Protein AF-A0A267EG68-F1 (afdb_monomer)

Solvent-accessible surface area (backbone atoms only — not comparable to full-atom values): 61211 Å² total; per-residue (Å²): 104,60,63,48,11,29,53,34,44,74,49,21,52,50,35,24,47,53,34,52,54,43,37,52,44,53,26,48,59,54,75,73,38,87,43,53,43,64,31,46,25,39,41,23,25,51,52,19,31,87,37,35,58,39,57,50,54,26,67,84,14,46,37,31,36,41,36,51,56,70,69,101,66,61,44,40,41,58,92,14,56,87,77,86,68,95,84,66,79,62,37,62,75,56,63,50,28,29,77,53,60,76,93,76,33,54,48,74,65,47,69,48,66,35,23,60,68,31,44,30,36,37,40,35,48,20,30,50,22,65,20,61,38,90,42,68,63,64,65,50,66,74,60,41,95,61,81,77,50,58,32,34,32,29,19,43,41,58,100,90,51,81,22,22,27,25,64,43,57,60,66,48,50,34,50,53,54,57,66,43,49,43,44,55,47,43,46,45,44,52,41,34,42,42,44,59,52,56,50,29,70,74,38,102,57,67,37,61,57,62,68,56,35,53,41,48,49,52,54,49,40,63,74,56,48,85,44,66,88,63,61,34,74,90,38,44,66,57,53,49,48,54,48,50,52,52,48,50,52,37,39,68,72,43,90,54,64,36,51,38,37,64,31,77,72,43,60,75,24,70,36,61,30,74,48,50,90,67,58,74,81,50,65,46,37,47,59,54,52,48,52,51,51,50,51,41,73,74,42,66,46,66,60,61,53,49,59,52,42,67,78,50,47,42,65,59,91,64,84,49,26,44,68,59,65,48,31,64,46,78,60,65,84,76,81,68,77,92,68,95,63,86,81,84,76,82,72,60,73,64,22,56,49,54,52,41,59,49,50,37,50,56,46,57,69,82,42,66,69,63,51,52,60,60,47,59,84,52,72,86,38,46,25,35,39,58,33,55,44,45,57,48,32,55,49,27,51,73,72,68,37,57,66,62,24,50,54,53,53,57,72,48,64,92,63,71,69,53,75,62,38,46,63,77,48,51,78,47,52,90,72,54,67,60,86,46,23,53,53,36,50,39,41,38,52,54,55,96,52,79,52,83,53,81,92,44,57,72,70,59,38,64,54,68,40,74,43,55,26,87,79,63,59,54,25,32,48,39,50,30,61,47,49,45,54,41,52,36,40,74,76,74,49,75,52,72,71,55,50,51,52,54,58,69,62,55,56,100,78,63,55,65,63,51,34,50,47,50,37,67,74,48,83,47,60,69,57,34,52,49,27,49,55,50,46,53,47,46,62,73,65,48,60,38,46,75,44,76,62,60,55,51,51,52,51,51,48,53,51,49,48,53,50,40,59,62,41,73,59,68,75,69,90,86,65,72,49,74,88,68,43,51,74,67,53,51,51,47,49,72,71,70,48,94,58,73,71,49,57,41,79,80,50,35,38,28,63,52,34,49,24,22,68,66,57,34,32,73,56,36,44,56,46,41,75,76,42,57,76,44,63,78,55,43,26,80,63,38,41,30,24,64,32,42,11,25,45,73,48,27,47,62,34,50,52,40,48,67,73,70,44,56,69,73,57,37,48,49,59,40,53,43,50,22,75,59,38,45,26,22,53,30,35,7,25,53,62,53,26,43,73,39,39,55,52,40,51,76,49,69,40,69,61,82,54,51,26,79,60,37,45,29,28,55,34,34,7,22,50,67,50,24,35,69,39,37,46,54,43,46,77,74,66,45,75,72,72,67,43,23,80,56,41,38,24,30,62,31,36,9,24,47,62,48,20,46,67,27,46,57,58,54,47,80,76,56,92,55,66,68,74,57,64,45,48,18,58,93,71,35,26,22,50,56,30,3,55,68,59,65,20,56,72,36,26,53,49,46,52,49,54,50,52,52,52,54,51,52,59,63,55,73,76,64,85,91,82,80,80,87,88,82,87,83,90,85,85,84,89,80,89,83,91,84,89,88,83,92,87,90,91,87,90,86,88,91,86,86,84,90,86,89,84,88,76,84,77,79,77,76,71,52,64,55,81,52,72,96,55,71,43,19,41,34,43,35,40,44,20,46,53,65,78,58,89,91,56,92,70,88,70,82,46,58,76,86,59,75,74,61,71,47,51,59,54,38,37,46,52,58,36,34,45,68,48,84,43,67,56,50,37,56,70,54,54,57,37,59,31,66,60,74,55,101,58,56,73,66,53,50,53,63,36,40,34,41,35,42,38,39,39,22,43,26,35,93,51,33,34,34,24,19,75,65,45,82,42,53,42,60,66,40,49,55,43,47,62,70,29,81,52,44,61,99,37,50,35,37,40,38,36,39,21,60,26,55,66,58,98,78,67,70,80,66,63,71,66,76,68,66,84,80,60,101,74,59,34,34,36,40,36,41,32,39,26,62,49,79,93,68,96,72,71,84,64,65,78,47,44,60,63,50,36,46,35,51,53,48,46,57,69,62,33,93,88,42,74,92,69,63,58,51,59,72,70,52,47,66,54,29,37,51,52,28,26,66,75,43,77,63,36,31,56,60,48,75,52,76,50,53,81,42,48,54,51,49,65,82,115

Foldseek 3Di:
DQVLLPLALLLLLLLLLLQVVLQVLQCLLQQNQPQKDWFFCSNLSFPLDLAGRFAARFQQGAIEIEGAADDPDAAAADVQDPDDDPDHDHFYAALQKTAADQVQAADDWDWDDFFQQAYIYTYWYWHFHQGQDPFDPCLDVQFDPFDRDGWIWTRHDDLPDIRMTGIDCRVVLSRRSSPDGSLLSVLLSLLQCCQPPVLCVVDPDRFDGSVLSSQLSSVVSSVCGVPPVCSDPVCSVVSNLVSLVVQLVQLVVDPQLFFRHAGNRRRSNTDGTPCRPQDDPSSCVSVSSNVSSVVCSVPPVCVVSVVVSVVRYDGDPDQWHFHQSQSHHDQDNPDHPPDPDDRPDPRDDSSLVSVLLQVCQQCVAPDLVVNLVSLVVVCLQQQALLVSLLSVLLSCLVVVVLVVSVVSLVVCVVADADRIGHSVCSVCVVVPPSNHHDNQKHKYADHPDGNDPVSDDPLLVVQFDFDAFPVGRTITIHRSVLNSLRSCCVSPNDDQVVLVVLLVSQDPDDRLSSLLSSLVNDLDLVSLVVSLVVLVVCVVSSSGRDDPVSVVSSVVSVVVSVVSVVCVQPDDPDDQRLLRDDPVRLVVCLVPPPDQLQQDPDQRDGSLLSCLLVLNLVSNLSSCVVPVPSQCDATNQQAGSLLNNLLVLSLSNLVSLVVRDDLVVLQCQQCRATPQGAGSLLSNLLNLNLSSNLSSVVSVRDQCGAGNFQDGSLLSNLLNLNQSNNLSSVVSPHDQCGATPQQHTSLLSNLLNLNQSNNVSVLVVDLAPVQQCRAGHPRDGSLRNNVQLVSVSNNVVSVVSNVVNVVVVVVVPDDDDDDDDDDDDDDDDDDDDDDDDDDDDDDDDDDDDDDDDDDDDPPAQAAQCQDDALLEEEEAEAEQAADDPVDPDDDRRADPPPVVVCLVVLCVQLNYDYDYHYQAAPVVLVCLLQVVDDDDLVSLLRHQEYEYAYQAADDQQWGAGNPGDIDGVLSSVLSVQPHPSCAPHEYEYHYQHEDDDPSSDDRPNSSSNPDDDPGDQYKYKYKYFHDDPPNRGSPLRCLLVVLLSVLSCVCQDPPHDQDWDQSVVSVSVSQVSSCVVRVNRMGMGMDGPHSGTYTRGGD

Radius of gyration: 37.3 Å; Cα contacts (8 Å, |Δi|>4): 1771; chains: 1; bounding box: 74×117×120 Å

pLDDT: mean 76.42, std 18.8, range [24.0, 98.19]

Structure (mmCIF, N/CA/C/O backbone):
data_AF-A0A267EG68-F1
#
_entry.id   AF-A0A267EG68-F1
#
loop_
_atom_site.group_PDB
_atom_site.id
_atom_site.type_symbol
_atom_site.label_atom_id
_atom_site.label_alt_id
_atom_site.label_comp_id
_atom_site.label_asym_id
_atom_site.label_entity_id
_atom_site.label_seq_id
_atom_site.pdbx_PDB_ins_code
_atom_site.Cartn_x
_atom_site.Cartn_y
_atom_site.Cartn_z
_atom_site.occupancy
_atom_site.B_iso_or_equiv
_atom_site.auth_seq_id
_atom_site.auth_comp_id
_atom_site.auth_asym_id
_atom_site.auth_atom_id
_atom_site.pdbx_PDB_model_num
ATOM 1 N N . MET A 1 1 ? 27.230 3.546 7.164 1.00 90.12 1 MET A N 1
ATOM 2 C CA . MET A 1 1 ? 25.976 3.333 6.406 1.00 90.12 1 MET A CA 1
ATOM 3 C C . MET A 1 1 ? 25.682 1.861 6.122 1.00 90.12 1 MET A C 1
ATOM 5 O O . MET A 1 1 ? 24.960 1.269 6.904 1.00 90.12 1 MET A O 1
ATOM 9 N N . LEU A 1 2 ? 26.226 1.228 5.067 1.00 93.88 2 LEU A N 1
ATOM 10 C CA . LEU A 1 2 ? 25.854 -0.162 4.715 1.00 93.88 2 LEU A CA 1
ATOM 11 C C . LEU A 1 2 ? 26.158 -1.175 5.833 1.00 93.88 2 LEU A C 1
ATOM 13 O O . LEU A 1 2 ? 25.304 -1.989 6.171 1.00 93.88 2 LEU A O 1
ATOM 17 N N . LYS A 1 3 ? 27.339 -1.078 6.462 1.00 94.81 3 LYS A N 1
ATOM 18 C CA . LYS A 1 3 ? 27.694 -1.906 7.628 1.00 94.81 3 LYS A CA 1
ATOM 19 C C . LYS A 1 3 ? 26.766 -1.672 8.824 1.00 94.81 3 LYS A C 1
ATOM 21 O O . LYS A 1 3 ? 26.341 -2.632 9.451 1.00 94.81 3 LYS A O 1
ATOM 26 N N . GLU A 1 4 ? 26.414 -0.417 9.104 1.00 94.38 4 GLU A N 1
ATOM 27 C CA . GLU A 1 4 ? 25.483 -0.059 10.190 1.00 94.38 4 GLU A CA 1
ATOM 28 C C . GLU A 1 4 ? 24.076 -0.594 9.923 1.00 94.38 4 GLU A C 1
ATOM 30 O O . GLU A 1 4 ? 23.405 -1.010 10.856 1.00 94.38 4 GLU A O 1
ATOM 35 N N . ALA A 1 5 ? 23.650 -0.643 8.658 1.00 94.56 5 ALA A N 1
ATOM 36 C CA . ALA A 1 5 ? 22.406 -1.281 8.227 1.00 94.56 5 ALA A CA 1
ATOM 37 C C . ALA A 1 5 ? 22.493 -2.821 8.175 1.00 94.56 5 ALA A C 1
ATOM 39 O O . ALA A 1 5 ? 21.536 -3.499 7.806 1.00 94.56 5 ALA A O 1
ATOM 40 N N . GLY A 1 6 ? 23.634 -3.405 8.549 1.00 95.19 6 GLY A N 1
ATOM 41 C CA . GLY A 1 6 ? 23.807 -4.847 8.670 1.00 95.19 6 GLY A CA 1
ATOM 42 C C . GLY A 1 6 ? 24.226 -5.578 7.401 1.00 95.19 6 GLY A C 1
ATOM 43 O O . GLY A 1 6 ? 24.252 -6.805 7.415 1.00 95.19 6 GLY A O 1
ATOM 44 N N . PHE A 1 7 ? 24.578 -4.877 6.322 1.00 96.44 7 PHE A N 1
ATOM 45 C CA . PHE A 1 7 ? 25.071 -5.500 5.088 1.00 96.44 7 PHE A CA 1
ATOM 46 C C . PHE A 1 7 ? 26.532 -5.942 5.245 1.00 96.44 7 PHE A C 1
ATOM 48 O O . PHE A 1 7 ? 27.456 -5.336 4.698 1.00 96.44 7 PHE A O 1
ATOM 55 N N . THR A 1 8 ? 26.726 -6.993 6.038 1.00 96.56 8 THR A N 1
ATOM 56 C CA . THR A 1 8 ? 28.008 -7.649 6.311 1.00 96.56 8 THR A CA 1
ATOM 57 C C . THR A 1 8 ? 27.901 -9.142 6.024 1.00 96.56 8 THR A C 1
ATOM 59 O O . THR A 1 8 ? 26.832 -9.743 6.147 1.00 96.56 8 THR A O 1
ATOM 62 N N . TRP A 1 9 ? 29.026 -9.761 5.689 1.00 95.50 9 TRP A N 1
ATOM 63 C CA . TRP A 1 9 ? 29.152 -11.187 5.420 1.00 95.50 9 TRP A CA 1
ATOM 64 C C . TRP A 1 9 ? 28.646 -12.034 6.588 1.00 95.50 9 TRP A C 1
ATOM 66 O O . TRP A 1 9 ? 27.904 -12.991 6.378 1.00 95.50 9 TRP A O 1
ATOM 76 N N . GLN A 1 10 ? 28.981 -11.654 7.826 1.00 95.25 10 GLN A N 1
ATOM 77 C CA . GLN A 1 10 ? 28.539 -12.370 9.027 1.00 95.25 10 GLN A CA 1
ATOM 78 C C . GLN A 1 10 ? 27.009 -12.404 9.130 1.00 95.25 10 GLN A C 1
ATOM 80 O O . GLN A 1 10 ? 26.421 -13.459 9.364 1.00 95.25 10 GLN A O 1
ATOM 85 N N . ARG A 1 11 ? 26.339 -11.269 8.900 1.00 96.06 11 ARG A N 1
ATOM 86 C CA . ARG A 1 11 ? 24.873 -11.205 8.945 1.00 96.06 11 ARG A CA 1
ATOM 87 C C . ARG A 1 11 ? 24.227 -11.889 7.745 1.00 96.06 11 ARG A C 1
ATOM 89 O O . ARG A 1 11 ? 23.224 -12.574 7.925 1.00 96.06 11 ARG A O 1
ATOM 96 N N . ALA A 1 12 ? 24.828 -11.790 6.560 1.00 96.50 12 ALA A N 1
ATOM 97 C CA . ALA A 1 12 ? 24.399 -12.544 5.385 1.00 96.50 12 ALA A CA 1
ATOM 98 C C . ALA A 1 12 ? 24.474 -14.060 5.626 1.00 96.50 12 ALA A C 1
ATOM 100 O O . ALA A 1 12 ? 23.552 -14.783 5.257 1.00 96.50 12 ALA A O 1
ATOM 101 N N . LYS A 1 13 ? 25.504 -14.556 6.327 1.00 95.38 13 LYS A N 1
ATOM 102 C CA . LYS A 1 13 ? 25.603 -15.969 6.732 1.00 95.38 13 LYS A CA 1
ATOM 103 C C . LYS A 1 13 ? 24.481 -16.394 7.676 1.00 95.38 13 LYS A C 1
ATOM 105 O O . LYS A 1 13 ? 23.931 -17.479 7.507 1.00 95.38 13 LYS A O 1
ATOM 110 N N . LEU A 1 14 ? 24.107 -15.552 8.636 1.00 95.19 14 LEU A N 1
ATOM 111 C CA . LEU A 1 14 ? 22.971 -15.827 9.523 1.00 95.19 14 LEU A CA 1
ATOM 112 C C . LEU A 1 14 ? 21.643 -15.838 8.748 1.00 95.19 14 LEU A C 1
ATOM 114 O O . LEU A 1 14 ? 20.845 -16.754 8.927 1.00 95.19 14 LEU A O 1
ATOM 118 N N . GLN A 1 15 ? 21.445 -14.900 7.815 1.00 94.62 15 GLN A N 1
ATOM 119 C CA . GLN A 1 15 ? 20.300 -14.907 6.896 1.00 94.62 15 GLN A CA 1
ATOM 120 C C . GLN A 1 15 ? 20.232 -16.201 6.069 1.00 94.62 15 GLN A C 1
ATOM 122 O O . GLN A 1 15 ? 19.162 -16.793 5.943 1.00 94.62 15 GLN A O 1
ATOM 127 N N . GLN A 1 16 ? 21.370 -16.673 5.547 1.00 94.12 16 GLN A N 1
ATOM 128 C CA . GLN A 1 16 ? 21.456 -17.932 4.797 1.00 94.12 16 GLN A CA 1
ATOM 129 C C . GLN A 1 16 ? 21.020 -19.131 5.649 1.00 94.12 16 GLN A C 1
ATOM 131 O O . GLN A 1 16 ? 20.232 -19.939 5.168 1.00 94.12 16 GLN A O 1
ATOM 136 N N . LYS A 1 17 ? 21.454 -19.212 6.918 1.00 91.44 17 LYS A N 1
ATOM 137 C CA . LYS A 1 17 ? 21.038 -20.277 7.853 1.00 91.44 17 LYS A CA 1
ATOM 138 C C . LYS A 1 17 ? 19.525 -20.274 8.108 1.00 91.44 17 LYS A C 1
ATOM 140 O O . LYS A 1 17 ? 18.912 -21.339 8.183 1.00 91.44 17 LYS A O 1
ATOM 145 N N . MET A 1 18 ? 18.909 -19.094 8.217 1.00 90.38 18 MET A N 1
ATOM 146 C CA . MET A 1 18 ? 17.448 -18.987 8.341 1.00 90.38 18 MET A CA 1
ATOM 147 C C . MET A 1 18 ? 16.738 -19.441 7.064 1.00 90.38 18 MET A C 1
ATOM 149 O O . MET A 1 18 ? 15.741 -20.150 7.143 1.00 90.38 18 MET A O 1
ATOM 153 N N . ALA A 1 19 ? 17.268 -19.087 5.890 1.00 91.25 19 ALA A N 1
ATOM 154 C CA . ALA A 1 19 ? 16.723 -19.546 4.617 1.00 91.25 19 ALA A CA 1
ATOM 155 C C . ALA A 1 19 ? 16.862 -21.066 4.422 1.00 91.25 19 ALA A C 1
ATOM 157 O O . ALA A 1 19 ? 15.942 -21.687 3.903 1.00 91.25 19 ALA A O 1
ATOM 158 N N . ASP A 1 20 ? 17.965 -21.672 4.871 1.00 88.38 20 ASP A N 1
ATOM 159 C CA . ASP A 1 20 ? 18.136 -23.132 4.860 1.00 88.38 20 ASP A CA 1
ATOM 160 C C . ASP A 1 20 ? 17.111 -23.806 5.787 1.00 88.38 20 ASP A C 1
ATOM 162 O O . ASP A 1 20 ? 16.422 -24.738 5.383 1.00 88.38 20 ASP A O 1
ATOM 166 N N . SER A 1 21 ? 16.913 -23.254 6.988 1.00 85.19 21 SER A N 1
ATOM 167 C CA . SER A 1 21 ? 15.889 -23.741 7.925 1.00 85.19 21 SER A CA 1
ATOM 168 C C . SER A 1 21 ? 14.471 -23.609 7.350 1.00 85.19 21 SER A C 1
ATOM 170 O O . SER A 1 21 ? 13.625 -24.474 7.562 1.00 85.19 21 SER A O 1
ATOM 172 N N . MET A 1 22 ? 14.207 -22.539 6.594 1.00 86.69 22 MET A N 1
ATOM 173 C CA . MET A 1 22 ? 12.942 -22.329 5.891 1.00 86.69 22 MET A CA 1
ATOM 174 C C . MET A 1 22 ? 12.714 -23.360 4.776 1.00 86.69 22 MET A C 1
ATOM 176 O O . MET A 1 22 ? 11.621 -23.913 4.658 1.00 86.69 22 MET A O 1
ATOM 180 N N . GLU A 1 23 ? 13.745 -23.628 3.969 1.00 86.88 23 GLU A N 1
ATOM 181 C CA . GLU A 1 23 ? 13.733 -24.659 2.925 1.00 86.88 23 GLU A CA 1
ATOM 182 C C . GLU A 1 23 ? 13.412 -26.036 3.530 1.00 86.88 23 GLU A C 1
ATOM 184 O O . GLU A 1 23 ? 12.531 -26.736 3.031 1.00 86.88 23 GLU A O 1
ATOM 189 N N . ASP A 1 24 ? 14.032 -26.377 4.664 1.00 80.38 24 ASP A N 1
ATOM 190 C CA . ASP A 1 24 ? 13.784 -27.633 5.378 1.00 80.38 24 ASP A CA 1
ATOM 191 C C . ASP A 1 24 ? 12.355 -27.738 5.933 1.00 80.38 24 ASP A C 1
ATOM 193 O O . ASP A 1 24 ? 11.738 -28.799 5.828 1.00 80.38 24 ASP A O 1
ATOM 197 N N . ILE A 1 25 ? 11.790 -26.657 6.484 1.00 79.56 25 ILE A N 1
ATOM 198 C CA . ILE A 1 25 ? 10.395 -26.641 6.964 1.00 79.56 25 ILE A CA 1
ATOM 199 C C . ILE A 1 25 ? 9.422 -26.923 5.813 1.00 79.56 25 ILE A C 1
ATOM 201 O O . ILE A 1 25 ? 8.522 -27.750 5.955 1.00 79.56 25 ILE A O 1
ATOM 205 N N . VAL A 1 26 ? 9.612 -26.288 4.654 1.00 81.12 26 VAL A N 1
ATOM 206 C CA . VAL A 1 26 ? 8.725 -26.481 3.493 1.00 81.12 26 VAL A CA 1
ATOM 207 C C . VAL A 1 26 ? 8.831 -27.893 2.922 1.00 81.12 26 VAL A C 1
ATOM 209 O O . VAL A 1 26 ? 7.803 -28.473 2.565 1.00 81.12 26 VAL A O 1
ATOM 212 N N . ARG A 1 27 ? 10.037 -28.477 2.890 1.00 79.38 27 ARG A N 1
ATOM 213 C CA . ARG A 1 27 ? 10.243 -29.882 2.495 1.00 79.38 27 ARG A CA 1
ATOM 214 C C . ARG A 1 27 ? 9.515 -30.870 3.402 1.00 79.38 27 ARG A C 1
ATOM 216 O O . ARG A 1 27 ? 9.026 -31.886 2.916 1.00 79.38 27 ARG A O 1
ATOM 223 N N . GLN A 1 28 ? 9.443 -30.575 4.699 1.00 74.19 28 GLN A N 1
ATOM 224 C CA . GLN A 1 28 ? 8.751 -31.419 5.677 1.00 74.19 28 GLN A CA 1
ATOM 225 C C . GLN A 1 28 ? 7.228 -31.347 5.542 1.00 74.19 28 GLN A C 1
ATOM 227 O O . GLN A 1 28 ? 6.569 -32.368 5.700 1.00 74.19 28 GLN A O 1
ATOM 232 N N . ILE A 1 29 ? 6.675 -30.164 5.247 1.00 72.75 29 ILE A N 1
ATOM 233 C CA . ILE A 1 29 ? 5.227 -29.964 5.046 1.00 72.75 29 ILE A CA 1
ATOM 234 C C . ILE A 1 29 ? 4.726 -30.720 3.803 1.00 72.75 29 ILE A C 1
ATOM 236 O O . ILE A 1 29 ? 3.606 -31.210 3.784 1.00 72.75 29 ILE A O 1
ATOM 240 N N . HIS A 1 30 ? 5.558 -30.862 2.769 1.00 69.56 30 HIS A N 1
ATOM 241 C CA . HIS A 1 30 ? 5.176 -31.497 1.501 1.00 69.56 30 HIS A CA 1
ATOM 242 C C . HIS A 1 30 ? 5.656 -32.961 1.376 1.00 69.56 30 HIS A C 1
ATOM 244 O O . HIS A 1 30 ? 6.040 -33.381 0.287 1.00 69.56 30 HIS A O 1
ATOM 250 N N . GLU A 1 31 ? 5.668 -33.714 2.487 1.00 56.72 31 GLU A N 1
ATOM 251 C CA . GLU A 1 31 ? 5.923 -35.171 2.559 1.00 56.72 31 GLU A CA 1
ATOM 252 C C . GLU A 1 31 ? 7.168 -35.673 1.782 1.00 56.72 31 GLU A C 1
ATOM 254 O O . GLU A 1 31 ? 7.077 -36.499 0.877 1.00 56.72 31 GLU A O 1
ATOM 259 N N . ASN A 1 32 ? 8.368 -35.234 2.193 1.00 52.50 32 ASN A N 1
ATOM 260 C CA . ASN A 1 32 ? 9.677 -35.721 1.704 1.00 52.50 32 ASN A CA 1
ATOM 261 C C . ASN A 1 32 ? 10.019 -35.384 0.246 1.00 52.50 32 ASN A C 1
ATOM 263 O O . ASN A 1 32 ? 10.543 -36.207 -0.508 1.00 52.50 32 ASN A O 1
ATOM 267 N N . ASN A 1 33 ? 9.829 -34.127 -0.137 1.00 55.22 33 ASN A N 1
ATOM 268 C CA . ASN A 1 33 ? 10.255 -33.652 -1.444 1.00 55.22 33 ASN A CA 1
ATOM 269 C C . ASN A 1 33 ? 11.664 -33.019 -1.352 1.00 55.22 33 ASN A C 1
ATOM 271 O O . ASN A 1 33 ? 11.798 -31.795 -1.319 1.00 55.22 33 ASN A O 1
ATOM 275 N N . GLU A 1 34 ? 12.741 -33.829 -1.346 1.00 62.41 34 GLU A N 1
ATOM 276 C CA . GLU A 1 34 ? 14.146 -33.345 -1.489 1.00 62.41 34 GLU A CA 1
ATOM 277 C C . GLU A 1 34 ? 14.334 -32.412 -2.705 1.00 62.41 34 GLU A C 1
ATOM 279 O O . GLU A 1 34 ? 15.298 -31.659 -2.806 1.00 62.41 34 GLU A O 1
ATOM 284 N N . TYR A 1 35 ? 13.368 -32.448 -3.614 1.00 75.12 35 TYR A N 1
ATOM 285 C CA . TYR A 1 35 ? 13.269 -31.739 -4.872 1.00 75.12 35 TYR A CA 1
ATOM 286 C C . TYR A 1 35 ? 12.807 -30.275 -4.773 1.00 75.12 35 TYR A C 1
ATOM 288 O O . TYR A 1 35 ? 12.776 -29.593 -5.796 1.00 75.12 35 TYR A O 1
ATOM 296 N N . ILE A 1 36 ? 12.436 -29.770 -3.592 1.00 82.56 36 ILE A N 1
ATOM 297 C CA . ILE A 1 36 ? 12.075 -28.354 -3.400 1.00 82.56 36 ILE A CA 1
ATOM 298 C C . ILE A 1 36 ? 13.303 -27.576 -2.918 1.00 82.56 36 ILE A C 1
ATOM 300 O O . ILE A 1 36 ? 13.934 -27.950 -1.927 1.00 82.56 36 ILE A O 1
ATOM 304 N N . HIS A 1 37 ? 13.631 -26.478 -3.601 1.00 87.19 37 HIS A N 1
ATOM 305 C CA . HIS A 1 37 ? 14.781 -25.626 -3.291 1.00 87.19 37 HIS A CA 1
ATOM 306 C C . HIS A 1 37 ? 14.396 -24.147 -3.256 1.00 87.19 37 HIS A C 1
ATOM 308 O O . HIS A 1 37 ? 13.756 -23.647 -4.182 1.00 87.19 37 HIS A O 1
ATOM 314 N N . LEU A 1 38 ? 14.846 -23.428 -2.228 1.00 90.44 38 LEU A N 1
ATOM 315 C CA . LEU A 1 38 ? 14.665 -21.987 -2.090 1.00 90.44 38 LEU A CA 1
ATOM 316 C C . LEU A 1 38 ? 15.836 -21.256 -2.759 1.00 90.44 38 LEU A C 1
ATOM 318 O O . LEU A 1 38 ? 17.000 -21.502 -2.443 1.00 90.44 38 LEU A O 1
ATOM 322 N N . VAL A 1 39 ? 15.561 -20.343 -3.682 1.00 90.19 39 VAL A N 1
ATOM 323 C CA . VAL A 1 39 ? 16.546 -19.540 -4.425 1.00 90.19 39 VAL A CA 1
ATOM 324 C C . VAL A 1 39 ? 16.144 -18.059 -4.438 1.00 90.19 39 VAL A C 1
ATOM 326 O O . VAL A 1 39 ? 15.040 -17.694 -4.038 1.00 90.19 39 VAL A O 1
ATOM 329 N N . GLY A 1 40 ? 17.046 -17.185 -4.892 1.00 89.56 40 GLY A N 1
ATOM 330 C CA . GLY A 1 40 ? 16.830 -15.735 -4.916 1.00 89.56 40 GLY A CA 1
ATOM 331 C C . GLY A 1 40 ? 17.375 -15.007 -3.683 1.00 89.56 40 GLY A C 1
ATOM 332 O O . GLY A 1 40 ? 18.034 -15.607 -2.833 1.00 89.56 40 GLY A O 1
ATOM 333 N N . SER A 1 41 ? 17.115 -13.698 -3.594 1.00 89.75 41 SER A N 1
ATOM 334 C CA . SER A 1 41 ? 17.799 -12.777 -2.666 1.00 89.75 41 SER A CA 1
ATOM 335 C C . SER A 1 41 ? 17.691 -13.215 -1.194 1.00 89.75 41 SER A C 1
ATOM 337 O O . SER A 1 41 ? 18.659 -13.117 -0.438 1.00 89.75 41 SER A O 1
ATOM 339 N N . PHE A 1 42 ? 16.538 -13.763 -0.783 1.00 90.81 42 PHE A N 1
ATOM 340 C CA . PHE A 1 42 ? 16.356 -14.291 0.575 1.00 90.81 42 PHE A CA 1
ATOM 341 C C . PHE A 1 42 ? 17.285 -15.478 0.866 1.00 90.81 42 PHE A C 1
ATOM 343 O O . PHE A 1 42 ? 17.950 -15.516 1.900 1.00 90.81 42 PHE A O 1
ATOM 350 N N . ALA A 1 43 ? 17.366 -16.424 -0.074 1.00 92.62 43 ALA A N 1
ATOM 351 C CA . ALA A 1 43 ? 18.182 -17.630 0.037 1.00 92.62 43 ALA A CA 1
ATOM 352 C C . ALA A 1 43 ? 19.685 -17.339 -0.041 1.00 92.62 43 ALA A C 1
ATOM 354 O O . ALA A 1 43 ? 20.502 -18.048 0.547 1.00 92.62 43 ALA A O 1
ATOM 355 N N . GLU A 1 44 ? 20.048 -16.310 -0.796 1.00 92.81 44 GLU A N 1
ATOM 356 C CA . GLU A 1 44 ? 21.420 -15.875 -1.051 1.00 92.81 44 GLU A CA 1
ATOM 357 C C . GLU A 1 44 ? 22.037 -15.148 0.155 1.00 92.81 44 GLU A C 1
ATOM 359 O O . GLU A 1 44 ? 23.258 -15.136 0.320 1.00 92.81 44 GLU A O 1
ATOM 364 N N . GLY A 1 45 ? 21.201 -14.594 1.038 1.00 92.69 45 GLY A N 1
ATOM 365 C CA . GLY A 1 45 ? 21.620 -13.844 2.226 1.00 92.69 45 GLY A CA 1
ATOM 366 C C . GLY A 1 45 ? 21.869 -12.358 1.979 1.00 92.69 45 GLY A C 1
ATOM 367 O O . GLY A 1 45 ? 22.135 -11.624 2.927 1.00 92.69 45 GLY A O 1
ATOM 368 N N . TRP A 1 46 ? 21.757 -11.910 0.729 1.00 92.69 46 TRP A N 1
ATOM 369 C CA . TRP A 1 46 ? 21.974 -10.528 0.319 1.00 92.69 46 TRP A CA 1
ATOM 370 C C . TRP A 1 46 ? 20.745 -9.989 -0.403 1.00 92.69 46 TRP A C 1
ATOM 372 O O . TRP A 1 46 ? 20.202 -10.626 -1.301 1.00 92.69 46 TRP A O 1
ATOM 382 N N . GLY A 1 47 ? 20.330 -8.773 -0.053 1.00 85.38 47 GLY A N 1
ATOM 383 C CA . GLY A 1 47 ? 19.261 -8.073 -0.761 1.00 85.38 47 GLY A CA 1
ATOM 384 C C . GLY A 1 47 ? 17.867 -8.626 -0.479 1.00 85.38 47 GLY A C 1
ATOM 385 O O . GLY A 1 47 ? 16.966 -8.390 -1.277 1.00 85.38 47 GLY A O 1
ATOM 386 N N . SER A 1 48 ? 17.672 -9.350 0.630 1.00 86.69 48 SER A N 1
ATOM 387 C CA . SER A 1 48 ? 16.330 -9.673 1.141 1.00 86.69 48 SER A CA 1
ATOM 388 C C . SER A 1 48 ? 15.556 -8.423 1.574 1.00 86.69 48 SER A C 1
ATOM 390 O O . SER A 1 48 ? 14.332 -8.451 1.637 1.00 86.69 48 SER A O 1
ATOM 392 N N . SER A 1 49 ? 16.285 -7.341 1.865 1.00 87.38 49 SER A N 1
ATOM 393 C CA . SER A 1 49 ? 15.778 -5.983 1.990 1.00 87.38 49 SER A CA 1
ATOM 394 C C . SER A 1 49 ? 16.848 -4.974 1.584 1.00 87.38 49 SER A C 1
ATOM 396 O O . SER A 1 49 ? 18.042 -5.213 1.787 1.00 87.38 49 SER A O 1
ATOM 398 N N . LEU A 1 50 ? 16.425 -3.843 1.015 1.00 88.75 50 LEU A N 1
ATOM 399 C CA . LEU A 1 50 ? 17.297 -2.710 0.679 1.00 88.75 50 LEU A CA 1
ATOM 400 C C . LEU A 1 50 ? 17.418 -1.666 1.802 1.00 88.75 50 LEU A C 1
ATOM 402 O O . LEU A 1 50 ? 18.187 -0.717 1.662 1.00 88.75 50 LEU A O 1
ATOM 406 N N . THR A 1 51 ? 16.706 -1.838 2.919 1.00 88.06 51 THR A N 1
ATOM 407 C CA . THR A 1 51 ? 16.759 -0.923 4.073 1.00 88.06 51 THR A CA 1
ATOM 408 C C . THR A 1 51 ? 17.800 -1.355 5.101 1.00 88.06 51 THR A C 1
ATOM 410 O O . THR A 1 51 ? 18.594 -0.533 5.561 1.00 88.06 51 THR A O 1
ATOM 413 N N . GLN A 1 52 ? 17.780 -2.633 5.481 1.00 90.50 52 GLN A N 1
ATOM 414 C CA . GLN A 1 52 ? 18.677 -3.237 6.468 1.00 90.50 52 GLN A CA 1
ATOM 415 C C . GLN A 1 52 ? 18.586 -4.765 6.405 1.00 90.50 52 GLN A C 1
ATOM 417 O O . GLN A 1 52 ? 17.569 -5.311 5.985 1.00 90.50 52 GLN A O 1
ATOM 422 N N . LEU A 1 53 ? 19.610 -5.467 6.886 1.00 92.25 53 LEU A N 1
ATOM 423 C CA . LEU A 1 53 ? 19.625 -6.929 6.943 1.00 92.25 53 LEU A CA 1
ATOM 424 C C . LEU A 1 53 ? 19.346 -7.416 8.372 1.00 92.25 53 LEU A C 1
ATOM 426 O O . LEU A 1 53 ? 20.272 -7.638 9.155 1.00 92.25 53 LEU A O 1
ATOM 430 N N . ASN A 1 54 ? 18.066 -7.557 8.728 1.00 89.81 54 ASN A N 1
ATOM 431 C CA . ASN A 1 54 ? 17.601 -7.943 10.070 1.00 89.81 54 ASN A CA 1
ATOM 432 C C . ASN A 1 54 ? 16.690 -9.185 10.091 1.00 89.81 54 ASN A C 1
ATOM 434 O O . ASN A 1 54 ? 15.976 -9.396 11.067 1.00 89.81 54 ASN A O 1
ATOM 438 N N . GLY A 1 55 ? 16.680 -9.996 9.034 1.00 86.81 55 GLY A N 1
ATOM 439 C CA . GLY A 1 55 ? 15.858 -11.210 8.961 1.00 86.81 55 GLY A CA 1
ATOM 440 C C . GLY A 1 55 ? 14.501 -11.040 8.302 1.00 86.81 55 GLY A C 1
ATOM 441 O O . GLY A 1 55 ? 13.932 -12.029 7.845 1.00 86.81 55 GLY A O 1
ATOM 442 N N . GLN A 1 56 ? 14.013 -9.805 8.186 1.00 82.56 56 GLN A N 1
ATOM 443 C CA . GLN A 1 56 ? 12.764 -9.529 7.488 1.00 82.56 56 GLN A CA 1
ATOM 444 C C . GLN A 1 56 ? 12.990 -9.436 5.979 1.00 82.56 56 GLN A C 1
ATOM 446 O O . GLN A 1 56 ? 13.999 -8.904 5.510 1.00 82.56 56 GLN A O 1
ATOM 451 N N . ALA A 1 57 ? 12.025 -9.956 5.227 1.00 80.62 57 ALA A N 1
ATOM 452 C CA . ALA A 1 57 ? 11.908 -9.722 3.798 1.00 80.62 57 ALA A CA 1
ATOM 453 C C . ALA A 1 57 ? 11.039 -8.477 3.561 1.00 80.62 57 ALA A C 1
ATOM 455 O O . ALA A 1 57 ? 10.008 -8.331 4.217 1.00 80.62 57 ALA A O 1
ATOM 456 N N . SER A 1 58 ? 11.449 -7.595 2.650 1.00 75.12 58 SER A N 1
ATOM 457 C CA . SER A 1 58 ? 10.594 -6.518 2.123 1.00 75.12 58 SER A CA 1
ATOM 458 C C . SER A 1 58 ? 9.863 -6.957 0.850 1.00 75.12 58 SER A C 1
ATOM 460 O O . SER A 1 58 ? 10.088 -8.055 0.342 1.00 75.12 58 SER A O 1
ATOM 462 N N . ASP A 1 59 ? 8.985 -6.097 0.343 1.00 66.50 59 ASP A N 1
ATOM 463 C CA . ASP A 1 59 ? 8.297 -6.240 -0.948 1.00 66.50 59 ASP A CA 1
ATOM 464 C C . ASP A 1 59 ? 9.261 -6.536 -2.116 1.00 66.50 59 ASP A C 1
ATOM 466 O O . ASP A 1 59 ? 8.991 -7.372 -2.972 1.00 66.50 59 ASP A O 1
ATOM 470 N N . ASP A 1 60 ? 10.457 -5.943 -2.117 1.00 67.25 60 ASP A N 1
ATOM 471 C CA . ASP A 1 60 ? 11.471 -6.154 -3.157 1.00 67.25 60 ASP A CA 1
ATOM 472 C C . ASP A 1 60 ? 12.271 -7.472 -3.038 1.00 67.25 60 ASP A C 1
ATOM 474 O O . ASP A 1 60 ? 13.207 -7.715 -3.825 1.00 67.25 60 ASP A O 1
ATOM 478 N N . CYS A 1 61 ? 11.945 -8.300 -2.045 1.00 80.69 61 CYS A N 1
ATOM 479 C CA . CYS A 1 61 ? 12.603 -9.569 -1.787 1.00 80.69 61 CYS A CA 1
ATOM 480 C C . CYS A 1 61 ? 12.206 -10.615 -2.831 1.00 80.69 61 CYS A C 1
ATOM 482 O O . CYS A 1 61 ? 11.070 -11.075 -2.878 1.00 80.69 61 CYS A O 1
ATOM 484 N N . ASP A 1 62 ? 13.170 -11.043 -3.648 1.00 79.00 62 ASP A N 1
ATOM 485 C CA . ASP A 1 62 ? 12.927 -12.097 -4.631 1.00 79.00 62 ASP A CA 1
ATOM 486 C C . ASP A 1 62 ? 13.060 -13.467 -3.939 1.00 79.00 62 ASP A C 1
ATOM 488 O O . ASP A 1 62 ? 14.161 -14.028 -3.876 1.00 79.00 62 ASP A O 1
ATOM 492 N N . MET A 1 63 ? 11.961 -13.982 -3.378 1.00 85.69 63 MET A N 1
ATOM 493 C CA . MET A 1 63 ? 11.897 -15.323 -2.795 1.00 85.69 63 MET A CA 1
ATOM 494 C C . MET A 1 63 ? 11.318 -16.306 -3.816 1.00 85.69 63 MET A C 1
ATOM 496 O O . MET A 1 63 ? 10.150 -16.233 -4.179 1.00 85.69 63 MET A O 1
ATOM 500 N N . ASN A 1 64 ? 12.139 -17.229 -4.314 1.00 87.12 64 ASN A N 1
ATOM 501 C CA . ASN A 1 64 ? 11.746 -18.121 -5.402 1.00 87.12 64 ASN A CA 1
ATOM 502 C C . ASN A 1 64 ? 11.924 -19.582 -4.998 1.00 87.12 64 ASN A C 1
ATOM 504 O O . ASN A 1 64 ? 12.936 -19.955 -4.416 1.00 87.12 64 ASN A O 1
ATOM 508 N N . TRP A 1 65 ? 10.972 -20.424 -5.363 1.00 87.50 65 TRP A N 1
ATOM 509 C CA . TRP A 1 65 ? 10.971 -21.853 -5.104 1.00 87.50 65 TRP A CA 1
ATOM 510 C C . TRP A 1 65 ? 11.138 -22.609 -6.416 1.00 87.50 65 TRP A C 1
ATOM 512 O O . TRP A 1 65 ? 10.323 -22.488 -7.328 1.00 87.50 65 TRP A O 1
ATOM 522 N N . THR A 1 66 ? 12.191 -23.411 -6.513 1.00 86.69 66 THR A N 1
ATOM 523 C CA . THR A 1 66 ? 12.409 -24.336 -7.625 1.00 86.69 66 THR A CA 1
ATOM 524 C C . THR A 1 66 ? 11.990 -25.734 -7.194 1.00 86.69 66 THR A C 1
ATOM 526 O O . THR A 1 66 ? 12.589 -26.306 -6.287 1.00 86.69 66 THR A O 1
ATOM 529 N N . CYS A 1 67 ? 10.964 -26.274 -7.848 1.00 83.81 67 CYS A N 1
ATOM 530 C CA . CYS A 1 67 ? 10.437 -27.613 -7.609 1.00 83.81 67 CYS A CA 1
ATOM 531 C C . CYS A 1 67 ? 10.912 -28.546 -8.724 1.00 83.81 67 CYS A C 1
ATOM 533 O O . CYS A 1 67 ? 10.505 -28.402 -9.880 1.00 83.81 67 CYS A O 1
ATOM 535 N N . LEU A 1 68 ? 11.786 -29.496 -8.397 1.00 81.31 68 LEU A N 1
ATOM 536 C CA . LEU A 1 68 ? 12.283 -30.467 -9.360 1.00 81.31 68 LEU A CA 1
ATOM 537 C C . LEU A 1 68 ? 11.210 -31.541 -9.621 1.00 81.31 68 LEU A C 1
ATOM 539 O O . LEU A 1 68 ? 10.934 -32.390 -8.783 1.00 81.31 68 LEU A O 1
ATOM 543 N N . VAL A 1 69 ? 10.596 -31.501 -10.800 1.00 72.19 69 VAL A N 1
ATOM 544 C CA . VAL A 1 69 ? 9.546 -32.412 -11.263 1.00 72.19 69 VAL A CA 1
ATOM 545 C C . VAL A 1 69 ? 10.072 -33.244 -12.431 1.00 72.19 69 VAL A C 1
ATOM 547 O O . VAL A 1 69 ? 10.365 -32.731 -13.507 1.00 72.19 69 VAL A O 1
ATOM 550 N N . GLY A 1 70 ? 10.218 -34.555 -12.267 1.00 62.41 70 GLY A N 1
ATOM 551 C CA . GLY A 1 70 ? 10.716 -35.391 -13.359 1.00 62.41 70 GLY A CA 1
ATOM 552 C C . GLY A 1 70 ? 10.842 -36.870 -13.009 1.00 62.41 70 GLY A C 1
ATOM 553 O O . GLY A 1 70 ? 10.686 -37.238 -11.845 1.00 62.41 70 GLY A O 1
ATOM 554 N N . PRO A 1 71 ? 11.112 -37.734 -14.007 1.00 53.44 71 PRO A N 1
ATOM 555 C CA . PRO A 1 71 ? 11.412 -39.139 -13.757 1.00 53.44 71 PRO A CA 1
ATOM 556 C C . PRO A 1 71 ? 12.623 -39.258 -12.822 1.00 53.44 71 PRO A C 1
ATOM 558 O O . PRO A 1 71 ? 13.474 -38.372 -12.789 1.00 53.44 71 PRO A O 1
ATOM 561 N N . ARG A 1 72 ? 12.751 -40.386 -12.110 1.00 56.16 72 ARG A N 1
ATOM 562 C CA . ARG A 1 72 ? 13.910 -40.671 -11.233 1.00 56.16 72 ARG A CA 1
ATOM 563 C C . ARG A 1 72 ? 15.274 -40.530 -11.940 1.00 56.16 72 ARG A C 1
ATOM 565 O O . ARG A 1 72 ? 16.299 -40.491 -11.267 1.00 56.16 72 ARG A O 1
ATOM 572 N N . GLU A 1 73 ? 15.308 -40.466 -13.274 1.00 68.56 73 GLU A N 1
ATOM 573 C CA . GLU A 1 73 ? 16.523 -40.244 -14.055 1.00 68.56 73 GLU A CA 1
ATOM 574 C C . GLU A 1 73 ? 16.692 -38.779 -14.511 1.00 68.56 73 GLU A C 1
ATOM 576 O O . GLU A 1 73 ? 15.782 -38.215 -15.120 1.00 68.56 73 GLU A O 1
ATOM 581 N N . PRO A 1 74 ? 17.874 -38.169 -14.295 1.00 78.69 74 PRO A N 1
ATOM 582 C CA . PRO A 1 74 ? 18.151 -36.796 -14.706 1.00 78.69 74 PRO A CA 1
ATOM 583 C C . PRO A 1 74 ? 18.261 -36.652 -16.229 1.00 78.69 74 PRO A C 1
ATOM 585 O O . PRO A 1 74 ? 18.680 -37.570 -16.934 1.00 78.69 74 PRO A O 1
ATOM 588 N N . MET A 1 75 ? 17.952 -35.460 -16.736 1.00 84.31 75 MET A N 1
ATOM 589 C CA . MET A 1 75 ? 18.169 -35.085 -18.131 1.00 84.31 75 MET A CA 1
ATOM 590 C C . MET A 1 75 ? 19.658 -34.854 -18.424 1.00 84.31 75 MET A C 1
ATOM 592 O O . MET A 1 75 ? 20.451 -34.499 -17.547 1.00 84.31 75 MET A O 1
ATOM 596 N N . HIS A 1 76 ? 20.040 -35.054 -19.686 1.00 85.12 76 HIS A N 1
ATOM 597 C CA . HIS A 1 76 ? 21.428 -35.007 -20.140 1.00 85.12 76 HIS A CA 1
ATOM 598 C C . HIS A 1 76 ? 21.579 -33.994 -21.281 1.00 85.12 76 HIS A C 1
ATOM 600 O O . HIS A 1 76 ? 20.997 -34.176 -22.347 1.00 85.12 76 HIS A O 1
ATOM 606 N N . LEU A 1 77 ? 22.383 -32.946 -21.097 1.00 85.31 77 LEU A N 1
ATOM 607 C CA . LEU A 1 77 ? 22.715 -32.005 -22.167 1.00 85.31 77 LEU A CA 1
ATOM 608 C C . LEU A 1 77 ? 23.828 -32.578 -23.048 1.00 85.31 77 LEU A C 1
ATOM 610 O O . LEU A 1 77 ? 24.735 -33.281 -22.579 1.00 85.31 77 LEU A O 1
ATOM 614 N N . LEU A 1 78 ? 23.762 -32.274 -24.341 1.00 82.06 78 LEU A N 1
ATOM 615 C CA . LEU A 1 78 ? 24.800 -32.602 -25.306 1.00 82.06 78 LEU A CA 1
ATOM 616 C C . LEU A 1 78 ? 26.116 -31.959 -24.849 1.00 82.06 78 LEU A C 1
ATOM 618 O O . LEU A 1 78 ? 26.147 -30.788 -24.491 1.00 82.06 78 LEU A O 1
ATOM 622 N N . ASN A 1 79 ? 27.190 -32.751 -24.797 1.00 75.81 79 ASN A N 1
ATOM 623 C CA . ASN A 1 79 ? 28.512 -32.353 -24.287 1.00 75.81 79 ASN A CA 1
ATOM 624 C C . ASN A 1 79 ? 28.566 -31.855 -22.824 1.00 75.81 79 ASN A C 1
ATOM 626 O O . ASN A 1 79 ? 29.633 -31.457 -22.369 1.00 75.81 79 ASN A O 1
ATOM 630 N N . GLY A 1 80 ? 27.467 -31.935 -22.059 1.00 73.81 80 GLY A N 1
ATOM 631 C CA . GLY A 1 80 ? 27.400 -31.377 -20.704 1.00 73.81 80 GLY A CA 1
ATOM 632 C C . GLY A 1 80 ? 27.654 -32.347 -19.546 1.00 73.81 80 GLY A C 1
ATOM 633 O O . GLY A 1 80 ? 27.751 -31.920 -18.393 1.00 73.81 80 GLY A O 1
ATOM 634 N N . CYS A 1 81 ? 27.756 -33.653 -19.824 1.00 76.38 81 CYS A N 1
ATOM 635 C CA . CYS A 1 81 ? 28.008 -34.686 -18.816 1.00 76.38 81 CYS A CA 1
ATOM 636 C C . CYS A 1 81 ? 28.823 -35.882 -19.346 1.00 76.38 81 CYS A C 1
ATOM 638 O O . CYS A 1 81 ? 28.726 -36.270 -20.518 1.00 76.38 81 CYS A O 1
ATOM 640 N N . SER A 1 82 ? 29.562 -36.524 -18.431 1.00 74.62 82 SER A N 1
ATOM 641 C CA . SER A 1 82 ? 30.415 -37.702 -18.683 1.00 74.62 82 SER A CA 1
ATOM 642 C C . SER A 1 82 ? 29.719 -39.049 -18.418 1.00 74.62 82 SER A C 1
ATOM 644 O O . SER A 1 82 ? 30.381 -40.079 -18.282 1.00 74.62 82 SER A O 1
ATOM 646 N N . CYS A 1 83 ? 28.386 -39.073 -18.303 1.00 76.81 83 CYS A N 1
ATOM 647 C CA . CYS A 1 83 ? 27.625 -40.293 -18.016 1.00 76.81 83 CYS A CA 1
ATOM 648 C C . CYS A 1 83 ? 27.777 -41.331 -19.148 1.00 76.81 83 CYS A C 1
ATOM 650 O O . CYS A 1 83 ? 27.542 -41.022 -20.316 1.00 76.81 83 CYS A O 1
ATOM 652 N N . LYS A 1 84 ? 28.143 -42.573 -18.790 1.00 61.97 84 LYS A N 1
ATOM 653 C CA . LYS A 1 84 ? 28.548 -43.653 -19.720 1.00 61.97 84 LYS A CA 1
ATOM 654 C C . LYS A 1 84 ? 27.399 -44.489 -20.326 1.00 61.97 84 LYS A C 1
ATOM 656 O O . LYS A 1 84 ? 27.670 -45.466 -21.014 1.00 61.97 84 LYS A O 1
ATOM 661 N N . ALA A 1 85 ? 26.127 -44.175 -20.066 1.00 52.47 85 ALA A N 1
ATOM 662 C CA . ALA A 1 85 ? 25.011 -45.045 -20.461 1.00 52.47 85 ALA A CA 1
ATOM 663 C C . ALA A 1 85 ? 24.594 -44.871 -21.940 1.00 52.47 85 ALA A C 1
ATOM 665 O O . ALA A 1 85 ? 24.277 -43.772 -22.386 1.00 52.47 85 ALA A O 1
ATOM 666 N N . VAL A 1 86 ? 24.540 -45.990 -22.670 1.00 50.28 86 VAL A N 1
ATOM 667 C CA . VAL A 1 86 ? 24.402 -46.118 -24.141 1.00 50.28 86 VAL A CA 1
ATOM 668 C C . VAL A 1 86 ? 22.967 -45.872 -24.670 1.00 50.28 86 VAL A C 1
ATOM 670 O O . VAL A 1 86 ? 22.742 -45.892 -25.874 1.00 50.28 86 VAL A O 1
ATOM 673 N N . LYS A 1 87 ? 21.979 -45.603 -23.802 1.00 53.78 87 LYS A N 1
ATOM 674 C CA . LYS A 1 87 ? 20.555 -45.435 -24.182 1.00 53.78 87 LYS A CA 1
ATOM 675 C C . LYS A 1 87 ? 19.881 -44.167 -23.629 1.00 53.78 87 LYS A C 1
ATOM 677 O O . LYS A 1 87 ? 18.673 -44.162 -23.429 1.00 53.78 87 LYS A O 1
ATOM 682 N N . LYS A 1 88 ? 20.635 -43.101 -23.343 1.00 67.00 88 LYS A N 1
ATOM 683 C CA . LYS A 1 88 ? 20.057 -41.857 -22.804 1.00 67.00 88 LYS A CA 1
ATOM 684 C C . LYS A 1 88 ? 19.991 -40.758 -23.861 1.00 67.00 88 LYS A C 1
ATOM 686 O O . LYS A 1 88 ? 21.017 -40.418 -24.448 1.00 67.00 88 LYS A O 1
ATOM 691 N N . THR A 1 89 ? 18.800 -40.202 -24.076 1.00 75.56 89 THR A N 1
ATOM 692 C CA . THR A 1 89 ? 18.573 -39.049 -24.960 1.00 75.56 89 THR A CA 1
ATOM 693 C C . THR A 1 89 ? 19.378 -37.852 -24.458 1.00 75.56 89 THR A C 1
ATOM 695 O O . THR A 1 89 ? 19.298 -37.497 -23.280 1.00 75.56 89 THR A O 1
ATOM 698 N N . ARG A 1 90 ? 20.185 -37.255 -25.342 1.00 83.62 90 ARG A N 1
ATOM 699 C CA . ARG A 1 90 ? 20.968 -36.048 -25.056 1.00 83.62 90 ARG A CA 1
ATOM 700 C C . ARG A 1 90 ? 20.366 -34.862 -25.790 1.00 83.62 90 ARG A C 1
ATOM 702 O O . ARG A 1 90 ? 20.026 -34.979 -26.963 1.00 83.62 90 ARG A O 1
ATOM 709 N N . PHE A 1 91 ? 20.283 -33.734 -25.105 1.00 85.50 91 PHE A N 1
ATOM 710 C CA . PHE A 1 91 ? 19.586 -32.553 -25.589 1.00 85.50 91 PHE A CA 1
ATOM 711 C C . PHE A 1 91 ? 20.551 -31.440 -25.997 1.00 85.50 91 PHE A C 1
ATOM 713 O 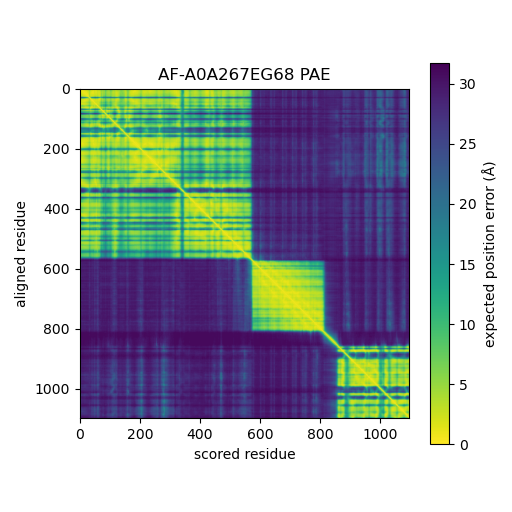O . PHE A 1 91 ? 21.430 -31.060 -25.224 1.00 85.50 91 PHE A O 1
ATOM 720 N N . GLU A 1 92 ? 20.387 -30.907 -27.204 1.00 86.19 92 GLU A N 1
ATOM 721 C CA . GLU A 1 92 ? 21.124 -29.732 -27.675 1.00 86.19 92 GLU A CA 1
ATOM 722 C C . GLU A 1 92 ? 20.545 -28.453 -27.046 1.00 86.19 92 GLU A C 1
ATOM 724 O O . GLU A 1 92 ? 19.326 -28.310 -26.946 1.00 86.19 92 GLU A O 1
ATOM 729 N N . VAL A 1 93 ? 21.414 -27.526 -26.627 1.00 85.19 93 VAL A N 1
ATOM 730 C CA . VAL A 1 93 ? 21.011 -26.214 -26.098 1.00 85.19 93 VAL A CA 1
ATOM 731 C C . VAL A 1 93 ? 21.123 -25.174 -27.209 1.00 85.19 93 VAL A C 1
ATOM 733 O O . VAL A 1 93 ? 22.204 -24.983 -27.760 1.00 85.19 93 VAL A O 1
ATOM 736 N N . LYS A 1 94 ? 20.031 -24.464 -27.510 1.00 82.06 94 LYS A N 1
ATOM 737 C CA . LYS A 1 94 ? 19.999 -23.342 -28.462 1.00 82.06 94 LYS A CA 1
ATOM 738 C C . LYS A 1 94 ? 19.461 -22.098 -27.772 1.00 82.06 94 LYS A C 1
ATOM 740 O O . LYS A 1 94 ? 18.362 -22.125 -27.231 1.00 82.06 94 LYS A O 1
ATOM 745 N N . GLN A 1 95 ? 20.249 -21.019 -27.764 1.00 77.50 95 GLN A N 1
ATOM 746 C CA . GLN A 1 95 ? 19.894 -19.744 -27.113 1.00 77.50 95 GLN A CA 1
ATOM 747 C C . GLN A 1 95 ? 19.441 -19.907 -25.646 1.00 77.50 95 GLN A C 1
ATOM 749 O O . GLN A 1 95 ? 18.568 -19.189 -25.171 1.00 77.50 95 GLN A O 1
ATOM 754 N N . GLY A 1 96 ? 20.006 -20.888 -24.930 1.00 80.94 96 GLY A N 1
ATOM 755 C CA . GLY A 1 96 ? 19.651 -21.201 -23.541 1.00 80.94 96 GLY A CA 1
ATOM 756 C C . GLY A 1 96 ? 18.429 -22.100 -23.336 1.00 80.94 96 GLY A C 1
ATOM 757 O O . GLY A 1 96 ? 18.054 -22.337 -22.187 1.00 80.94 96 GLY A O 1
ATOM 758 N N . TYR A 1 97 ? 17.849 -22.647 -24.406 1.00 85.06 97 TYR A N 1
ATOM 759 C CA . TYR A 1 97 ? 16.684 -23.533 -24.359 1.00 85.06 97 TYR A CA 1
ATOM 760 C C . TYR A 1 97 ? 16.986 -24.915 -24.939 1.00 85.06 97 TYR A C 1
ATOM 762 O O . TYR A 1 97 ? 17.872 -25.084 -25.776 1.00 85.06 97 TYR A O 1
ATOM 770 N N . VAL A 1 98 ? 16.228 -25.903 -24.477 1.00 86.06 98 VAL A N 1
ATOM 771 C CA . VAL A 1 98 ? 16.260 -27.298 -24.914 1.00 86.06 98 VAL A CA 1
ATOM 772 C C . VAL A 1 98 ? 14.893 -27.673 -25.468 1.00 86.06 98 VAL A C 1
ATOM 774 O O . VAL A 1 98 ? 13.899 -27.519 -24.764 1.00 86.06 98 VAL A O 1
ATOM 777 N N . GLN A 1 99 ? 14.849 -28.231 -26.678 1.00 84.31 99 GLN A N 1
ATOM 778 C CA . GLN A 1 99 ? 13.616 -28.777 -27.250 1.00 84.31 99 GLN A CA 1
ATOM 779 C C . GLN A 1 99 ? 13.271 -30.126 -26.600 1.00 84.31 99 GLN A C 1
ATOM 781 O O . GLN A 1 99 ? 14.130 -31.005 -26.502 1.00 84.31 99 GLN A O 1
ATOM 786 N N . VAL A 1 100 ? 12.018 -30.305 -26.186 1.00 78.69 100 VAL A N 1
ATOM 787 C CA . VAL A 1 100 ? 11.498 -31.544 -25.584 1.00 78.69 100 VAL A CA 1
ATOM 788 C C . VAL A 1 100 ? 10.192 -31.988 -26.244 1.00 78.69 100 VAL A C 1
ATOM 790 O O . VAL A 1 100 ? 9.600 -31.250 -27.027 1.00 78.69 100 VAL A O 1
ATOM 793 N N . ASP A 1 101 ? 9.738 -33.203 -25.933 1.00 68.12 101 ASP A N 1
ATOM 794 C CA . ASP A 1 101 ? 8.437 -33.707 -26.381 1.00 68.12 101 ASP A CA 1
ATOM 795 C C . ASP A 1 101 ? 7.268 -32.987 -25.687 1.00 68.12 101 ASP A C 1
ATOM 797 O O . ASP A 1 101 ? 7.381 -32.491 -24.559 1.00 68.12 101 ASP A O 1
ATOM 801 N N . ALA A 1 102 ? 6.106 -32.980 -26.349 1.00 59.06 102 ALA A N 1
ATOM 802 C CA . ALA A 1 102 ? 4.957 -32.155 -25.978 1.00 59.06 102 ALA A CA 1
ATOM 803 C C . ALA A 1 102 ? 4.381 -32.395 -24.573 1.00 59.06 102 ALA A C 1
ATOM 805 O O . ALA A 1 102 ? 3.746 -31.507 -24.015 1.00 59.06 102 ALA A O 1
ATOM 806 N N . THR A 1 103 ? 4.620 -33.568 -23.984 1.00 55.88 103 THR A N 1
ATOM 807 C CA . THR A 1 103 ? 4.121 -33.951 -22.654 1.00 55.88 103 THR A CA 1
ATOM 808 C C . THR A 1 103 ? 4.988 -33.451 -21.495 1.00 55.88 103 THR A C 1
ATOM 810 O O . THR A 1 103 ? 4.587 -33.589 -20.345 1.00 55.88 103 THR A O 1
ATOM 813 N N . ILE A 1 104 ? 6.188 -32.923 -21.771 1.00 59.06 104 ILE A N 1
ATOM 814 C CA . ILE A 1 104 ? 7.157 -32.463 -20.755 1.00 59.06 104 ILE A CA 1
ATOM 815 C C . ILE A 1 104 ? 7.214 -30.922 -20.700 1.00 59.06 104 ILE A C 1
ATOM 817 O O . ILE A 1 104 ? 7.702 -30.350 -19.725 1.00 59.06 104 ILE A O 1
ATOM 821 N N . GLY A 1 105 ? 6.748 -30.248 -21.756 1.00 53.66 105 GLY A N 1
ATOM 822 C CA . GLY A 1 105 ? 7.003 -28.830 -21.999 1.00 53.66 105 GLY A CA 1
ATOM 823 C C . GLY A 1 105 ? 5.931 -27.853 -21.506 1.00 53.66 105 GLY A C 1
ATOM 824 O O . GLY A 1 105 ? 4.738 -28.099 -21.658 1.00 53.66 105 GLY A O 1
ATOM 825 N N . SER A 1 106 ? 6.425 -26.700 -21.039 1.00 58.28 106 SER A N 1
ATOM 826 C CA . SER A 1 106 ? 5.735 -25.423 -20.789 1.00 58.28 106 SER A CA 1
ATOM 827 C C . SER A 1 106 ? 4.747 -25.368 -19.613 1.00 58.28 106 SER A C 1
ATOM 829 O O . SER A 1 106 ? 3.535 -25.296 -19.798 1.00 58.28 106 SER A O 1
ATOM 831 N N . GLU A 1 107 ? 5.285 -25.264 -18.396 1.00 59.50 107 GLU A N 1
ATOM 832 C CA . GLU A 1 107 ? 4.561 -24.785 -17.211 1.00 59.50 107 GLU A CA 1
ATOM 833 C C . GLU A 1 107 ? 5.111 -23.400 -16.817 1.00 59.50 107 GLU A C 1
ATOM 835 O O . GLU A 1 107 ? 6.288 -23.283 -16.453 1.00 59.50 107 GLU A O 1
ATOM 840 N N . PRO A 1 108 ? 4.313 -22.320 -16.907 1.00 58.09 108 PRO A N 1
ATOM 841 C CA . PRO A 1 108 ? 4.783 -20.992 -16.533 1.00 58.09 108 PRO A CA 1
ATOM 842 C C . PRO A 1 108 ? 5.131 -20.945 -15.042 1.00 58.09 108 PRO A C 1
ATOM 844 O O . PRO A 1 108 ? 4.512 -21.622 -14.220 1.00 58.09 108 PRO A O 1
ATOM 847 N N . ALA A 1 109 ? 6.111 -20.111 -14.684 1.00 61.31 109 ALA A N 1
ATOM 848 C CA . ALA 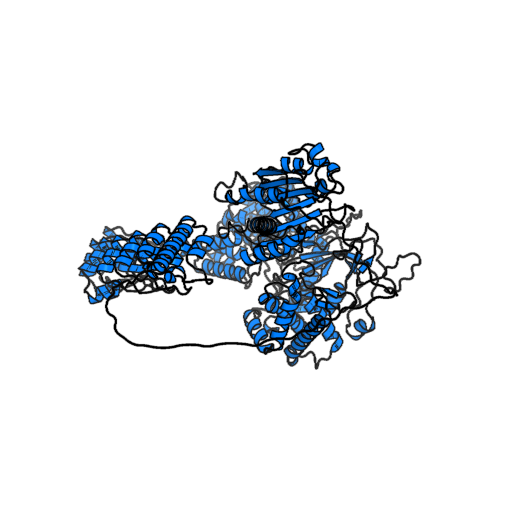A 1 109 ? 6.372 -19.827 -13.279 1.00 61.31 109 ALA A CA 1
ATOM 849 C C . ALA A 1 109 ? 5.112 -19.212 -12.648 1.00 61.31 109 ALA A C 1
ATOM 851 O O . ALA A 1 109 ? 4.533 -18.272 -13.196 1.00 61.31 109 ALA A O 1
ATOM 852 N N . MET A 1 110 ? 4.680 -19.755 -11.515 1.00 64.81 110 MET A N 1
ATOM 853 C CA . MET A 1 110 ? 3.520 -19.261 -10.781 1.00 64.81 110 MET A CA 1
ATOM 854 C C . MET A 1 110 ? 4.003 -18.265 -9.738 1.00 64.81 110 MET A C 1
ATOM 856 O O . MET A 1 110 ? 4.730 -18.641 -8.826 1.00 64.81 110 MET A O 1
ATOM 860 N N . THR A 1 111 ? 3.607 -17.002 -9.845 1.00 65.75 111 THR A N 1
ATOM 861 C CA . THR A 1 111 ? 3.926 -16.006 -8.817 1.00 65.75 111 THR A CA 1
ATOM 862 C C . THR A 1 111 ? 2.732 -15.832 -7.888 1.00 65.75 111 THR A C 1
ATOM 864 O O . THR A 1 111 ? 1.661 -15.387 -8.301 1.00 65.75 111 THR A O 1
ATOM 867 N N . ALA A 1 112 ? 2.915 -16.196 -6.622 1.00 64.31 112 ALA A N 1
ATOM 868 C CA . ALA A 1 112 ? 2.049 -15.784 -5.534 1.00 64.31 112 ALA A CA 1
ATOM 869 C C . ALA A 1 112 ? 2.458 -14.372 -5.108 1.00 64.31 112 ALA A C 1
ATOM 871 O O . ALA A 1 112 ? 3.629 -14.097 -4.846 1.00 64.31 112 ALA A O 1
ATOM 872 N N . ALA A 1 113 ? 1.494 -13.461 -5.050 1.00 59.53 113 ALA A N 1
ATOM 873 C CA . ALA A 1 113 ? 1.802 -12.097 -4.658 1.00 59.53 113 ALA A CA 1
ATOM 874 C C . ALA A 1 113 ? 2.118 -11.980 -3.174 1.00 59.53 113 ALA A C 1
ATOM 876 O O . ALA A 1 113 ? 1.648 -12.769 -2.350 1.00 59.53 113 ALA A O 1
ATOM 877 N N . GLU A 1 114 ? 2.856 -10.925 -2.861 1.00 62.38 114 GLU A N 1
ATOM 878 C CA . GLU A 1 114 ? 3.029 -10.427 -1.507 1.00 62.38 114 GLU A CA 1
ATOM 879 C C . GLU A 1 114 ? 1.683 -10.261 -0.782 1.00 62.38 114 GLU A C 1
ATOM 881 O O . GLU A 1 114 ? 0.649 -9.887 -1.356 1.00 62.38 114 GLU A O 1
ATOM 886 N N . CYS A 1 115 ? 1.701 -10.526 0.518 1.00 59.84 115 CYS A N 1
ATOM 887 C CA . CYS A 1 115 ? 0.595 -10.210 1.408 1.00 59.84 115 CYS A CA 1
ATOM 888 C C . CYS A 1 115 ? 1.119 -9.527 2.673 1.00 59.84 115 CYS A C 1
ATOM 890 O O . CYS A 1 115 ? 2.325 -9.366 2.853 1.00 59.84 115 CYS A O 1
ATOM 892 N N . GLY A 1 116 ? 0.211 -9.109 3.552 1.00 56.94 116 GLY A N 1
ATOM 893 C CA . GLY A 1 116 ? 0.512 -8.348 4.763 1.00 56.94 116 GLY A CA 1
ATOM 894 C C . GLY A 1 116 ? 1.482 -9.003 5.751 1.00 56.94 116 GLY A C 1
ATOM 895 O O . GLY A 1 116 ? 1.691 -8.450 6.815 1.00 56.94 116 GLY A O 1
ATOM 896 N N . SER A 1 117 ? 2.057 -10.164 5.455 1.00 62.31 117 SER A N 1
ATOM 897 C CA . SER A 1 117 ? 2.995 -10.890 6.318 1.00 62.31 117 SER A CA 1
ATOM 898 C C . SER A 1 117 ? 4.014 -11.750 5.553 1.00 62.31 117 SER A C 1
ATOM 900 O O . SER A 1 117 ? 4.812 -12.445 6.190 1.00 62.31 117 SER A O 1
ATOM 902 N N . LYS A 1 118 ? 4.025 -11.705 4.208 1.00 74.19 118 LYS A N 1
ATOM 903 C CA . LYS A 1 118 ? 4.952 -12.474 3.357 1.00 74.19 118 LYS A CA 1
ATOM 904 C C . LYS A 1 118 ? 5.359 -11.686 2.096 1.00 74.19 118 LYS A C 1
ATOM 906 O O . LYS A 1 118 ? 4.506 -11.001 1.524 1.00 74.19 118 LYS A O 1
ATOM 911 N N . PRO A 1 119 ? 6.621 -11.791 1.641 1.00 75.25 119 PRO A N 1
ATOM 912 C CA . PRO A 1 119 ? 7.045 -11.223 0.361 1.00 75.25 119 PRO A CA 1
ATOM 913 C C . PRO A 1 119 ? 6.405 -11.972 -0.818 1.00 75.25 119 PRO A C 1
ATOM 915 O O . PRO A 1 119 ? 5.822 -13.046 -0.641 1.00 75.25 119 PRO A O 1
ATOM 918 N N . ALA A 1 120 ? 6.525 -11.425 -2.028 1.00 75.25 120 ALA A N 1
ATOM 919 C CA . ALA A 1 120 ? 6.131 -12.139 -3.236 1.00 75.25 120 ALA A CA 1
ATOM 920 C C . ALA A 1 120 ? 6.965 -13.421 -3.403 1.00 75.25 120 ALA A C 1
ATOM 922 O O . ALA A 1 120 ? 8.178 -13.437 -3.186 1.00 75.25 120 ALA A O 1
ATOM 923 N N . GLU A 1 121 ? 6.302 -14.503 -3.803 1.00 78.88 121 GLU A N 1
ATOM 924 C CA . GLU A 1 121 ? 6.908 -15.820 -3.967 1.00 78.88 121 GLU A CA 1
ATOM 925 C C . GLU A 1 121 ? 6.681 -16.326 -5.383 1.00 78.88 121 GLU A C 1
ATOM 927 O O . GLU A 1 121 ? 5.545 -16.365 -5.845 1.00 78.88 121 GLU A O 1
ATOM 932 N N . SER A 1 122 ? 7.735 -16.756 -6.078 1.00 79.06 122 SER A N 1
ATOM 933 C CA . SER A 1 122 ? 7.571 -17.403 -7.388 1.00 79.06 122 SER A CA 1
ATOM 934 C C . SER A 1 122 ? 7.943 -18.873 -7.343 1.00 79.06 122 SER A C 1
ATOM 936 O O . SER A 1 122 ? 9.017 -19.233 -6.877 1.00 79.06 122 SER A O 1
ATOM 938 N N . PHE A 1 123 ? 7.081 -19.717 -7.889 1.00 79.75 123 PHE A N 1
ATOM 939 C CA . PHE A 1 123 ? 7.265 -21.152 -8.019 1.00 79.75 123 PHE A CA 1
ATOM 940 C C . PHE A 1 123 ? 7.625 -21.482 -9.457 1.00 79.75 123 PHE A C 1
ATOM 942 O O . PHE A 1 123 ? 6.927 -21.088 -10.391 1.00 79.75 123 PHE A O 1
ATOM 949 N N . CYS A 1 124 ? 8.712 -22.216 -9.647 1.00 80.81 124 CYS A N 1
ATOM 950 C CA . CYS A 1 124 ? 9.096 -22.727 -10.949 1.00 80.81 124 CYS A CA 1
ATOM 951 C C . CYS A 1 124 ? 9.309 -24.236 -10.892 1.00 80.81 124 CYS A C 1
ATOM 953 O O . CYS A 1 124 ? 10.035 -24.763 -10.049 1.00 80.81 124 CYS A O 1
ATOM 955 N N . PHE A 1 125 ? 8.673 -24.932 -11.824 1.00 81.81 125 PHE A N 1
ATOM 956 C CA . PHE A 1 125 ? 8.861 -26.356 -12.029 1.00 81.81 125 PHE A CA 1
ATOM 957 C C . PHE A 1 125 ? 10.064 -26.583 -12.941 1.00 81.81 125 PHE A C 1
ATOM 959 O O . PHE A 1 125 ? 10.237 -25.883 -13.941 1.00 81.81 125 PHE A O 1
ATOM 966 N N . ALA A 1 126 ? 10.927 -27.532 -12.595 1.00 83.19 126 ALA A N 1
ATOM 967 C CA . ALA A 1 126 ? 12.141 -27.804 -13.352 1.00 83.19 126 ALA A CA 1
ATOM 968 C C . ALA A 1 126 ? 12.466 -29.294 -13.397 1.00 83.19 126 ALA A C 1
ATOM 970 O O . ALA A 1 126 ? 12.156 -30.031 -12.477 1.00 83.19 126 ALA A O 1
ATOM 971 N N . ASN A 1 127 ? 13.139 -29.753 -14.442 1.00 84.19 127 ASN A N 1
ATOM 972 C CA . ASN A 1 127 ? 13.596 -31.132 -14.528 1.00 84.19 127 ASN A CA 1
ATOM 973 C C . ASN A 1 127 ? 15.051 -31.221 -14.032 1.00 84.19 127 ASN A C 1
ATOM 975 O O . ASN A 1 127 ? 15.872 -30.369 -14.405 1.00 84.19 127 ASN A O 1
ATOM 979 N N . PRO A 1 128 ? 15.406 -32.244 -13.229 1.00 84.19 128 PRO A N 1
ATOM 980 C CA . PRO A 1 128 ? 16.784 -32.442 -12.797 1.00 84.19 128 PRO A CA 1
ATOM 981 C C . PRO A 1 128 ? 17.683 -32.700 -14.010 1.00 84.19 128 PRO A C 1
ATOM 983 O O . PRO A 1 128 ? 17.303 -33.428 -14.927 1.00 84.19 128 PRO A O 1
ATOM 986 N N . CYS A 1 129 ? 18.888 -32.132 -14.020 1.00 83.56 129 CYS A N 1
ATOM 987 C CA . CYS A 1 129 ? 19.859 -32.334 -15.089 1.00 83.56 129 CYS A CA 1
ATOM 988 C C . CYS A 1 129 ? 21.224 -32.686 -14.494 1.00 83.56 129 CYS A C 1
ATOM 990 O O . CYS A 1 129 ? 21.756 -31.972 -13.658 1.00 83.56 129 CYS A O 1
ATOM 992 N N . CYS A 1 130 ? 21.837 -33.786 -14.933 1.00 80.94 130 CYS A N 1
ATOM 993 C CA . CYS A 1 130 ? 23.146 -34.198 -14.408 1.00 80.94 130 CYS A CA 1
ATOM 994 C C . CYS A 1 130 ? 24.316 -33.465 -15.083 1.00 80.94 130 CYS A C 1
ATOM 996 O O . CYS A 1 130 ? 25.477 -33.850 -14.925 1.00 80.94 130 CYS A O 1
ATOM 998 N N . SER A 1 131 ? 24.007 -32.519 -15.969 1.00 77.88 131 SER A N 1
ATOM 999 C CA . SER A 1 131 ? 25.026 -31.768 -16.686 1.00 77.88 131 SER A CA 1
ATOM 1000 C C . SER A 1 131 ? 25.541 -30.683 -15.766 1.00 77.88 131 SER A C 1
ATOM 1002 O O . SER A 1 131 ? 24.766 -29.875 -15.265 1.00 77.88 131 SER A O 1
ATOM 1004 N N . ASN A 1 132 ? 26.852 -30.679 -15.558 1.00 69.19 132 ASN A N 1
ATOM 1005 C CA . ASN A 1 132 ? 27.513 -29.729 -14.669 1.00 69.19 132 ASN A CA 1
ATOM 1006 C C . ASN A 1 132 ? 28.214 -28.619 -15.468 1.00 69.19 132 ASN A C 1
ATOM 1008 O O . ASN A 1 132 ? 28.719 -27.669 -14.884 1.00 69.19 132 ASN A O 1
ATOM 1012 N N . SER A 1 133 ? 28.276 -28.718 -16.802 1.00 59.78 133 SER A N 1
ATOM 1013 C CA . SER A 1 133 ? 28.908 -27.686 -17.627 1.00 59.78 133 SER A CA 1
ATOM 1014 C C . SER A 1 133 ? 28.337 -27.598 -19.034 1.00 59.78 133 SER A C 1
ATOM 1016 O O . SER A 1 133 ? 28.449 -28.537 -19.811 1.00 59.78 133 SER A O 1
ATOM 1018 N N . ILE A 1 134 ? 27.818 -26.428 -19.376 1.00 58.09 134 ILE A N 1
ATOM 1019 C CA . ILE A 1 134 ? 27.687 -25.940 -20.761 1.00 58.09 134 ILE A CA 1
ATOM 1020 C C . ILE A 1 134 ? 28.369 -24.574 -20.937 1.00 58.09 134 ILE A C 1
ATOM 1022 O O . ILE A 1 134 ? 28.706 -24.206 -22.054 1.00 58.09 134 ILE A O 1
ATOM 1026 N N . ALA A 1 135 ? 28.623 -23.862 -19.833 1.00 55.56 135 ALA A N 1
ATOM 1027 C CA . ALA A 1 135 ? 29.529 -22.722 -19.764 1.00 55.56 135 ALA A CA 1
ATOM 1028 C C . ALA A 1 135 ? 30.989 -23.212 -19.709 1.00 55.56 135 ALA A C 1
ATOM 1030 O O . ALA A 1 135 ? 31.253 -24.299 -19.181 1.00 55.56 135 ALA A O 1
ATOM 1031 N N . GLU A 1 136 ? 31.938 -22.424 -20.223 1.00 53.72 136 GLU A N 1
ATOM 1032 C CA . GLU A 1 136 ? 33.370 -22.737 -20.152 1.00 53.72 136 GLU A CA 1
ATOM 1033 C C . GLU A 1 136 ? 33.793 -23.049 -18.704 1.00 53.72 136 GLU A C 1
ATOM 1035 O O . GLU A 1 136 ? 33.796 -22.183 -17.826 1.00 53.72 136 GLU A O 1
ATOM 1040 N N . GLN A 1 137 ? 34.167 -24.307 -18.434 1.00 49.69 137 GLN A N 1
ATOM 1041 C CA . GLN A 1 137 ? 34.574 -24.764 -17.095 1.00 49.69 137 GLN A CA 1
ATOM 1042 C C . GLN A 1 137 ? 35.777 -23.985 -16.533 1.00 49.69 137 GLN A C 1
ATOM 1044 O O . GLN A 1 137 ? 35.978 -23.978 -15.320 1.00 49.69 137 GLN A O 1
ATOM 1049 N N . THR A 1 138 ? 36.566 -23.334 -17.389 1.00 49.25 138 THR A N 1
ATOM 1050 C CA . THR A 1 138 ? 37.700 -22.472 -17.029 1.00 49.25 138 THR A CA 1
ATOM 1051 C C . THR A 1 138 ? 37.259 -21.199 -16.307 1.00 49.25 138 THR A C 1
ATOM 1053 O O . THR A 1 138 ? 37.869 -20.849 -15.299 1.00 49.25 138 THR A O 1
ATOM 1056 N N . VAL A 1 139 ? 36.168 -20.559 -16.744 1.00 54.84 139 VAL A N 1
ATOM 1057 C CA . VAL A 1 139 ? 35.614 -19.341 -16.121 1.00 54.84 139 VAL A CA 1
ATOM 1058 C C . VAL A 1 139 ? 35.088 -19.636 -14.716 1.00 54.84 139 VAL A C 1
ATOM 1060 O O . VAL A 1 139 ? 35.319 -18.869 -13.786 1.00 54.84 139 VAL A O 1
ATOM 1063 N N . ILE A 1 140 ? 34.423 -20.781 -14.535 1.00 57.88 140 ILE A N 1
ATOM 1064 C CA . ILE A 1 140 ? 33.818 -21.144 -13.248 1.00 57.88 140 ILE A CA 1
ATOM 1065 C C . ILE A 1 140 ? 34.867 -21.676 -12.262 1.00 57.88 140 ILE A C 1
ATOM 1067 O O . ILE A 1 140 ? 34.876 -21.257 -11.110 1.00 57.88 140 ILE A O 1
ATOM 1071 N N . ARG A 1 141 ? 35.785 -22.554 -12.697 1.00 53.44 141 ARG A N 1
ATOM 1072 C CA . ARG A 1 141 ? 36.822 -23.127 -11.814 1.00 53.44 141 ARG A CA 1
ATOM 1073 C C . ARG A 1 141 ? 37.942 -22.149 -11.456 1.00 53.44 141 ARG A C 1
ATOM 1075 O O . ARG A 1 141 ? 38.577 -22.340 -10.428 1.00 53.44 141 ARG A O 1
ATOM 1082 N N . GLY A 1 142 ? 38.209 -21.151 -12.300 1.00 53.44 142 GLY A N 1
ATOM 1083 C CA . GLY A 1 142 ? 39.218 -20.123 -12.029 1.00 53.44 142 GLY A CA 1
ATOM 1084 C C . GLY A 1 142 ? 38.728 -19.012 -11.098 1.00 53.44 142 GLY A C 1
ATOM 1085 O O . GLY A 1 142 ? 39.533 -18.430 -10.378 1.00 53.44 142 GLY A O 1
ATOM 1086 N N . CYS A 1 143 ? 37.419 -18.732 -11.094 1.00 53.53 143 CYS A N 1
ATOM 1087 C CA . CYS A 1 143 ? 36.834 -17.590 -10.387 1.00 53.53 143 CYS A CA 1
ATOM 1088 C C . CYS A 1 143 ? 35.875 -17.965 -9.251 1.00 53.53 143 CYS A C 1
ATOM 1090 O O . CYS A 1 143 ? 35.406 -17.058 -8.579 1.00 53.53 143 CYS A O 1
ATOM 1092 N N . PHE A 1 144 ? 35.538 -19.239 -9.018 1.00 63.38 144 PHE A N 1
ATOM 1093 C CA . PHE A 1 144 ? 34.624 -19.621 -7.935 1.00 63.38 144 PHE A CA 1
ATOM 1094 C C . PHE A 1 144 ? 35.043 -20.959 -7.304 1.00 63.38 144 PHE A C 1
ATOM 1096 O O . PHE A 1 144 ? 35.096 -21.984 -7.977 1.00 63.38 144 PHE A O 1
ATOM 1103 N N . GLU A 1 145 ? 35.276 -20.977 -5.987 1.00 53.94 145 GLU A N 1
ATOM 1104 C CA . GLU A 1 145 ? 35.540 -22.207 -5.208 1.00 53.94 145 GLU A CA 1
ATOM 1105 C C . GLU A 1 145 ? 34.277 -23.071 -4.990 1.00 53.94 145 GLU A C 1
ATOM 1107 O O . GLU A 1 145 ? 34.310 -24.091 -4.301 1.00 53.94 145 GLU A O 1
ATOM 1112 N N . ALA A 1 146 ? 33.133 -22.673 -5.553 1.00 56.47 146 ALA A N 1
ATOM 1113 C CA . ALA A 1 146 ? 31.860 -23.348 -5.345 1.00 56.47 146 ALA A CA 1
ATOM 1114 C C . ALA A 1 146 ? 31.839 -24.736 -6.010 1.00 56.47 146 ALA A C 1
ATOM 1116 O O . ALA A 1 146 ? 32.098 -24.877 -7.208 1.00 56.47 146 ALA A O 1
ATOM 1117 N N . ASN A 1 147 ? 31.449 -25.765 -5.246 1.00 57.53 147 ASN A N 1
ATOM 1118 C CA . ASN A 1 147 ? 31.101 -27.073 -5.801 1.00 57.53 147 ASN A CA 1
ATOM 1119 C C . ASN A 1 147 ? 30.060 -26.886 -6.912 1.00 57.53 147 ASN A C 1
ATOM 1121 O O . ASN A 1 147 ? 28.973 -26.353 -6.670 1.00 57.53 147 ASN A O 1
ATOM 1125 N N . VAL A 1 148 ? 30.401 -27.314 -8.131 1.00 62.12 148 VAL A N 1
ATOM 1126 C CA . VAL A 1 148 ? 29.537 -27.155 -9.304 1.00 62.12 148 VAL A CA 1
ATOM 1127 C C . VAL A 1 148 ? 28.253 -27.941 -9.072 1.00 62.12 148 VAL A C 1
ATOM 1129 O O . VAL A 1 148 ? 28.240 -29.171 -9.142 1.00 62.12 148 VAL A O 1
ATOM 1132 N N . SER A 1 149 ? 27.182 -27.217 -8.755 1.00 64.75 149 SER A N 1
ATOM 1133 C CA . SER A 1 149 ? 25.860 -27.805 -8.586 1.00 64.75 149 SER A CA 1
ATOM 1134 C C . SER A 1 149 ? 25.340 -28.275 -9.947 1.00 64.75 149 SER A C 1
ATOM 1136 O O . SER A 1 149 ? 25.566 -27.584 -10.947 1.00 64.75 149 SER A O 1
ATOM 1138 N N . PRO A 1 150 ? 24.663 -29.433 -10.017 1.00 69.00 150 PRO A N 1
ATOM 1139 C CA . PRO A 1 150 ? 24.031 -29.881 -11.249 1.00 69.00 150 PRO A CA 1
ATOM 1140 C C . PRO A 1 150 ? 23.031 -28.834 -11.752 1.00 69.00 150 PRO A C 1
ATOM 1142 O O . PRO A 1 150 ? 22.332 -28.188 -10.963 1.00 69.00 150 PRO A O 1
ATOM 1145 N N . LEU A 1 151 ? 22.981 -28.648 -13.072 1.00 83.12 151 LEU A N 1
ATOM 1146 C CA . LEU A 1 151 ? 22.009 -27.759 -13.702 1.00 83.12 151 LEU A CA 1
ATOM 1147 C C . LEU A 1 151 ? 20.586 -28.304 -13.521 1.00 83.12 151 LEU A C 1
ATOM 1149 O O . LEU A 1 151 ? 20.355 -29.464 -13.180 1.00 83.12 151 LEU A O 1
ATOM 1153 N N . HIS A 1 152 ? 19.603 -27.470 -13.818 1.00 86.88 152 HIS A N 1
ATOM 1154 C CA . HIS A 1 152 ? 18.216 -27.897 -13.953 1.00 86.88 152 HIS A CA 1
ATOM 1155 C C . HIS A 1 152 ? 17.571 -27.174 -15.130 1.00 86.88 152 HIS A C 1
ATOM 1157 O O . HIS A 1 152 ? 18.009 -26.097 -15.547 1.00 86.88 152 HIS A O 1
ATOM 1163 N N . LEU A 1 153 ? 16.551 -27.810 -15.697 1.00 87.06 153 LEU A N 1
ATOM 1164 C CA . LEU A 1 153 ? 15.850 -27.321 -16.876 1.00 87.06 153 LEU A CA 1
ATOM 1165 C C . LEU A 1 153 ? 14.467 -26.842 -16.457 1.00 87.06 153 LEU A C 1
ATOM 1167 O O . LEU A 1 153 ? 13.580 -27.651 -16.206 1.00 87.06 153 LEU A O 1
ATOM 1171 N N . VAL A 1 154 ? 14.302 -25.530 -16.327 1.00 85.81 154 VAL A N 1
ATOM 1172 C CA . VAL A 1 154 ? 13.043 -24.912 -15.904 1.00 85.81 154 VAL A CA 1
ATOM 1173 C C . VAL A 1 154 ? 12.018 -25.071 -17.018 1.00 85.81 154 VAL A C 1
ATOM 1175 O O . VAL A 1 154 ? 12.316 -24.807 -18.181 1.00 85.81 154 VAL A O 1
ATOM 1178 N N . ARG A 1 155 ? 10.790 -25.448 -16.664 1.00 77.81 155 ARG A N 1
ATOM 1179 C CA . ARG A 1 155 ? 9.661 -25.638 -17.587 1.00 77.81 155 ARG A CA 1
ATOM 1180 C C . ARG A 1 155 ? 9.091 -24.330 -18.147 1.00 77.81 155 ARG A C 1
ATOM 1182 O O . ARG A 1 155 ? 7.942 -24.290 -18.559 1.00 77.81 155 ARG A O 1
ATOM 1189 N N . THR A 1 156 ? 9.890 -23.267 -18.206 1.00 67.25 156 THR A N 1
ATOM 1190 C CA . THR A 1 156 ? 9.515 -21.994 -18.823 1.00 67.25 156 THR A CA 1
ATOM 1191 C C . THR A 1 156 ? 9.972 -21.968 -20.279 1.00 67.25 156 THR A C 1
ATOM 1193 O O . THR A 1 156 ? 11.165 -22.068 -20.565 1.00 67.25 156 THR A O 1
ATOM 1196 N N . ALA A 1 157 ? 9.021 -21.829 -21.201 1.00 59.66 157 ALA A N 1
ATOM 1197 C CA . ALA A 1 157 ? 9.304 -21.633 -22.618 1.00 59.66 157 ALA A CA 1
ATOM 1198 C C . ALA A 1 157 ? 9.314 -20.142 -22.979 1.00 59.66 157 ALA A C 1
ATOM 1200 O O . ALA A 1 157 ? 8.833 -19.290 -22.223 1.00 59.66 157 ALA A O 1
ATOM 1201 N N . ARG A 1 158 ? 9.881 -19.818 -24.143 1.00 60.78 158 ARG A N 1
ATOM 1202 C CA . ARG A 1 158 ? 9.794 -18.462 -24.696 1.00 60.78 158 ARG A CA 1
ATOM 1203 C C . ARG A 1 158 ? 8.334 -18.123 -25.013 1.00 60.78 158 ARG A C 1
ATOM 1205 O O . ARG A 1 158 ? 7.578 -19.022 -25.366 1.00 60.78 158 ARG A O 1
ATOM 1212 N N . PRO A 1 159 ? 7.935 -16.837 -24.995 1.00 47.12 159 PRO A N 1
ATOM 1213 C CA . PRO A 1 159 ? 6.560 -16.440 -25.310 1.00 47.12 159 PRO A CA 1
ATOM 1214 C C . PRO A 1 159 ? 6.047 -16.897 -26.686 1.00 47.12 159 PRO A C 1
ATOM 1216 O O . PRO A 1 159 ? 4.842 -16.899 -26.920 1.00 47.12 159 PRO A O 1
ATOM 1219 N N . THR A 1 160 ? 6.960 -17.244 -27.594 1.00 48.19 160 THR A N 1
ATOM 1220 C CA . THR A 1 160 ? 6.713 -17.615 -28.990 1.00 48.19 160 THR A CA 1
ATOM 1221 C C . THR A 1 160 ? 6.993 -19.088 -29.302 1.00 48.19 160 THR A C 1
ATOM 1223 O O . THR A 1 160 ? 6.890 -19.470 -30.468 1.00 48.19 160 THR A O 1
ATOM 1226 N N . ALA A 1 161 ? 7.373 -19.906 -28.313 1.00 56.25 161 ALA A N 1
ATOM 1227 C CA . ALA A 1 161 ? 7.793 -21.289 -28.529 1.00 56.25 161 ALA A CA 1
ATOM 1228 C C . ALA A 1 161 ? 7.080 -22.262 -27.582 1.00 56.25 161 ALA A C 1
ATOM 1230 O O . ALA A 1 161 ? 6.967 -22.010 -26.385 1.00 56.25 161 ALA A O 1
ATOM 1231 N N . ASP A 1 162 ? 6.667 -23.405 -28.126 1.00 58.12 162 ASP A N 1
ATOM 1232 C CA . ASP A 1 162 ? 6.120 -24.525 -27.367 1.00 58.12 162 ASP A CA 1
ATOM 1233 C C . ASP A 1 162 ? 7.159 -25.644 -27.246 1.00 58.12 162 ASP A C 1
ATOM 1235 O O . ASP A 1 162 ? 7.987 -25.857 -28.137 1.00 58.12 162 ASP A O 1
ATOM 1239 N N . HIS A 1 163 ? 7.081 -26.396 -26.146 1.00 74.56 163 HIS A N 1
ATOM 1240 C CA . HIS A 1 163 ? 7.899 -27.591 -25.913 1.00 74.56 163 HIS A CA 1
ATOM 1241 C C . HIS A 1 163 ? 9.398 -27.309 -25.743 1.00 74.56 163 HIS A C 1
ATOM 1243 O O . HIS A 1 163 ? 10.255 -28.057 -26.217 1.00 74.56 163 HIS A O 1
ATOM 1249 N N . GLU A 1 164 ? 9.711 -26.240 -25.014 1.00 80.25 164 GLU A N 1
ATOM 1250 C CA . GLU A 1 164 ? 11.074 -25.885 -24.631 1.00 80.25 164 GLU A CA 1
ATOM 1251 C C . GLU A 1 164 ? 11.245 -25.891 -23.110 1.00 80.25 164 GLU A C 1
ATOM 1253 O O . GLU A 1 164 ? 10.333 -25.541 -22.360 1.00 80.25 164 GLU A O 1
ATOM 1258 N N . LEU A 1 165 ? 12.442 -26.261 -22.656 1.00 83.12 165 LEU A N 1
ATOM 1259 C CA . LEU A 1 165 ? 12.889 -26.069 -21.280 1.00 83.12 165 LEU A CA 1
ATOM 1260 C C . LEU A 1 165 ? 14.067 -25.098 -21.256 1.00 83.12 165 LEU A C 1
ATOM 1262 O O . LEU A 1 165 ? 15.017 -25.249 -22.026 1.00 83.12 165 LEU A O 1
ATOM 1266 N N . ARG A 1 166 ? 14.046 -24.129 -20.344 1.00 85.88 166 ARG A N 1
ATOM 1267 C CA . ARG A 1 166 ? 15.135 -23.167 -20.163 1.00 85.88 166 ARG A CA 1
ATOM 1268 C C . ARG A 1 166 ? 16.223 -23.739 -19.265 1.00 85.88 166 ARG A C 1
ATOM 1270 O O . ARG A 1 166 ? 15.940 -24.213 -18.165 1.00 85.88 166 ARG A O 1
ATOM 1277 N N . VAL A 1 167 ? 17.484 -23.622 -19.671 1.00 86.69 167 VAL A N 1
ATOM 1278 C CA . VAL A 1 167 ? 18.603 -23.944 -18.781 1.00 86.69 167 VAL A CA 1
ATOM 1279 C C . VAL A 1 167 ? 18.722 -22.883 -17.689 1.00 86.69 167 VAL A C 1
ATOM 1281 O O . VAL A 1 167 ? 18.797 -21.689 -17.979 1.00 86.69 167 VAL A O 1
ATOM 1284 N N . SER A 1 168 ? 18.756 -23.317 -16.430 1.00 87.19 168 SER A N 1
ATOM 1285 C CA . SER A 1 168 ? 18.861 -22.430 -15.274 1.00 87.19 168 SER A CA 1
ATOM 1286 C C . SER A 1 168 ? 20.133 -22.675 -14.473 1.00 87.19 168 SER A C 1
ATOM 1288 O O . SER A 1 168 ? 20.550 -23.814 -14.248 1.00 87.19 168 SER A O 1
ATOM 1290 N N . PHE A 1 169 ? 20.715 -21.569 -14.008 1.00 85.81 169 PHE A N 1
ATOM 1291 C CA . PHE A 1 169 ? 21.910 -21.521 -13.168 1.00 85.81 169 PHE A CA 1
ATOM 1292 C C . PHE A 1 169 ? 21.593 -21.086 -11.734 1.00 85.81 169 PHE A C 1
ATOM 1294 O O . PHE A 1 169 ? 22.517 -20.844 -10.966 1.00 85.81 169 PHE A O 1
ATOM 1301 N N . SER A 1 170 ? 20.317 -21.003 -11.336 1.00 87.19 170 SER A N 1
ATOM 1302 C CA . SER A 1 170 ? 19.918 -20.418 -10.044 1.00 87.19 170 SER A CA 1
ATOM 1303 C C . SER A 1 170 ? 20.573 -21.088 -8.824 1.00 87.19 170 SER A C 1
ATOM 1305 O O . SER A 1 170 ? 20.854 -20.410 -7.839 1.00 87.19 170 SER A O 1
ATOM 1307 N N . PHE A 1 171 ? 20.889 -22.389 -8.881 1.00 87.06 171 PHE A N 1
ATOM 1308 C CA . PHE A 1 171 ? 21.619 -23.089 -7.810 1.00 87.06 171 PHE A CA 1
ATOM 1309 C C . PHE A 1 171 ? 23.093 -22.680 -7.739 1.00 87.06 171 PHE A C 1
ATOM 1311 O O . PHE A 1 171 ? 23.619 -22.451 -6.650 1.00 87.06 171 PHE A O 1
ATOM 1318 N N . LEU A 1 172 ? 23.749 -22.537 -8.893 1.00 84.50 172 LEU A N 1
ATOM 1319 C CA . LEU A 1 172 ? 25.124 -22.048 -8.966 1.00 84.50 172 LEU A CA 1
ATOM 1320 C C . LEU A 1 172 ? 25.199 -20.573 -8.554 1.00 84.50 172 LEU A C 1
ATOM 1322 O O . LEU A 1 172 ? 26.062 -20.200 -7.766 1.00 84.50 172 LEU A O 1
ATOM 1326 N N . GLU A 1 173 ? 24.260 -19.751 -9.024 1.00 88.00 173 GLU A N 1
ATOM 1327 C CA . GLU A 1 173 ? 24.109 -18.363 -8.588 1.00 88.00 173 GLU A CA 1
ATOM 1328 C C . GLU A 1 173 ? 23.934 -18.279 -7.071 1.00 88.00 173 GLU A C 1
ATOM 1330 O O . GLU A 1 173 ? 24.661 -17.528 -6.427 1.00 88.00 173 GLU A O 1
ATOM 1335 N N . LYS A 1 174 ? 23.040 -19.088 -6.481 1.00 89.50 174 LYS A N 1
ATOM 1336 C CA . LYS A 1 174 ? 22.857 -19.162 -5.023 1.00 89.50 174 LYS A CA 1
ATOM 1337 C C . LYS A 1 174 ? 24.182 -19.466 -4.323 1.00 89.50 174 LYS A C 1
ATOM 1339 O O . LYS A 1 174 ? 24.516 -18.790 -3.355 1.00 89.50 174 LYS A O 1
ATOM 1344 N N . ALA A 1 175 ? 24.958 -20.431 -4.816 1.00 87.19 175 ALA A N 1
ATOM 1345 C CA . ALA A 1 175 ? 26.256 -20.777 -4.236 1.00 87.19 175 ALA A CA 1
ATOM 1346 C C . ALA A 1 175 ? 27.272 -19.620 -4.307 1.00 87.19 175 ALA A C 1
ATOM 1348 O O . ALA A 1 175 ? 27.900 -19.310 -3.295 1.00 87.19 175 ALA A O 1
ATOM 1349 N N . ILE A 1 176 ? 27.387 -18.947 -5.458 1.00 87.81 176 ILE A N 1
ATOM 1350 C CA . ILE A 1 176 ? 28.296 -17.803 -5.655 1.00 87.81 176 ILE A CA 1
ATOM 1351 C C . ILE A 1 176 ? 27.887 -16.618 -4.774 1.00 87.81 176 ILE A C 1
ATOM 1353 O O . ILE A 1 176 ? 28.708 -16.036 -4.069 1.00 87.81 176 ILE A O 1
ATOM 1357 N N . MET A 1 177 ? 26.601 -16.274 -4.758 1.00 91.44 177 MET A N 1
ATOM 1358 C CA . MET A 1 177 ? 26.094 -15.171 -3.939 1.00 91.44 177 MET A CA 1
ATOM 1359 C C . MET A 1 177 ? 26.309 -15.433 -2.439 1.00 91.44 177 MET A C 1
ATOM 1361 O O . MET A 1 177 ? 26.570 -14.510 -1.666 1.00 91.44 177 MET A O 1
ATOM 1365 N N . ARG A 1 178 ? 26.277 -16.705 -2.015 1.00 91.94 178 ARG A N 1
ATOM 1366 C CA . ARG A 1 178 ? 26.568 -17.113 -0.634 1.00 91.94 178 ARG A CA 1
ATOM 1367 C C . ARG A 1 178 ? 28.049 -17.030 -0.252 1.00 91.94 178 ARG A C 1
ATOM 1369 O O . ARG A 1 178 ? 28.345 -17.090 0.948 1.00 91.94 178 ARG A O 1
ATOM 1376 N N . SER A 1 179 ? 28.968 -16.910 -1.211 1.00 89.50 179 SER A N 1
ATOM 1377 C CA . SER A 1 179 ? 30.414 -16.799 -0.968 1.00 89.50 179 SER A CA 1
ATOM 1378 C C . SER A 1 179 ? 30.958 -15.370 -1.054 1.00 89.50 179 SER A C 1
ATOM 1380 O O . SER A 1 179 ? 32.146 -15.177 -0.820 1.00 89.50 179 SER A O 1
ATOM 1382 N N . LEU A 1 180 ? 30.123 -14.376 -1.377 1.00 92.00 180 LEU A N 1
ATOM 1383 C CA . LEU A 1 180 ? 30.566 -12.987 -1.538 1.00 92.00 180 LEU A CA 1
ATOM 1384 C C . LEU A 1 180 ? 31.158 -12.409 -0.253 1.00 92.00 180 LEU A C 1
ATOM 1386 O O . LEU A 1 180 ? 30.589 -12.593 0.819 1.00 92.00 180 LEU A O 1
ATOM 1390 N N . THR A 1 181 ? 32.236 -11.637 -0.373 1.00 92.94 181 THR A N 1
ATOM 1391 C CA . THR A 1 181 ? 32.793 -10.831 0.727 1.00 92.94 181 THR A CA 1
ATOM 1392 C C . THR A 1 181 ? 31.896 -9.634 1.073 1.00 92.94 181 THR A C 1
ATOM 1394 O O . THR A 1 181 ? 30.946 -9.326 0.350 1.00 92.94 181 THR A O 1
ATOM 1397 N N . ASP A 1 182 ? 32.220 -8.909 2.153 1.00 94.56 182 ASP A N 1
ATOM 1398 C CA . ASP A 1 182 ? 31.552 -7.649 2.523 1.00 94.56 182 ASP A CA 1
ATOM 1399 C C . ASP A 1 182 ? 31.435 -6.690 1.329 1.00 94.56 182 ASP A C 1
ATOM 1401 O O . ASP A 1 182 ? 30.339 -6.239 1.009 1.00 94.56 182 ASP A O 1
ATOM 1405 N N . CYS A 1 183 ? 32.552 -6.392 0.658 1.00 95.31 183 CYS A N 1
ATOM 1406 C CA . CYS A 1 183 ? 32.592 -5.410 -0.427 1.00 95.31 183 CYS A CA 1
ATOM 1407 C C . CYS A 1 183 ? 31.785 -5.870 -1.646 1.00 95.31 183 CYS A C 1
ATOM 1409 O O . CYS A 1 183 ? 31.056 -5.077 -2.238 1.00 95.31 183 CYS A O 1
ATOM 1411 N N . GLN A 1 184 ? 31.882 -7.153 -2.003 1.00 95.44 184 GLN A N 1
ATOM 1412 C CA . GLN A 1 184 ? 31.159 -7.733 -3.137 1.00 95.44 184 GLN A CA 1
ATOM 1413 C C . GLN A 1 184 ? 29.644 -7.759 -2.884 1.00 95.44 184 GLN A C 1
ATOM 1415 O O . GLN A 1 184 ? 28.858 -7.346 -3.738 1.00 95.44 184 GLN A O 1
ATOM 1420 N N . GLY A 1 185 ? 29.227 -8.187 -1.688 1.00 95.50 185 GLY A N 1
ATOM 1421 C CA . GLY A 1 185 ? 27.826 -8.161 -1.269 1.00 95.50 185 GLY A CA 1
ATOM 1422 C C . GLY A 1 185 ? 27.277 -6.736 -1.188 1.00 95.50 185 GLY A C 1
ATOM 1423 O O . GLY A 1 185 ? 26.187 -6.461 -1.679 1.00 95.50 185 GLY A O 1
ATOM 1424 N N . GLN A 1 186 ? 28.049 -5.791 -0.648 1.00 96.19 186 GLN A N 1
ATOM 1425 C CA . GLN A 1 186 ? 27.676 -4.373 -0.591 1.00 96.19 186 GLN A CA 1
ATOM 1426 C C . GLN A 1 186 ? 27.525 -3.748 -1.980 1.00 96.19 186 GLN A C 1
ATOM 1428 O O . GLN A 1 186 ? 26.580 -2.988 -2.195 1.00 96.19 186 GLN A O 1
ATOM 1433 N N . LEU A 1 187 ? 28.393 -4.095 -2.935 1.00 96.06 187 LEU A N 1
ATOM 1434 C CA . LEU A 1 187 ? 28.252 -3.657 -4.323 1.00 96.06 187 LEU A CA 1
ATOM 1435 C C . LEU A 1 187 ? 26.942 -4.170 -4.929 1.00 96.06 187 LEU A C 1
ATOM 1437 O O . LEU A 1 187 ? 26.205 -3.397 -5.537 1.00 96.06 187 LEU A O 1
ATOM 1441 N N . TYR A 1 188 ? 26.602 -5.440 -4.696 1.00 95.50 188 TYR A N 1
ATOM 1442 C CA . TYR A 1 188 ? 25.323 -5.999 -5.129 1.00 95.50 188 TYR A CA 1
ATOM 1443 C C . TYR A 1 188 ? 24.118 -5.245 -4.547 1.00 95.50 188 TYR A C 1
ATOM 1445 O O . TYR A 1 188 ? 23.188 -4.925 -5.289 1.00 95.50 188 TYR A O 1
ATOM 1453 N N . ILE A 1 189 ? 24.145 -4.897 -3.253 1.00 94.06 189 ILE A N 1
ATOM 1454 C CA . ILE A 1 189 ? 23.095 -4.077 -2.622 1.00 94.06 189 ILE A CA 1
ATOM 1455 C C . ILE A 1 189 ? 22.987 -2.709 -3.298 1.00 94.06 189 ILE A C 1
ATOM 1457 O O . ILE A 1 189 ? 21.881 -2.276 -3.621 1.00 94.06 189 ILE A O 1
ATOM 1461 N N . LEU A 1 190 ? 24.116 -2.041 -3.555 1.00 93.19 190 LEU A N 1
ATOM 1462 C CA . LEU A 1 190 ? 24.138 -0.743 -4.233 1.00 93.19 190 LEU A CA 1
ATOM 1463 C C . LEU A 1 190 ? 23.570 -0.826 -5.649 1.00 93.19 190 LEU A C 1
ATOM 1465 O O . LEU A 1 190 ? 22.756 0.009 -6.034 1.00 93.19 190 LEU A O 1
ATOM 1469 N N . MET A 1 191 ? 23.947 -1.845 -6.416 1.00 93.00 191 MET A N 1
ATOM 1470 C CA . MET A 1 191 ? 23.425 -2.047 -7.764 1.00 93.00 191 MET A CA 1
ATOM 1471 C C . MET A 1 191 ? 21.929 -2.357 -7.736 1.00 93.00 191 MET A C 1
ATOM 1473 O O . MET A 1 191 ? 21.164 -1.738 -8.473 1.00 93.00 191 MET A O 1
ATOM 1477 N N . LYS A 1 192 ? 21.476 -3.255 -6.851 1.00 90.75 192 LYS A N 1
ATOM 1478 C CA . LYS A 1 192 ? 20.047 -3.558 -6.686 1.00 90.75 192 LYS A CA 1
ATOM 1479 C C . LYS A 1 192 ? 19.264 -2.293 -6.311 1.00 90.75 192 LYS A C 1
ATOM 1481 O O . LYS A 1 192 ? 18.226 -2.031 -6.915 1.00 90.75 192 LYS A O 1
ATOM 1486 N N . PHE A 1 193 ? 19.797 -1.472 -5.405 1.00 89.88 193 PHE A N 1
ATOM 1487 C CA . PHE A 1 193 ? 19.234 -0.174 -5.032 1.00 89.88 193 PHE A CA 1
ATOM 1488 C C . PHE A 1 193 ? 19.134 0.792 -6.217 1.00 89.88 193 PHE A C 1
ATOM 1490 O O . PHE A 1 193 ? 18.070 1.367 -6.458 1.00 89.88 193 PHE A O 1
ATOM 1497 N N . VAL A 1 194 ? 20.215 0.964 -6.982 1.00 88.88 194 VAL A N 1
ATOM 1498 C CA . VAL A 1 194 ? 20.224 1.866 -8.138 1.00 88.88 194 VAL A CA 1
ATOM 1499 C C . VAL A 1 194 ? 19.194 1.416 -9.172 1.00 88.88 194 VAL A C 1
ATOM 1501 O O . VAL A 1 194 ? 18.379 2.222 -9.609 1.00 88.88 194 VAL A O 1
ATOM 1504 N N . LEU A 1 195 ? 19.163 0.131 -9.522 1.00 87.81 195 LEU A N 1
ATOM 1505 C CA . LEU A 1 195 ? 18.275 -0.367 -10.572 1.00 87.81 195 LEU A CA 1
ATOM 1506 C C . LEU A 1 195 ? 16.795 -0.375 -10.132 1.00 87.81 195 LEU A C 1
ATOM 1508 O O . LEU A 1 195 ? 15.935 0.093 -10.885 1.00 87.81 195 LEU A O 1
ATOM 1512 N N . LYS A 1 196 ? 16.477 -0.853 -8.916 1.00 81.44 196 LYS A N 1
ATOM 1513 C CA . LYS A 1 196 ? 15.081 -0.968 -8.441 1.00 81.44 196 LYS A CA 1
ATOM 1514 C C . LYS A 1 196 ? 14.507 0.312 -7.836 1.00 81.44 196 LYS A C 1
ATOM 1516 O O . LYS A 1 196 ? 13.330 0.573 -8.036 1.00 81.44 196 LYS A O 1
ATOM 1521 N N . ILE A 1 197 ? 15.289 1.108 -7.109 1.00 79.88 197 ILE A N 1
ATOM 1522 C CA . ILE A 1 197 ? 14.762 2.285 -6.394 1.00 79.88 197 ILE A CA 1
ATOM 1523 C C . ILE A 1 197 ? 15.107 3.574 -7.133 1.00 79.88 197 ILE A C 1
ATOM 1525 O O . ILE A 1 197 ? 14.237 4.418 -7.343 1.00 79.88 197 ILE A O 1
ATOM 1529 N N . PHE A 1 198 ? 16.368 3.750 -7.531 1.00 80.56 198 PHE A N 1
ATOM 1530 C CA . PHE A 1 198 ? 16.817 5.029 -8.082 1.00 80.56 198 PHE A CA 1
ATOM 1531 C C . PHE A 1 198 ? 16.362 5.238 -9.531 1.00 80.56 198 PHE A C 1
ATOM 1533 O O . PHE A 1 198 ? 15.729 6.244 -9.837 1.00 80.56 198 PHE A O 1
ATOM 1540 N N . VAL A 1 199 ? 16.669 4.291 -10.421 1.00 79.69 199 VAL A N 1
ATOM 1541 C CA . VAL A 1 199 ? 16.331 4.374 -11.848 1.00 79.69 199 VAL A CA 1
ATOM 1542 C C . VAL A 1 199 ? 14.831 4.182 -12.037 1.00 79.69 199 VAL A C 1
ATOM 1544 O O . VAL A 1 199 ? 14.176 5.038 -12.623 1.00 79.69 199 VAL A O 1
ATOM 1547 N N . SER A 1 200 ? 14.259 3.113 -11.477 1.00 71.19 200 SER A N 1
ATOM 1548 C CA . SER A 1 200 ? 12.828 2.825 -11.654 1.00 71.19 200 SER A CA 1
ATOM 1549 C C . SER A 1 200 ? 11.914 3.859 -10.983 1.00 71.19 200 SER A C 1
ATOM 1551 O O . SER A 1 200 ? 10.827 4.105 -11.484 1.00 71.19 200 SER A O 1
ATOM 1553 N N . GLY A 1 201 ? 12.344 4.519 -9.901 1.00 64.44 201 GLY A N 1
ATOM 1554 C CA . GLY A 1 201 ? 11.567 5.590 -9.263 1.00 64.44 201 GLY A CA 1
ATOM 1555 C C . GLY A 1 201 ? 11.552 6.920 -10.031 1.00 64.44 201 GLY A C 1
ATOM 1556 O O . GLY A 1 201 ? 10.744 7.787 -9.711 1.00 64.44 201 GLY A O 1
ATOM 1557 N N . GLN A 1 202 ? 12.441 7.101 -11.015 1.00 60.97 202 GLN A N 1
ATOM 1558 C CA . GLN A 1 202 ? 12.527 8.316 -11.843 1.00 60.97 202 GLN A CA 1
ATOM 1559 C C . GLN A 1 202 ? 12.012 8.114 -13.274 1.00 60.97 202 GLN A C 1
ATOM 1561 O O . GLN A 1 202 ? 11.867 9.084 -14.016 1.00 60.97 202 GLN A O 1
ATOM 1566 N N . VAL A 1 203 ? 11.721 6.872 -13.665 1.00 56.25 203 VAL A N 1
ATOM 1567 C CA . VAL A 1 203 ? 11.207 6.522 -14.989 1.00 56.25 203 VAL A CA 1
ATOM 1568 C C . VAL A 1 203 ? 9.763 6.044 -14.842 1.00 56.25 203 VAL A C 1
ATOM 1570 O O . VAL A 1 203 ? 9.469 5.222 -13.984 1.00 56.25 203 VAL A O 1
ATOM 1573 N N . ALA A 1 204 ? 8.858 6.516 -15.705 1.00 49.72 204 ALA A N 1
ATOM 1574 C CA . ALA A 1 204 ? 7.431 6.165 -15.669 1.00 49.72 204 ALA A CA 1
ATOM 1575 C C . ALA A 1 204 ? 7.134 4.658 -15.860 1.00 49.72 204 ALA A C 1
ATOM 1577 O O . ALA A 1 204 ? 6.011 4.214 -15.647 1.00 49.72 204 ALA A O 1
ATOM 1578 N N . THR A 1 205 ? 8.135 3.861 -16.249 1.00 56.19 205 THR A N 1
ATOM 1579 C CA . THR A 1 205 ? 8.029 2.414 -16.467 1.00 56.19 205 THR A CA 1
ATOM 1580 C C . THR A 1 205 ? 9.228 1.695 -15.855 1.00 56.19 205 THR A C 1
ATOM 1582 O O . THR A 1 205 ? 10.368 2.011 -16.207 1.00 56.19 205 THR A O 1
ATOM 1585 N N . ALA A 1 206 ? 8.993 0.682 -15.016 1.00 61.31 206 ALA A N 1
ATOM 1586 C CA . ALA A 1 206 ? 10.052 -0.217 -14.561 1.00 61.31 206 ALA A CA 1
ATOM 1587 C C . ALA A 1 206 ? 10.640 -0.969 -15.768 1.00 61.31 206 ALA A C 1
ATOM 1589 O O . ALA A 1 206 ? 9.890 -1.573 -16.532 1.00 61.31 206 ALA A O 1
ATOM 1590 N N . GLY A 1 207 ? 11.961 -0.894 -15.959 1.00 68.88 207 GLY A N 1
ATOM 1591 C CA . GLY A 1 207 ? 12.673 -1.596 -17.038 1.00 68.88 207 GLY A CA 1
ATOM 1592 C C . GLY A 1 207 ? 13.663 -2.655 -16.547 1.00 68.88 207 GLY A C 1
ATOM 1593 O O . GLY A 1 207 ? 13.996 -3.579 -17.284 1.00 68.88 207 GLY A O 1
ATOM 1594 N N . LEU A 1 208 ? 14.130 -2.551 -15.299 1.00 84.06 208 LEU A N 1
ATOM 1595 C CA . LEU A 1 208 ? 15.235 -3.344 -14.756 1.00 84.06 208 LEU A CA 1
ATOM 1596 C C . LEU A 1 208 ? 14.784 -4.189 -13.554 1.00 84.06 208 LEU A C 1
ATOM 1598 O O . LEU A 1 208 ? 13.893 -3.820 -12.797 1.00 84.06 208 LEU A O 1
ATOM 1602 N N . LYS A 1 209 ? 15.445 -5.334 -13.368 1.00 79.06 209 LYS A N 1
ATOM 1603 C CA . LYS A 1 209 ? 15.174 -6.346 -12.323 1.00 79.06 209 LYS A CA 1
ATOM 1604 C C . LYS A 1 209 ? 16.449 -6.772 -11.599 1.00 79.06 209 LYS A C 1
ATOM 1606 O O . LYS A 1 209 ? 17.540 -6.620 -12.143 1.00 79.06 209 LYS A O 1
ATOM 1611 N N . THR A 1 210 ? 16.305 -7.390 -10.424 1.00 77.88 210 THR A N 1
ATOM 1612 C CA . THR A 1 210 ? 17.424 -7.854 -9.583 1.00 77.88 210 THR A CA 1
ATOM 1613 C C . THR A 1 210 ? 18.404 -8.773 -10.317 1.00 77.88 210 THR A C 1
ATOM 1615 O O . THR A 1 210 ? 19.611 -8.681 -10.102 1.00 77.88 210 THR A O 1
ATOM 1618 N N . TYR A 1 211 ? 17.923 -9.629 -11.225 1.00 84.12 211 TYR A N 1
ATOM 1619 C CA . TYR A 1 211 ? 18.807 -10.528 -11.975 1.00 84.12 211 TYR A CA 1
ATOM 1620 C C . TYR A 1 211 ? 19.803 -9.778 -12.878 1.00 84.12 211 TYR A C 1
ATOM 1622 O O . TYR A 1 211 ? 20.885 -10.304 -13.133 1.00 84.12 211 TYR A O 1
ATOM 1630 N N . HIS A 1 212 ? 19.499 -8.547 -13.315 1.00 91.00 212 HIS A N 1
ATOM 1631 C CA . HIS A 1 212 ? 20.460 -7.703 -14.036 1.00 91.00 212 HIS A CA 1
ATOM 1632 C C . HIS A 1 212 ? 21.605 -7.278 -13.110 1.00 91.00 212 HIS A C 1
ATOM 1634 O O . HIS A 1 212 ? 22.767 -7.399 -13.484 1.00 91.00 212 HIS A O 1
ATOM 1640 N N . ALA A 1 213 ? 21.291 -6.872 -11.869 1.00 92.56 213 ALA A N 1
ATOM 1641 C CA . ALA A 1 213 ? 22.296 -6.537 -10.855 1.00 92.56 213 ALA A CA 1
ATOM 1642 C C . ALA A 1 213 ? 23.228 -7.726 -10.587 1.00 92.56 213 ALA A C 1
ATOM 1644 O O . ALA A 1 213 ? 24.448 -7.582 -10.572 1.00 92.56 213 ALA A O 1
ATOM 1645 N N . LYS A 1 214 ? 22.642 -8.917 -10.425 1.00 91.25 214 LYS A N 1
ATOM 1646 C CA . LYS A 1 214 ? 23.394 -10.154 -10.201 1.00 91.25 214 LYS A CA 1
ATOM 1647 C C . LYS A 1 214 ? 24.307 -10.481 -11.384 1.00 91.25 214 LYS A C 1
ATOM 1649 O O . LYS A 1 214 ? 25.482 -10.765 -11.193 1.00 91.25 214 LYS A O 1
ATOM 1654 N N . THR A 1 215 ? 23.782 -10.394 -12.606 1.00 91.94 215 THR A N 1
ATOM 1655 C CA . THR A 1 215 ? 24.548 -10.692 -13.826 1.00 91.94 215 THR A CA 1
ATOM 1656 C C . THR A 1 215 ? 25.729 -9.735 -13.989 1.00 91.94 215 THR A C 1
ATOM 1658 O O . THR A 1 215 ? 26.840 -10.176 -14.266 1.00 91.94 215 THR A O 1
ATOM 1661 N N . LEU A 1 216 ? 25.525 -8.438 -13.754 1.00 94.50 216 LEU A N 1
ATOM 1662 C CA . LEU A 1 216 ? 26.599 -7.441 -13.772 1.00 94.50 216 LEU A CA 1
ATOM 1663 C C . LEU A 1 216 ? 27.670 -7.724 -12.706 1.00 94.50 216 LEU A C 1
ATOM 1665 O O . LEU A 1 216 ? 28.858 -7.663 -13.013 1.00 94.50 216 LEU A O 1
ATOM 1669 N N . LEU A 1 217 ? 27.274 -8.101 -11.483 1.00 94.06 217 LEU A N 1
ATOM 1670 C CA . LEU A 1 217 ? 28.225 -8.484 -10.435 1.00 94.06 217 LEU A CA 1
ATOM 1671 C C . LEU A 1 217 ? 29.100 -9.667 -10.874 1.00 94.06 217 LEU A C 1
ATOM 1673 O O . LEU A 1 217 ? 30.307 -9.641 -10.651 1.00 94.06 217 LEU A O 1
ATOM 1677 N N . LEU A 1 218 ? 28.518 -10.679 -11.528 1.00 91.25 218 LEU A N 1
ATOM 1678 C CA . LEU A 1 218 ? 29.271 -11.827 -12.048 1.00 91.25 218 LEU A CA 1
ATOM 1679 C C . LEU A 1 218 ? 30.319 -11.408 -13.090 1.00 91.25 218 LEU A C 1
ATOM 1681 O O . LEU A 1 218 ? 31.447 -11.896 -13.040 1.00 91.25 218 LEU A O 1
ATOM 1685 N N . TYR A 1 219 ? 29.994 -10.465 -13.982 1.00 91.69 219 TYR A N 1
ATOM 1686 C CA . TYR A 1 219 ? 30.971 -9.906 -14.925 1.00 91.69 219 TYR A CA 1
ATOM 1687 C C . TYR A 1 219 ? 32.134 -9.201 -14.215 1.00 91.69 219 TYR A C 1
ATOM 1689 O O . TYR A 1 219 ? 33.282 -9.352 -14.632 1.00 91.69 219 TYR A O 1
ATOM 1697 N N . LEU A 1 220 ? 31.865 -8.466 -13.134 1.00 92.62 220 LEU A N 1
ATOM 1698 C CA . LEU A 1 220 ? 32.908 -7.795 -12.354 1.00 92.62 220 LEU A CA 1
ATOM 1699 C C . LEU A 1 220 ? 33.775 -8.781 -11.564 1.00 92.62 220 LEU A C 1
ATOM 1701 O O . LEU A 1 220 ? 34.995 -8.636 -11.545 1.00 92.62 220 LEU A O 1
ATOM 1705 N N . LEU A 1 221 ? 33.165 -9.804 -10.959 1.00 89.81 221 LEU A N 1
ATOM 1706 C CA . LEU A 1 221 ? 33.886 -10.896 -10.296 1.00 89.81 221 LEU A CA 1
ATOM 1707 C C . LEU A 1 221 ? 34.796 -11.635 -11.276 1.00 89.81 221 LEU A C 1
ATOM 1709 O O . LEU A 1 221 ? 35.932 -11.954 -10.944 1.00 89.81 221 LEU A O 1
ATOM 1713 N N . HIS A 1 222 ? 34.330 -11.861 -12.503 1.00 87.50 222 HIS A N 1
ATOM 1714 C CA . HIS A 1 222 ? 35.157 -12.460 -13.542 1.00 87.50 222 HIS A CA 1
ATOM 1715 C C . HIS A 1 222 ? 36.321 -11.553 -13.961 1.00 87.50 222 HIS A C 1
ATOM 1717 O O . HIS A 1 222 ? 37.448 -12.026 -14.085 1.00 87.50 222 HIS A O 1
ATOM 1723 N N . LYS A 1 223 ? 36.062 -10.253 -14.152 1.00 89.81 223 LYS A N 1
ATOM 1724 C CA . LYS A 1 223 ? 37.072 -9.279 -14.589 1.00 89.81 223 LYS A CA 1
ATOM 1725 C C . LYS A 1 223 ? 38.194 -9.093 -13.567 1.00 89.81 223 LYS A C 1
ATOM 1727 O O . LYS A 1 223 ? 39.360 -9.063 -13.947 1.00 89.81 223 LYS A O 1
ATOM 1732 N N . HIS A 1 224 ? 37.835 -8.943 -12.294 1.00 90.44 224 HIS A N 1
ATOM 1733 C CA . HIS A 1 224 ? 38.767 -8.567 -11.223 1.00 90.44 224 HIS A CA 1
ATOM 1734 C C . HIS A 1 224 ? 39.206 -9.747 -10.348 1.00 90.44 224 HIS A C 1
ATOM 1736 O O . HIS A 1 224 ? 40.052 -9.587 -9.469 1.00 90.44 224 HIS A O 1
ATOM 1742 N N . GLY A 1 225 ? 38.634 -10.936 -10.555 1.00 83.88 225 GLY A N 1
ATOM 1743 C CA . GLY A 1 225 ? 38.871 -12.097 -9.700 1.00 83.88 225 GLY A CA 1
ATOM 1744 C C . GLY A 1 225 ? 38.528 -11.805 -8.235 1.00 83.88 225 GLY A C 1
ATOM 1745 O O . GLY A 1 225 ? 37.586 -11.070 -7.939 1.00 83.88 225 GLY A O 1
ATOM 1746 N N . PHE A 1 226 ? 39.325 -12.347 -7.313 1.00 81.75 226 PHE A N 1
ATOM 1747 C CA . PHE A 1 226 ? 39.239 -12.071 -5.871 1.00 81.75 226 PHE A CA 1
ATOM 1748 C C . PHE A 1 226 ? 40.368 -11.157 -5.378 1.00 81.75 226 PHE A C 1
ATOM 1750 O O . PHE A 1 226 ? 40.825 -11.300 -4.248 1.00 81.75 226 PHE A O 1
ATOM 1757 N N . ASP A 1 227 ? 40.842 -10.229 -6.214 1.00 86.88 227 ASP A N 1
ATOM 1758 C CA . ASP A 1 227 ? 41.900 -9.300 -5.813 1.00 86.88 227 ASP A CA 1
ATOM 1759 C C . ASP A 1 227 ? 41.438 -8.395 -4.655 1.00 86.88 227 ASP A C 1
ATOM 1761 O O . ASP A 1 227 ? 40.599 -7.504 -4.818 1.00 86.88 227 ASP A O 1
ATOM 1765 N N . GLU A 1 228 ? 42.002 -8.617 -3.469 1.00 86.31 228 GLU A N 1
ATOM 1766 C CA . GLU A 1 228 ? 41.683 -7.868 -2.251 1.00 86.31 228 GLU A CA 1
ATOM 1767 C C . GLU A 1 228 ? 42.018 -6.370 -2.362 1.00 86.31 228 GLU A C 1
ATOM 1769 O O . GLU A 1 228 ? 41.403 -5.550 -1.676 1.00 86.31 228 GLU A O 1
ATOM 1774 N N . GLN A 1 229 ? 42.950 -5.978 -3.242 1.00 91.31 229 GLN A N 1
ATOM 1775 C CA . GLN A 1 229 ? 43.267 -4.565 -3.479 1.00 91.31 229 GLN A CA 1
ATOM 1776 C C . GLN A 1 229 ? 42.148 -3.851 -4.237 1.00 91.31 229 GLN A C 1
ATOM 1778 O O . GLN A 1 229 ? 41.947 -2.644 -4.055 1.00 91.31 229 GLN A O 1
ATOM 1783 N N . ILE A 1 230 ? 41.414 -4.594 -5.067 1.00 93.12 230 ILE A N 1
ATOM 1784 C CA . ILE A 1 230 ? 40.259 -4.102 -5.813 1.00 93.12 230 ILE A CA 1
ATOM 1785 C C . ILE A 1 230 ? 39.013 -4.151 -4.926 1.00 93.12 230 ILE A C 1
ATOM 1787 O O . ILE A 1 230 ? 38.321 -3.140 -4.787 1.00 93.12 230 ILE A O 1
ATOM 1791 N N . TRP A 1 231 ? 38.759 -5.284 -4.268 1.00 93.69 231 TRP A N 1
ATOM 1792 C CA . TRP A 1 231 ? 37.574 -5.531 -3.438 1.00 93.69 231 TRP A CA 1
ATOM 1793 C C . TRP A 1 231 ? 37.676 -4.940 -2.026 1.00 93.69 231 TRP A C 1
ATOM 1795 O O . TRP A 1 231 ? 37.420 -5.616 -1.028 1.00 93.69 231 TRP A O 1
ATOM 1805 N N . ARG A 1 232 ? 37.987 -3.645 -1.932 1.00 93.69 232 ARG A N 1
ATOM 1806 C CA . ARG A 1 232 ? 38.037 -2.886 -0.673 1.00 93.69 232 ARG A CA 1
ATOM 1807 C C . ARG A 1 232 ? 36.974 -1.780 -0.620 1.00 93.69 232 ARG A C 1
ATOM 1809 O O . ARG A 1 232 ? 36.582 -1.271 -1.671 1.00 93.69 232 ARG A O 1
ATOM 1816 N N . PRO A 1 233 ? 36.536 -1.353 0.580 1.00 92.12 233 PRO A N 1
ATOM 1817 C CA . PRO A 1 233 ? 35.462 -0.368 0.725 1.00 92.12 233 PRO A CA 1
ATOM 1818 C C . PRO A 1 233 ? 35.727 0.962 0.008 1.00 92.12 233 PRO A C 1
ATOM 1820 O O . PRO A 1 233 ? 34.798 1.549 -0.541 1.00 92.12 233 PRO A O 1
ATOM 1823 N N . ASP A 1 234 ? 36.986 1.410 -0.045 1.00 92.75 234 ASP A N 1
ATOM 1824 C CA . ASP A 1 234 ? 37.377 2.671 -0.697 1.00 92.75 234 ASP A CA 1
ATOM 1825 C C . ASP A 1 234 ? 37.098 2.680 -2.207 1.00 92.75 234 ASP A C 1
ATOM 1827 O O . ASP A 1 234 ? 36.877 3.733 -2.801 1.00 92.75 234 ASP A O 1
ATOM 1831 N N . ASN A 1 235 ? 37.056 1.500 -2.830 1.00 94.62 235 ASN A N 1
ATOM 1832 C CA . ASN A 1 235 ? 36.814 1.352 -4.260 1.00 94.62 235 ASN A CA 1
ATOM 1833 C C . ASN A 1 235 ? 35.325 1.134 -4.585 1.00 94.62 235 ASN A C 1
ATOM 1835 O O . ASN A 1 235 ? 34.977 0.980 -5.752 1.00 94.62 235 ASN A O 1
ATOM 1839 N N . LEU A 1 236 ? 34.425 1.108 -3.595 1.00 92.25 236 LEU A N 1
ATOM 1840 C CA . LEU A 1 236 ? 33.037 0.675 -3.793 1.00 92.25 236 LEU A CA 1
ATOM 1841 C C . LEU A 1 236 ? 32.252 1.565 -4.776 1.00 92.25 236 LEU A C 1
ATOM 1843 O O . LEU A 1 236 ? 31.486 1.059 -5.591 1.00 92.25 236 LEU A O 1
ATOM 1847 N N . ILE A 1 237 ? 32.471 2.883 -4.738 1.00 90.50 237 ILE A N 1
ATOM 1848 C CA . ILE A 1 237 ? 31.865 3.827 -5.694 1.00 90.50 237 ILE A CA 1
ATOM 1849 C C . ILE A 1 237 ? 32.462 3.663 -7.094 1.00 90.50 237 ILE A C 1
ATOM 1851 O O . ILE A 1 237 ? 31.740 3.740 -8.083 1.00 90.50 237 ILE A O 1
ATOM 1855 N N . TRP A 1 238 ? 33.768 3.410 -7.182 1.00 92.44 238 TRP A N 1
ATOM 1856 C CA . TRP A 1 238 ? 34.428 3.155 -8.459 1.00 92.44 238 TRP A CA 1
ATOM 1857 C C . TRP A 1 238 ? 33.903 1.862 -9.103 1.00 92.44 238 TRP A C 1
ATOM 1859 O O . TRP A 1 238 ? 33.522 1.886 -10.269 1.00 92.44 238 TRP A O 1
ATOM 1869 N N . LEU A 1 239 ? 33.766 0.784 -8.323 1.00 94.94 239 LEU A N 1
ATOM 1870 C CA . LEU A 1 239 ? 33.148 -0.471 -8.765 1.00 94.94 239 LEU A CA 1
ATOM 1871 C C . LEU A 1 239 ? 31.689 -0.269 -9.200 1.00 94.94 239 LEU A C 1
ATOM 1873 O O . LEU A 1 239 ? 31.250 -0.857 -10.187 1.00 94.94 239 LEU A O 1
ATOM 1877 N N . LEU A 1 240 ? 30.925 0.566 -8.486 1.00 93.38 240 LEU A N 1
ATOM 1878 C CA . LEU A 1 240 ? 29.558 0.911 -8.878 1.00 93.38 240 LEU A CA 1
ATOM 1879 C C . LEU A 1 240 ? 29.530 1.624 -10.235 1.00 93.38 240 LEU A C 1
ATOM 1881 O O . LEU A 1 240 ? 28.761 1.218 -11.099 1.00 93.38 240 LEU A O 1
ATOM 1885 N N . ASN A 1 241 ? 30.376 2.635 -10.444 1.00 91.88 241 ASN A N 1
ATOM 1886 C CA . ASN A 1 241 ? 30.464 3.338 -11.728 1.00 91.88 241 ASN A CA 1
ATOM 1887 C C . ASN A 1 241 ? 30.843 2.383 -12.858 1.00 91.88 241 ASN A C 1
ATOM 1889 O O . ASN A 1 241 ? 30.158 2.339 -13.872 1.00 91.88 241 ASN A O 1
ATOM 1893 N N . GLU A 1 242 ? 31.849 1.536 -12.641 1.00 94.38 242 GLU A N 1
ATOM 1894 C CA . GLU A 1 242 ? 32.251 0.526 -13.618 1.00 94.38 242 GLU A CA 1
ATOM 1895 C C . GLU A 1 242 ? 31.103 -0.444 -13.953 1.00 94.38 242 GLU A C 1
ATOM 1897 O O . GLU A 1 242 ? 30.928 -0.834 -15.107 1.00 94.38 242 GLU A O 1
ATOM 1902 N N . SER A 1 243 ? 30.280 -0.800 -12.962 1.00 94.75 243 SER A N 1
ATOM 1903 C CA . SER A 1 243 ? 29.099 -1.651 -13.162 1.00 94.75 243 SER A CA 1
ATOM 1904 C C . SER A 1 243 ? 28.043 -0.971 -14.041 1.00 94.75 243 SER A C 1
ATOM 1906 O O . SER A 1 243 ? 27.419 -1.623 -14.879 1.00 94.75 243 SER A O 1
ATOM 1908 N N . LEU A 1 244 ? 27.818 0.332 -13.835 1.00 92.88 244 LEU A N 1
ATOM 1909 C CA . LEU A 1 244 ? 26.851 1.128 -14.594 1.00 92.88 244 LEU A CA 1
ATOM 1910 C C . LEU A 1 244 ? 27.342 1.396 -16.019 1.00 92.88 244 LEU A C 1
ATOM 1912 O O . LEU A 1 244 ? 26.561 1.255 -16.958 1.00 92.88 244 LEU A O 1
ATOM 1916 N N . ASP A 1 245 ? 28.632 1.686 -16.188 1.00 93.25 245 ASP A N 1
ATOM 1917 C CA . ASP A 1 245 ? 29.265 1.834 -17.498 1.00 93.25 245 ASP A CA 1
ATOM 1918 C C . ASP A 1 245 ? 29.175 0.529 -18.290 1.00 93.25 245 ASP A C 1
ATOM 1920 O O . ASP A 1 245 ? 28.828 0.538 -19.470 1.00 93.25 245 ASP A O 1
ATOM 1924 N N . LYS A 1 246 ? 29.392 -0.617 -17.630 1.00 94.94 246 LYS A N 1
ATOM 1925 C CA . LYS A 1 246 ? 29.248 -1.928 -18.269 1.00 94.94 246 LYS A CA 1
ATOM 1926 C C . LYS A 1 246 ? 27.804 -2.225 -18.680 1.00 94.94 246 LYS A C 1
ATOM 1928 O O . LYS A 1 246 ? 27.577 -2.807 -19.737 1.00 94.94 246 LYS A O 1
ATOM 1933 N N . LEU A 1 247 ? 26.823 -1.816 -17.874 1.00 94.69 247 LEU A N 1
ATOM 1934 C CA . LEU A 1 247 ? 25.408 -1.927 -18.237 1.00 94.69 247 LEU A CA 1
ATOM 1935 C C . LEU A 1 247 ? 25.066 -1.049 -19.448 1.00 94.69 247 LEU A C 1
ATOM 1937 O O . LEU A 1 247 ? 24.396 -1.520 -20.362 1.00 94.69 247 LEU A O 1
ATOM 1941 N N . LEU A 1 248 ? 25.540 0.199 -19.472 1.00 93.75 248 LEU A N 1
ATOM 1942 C CA . LEU A 1 248 ? 25.364 1.109 -20.606 1.00 93.75 248 LEU A CA 1
ATOM 1943 C C . LEU A 1 248 ? 26.005 0.553 -21.881 1.00 93.75 248 LEU A C 1
ATOM 1945 O O . LEU A 1 248 ? 25.358 0.545 -22.924 1.00 93.75 248 LEU A O 1
ATOM 1949 N N . GLU A 1 249 ? 27.224 0.015 -21.785 1.00 95.25 249 GLU A N 1
ATOM 1950 C CA . GLU A 1 249 ? 27.910 -0.663 -22.891 1.00 95.25 249 GLU A CA 1
ATOM 1951 C C . GLU A 1 249 ? 27.038 -1.785 -23.475 1.00 95.25 249 GLU A C 1
ATOM 1953 O O . GLU A 1 249 ? 26.855 -1.863 -24.689 1.00 95.25 249 GLU A O 1
ATOM 1958 N N . PHE A 1 250 ? 26.444 -2.629 -22.624 1.00 95.12 250 PHE A N 1
ATOM 1959 C CA . PHE A 1 250 ? 25.569 -3.707 -23.082 1.00 95.12 250 PHE A CA 1
ATOM 1960 C C . PHE A 1 250 ? 24.286 -3.199 -23.745 1.00 95.12 250 PHE A C 1
ATOM 1962 O O . PHE A 1 250 ? 23.940 -3.686 -24.824 1.00 95.12 250 PHE A O 1
ATOM 1969 N N . ILE A 1 251 ? 23.624 -2.208 -23.144 1.00 92.62 251 ILE A N 1
ATOM 1970 C CA . ILE A 1 251 ? 22.402 -1.602 -23.688 1.00 92.62 251 ILE A CA 1
ATOM 1971 C C . ILE A 1 251 ? 22.672 -0.999 -25.075 1.00 92.62 251 ILE A C 1
ATOM 1973 O O . ILE A 1 251 ? 21.864 -1.184 -25.989 1.00 92.62 251 ILE A O 1
ATOM 1977 N N . ASP A 1 252 ? 23.812 -0.327 -25.240 1.00 92.38 252 ASP A N 1
ATOM 1978 C CA . ASP A 1 252 ? 24.196 0.360 -26.477 1.00 92.38 252 ASP A CA 1
ATOM 1979 C C . ASP A 1 252 ? 24.695 -0.604 -27.561 1.00 92.38 252 ASP A C 1
ATOM 1981 O O . ASP A 1 252 ? 24.543 -0.333 -28.751 1.00 92.38 252 ASP A O 1
ATOM 1985 N N . SER A 1 253 ? 25.255 -1.752 -27.169 1.00 91.94 253 SER A N 1
ATOM 1986 C CA . SER A 1 253 ? 25.824 -2.736 -28.100 1.00 91.94 253 SER A CA 1
ATOM 1987 C C . SER A 1 253 ? 24.791 -3.502 -28.935 1.00 91.94 253 SER A C 1
ATOM 1989 O O . SER A 1 253 ? 25.138 -4.060 -29.977 1.00 91.94 253 SER A O 1
ATOM 1991 N N . ASN A 1 254 ? 23.531 -3.556 -28.496 1.00 86.19 254 ASN A N 1
ATOM 1992 C CA . ASN A 1 254 ? 22.482 -4.324 -29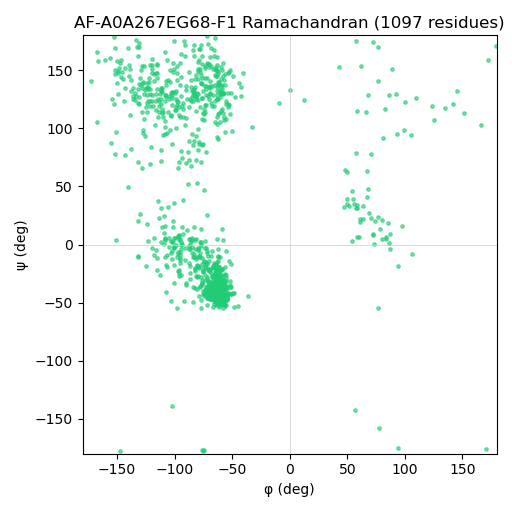.161 1.00 86.19 254 ASN A CA 1
ATOM 1993 C C . ASN A 1 254 ? 21.433 -3.373 -29.761 1.00 86.19 254 ASN A C 1
ATOM 1995 O O . ASN A 1 254 ? 20.957 -2.508 -29.037 1.00 86.19 254 ASN A O 1
ATOM 1999 N N . PRO A 1 255 ? 21.036 -3.482 -31.040 1.00 84.69 255 PRO A N 1
ATOM 2000 C CA . PRO A 1 255 ? 20.024 -2.594 -31.624 1.00 84.69 255 PRO A CA 1
ATOM 2001 C C . PRO A 1 255 ? 18.585 -2.928 -31.197 1.00 84.69 255 PRO A C 1
ATOM 2003 O O . PRO A 1 255 ? 17.703 -2.086 -31.345 1.00 84.69 255 PRO A O 1
ATOM 2006 N N . ASP A 1 256 ? 18.334 -4.124 -30.661 1.00 85.00 256 ASP A N 1
ATOM 2007 C CA . ASP A 1 256 ? 16.995 -4.573 -30.279 1.00 85.00 256 ASP A CA 1
ATOM 2008 C C . ASP A 1 256 ? 16.447 -3.744 -29.091 1.00 85.00 256 ASP A C 1
ATOM 2010 O O . ASP A 1 256 ? 17.157 -3.581 -28.086 1.00 85.00 256 ASP A O 1
ATOM 2014 N N . PRO A 1 257 ? 15.223 -3.181 -29.182 1.00 80.12 257 PRO A N 1
ATOM 2015 C CA . PRO A 1 257 ? 14.633 -2.361 -28.120 1.00 80.12 257 PRO A CA 1
ATOM 2016 C C . PRO A 1 257 ? 14.291 -3.149 -26.846 1.00 80.12 257 PRO A C 1
ATOM 2018 O O . PRO A 1 257 ? 14.186 -2.548 -25.777 1.00 80.12 257 PRO A O 1
ATOM 2021 N N . ASP A 1 258 ? 14.160 -4.472 -26.933 1.00 82.25 258 ASP A N 1
ATOM 2022 C CA . ASP A 1 258 ? 13.738 -5.336 -25.832 1.00 82.25 258 ASP A CA 1
ATOM 2023 C C . ASP A 1 258 ? 14.926 -5.963 -25.080 1.00 82.25 258 ASP A C 1
ATOM 2025 O O . ASP A 1 258 ? 14.797 -6.343 -23.908 1.00 82.25 258 ASP A O 1
ATOM 2029 N N . ILE A 1 259 ? 16.098 -6.056 -25.720 1.00 86.62 259 ILE A N 1
ATOM 2030 C CA . ILE A 1 259 ? 17.308 -6.650 -25.136 1.00 86.62 259 ILE A CA 1
ATOM 2031 C C . ILE A 1 259 ? 18.067 -5.621 -24.289 1.00 86.62 259 ILE A C 1
ATOM 2033 O O . ILE A 1 259 ? 18.404 -4.529 -24.746 1.00 86.62 259 ILE A O 1
ATOM 2037 N N . CYS A 1 260 ? 18.386 -6.016 -23.056 1.00 89.81 260 CYS A N 1
ATOM 2038 C CA . CYS A 1 260 ? 19.131 -5.213 -22.090 1.00 89.81 260 CYS A CA 1
ATOM 2039 C C . CYS A 1 260 ? 20.621 -5.584 -22.062 1.00 89.81 260 CYS A C 1
ATOM 2041 O O . CYS A 1 260 ? 21.477 -4.722 -22.232 1.00 89.81 260 CYS A O 1
ATOM 2043 N N . MET A 1 261 ? 20.946 -6.865 -21.848 1.00 92.06 261 MET A N 1
ATOM 2044 C CA . MET A 1 261 ? 22.335 -7.333 -21.718 1.00 92.06 261 MET A CA 1
ATOM 2045 C C . MET A 1 261 ? 22.457 -8.846 -21.968 1.00 92.06 261 MET A C 1
ATOM 2047 O O . MET A 1 261 ? 21.462 -9.555 -21.832 1.00 92.06 261 MET A O 1
ATOM 2051 N N . PRO A 1 262 ? 23.638 -9.389 -22.310 1.00 90.38 262 PRO A N 1
ATOM 2052 C CA . PRO A 1 262 ? 23.840 -10.838 -22.386 1.00 90.38 262 PRO A CA 1
ATOM 2053 C C . PRO A 1 262 ? 23.783 -11.507 -21.001 1.00 90.38 262 PRO A C 1
ATOM 2055 O O . PRO A 1 262 ? 24.090 -10.891 -19.976 1.00 90.38 262 PRO A O 1
ATOM 2058 N N . SER A 1 263 ? 23.409 -12.790 -20.960 1.00 86.81 263 SER A N 1
ATOM 2059 C CA . SER A 1 263 ? 23.573 -13.612 -19.755 1.00 86.81 263 SER A CA 1
ATOM 2060 C C . SER A 1 263 ? 25.047 -13.968 -19.541 1.00 86.81 263 SER A C 1
ATOM 2062 O O . SER A 1 263 ? 25.765 -14.269 -20.491 1.00 86.81 263 SER A O 1
ATOM 2064 N N . PHE A 1 264 ? 25.487 -14.001 -18.279 1.00 86.88 264 PHE A N 1
ATOM 2065 C CA . PHE A 1 264 ? 26.873 -14.320 -17.929 1.00 86.88 264 PHE A CA 1
ATOM 2066 C C . PHE A 1 264 ? 27.271 -15.761 -18.297 1.00 86.88 264 PHE A C 1
ATOM 2068 O O . PHE A 1 264 ? 28.306 -15.977 -18.919 1.00 86.88 264 PHE A O 1
ATOM 2075 N N . PHE A 1 265 ? 26.454 -16.758 -17.935 1.00 81.56 265 PHE A N 1
ATOM 2076 C CA . PHE A 1 265 ? 26.791 -18.173 -18.160 1.00 81.56 265 PHE A CA 1
ATOM 2077 C C . PHE A 1 265 ? 26.479 -18.662 -19.579 1.00 81.56 265 PHE A C 1
ATOM 2079 O O . PHE A 1 265 ? 27.045 -19.663 -20.015 1.00 81.56 265 PHE A O 1
ATOM 2086 N N . LEU A 1 266 ? 25.568 -17.985 -20.283 1.00 81.94 266 LEU A N 1
ATOM 2087 C CA . LEU A 1 266 ? 25.169 -18.300 -21.655 1.00 81.94 266 LEU A CA 1
ATOM 2088 C C . LEU A 1 266 ? 25.038 -17.001 -22.464 1.00 81.94 266 LEU A C 1
ATOM 2090 O O . LEU A 1 266 ? 23.922 -16.508 -22.622 1.00 81.94 266 LEU A O 1
ATOM 2094 N N . PRO A 1 267 ? 26.144 -16.446 -22.990 1.00 80.50 267 PRO A N 1
ATOM 2095 C CA . PRO A 1 267 ? 26.129 -15.168 -23.707 1.00 80.50 267 PRO A CA 1
ATOM 2096 C C . PRO A 1 267 ? 25.143 -15.113 -24.885 1.00 80.50 267 PRO A C 1
ATOM 2098 O O . PRO A 1 267 ? 24.542 -14.070 -25.128 1.00 80.50 267 PRO A O 1
ATOM 2101 N N . ASP A 1 268 ? 24.899 -16.250 -25.545 1.00 78.94 268 ASP A N 1
ATOM 2102 C CA . ASP A 1 268 ? 23.932 -16.387 -26.647 1.00 78.94 268 ASP A CA 1
ATOM 2103 C C . ASP A 1 268 ? 22.455 -16.331 -26.200 1.00 78.94 268 ASP A C 1
ATOM 2105 O O . ASP A 1 268 ? 21.544 -16.361 -27.029 1.00 78.94 268 ASP A O 1
ATOM 2109 N N . SER A 1 269 ? 22.194 -16.288 -24.890 1.00 81.81 269 SER A N 1
ATOM 2110 C CA . SER A 1 269 ? 20.868 -16.125 -24.291 1.00 81.81 269 SER A CA 1
ATOM 2111 C C . SER A 1 269 ? 20.736 -14.705 -23.716 1.00 81.81 269 SER A C 1
ATOM 2113 O O . SER A 1 269 ? 21.135 -14.478 -22.568 1.00 81.81 269 SER A O 1
ATOM 2115 N N . PRO A 1 270 ? 20.158 -13.740 -24.456 1.00 84.25 270 PRO A N 1
ATOM 2116 C CA . PRO A 1 270 ? 20.016 -12.367 -23.980 1.00 84.25 270 PRO A CA 1
ATOM 2117 C C . PRO A 1 270 ? 19.055 -12.253 -22.786 1.00 84.25 270 PRO A C 1
ATOM 2119 O O . PRO A 1 270 ? 18.107 -13.028 -22.632 1.00 84.25 270 PRO A O 1
ATOM 2122 N N . LEU A 1 271 ? 19.306 -11.255 -21.943 1.00 86.81 271 LEU A N 1
ATOM 2123 C CA . LEU A 1 271 ? 18.429 -10.797 -20.873 1.00 86.81 271 LEU A CA 1
ATOM 2124 C C . LEU A 1 271 ? 17.657 -9.565 -21.344 1.00 86.81 271 LEU A C 1
ATOM 2126 O O . LEU A 1 271 ? 18.234 -8.618 -21.880 1.00 86.81 271 LEU A O 1
ATOM 2130 N N . TYR A 1 272 ? 16.350 -9.584 -21.110 1.00 85.62 272 TYR A N 1
ATOM 2131 C CA . TYR A 1 272 ? 15.411 -8.582 -21.605 1.00 85.62 272 TYR A CA 1
ATOM 2132 C C . TYR A 1 272 ? 15.025 -7.574 -20.521 1.00 85.62 272 TYR A C 1
ATOM 2134 O O . TYR A 1 272 ? 15.058 -7.895 -19.326 1.00 85.62 272 TYR A O 1
ATOM 2142 N N . PHE A 1 273 ? 14.593 -6.384 -20.945 1.00 83.81 273 PHE A N 1
ATOM 2143 C CA . PHE A 1 273 ? 13.874 -5.457 -20.071 1.00 83.81 273 PHE A CA 1
ATOM 2144 C C . PHE A 1 273 ? 12.544 -6.075 -19.609 1.00 83.81 273 PHE A C 1
ATOM 2146 O O . PHE A 1 273 ? 11.954 -6.921 -20.278 1.00 83.81 273 PHE A O 1
ATOM 2153 N N . THR A 1 274 ? 12.040 -5.643 -18.454 1.00 70.31 274 THR A N 1
ATOM 2154 C CA . THR A 1 274 ? 10.850 -6.234 -17.813 1.00 70.31 274 THR A CA 1
ATOM 2155 C C . THR A 1 274 ? 9.565 -6.189 -18.635 1.00 70.31 274 THR A C 1
ATOM 2157 O O . THR A 1 274 ? 8.718 -7.053 -18.434 1.00 70.31 274 THR A O 1
ATOM 2160 N N . ASN A 1 275 ? 9.437 -5.224 -19.550 1.00 66.81 275 ASN A N 1
ATOM 2161 C CA . ASN A 1 275 ? 8.254 -5.014 -20.397 1.00 66.81 275 ASN A CA 1
ATOM 2162 C C . ASN A 1 275 ? 8.540 -5.267 -21.885 1.00 66.81 275 ASN A C 1
ATOM 2164 O O . ASN A 1 275 ? 7.842 -4.738 -22.752 1.00 66.81 275 ASN A O 1
ATOM 2168 N N . ALA A 1 276 ? 9.579 -6.051 -22.175 1.00 63.56 276 ALA A N 1
ATOM 2169 C CA . ALA A 1 276 ? 9.919 -6.452 -23.531 1.00 63.56 276 ALA A CA 1
ATOM 2170 C C . ALA A 1 276 ? 8.702 -7.045 -24.266 1.00 63.56 276 ALA A C 1
ATOM 2172 O O . ALA A 1 276 ? 8.008 -7.911 -23.728 1.00 63.56 276 ALA A O 1
ATOM 2173 N N . GLY A 1 277 ? 8.429 -6.570 -25.483 1.00 53.69 277 GLY A N 1
ATOM 2174 C CA . GLY A 1 277 ? 7.351 -7.086 -26.334 1.00 53.69 277 GLY A CA 1
ATOM 2175 C C . GLY A 1 277 ? 5.910 -6.745 -25.914 1.00 53.69 277 GLY A C 1
ATOM 2176 O O . GLY A 1 277 ? 4.974 -7.272 -26.513 1.00 53.69 277 GLY A O 1
ATOM 2177 N N . VAL A 1 278 ? 5.695 -5.872 -24.918 1.00 49.84 278 VAL A N 1
ATOM 2178 C CA . VAL A 1 278 ? 4.351 -5.545 -24.380 1.00 49.84 278 VAL A CA 1
ATOM 2179 C C . VAL A 1 278 ? 3.582 -4.497 -25.224 1.00 49.84 278 VAL A C 1
ATOM 2181 O O . VAL A 1 278 ? 2.367 -4.368 -25.084 1.00 49.84 278 VAL A O 1
ATOM 2184 N N . GLY A 1 279 ? 4.241 -3.810 -26.170 1.00 48.75 279 GLY A N 1
ATOM 2185 C CA . GLY A 1 279 ? 3.641 -2.744 -27.006 1.00 48.75 279 GLY A CA 1
ATOM 2186 C C . GLY A 1 279 ? 3.373 -1.432 -26.238 1.00 48.75 279 GLY A C 1
ATOM 2187 O O . GLY A 1 279 ? 3.598 -1.377 -25.039 1.00 48.75 279 GLY A O 1
ATOM 2188 N N . GLY A 1 280 ? 2.937 -0.347 -26.897 1.00 55.03 280 GLY A N 1
ATOM 2189 C CA . GLY A 1 280 ? 2.684 0.968 -26.255 1.00 55.03 280 GLY A CA 1
ATOM 2190 C C . GLY A 1 280 ? 3.948 1.799 -25.949 1.00 55.03 280 GLY A C 1
ATOM 2191 O O . GLY A 1 280 ? 4.998 1.570 -26.549 1.00 55.03 280 GLY A O 1
ATOM 2192 N N . ASP A 1 281 ? 3.880 2.743 -24.995 1.00 51.84 281 ASP A N 1
ATOM 2193 C CA . ASP A 1 281 ? 5.032 3.567 -24.546 1.00 51.84 281 ASP A CA 1
ATOM 2194 C C . ASP A 1 281 ? 6.175 2.723 -23.920 1.00 51.84 281 ASP A C 1
ATOM 2196 O O . ASP A 1 281 ? 7.302 3.181 -23.725 1.00 51.84 281 ASP A O 1
ATOM 2200 N N . PHE A 1 282 ? 5.937 1.435 -23.656 1.00 58.00 282 PHE A N 1
ATOM 2201 C CA . PHE A 1 282 ? 6.953 0.464 -23.235 1.00 58.00 282 PHE A CA 1
ATOM 2202 C C . PHE A 1 282 ? 8.017 0.185 -24.312 1.00 58.00 282 PHE A C 1
ATOM 2204 O O . PHE A 1 282 ? 9.132 -0.209 -23.980 1.00 58.00 282 PHE A O 1
ATOM 2211 N N . GLN A 1 283 ? 7.738 0.479 -25.589 1.00 61.00 283 GLN A N 1
ATOM 2212 C CA . GLN A 1 283 ? 8.737 0.404 -26.668 1.00 61.00 283 GLN A CA 1
ATOM 2213 C C . GLN A 1 283 ? 9.903 1.393 -26.474 1.00 61.00 283 GLN A C 1
ATOM 2215 O O . GLN A 1 283 ? 10.988 1.189 -27.013 1.00 61.00 283 GLN A O 1
ATOM 2220 N N . GLN A 1 284 ? 9.720 2.445 -25.664 1.00 72.00 284 GLN A N 1
ATOM 2221 C CA . GLN A 1 284 ? 10.779 3.398 -25.313 1.00 72.00 284 GLN A CA 1
ATOM 2222 C C . GLN A 1 284 ? 11.484 3.073 -23.984 1.00 72.00 284 GLN A C 1
ATOM 2224 O O . GLN A 1 284 ? 12.344 3.844 -23.544 1.00 72.00 284 GLN A O 1
ATOM 2229 N N . THR A 1 285 ? 11.173 1.943 -23.329 1.00 80.69 285 THR A N 1
ATOM 2230 C CA . THR A 1 285 ? 11.766 1.574 -22.030 1.00 80.69 285 THR A CA 1
ATOM 2231 C C . THR A 1 285 ? 13.292 1.575 -22.079 1.00 80.69 285 THR A C 1
ATOM 2233 O O . THR A 1 285 ? 13.920 2.142 -21.183 1.00 80.69 285 THR A O 1
ATOM 2236 N N . LYS A 1 286 ? 13.890 1.032 -23.145 1.00 86.62 286 LYS A N 1
ATOM 2237 C CA . LYS A 1 286 ? 15.343 1.044 -23.343 1.00 86.62 286 LYS A CA 1
ATOM 2238 C C . LYS A 1 286 ? 15.926 2.455 -23.343 1.00 86.62 286 LYS A C 1
ATOM 2240 O O . LYS A 1 286 ? 16.858 2.718 -22.587 1.00 86.62 286 LYS A O 1
ATOM 2245 N N . SER A 1 287 ? 15.357 3.366 -24.139 1.00 86.12 287 SER A N 1
ATOM 2246 C CA . SER A 1 287 ? 15.832 4.755 -24.229 1.00 86.12 287 SER A CA 1
ATOM 2247 C C . SER A 1 287 ? 15.739 5.461 -22.881 1.00 86.12 287 SER A C 1
ATOM 2249 O O . SER A 1 287 ? 16.707 6.066 -22.440 1.00 86.12 287 SER A O 1
ATOM 2251 N N . ARG A 1 288 ? 14.611 5.325 -22.172 1.00 86.00 288 ARG A N 1
ATOM 2252 C CA . ARG A 1 288 ? 14.426 5.974 -20.866 1.00 86.00 288 ARG A CA 1
ATOM 2253 C C . ARG A 1 288 ? 15.393 5.458 -19.806 1.00 86.00 288 ARG A C 1
ATOM 2255 O O . ARG A 1 288 ? 15.968 6.252 -19.066 1.00 86.00 288 ARG A O 1
ATOM 2262 N N . VAL A 1 289 ? 15.566 4.136 -19.724 1.00 86.75 289 VAL A N 1
ATOM 2263 C CA . VAL A 1 289 ? 16.520 3.521 -18.790 1.00 86.75 289 VAL A CA 1
ATOM 2264 C C . VAL A 1 289 ? 17.937 3.985 -19.113 1.00 86.75 289 VAL A C 1
ATOM 2266 O O . VAL A 1 289 ? 18.654 4.412 -18.210 1.00 86.75 289 VAL A O 1
ATOM 2269 N N . ARG A 1 290 ? 18.318 3.964 -20.393 1.00 90.06 290 ARG A N 1
ATOM 2270 C CA . ARG A 1 290 ? 19.618 4.439 -20.868 1.00 90.06 290 ARG A CA 1
ATOM 2271 C C . ARG A 1 290 ? 19.858 5.906 -20.514 1.00 90.06 290 ARG A C 1
ATOM 2273 O O . ARG A 1 290 ? 20.878 6.216 -19.910 1.00 90.06 290 ARG A O 1
ATOM 2280 N N . ASP A 1 291 ? 18.927 6.801 -20.835 1.00 87.56 291 ASP A N 1
ATOM 2281 C CA . ASP A 1 291 ? 19.057 8.239 -20.563 1.00 87.56 291 ASP A CA 1
ATOM 2282 C C . ASP A 1 291 ? 19.183 8.517 -19.065 1.00 87.56 291 ASP A C 1
ATOM 2284 O O . ASP A 1 291 ? 19.972 9.362 -18.638 1.00 87.56 291 ASP A O 1
ATOM 2288 N N . GLN A 1 292 ? 18.443 7.768 -18.250 1.00 86.19 292 GLN A N 1
ATOM 2289 C CA . GLN A 1 292 ? 18.506 7.880 -16.804 1.00 86.19 292 GLN A CA 1
ATOM 2290 C C . GLN A 1 292 ? 19.844 7.389 -16.235 1.00 86.19 292 GLN A C 1
ATOM 2292 O O . GLN A 1 292 ? 20.412 8.039 -15.355 1.00 86.19 292 GLN A O 1
ATOM 2297 N N . LEU A 1 293 ? 20.375 6.278 -16.752 1.00 87.81 293 LEU A N 1
ATOM 2298 C CA . LEU A 1 293 ? 21.708 5.783 -16.403 1.00 87.81 293 LEU A CA 1
ATOM 2299 C C . LEU A 1 293 ? 22.802 6.767 -16.847 1.00 87.81 293 LEU A C 1
ATOM 2301 O O . LEU A 1 293 ? 23.692 7.075 -16.064 1.00 87.81 293 LEU A O 1
ATOM 2305 N N . MET A 1 294 ? 22.696 7.344 -18.047 1.00 87.12 294 MET A N 1
ATOM 2306 C CA . MET A 1 294 ? 23.632 8.360 -18.546 1.00 87.12 294 MET A CA 1
ATOM 2307 C C . MET A 1 294 ? 23.628 9.624 -17.680 1.00 87.12 294 MET A C 1
ATOM 2309 O O . MET A 1 294 ? 24.688 10.158 -17.352 1.00 87.12 294 MET A O 1
ATOM 2313 N N . ARG A 1 295 ? 22.451 10.110 -17.264 1.00 84.25 295 ARG A N 1
ATOM 2314 C CA . ARG A 1 295 ? 22.339 11.228 -16.309 1.00 84.25 295 ARG A CA 1
ATOM 2315 C C . ARG A 1 295 ? 22.995 10.892 -14.980 1.00 84.25 295 ARG A C 1
ATOM 2317 O O . ARG A 1 295 ? 23.691 11.730 -14.410 1.00 84.25 295 ARG A O 1
ATOM 2324 N N . LEU A 1 296 ? 22.795 9.668 -14.498 1.00 82.69 296 LEU A N 1
ATOM 2325 C CA . LEU A 1 296 ? 23.439 9.206 -13.281 1.00 82.69 296 LEU A CA 1
ATOM 2326 C C . LEU A 1 296 ? 24.964 9.229 -13.439 1.00 82.69 296 LEU A C 1
ATOM 2328 O O . LEU A 1 296 ? 25.603 9.891 -12.637 1.00 82.69 296 LEU A O 1
ATOM 2332 N N . CYS A 1 297 ? 25.525 8.622 -14.490 1.00 80.25 297 CYS A N 1
ATOM 2333 C CA . CYS A 1 297 ? 26.974 8.583 -14.730 1.00 80.25 297 CYS A CA 1
ATOM 2334 C C . CYS A 1 297 ? 27.609 9.965 -14.990 1.00 80.25 297 CYS A C 1
ATOM 2336 O O . CYS A 1 297 ? 28.786 10.158 -14.699 1.00 80.25 297 CYS A O 1
ATOM 2338 N N . THR A 1 298 ? 26.857 10.929 -15.537 1.00 76.56 298 THR A N 1
ATOM 2339 C CA . THR A 1 298 ? 27.355 12.292 -15.830 1.00 76.56 298 THR A CA 1
ATOM 2340 C C . THR A 1 298 ? 27.246 13.256 -14.651 1.00 76.56 298 THR A C 1
ATOM 2342 O O . THR A 1 298 ? 28.059 14.171 -14.522 1.00 76.56 298 THR A O 1
ATOM 2345 N N . THR A 1 299 ? 26.257 13.067 -13.780 1.00 68.06 299 THR A N 1
ATOM 2346 C CA . THR A 1 299 ? 26.214 13.730 -12.471 1.00 68.06 299 THR A CA 1
ATOM 2347 C C . THR A 1 299 ? 27.144 12.998 -11.504 1.00 68.06 299 THR A C 1
ATOM 2349 O O . THR A 1 299 ? 27.512 11.853 -11.732 1.00 68.06 299 THR A O 1
ATOM 2352 N N . ASN A 1 300 ? 27.594 13.640 -10.426 1.00 74.88 300 ASN A N 1
ATOM 2353 C CA . ASN A 1 300 ? 28.431 12.964 -9.435 1.00 74.88 300 ASN A CA 1
ATOM 2354 C C . ASN A 1 300 ? 27.640 11.807 -8.781 1.00 74.88 300 ASN A C 1
ATOM 2356 O O . ASN A 1 300 ? 26.913 12.029 -7.810 1.00 74.88 300 ASN A O 1
ATOM 2360 N N . VAL A 1 301 ? 27.765 10.585 -9.328 1.00 72.62 301 VAL A N 1
ATOM 2361 C CA . VAL A 1 301 ? 27.030 9.367 -8.921 1.00 72.62 301 VAL A CA 1
ATOM 2362 C C . VAL A 1 301 ? 27.082 9.186 -7.411 1.00 72.62 301 VAL A C 1
ATOM 2364 O O . VAL A 1 301 ? 26.070 8.876 -6.780 1.00 72.62 301 VAL A O 1
ATOM 2367 N N . ALA A 1 302 ? 28.257 9.436 -6.826 1.00 71.25 302 ALA A N 1
ATOM 2368 C CA . ALA A 1 302 ? 28.487 9.317 -5.397 1.00 71.25 302 ALA A CA 1
ATOM 2369 C C . ALA A 1 302 ? 27.512 10.192 -4.603 1.00 71.25 302 ALA A C 1
ATOM 2371 O O . ALA A 1 302 ? 26.868 9.709 -3.681 1.00 71.25 302 ALA A O 1
ATOM 2372 N N . GLU A 1 303 ? 27.341 11.457 -4.979 1.00 79.12 303 GLU A N 1
ATOM 2373 C CA . GLU A 1 303 ? 26.494 12.390 -4.238 1.00 79.12 303 GLU A CA 1
ATOM 2374 C C . GLU A 1 303 ? 25.004 12.042 -4.371 1.00 79.12 303 GLU A C 1
ATOM 2376 O O . GLU A 1 303 ? 24.290 11.967 -3.368 1.00 79.12 303 GLU A O 1
ATOM 2381 N N . ALA A 1 304 ? 24.536 11.763 -5.592 1.00 79.00 304 ALA A N 1
ATOM 2382 C CA . ALA A 1 304 ? 23.129 11.459 -5.852 1.00 79.00 304 ALA A CA 1
ATOM 2383 C C . ALA A 1 304 ? 22.682 10.144 -5.186 1.00 79.00 304 ALA A C 1
ATOM 2385 O O . ALA A 1 304 ? 21.630 10.097 -4.535 1.00 79.00 304 ALA A O 1
ATOM 2386 N N . VAL A 1 305 ? 23.493 9.087 -5.308 1.00 82.44 305 VAL A N 1
ATOM 2387 C CA . VAL A 1 305 ? 23.200 7.771 -4.725 1.00 82.44 305 VAL A CA 1
ATOM 2388 C C . VAL A 1 305 ? 23.329 7.818 -3.204 1.00 82.44 305 VAL A C 1
ATOM 2390 O O . VAL A 1 305 ? 22.409 7.377 -2.515 1.00 82.44 305 VAL A O 1
ATOM 2393 N N . VAL A 1 306 ? 24.399 8.409 -2.655 1.00 82.94 306 VAL A N 1
ATOM 2394 C CA . VAL A 1 306 ? 24.601 8.488 -1.195 1.00 82.94 306 VAL A CA 1
ATOM 2395 C C . VAL A 1 306 ? 23.495 9.300 -0.527 1.00 82.94 306 VAL A C 1
ATOM 2397 O O . VAL A 1 306 ? 22.932 8.847 0.471 1.00 82.94 306 VAL A O 1
ATOM 2400 N N . LYS A 1 307 ? 23.107 10.452 -1.090 1.00 84.56 307 LYS A N 1
ATOM 2401 C CA . LYS A 1 307 ? 22.020 11.274 -0.538 1.00 84.56 307 LYS A CA 1
ATOM 2402 C C . LYS A 1 307 ? 20.696 10.512 -0.495 1.00 84.56 307 LYS A C 1
ATOM 2404 O O . LYS A 1 307 ? 19.950 10.620 0.479 1.00 84.56 307 LYS A O 1
ATOM 2409 N N . ARG A 1 308 ? 20.388 9.713 -1.524 1.00 84.25 308 ARG A N 1
ATOM 2410 C CA . ARG A 1 308 ? 19.177 8.881 -1.519 1.00 84.25 308 ARG A CA 1
ATOM 2411 C C . ARG A 1 308 ? 19.297 7.720 -0.530 1.00 84.25 308 ARG A C 1
ATOM 2413 O O . ARG A 1 308 ? 18.340 7.470 0.196 1.00 84.25 308 ARG A O 1
ATOM 2420 N N . LEU A 1 309 ? 20.460 7.072 -0.443 1.00 85.69 309 LEU A N 1
ATOM 2421 C CA . LEU A 1 309 ? 20.727 6.005 0.527 1.00 85.69 309 LEU A CA 1
ATOM 2422 C C . LEU A 1 309 ? 20.575 6.476 1.976 1.00 85.69 309 LEU A C 1
ATOM 2424 O O . LEU A 1 309 ? 20.072 5.714 2.790 1.00 85.69 309 LEU A O 1
ATOM 2428 N N . GLN A 1 310 ? 20.934 7.722 2.304 1.00 84.81 310 GLN A N 1
ATOM 2429 C CA . GLN A 1 310 ? 20.760 8.279 3.658 1.00 84.81 310 GLN A CA 1
ATOM 2430 C C . GLN A 1 310 ? 19.302 8.294 4.129 1.00 84.81 310 GLN A C 1
ATOM 2432 O O . GLN A 1 310 ? 19.050 8.202 5.325 1.00 84.81 310 GLN A O 1
ATOM 2437 N N . HIS A 1 311 ? 18.348 8.382 3.202 1.00 83.81 311 HIS A N 1
ATOM 2438 C CA . HIS A 1 311 ? 16.920 8.351 3.516 1.00 83.81 311 HIS A CA 1
ATOM 2439 C C . HIS A 1 311 ? 16.335 6.930 3.490 1.00 83.81 311 HIS A C 1
ATOM 2441 O O . HIS A 1 311 ? 15.203 6.734 3.918 1.00 83.81 311 HIS A O 1
ATOM 2447 N N . GLN A 1 312 ? 17.070 5.961 2.937 1.00 85.38 312 GLN A N 1
ATOM 2448 C CA . GLN A 1 312 ? 16.583 4.608 2.646 1.00 85.38 312 GLN A CA 1
ATOM 2449 C C . GLN A 1 312 ? 17.169 3.562 3.596 1.00 85.38 312 GLN A C 1
ATOM 2451 O O . GLN A 1 312 ? 16.451 2.680 4.059 1.00 85.38 312 GLN A O 1
ATOM 2456 N N . LEU A 1 313 ? 18.461 3.671 3.909 1.00 90.06 313 LEU A N 1
ATOM 2457 C CA . LEU A 1 313 ? 19.145 2.793 4.847 1.00 90.06 313 LEU A CA 1
ATOM 2458 C C . LEU A 1 313 ? 18.797 3.165 6.285 1.00 90.06 313 LEU A C 1
ATOM 2460 O O . LEU A 1 313 ? 18.793 4.342 6.647 1.00 90.06 313 LEU A O 1
ATOM 2464 N N . LYS A 1 314 ? 18.586 2.150 7.122 1.00 88.44 314 LYS A N 1
ATOM 2465 C CA . LYS A 1 314 ? 18.412 2.327 8.566 1.00 88.44 314 LYS A CA 1
ATOM 2466 C C . LYS A 1 314 ? 19.478 1.543 9.318 1.00 88.44 314 LYS A C 1
ATOM 2468 O O . LYS A 1 314 ? 19.710 0.387 8.970 1.00 88.44 314 LYS A O 1
ATOM 2473 N N . PRO A 1 315 ? 20.131 2.139 10.328 1.00 91.00 315 PRO A N 1
ATOM 2474 C CA . PRO A 1 315 ? 21.042 1.390 11.172 1.00 91.00 315 PRO A CA 1
ATOM 2475 C C . PRO A 1 315 ? 20.273 0.322 11.954 1.00 91.00 315 PRO A C 1
ATOM 2477 O O . PRO A 1 315 ? 19.127 0.536 12.362 1.00 91.00 315 PRO A O 1
ATOM 2480 N N . LEU A 1 316 ? 20.927 -0.811 12.189 1.00 89.94 316 LEU A N 1
ATOM 2481 C CA . LEU A 1 316 ? 20.416 -1.847 13.071 1.00 89.94 316 LEU A CA 1
ATOM 2482 C C . LEU A 1 316 ? 20.239 -1.275 14.476 1.00 89.94 316 LEU A C 1
ATOM 2484 O O . LEU A 1 316 ? 21.134 -0.629 15.017 1.00 89.94 316 LEU A O 1
ATOM 2488 N N . GLN A 1 317 ? 19.086 -1.547 15.076 1.00 83.69 317 GLN A N 1
ATOM 2489 C CA . GLN A 1 317 ? 18.810 -1.146 16.456 1.00 83.69 317 GLN A CA 1
ATOM 2490 C C . GLN A 1 317 ? 19.508 -2.077 17.457 1.00 83.69 317 GLN A C 1
ATOM 2492 O O . GLN A 1 317 ? 19.996 -1.632 18.492 1.00 83.69 317 GLN A O 1
ATOM 2497 N N . ASN A 1 318 ? 19.596 -3.365 17.118 1.00 88.62 318 ASN A N 1
ATOM 2498 C CA . ASN A 1 318 ? 20.269 -4.399 17.892 1.00 88.62 318 ASN A CA 1
ATOM 2499 C C . ASN A 1 318 ? 20.770 -5.526 16.960 1.00 88.62 318 ASN A C 1
ATOM 2501 O O . ASN A 1 318 ? 20.559 -5.493 15.746 1.00 88.62 318 ASN A O 1
ATOM 2505 N N . GLU A 1 319 ? 21.436 -6.536 17.522 1.00 89.94 319 GLU A N 1
ATOM 2506 C CA . GLU A 1 319 ? 22.021 -7.642 16.748 1.00 89.94 319 GLU A CA 1
ATOM 2507 C C . GLU A 1 319 ? 21.018 -8.725 16.316 1.00 89.94 319 GLU A C 1
ATOM 2509 O O . GLU A 1 319 ? 21.359 -9.568 15.482 1.00 89.94 319 GLU A O 1
ATOM 2514 N N . ASN A 1 320 ? 19.794 -8.706 16.844 1.00 91.44 320 ASN A N 1
ATOM 2515 C CA . ASN A 1 320 ? 18.792 -9.744 16.626 1.00 91.44 320 ASN A CA 1
ATOM 2516 C C . ASN A 1 320 ? 18.264 -9.765 15.181 1.00 91.44 320 ASN A C 1
ATOM 2518 O O . ASN A 1 320 ? 18.352 -8.792 14.424 1.00 91.44 320 ASN A O 1
ATOM 2522 N N . PHE A 1 321 ? 17.658 -10.897 14.828 1.00 91.25 321 PHE A N 1
ATOM 2523 C CA . PHE A 1 321 ? 16.918 -11.109 13.592 1.00 91.25 321 PHE A CA 1
ATOM 2524 C C . PHE A 1 321 ? 15.439 -11.371 13.879 1.00 91.25 321 PHE A C 1
ATOM 2526 O O . PHE A 1 321 ? 15.086 -12.053 14.840 1.00 91.25 321 PHE A O 1
ATOM 2533 N N . TYR A 1 322 ? 14.564 -10.860 13.023 1.00 88.44 322 TYR A N 1
ATOM 2534 C CA . TYR A 1 322 ? 13.115 -10.995 13.137 1.00 88.44 322 TYR A CA 1
ATOM 2535 C C . TYR A 1 322 ? 12.625 -11.923 12.028 1.00 88.44 322 TYR A C 1
ATOM 2537 O O . TYR A 1 322 ? 12.410 -11.493 10.898 1.00 88.44 322 TYR A O 1
ATOM 2545 N N . PHE A 1 323 ? 12.496 -13.207 12.354 1.00 85.81 323 PHE A N 1
ATOM 2546 C CA . PHE A 1 323 ? 12.156 -14.270 11.412 1.00 85.81 323 PHE A CA 1
ATOM 2547 C C . PHE A 1 323 ? 11.059 -15.160 12.001 1.00 85.81 323 PHE A C 1
ATOM 2549 O O . PHE A 1 323 ? 11.185 -15.651 13.124 1.00 85.81 323 PHE A O 1
ATOM 2556 N N . HIS A 1 324 ? 9.980 -15.363 11.245 1.00 87.38 324 HIS A N 1
ATOM 2557 C CA . HIS A 1 324 ? 8.856 -16.220 11.620 1.00 87.38 324 HIS A CA 1
ATOM 2558 C C . HIS A 1 324 ? 8.602 -17.213 10.478 1.00 87.38 324 HIS A C 1
ATOM 2560 O O . HIS A 1 324 ? 7.979 -16.848 9.485 1.00 87.38 324 HIS A O 1
ATOM 2566 N N . PRO A 1 325 ? 9.089 -18.461 10.569 1.00 85.38 325 PRO A N 1
ATOM 2567 C CA . PRO A 1 325 ? 9.108 -19.364 9.418 1.00 85.38 325 PRO A CA 1
ATOM 2568 C C . PRO A 1 325 ? 7.704 -19.677 8.886 1.00 85.38 325 PRO A C 1
ATOM 2570 O O . PRO A 1 325 ? 7.471 -19.646 7.682 1.00 85.38 325 PRO A O 1
ATOM 2573 N N . PHE A 1 326 ? 6.731 -19.890 9.776 1.00 86.94 326 PHE A N 1
ATOM 2574 C CA . PHE A 1 326 ? 5.364 -20.255 9.396 1.00 86.94 326 PHE A CA 1
ATOM 2575 C C . PHE A 1 326 ? 4.556 -19.122 8.740 1.00 86.94 326 PHE A C 1
ATOM 2577 O O . PHE A 1 326 ? 3.481 -19.387 8.204 1.00 86.94 326 PHE A O 1
ATOM 2584 N N . THR A 1 327 ? 5.049 -17.875 8.735 1.00 84.88 327 THR A N 1
ATOM 2585 C CA . THR A 1 327 ? 4.440 -16.794 7.935 1.00 84.88 327 THR A CA 1
ATOM 2586 C C . THR A 1 327 ? 4.978 -16.750 6.506 1.00 84.88 327 THR A C 1
ATOM 2588 O O . THR A 1 327 ? 4.340 -16.173 5.632 1.00 84.88 327 THR A O 1
ATOM 2591 N N . MET A 1 328 ? 6.129 -17.380 6.255 1.00 83.56 328 MET A N 1
ATOM 2592 C CA . MET A 1 328 ? 6.805 -17.409 4.955 1.00 83.56 328 MET A CA 1
ATOM 2593 C C . MET A 1 328 ? 6.535 -18.700 4.168 1.00 83.56 328 MET A C 1
ATOM 2595 O O . MET A 1 328 ? 7.062 -18.870 3.072 1.00 83.56 328 MET A O 1
ATOM 2599 N N . VAL A 1 329 ? 5.755 -19.638 4.720 1.00 83.19 329 VAL A N 1
ATOM 2600 C CA . VAL A 1 329 ? 5.443 -20.903 4.040 1.00 83.19 329 VAL A CA 1
ATOM 2601 C C . VAL A 1 329 ? 4.615 -20.611 2.775 1.00 83.19 329 VAL A C 1
ATOM 2603 O O . VAL A 1 329 ? 3.701 -19.773 2.815 1.00 83.19 329 VAL A O 1
ATOM 2606 N N . PRO A 1 330 ? 4.917 -21.278 1.645 1.00 80.19 330 PRO A N 1
ATOM 2607 C CA . PRO A 1 330 ? 4.088 -21.257 0.447 1.00 80.19 330 PRO A CA 1
ATOM 2608 C C . PRO A 1 330 ? 2.606 -21.500 0.737 1.00 80.19 330 PRO A C 1
ATOM 2610 O O . PRO A 1 330 ? 2.241 -22.495 1.352 1.00 80.19 330 PRO A O 1
ATOM 2613 N N . LEU A 1 331 ? 1.743 -20.594 0.268 1.00 76.00 331 LEU A N 1
ATOM 2614 C CA . LEU A 1 331 ? 0.284 -20.729 0.406 1.00 76.00 331 LEU A CA 1
ATOM 2615 C C . LEU A 1 331 ? -0.335 -21.624 -0.674 1.00 76.00 331 LEU A C 1
ATOM 2617 O O . LEU A 1 331 ? -1.459 -22.096 -0.526 1.00 76.00 331 LEU A O 1
ATOM 2621 N N . GLN A 1 332 ? 0.365 -21.805 -1.792 1.00 68.69 332 GLN A N 1
ATOM 2622 C CA . GLN A 1 332 ? -0.044 -22.729 -2.842 1.00 68.69 332 GLN A CA 1
ATOM 2623 C C . GLN A 1 332 ? 0.436 -24.127 -2.464 1.00 68.69 332 GLN A C 1
ATOM 2625 O O . GLN A 1 332 ? 1.611 -24.302 -2.146 1.00 68.69 332 GLN A O 1
ATOM 2630 N N . ALA A 1 333 ? -0.463 -25.113 -2.520 1.00 58.53 333 ALA A N 1
ATOM 2631 C CA . ALA A 1 333 ? -0.085 -26.511 -2.370 1.00 58.53 333 ALA A CA 1
ATOM 2632 C C . ALA A 1 333 ? 0.924 -26.872 -3.468 1.00 58.53 333 ALA A C 1
ATOM 2634 O O . ALA A 1 333 ? 0.606 -26.815 -4.661 1.00 58.53 333 ALA A O 1
ATOM 2635 N N . LEU A 1 334 ? 2.147 -27.227 -3.075 1.00 54.88 334 LEU A N 1
ATOM 2636 C CA . LEU A 1 334 ? 3.154 -27.715 -4.009 1.00 54.88 334 LEU A CA 1
ATOM 2637 C C . LEU A 1 334 ? 2.834 -29.177 -4.281 1.00 54.88 334 LEU A C 1
ATOM 2639 O O . LEU A 1 334 ? 3.409 -30.024 -3.619 1.00 54.88 334 LEU A O 1
ATOM 2643 N N . ASN A 1 335 ? 1.894 -29.481 -5.181 1.00 48.59 335 ASN A N 1
ATOM 2644 C CA . ASN A 1 335 ? 1.556 -30.868 -5.525 1.00 48.59 335 ASN A CA 1
ATOM 2645 C C . ASN A 1 335 ? 2.819 -31.625 -5.975 1.00 48.59 335 ASN A C 1
ATOM 2647 O O . ASN A 1 335 ? 3.288 -31.393 -7.097 1.00 48.59 335 ASN A O 1
ATOM 2651 N N . PRO A 1 336 ? 3.367 -32.557 -5.174 1.00 42.72 336 PRO A N 1
ATOM 2652 C CA . PRO A 1 336 ? 4.331 -33.512 -5.670 1.00 42.72 336 PRO A CA 1
ATOM 2653 C C . PRO A 1 336 ? 3.551 -34.609 -6.395 1.00 42.72 336 PRO A C 1
ATOM 2655 O O . PRO A 1 336 ? 2.395 -34.898 -6.084 1.00 42.72 336 PRO A O 1
ATOM 2658 N N . LEU A 1 337 ? 4.185 -35.224 -7.386 1.00 38.31 337 LEU A N 1
ATOM 2659 C CA . LEU A 1 337 ? 3.688 -36.425 -8.050 1.00 38.31 337 LEU A CA 1
ATOM 2660 C C . LEU A 1 337 ? 3.158 -37.443 -7.025 1.00 38.31 337 LEU A C 1
ATOM 2662 O O . LEU A 1 337 ? 3.801 -37.662 -6.004 1.00 38.31 337 LEU A O 1
ATOM 2666 N N . GLN A 1 338 ? 2.026 -38.087 -7.337 1.00 34.69 338 GLN A N 1
ATOM 2667 C CA . GLN A 1 338 ? 1.502 -39.244 -6.604 1.00 34.69 338 GLN A CA 1
ATOM 2668 C C . GLN A 1 338 ? 2.610 -40.295 -6.441 1.00 34.69 338 GLN A C 1
ATOM 2670 O O . GLN A 1 338 ? 2.889 -41.070 -7.356 1.00 34.69 338 GLN A O 1
ATOM 2675 N N . THR A 1 339 ? 3.273 -40.318 -5.290 1.00 33.97 339 THR A N 1
ATOM 2676 C CA . THR A 1 339 ? 4.149 -41.420 -4.909 1.00 33.97 339 THR A CA 1
ATOM 2677 C C . THR A 1 339 ? 3.322 -42.425 -4.131 1.00 33.97 339 THR A C 1
ATOM 2679 O O . THR A 1 339 ? 3.036 -42.230 -2.955 1.00 33.97 339 THR A O 1
ATOM 2682 N N . GLU A 1 340 ? 2.956 -43.524 -4.792 1.00 31.16 340 GLU A N 1
ATOM 2683 C CA . GLU A 1 340 ? 2.609 -44.773 -4.116 1.00 31.16 340 GLU A CA 1
ATOM 2684 C C . GLU A 1 340 ? 3.856 -45.258 -3.359 1.00 31.16 340 GLU A C 1
ATOM 2686 O O . GLU A 1 340 ? 4.743 -45.913 -3.908 1.00 31.16 340 GLU A O 1
ATOM 2691 N N . GLY A 1 341 ? 3.979 -44.849 -2.101 1.00 31.08 341 GLY A N 1
ATOM 2692 C CA . GLY A 1 341 ? 5.098 -45.190 -1.238 1.00 31.08 341 GLY A CA 1
ATOM 2693 C C . GLY A 1 341 ? 4.665 -45.130 0.215 1.00 31.08 341 GLY A C 1
ATOM 2694 O O . GLY A 1 341 ? 4.126 -44.128 0.667 1.00 31.08 341 GLY A O 1
ATOM 2695 N N . ASN A 1 342 ? 4.874 -46.238 0.922 1.00 29.36 342 ASN A N 1
ATOM 2696 C CA . ASN A 1 342 ? 4.520 -46.430 2.323 1.00 29.36 342 ASN A CA 1
ATOM 2697 C C . ASN A 1 342 ? 5.125 -45.306 3.198 1.00 29.36 342 ASN A C 1
ATOM 2699 O O . ASN A 1 342 ? 6.352 -45.156 3.192 1.00 29.36 342 ASN A O 1
ATOM 2703 N N . PRO A 1 343 ? 4.317 -44.516 3.927 1.00 32.44 343 PRO A N 1
ATOM 2704 C CA . PRO A 1 343 ? 4.810 -43.390 4.702 1.00 32.44 343 PRO A CA 1
ATOM 2705 C C . PRO A 1 343 ? 5.413 -43.907 6.012 1.00 32.44 343 PRO A C 1
ATOM 2707 O O . PRO A 1 343 ? 4.740 -43.996 7.037 1.00 32.44 343 PRO A O 1
ATOM 2710 N N . ASP A 1 344 ? 6.700 -44.255 5.992 1.00 28.83 344 ASP A N 1
ATOM 2711 C CA . ASP A 1 344 ? 7.465 -44.428 7.229 1.00 28.83 344 ASP A CA 1
ATOM 2712 C C . ASP A 1 344 ? 7.786 -43.031 7.792 1.00 28.83 344 ASP A C 1
ATOM 2714 O O . ASP A 1 344 ? 8.781 -42.376 7.477 1.00 28.83 344 ASP A O 1
ATOM 2718 N N . ILE A 1 345 ? 6.831 -42.528 8.575 1.00 35.53 345 ILE A N 1
ATOM 2719 C CA . ILE A 1 345 ? 6.797 -41.202 9.192 1.00 35.53 345 ILE A CA 1
ATOM 2720 C C . ILE A 1 345 ? 7.745 -41.197 10.398 1.00 35.53 345 ILE A C 1
ATOM 2722 O O . ILE A 1 345 ? 7.322 -41.303 11.547 1.00 35.53 345 ILE A O 1
ATOM 2726 N N . SER A 1 346 ? 9.031 -40.933 10.168 1.00 36.72 346 SER A N 1
ATOM 2727 C CA . SER A 1 346 ? 9.821 -40.167 11.143 1.00 36.72 346 SER A CA 1
ATOM 2728 C C . SER A 1 346 ? 9.695 -38.669 10.836 1.00 36.72 346 SER A C 1
ATOM 2730 O O . SER A 1 346 ? 10.679 -37.960 10.649 1.00 36.72 346 SER A O 1
ATOM 2732 N N . VAL A 1 347 ? 8.455 -38.186 10.710 1.00 43.28 347 VAL A N 1
ATOM 2733 C CA . VAL A 1 347 ? 8.153 -36.779 10.426 1.00 43.28 347 VAL A CA 1
ATOM 2734 C C . VAL A 1 347 ? 8.589 -35.926 11.619 1.00 43.28 347 VAL A C 1
ATOM 2736 O O . VAL A 1 347 ? 8.093 -36.098 12.741 1.00 43.28 347 VAL A O 1
ATOM 2739 N N . SER A 1 348 ? 9.512 -35.008 11.353 1.00 55.06 348 SER A N 1
ATOM 2740 C CA . SER A 1 348 ? 9.967 -33.957 12.259 1.00 55.06 348 SER A CA 1
ATOM 2741 C C . SER A 1 348 ? 8.828 -33.000 12.624 1.00 55.06 348 SER A C 1
ATOM 2743 O O . SER A 1 348 ? 7.885 -32.764 11.873 1.00 55.06 348 SER A O 1
ATOM 2745 N N . THR A 1 349 ? 8.899 -32.454 13.831 1.00 63.84 349 THR A N 1
ATOM 2746 C CA . THR A 1 349 ? 7.771 -31.846 14.547 1.00 63.84 349 THR A CA 1
ATOM 2747 C C . THR A 1 349 ? 7.186 -30.572 13.899 1.00 63.84 349 THR A C 1
ATOM 2749 O O . THR A 1 349 ? 6.064 -30.195 14.231 1.00 63.84 349 THR A O 1
ATOM 2752 N N . PHE A 1 350 ? 7.891 -29.920 12.960 1.00 73.69 350 PHE A N 1
ATOM 2753 C CA . PHE A 1 350 ? 7.470 -28.645 12.351 1.00 73.69 350 PHE A CA 1
ATOM 2754 C C . PHE A 1 350 ? 6.374 -28.780 11.297 1.00 73.69 350 PHE A C 1
ATOM 2756 O O . PHE A 1 350 ? 5.386 -28.051 11.373 1.00 73.69 350 PHE A O 1
ATOM 2763 N N . GLY A 1 351 ? 6.522 -29.720 10.353 1.00 69.25 351 GLY A N 1
ATOM 2764 C CA . GLY A 1 351 ? 5.495 -29.988 9.341 1.00 69.25 351 GLY A CA 1
ATOM 2765 C C . GLY A 1 351 ? 4.172 -30.394 9.989 1.00 69.25 351 GLY A C 1
ATOM 2766 O O . GLY A 1 351 ? 3.139 -29.793 9.713 1.00 69.25 351 GLY A O 1
ATOM 2767 N N . LYS A 1 352 ? 4.241 -31.284 10.995 1.00 72.75 352 LYS A N 1
ATOM 2768 C CA . LYS A 1 352 ? 3.076 -31.690 11.800 1.00 72.75 352 LYS A CA 1
ATOM 2769 C C . LYS A 1 352 ? 2.350 -30.510 12.428 1.00 72.75 352 LYS A C 1
ATOM 2771 O O . LYS A 1 352 ? 1.128 -30.493 12.399 1.00 72.75 352 LYS A O 1
ATOM 2776 N N . LEU A 1 353 ? 3.065 -29.546 13.016 1.00 80.25 353 LEU A N 1
ATOM 2777 C CA . LEU A 1 353 ? 2.405 -28.382 13.607 1.00 80.25 353 LEU A CA 1
ATOM 2778 C C . LEU A 1 353 ? 1.668 -27.574 12.538 1.00 80.25 353 LEU A C 1
ATOM 2780 O O . LEU A 1 353 ? 0.503 -27.249 12.739 1.00 80.25 353 LEU A O 1
ATOM 2784 N N . TYR A 1 354 ? 2.329 -27.259 11.422 1.00 82.56 354 TYR A N 1
ATOM 2785 C CA . TYR A 1 354 ? 1.705 -26.488 10.346 1.00 82.56 354 TYR A CA 1
ATOM 2786 C C . TYR A 1 354 ? 0.447 -27.187 9.814 1.00 82.56 354 TYR A C 1
ATOM 2788 O O . TYR A 1 354 ? -0.606 -26.559 9.720 1.00 82.56 354 TYR A O 1
ATOM 2796 N N . ASP A 1 355 ? 0.527 -28.496 9.561 1.00 77.25 355 ASP A N 1
ATOM 2797 C CA . ASP A 1 355 ? -0.609 -29.290 9.095 1.00 77.25 355 ASP A CA 1
ATOM 2798 C C . ASP A 1 355 ? -1.721 -29.417 10.128 1.00 77.25 355 ASP A C 1
ATOM 2800 O O . ASP A 1 355 ? -2.888 -29.340 9.756 1.00 77.25 355 ASP A O 1
ATOM 2804 N N . VAL A 1 356 ? -1.399 -29.568 11.416 1.00 80.62 356 VAL A N 1
ATOM 2805 C CA . VAL A 1 356 ? -2.406 -29.592 12.486 1.00 80.62 356 VAL A CA 1
ATOM 2806 C C . VAL A 1 356 ? -3.123 -28.250 12.575 1.00 80.62 356 VAL A C 1
ATOM 2808 O O . VAL A 1 356 ? -4.348 -28.230 12.629 1.00 80.62 356 VAL A O 1
ATOM 2811 N N . VAL A 1 357 ? -2.395 -27.129 12.551 1.00 85.19 357 VAL A N 1
ATOM 2812 C CA . VAL A 1 357 ? -3.005 -25.791 12.598 1.00 85.19 357 VAL A CA 1
ATOM 2813 C C . VAL A 1 357 ? -3.854 -25.544 11.344 1.00 85.19 357 VAL A C 1
ATOM 2815 O O . VAL A 1 357 ? -4.971 -25.051 11.461 1.00 85.19 357 VAL A O 1
ATOM 2818 N N . ARG A 1 358 ? -3.378 -25.924 10.151 1.00 82.81 358 ARG A N 1
ATOM 2819 C CA . ARG A 1 358 ? -4.148 -25.829 8.898 1.00 82.81 358 ARG A CA 1
ATOM 2820 C C . ARG A 1 358 ? -5.421 -26.679 8.953 1.00 82.81 358 ARG A C 1
ATOM 2822 O O . ARG A 1 358 ? -6.515 -26.156 8.764 1.00 82.81 358 ARG A O 1
ATOM 2829 N N . SER A 1 359 ? -5.273 -27.966 9.267 1.00 78.69 359 SER A N 1
ATOM 2830 C CA . SER A 1 359 ? -6.376 -28.935 9.331 1.00 78.69 359 SER A CA 1
ATOM 2831 C C . SER A 1 359 ? -7.398 -28.561 10.400 1.00 78.69 359 SER A C 1
ATOM 2833 O O . SER A 1 359 ? -8.588 -28.787 10.209 1.00 78.69 359 SER A O 1
ATOM 2835 N N . TYR A 1 360 ? -6.956 -27.948 11.504 1.00 81.50 360 TYR A N 1
ATOM 2836 C CA . TYR A 1 360 ? -7.849 -27.419 12.528 1.00 81.50 360 TYR A CA 1
ATOM 2837 C C . TYR A 1 360 ? -8.851 -26.439 11.922 1.00 81.50 360 TYR A C 1
ATOM 2839 O O . TYR A 1 360 ? -10.046 -26.620 12.109 1.00 81.50 360 TYR A O 1
ATOM 2847 N N . PHE A 1 361 ? -8.397 -25.431 11.170 1.00 79.81 361 PHE A N 1
ATOM 2848 C CA . PHE A 1 361 ? -9.295 -24.422 10.597 1.00 79.81 361 PHE A CA 1
ATOM 2849 C C . PHE A 1 361 ? -10.183 -24.970 9.470 1.00 79.81 361 PHE A C 1
ATOM 2851 O O . PHE A 1 361 ? -11.250 -24.410 9.233 1.00 79.81 361 PHE A O 1
ATOM 2858 N N . GLU A 1 362 ? -9.780 -26.062 8.814 1.00 72.69 362 GLU A N 1
ATOM 2859 C CA . GLU A 1 362 ? -10.605 -26.787 7.835 1.00 72.69 362 GLU A CA 1
ATOM 2860 C C . GLU A 1 362 ? -11.700 -27.636 8.505 1.00 72.69 362 GLU A C 1
ATOM 2862 O O . GLU A 1 362 ? -12.821 -27.681 8.016 1.00 72.69 362 GLU A O 1
ATOM 2867 N N . GLN A 1 363 ? -11.396 -28.302 9.626 1.00 65.50 363 GLN A N 1
ATOM 2868 C CA . GLN A 1 363 ? -12.300 -29.252 10.300 1.00 65.50 363 GLN A CA 1
ATOM 2869 C C . GLN A 1 363 ? -13.085 -28.642 11.470 1.00 65.50 363 GLN A C 1
ATOM 2871 O O . GLN A 1 363 ? -13.953 -29.302 12.049 1.00 65.50 363 GLN A O 1
ATOM 2876 N N . PHE A 1 364 ? -12.789 -27.393 11.844 1.00 65.00 364 PHE A N 1
ATOM 2877 C CA . PHE A 1 364 ? -13.362 -26.739 13.021 1.00 65.00 364 PHE A CA 1
ATOM 2878 C C . PHE A 1 364 ? -14.896 -26.706 13.005 1.00 65.00 364 PHE A C 1
ATOM 2880 O O . PHE A 1 364 ? -15.488 -26.640 14.080 1.00 65.00 364 PHE A O 1
ATOM 2887 N N . SER A 1 365 ? -15.565 -26.761 11.844 1.00 57.84 365 SER A N 1
ATOM 2888 C CA . SER A 1 365 ? -17.030 -26.692 11.738 1.00 57.84 365 SER A CA 1
ATOM 2889 C C . SER A 1 365 ? -17.755 -27.922 12.303 1.00 57.84 365 SER A C 1
ATOM 2891 O O . SER A 1 365 ? -18.732 -27.723 13.030 1.00 57.84 365 SER A O 1
ATOM 2893 N N . ASP A 1 366 ? -17.249 -29.148 12.112 1.00 59.62 366 ASP A N 1
ATOM 2894 C CA . ASP A 1 366 ? -18.119 -30.339 12.172 1.00 59.62 366 ASP A CA 1
ATOM 2895 C C . ASP A 1 366 ? -17.879 -31.299 13.356 1.00 59.62 366 ASP A C 1
ATOM 2897 O O . ASP A 1 366 ? -18.816 -31.994 13.756 1.00 59.62 366 ASP A O 1
ATOM 2901 N N . LYS A 1 367 ? -16.667 -31.372 13.944 1.00 68.88 367 LYS A N 1
ATOM 2902 C CA . LYS A 1 367 ? -16.331 -32.369 14.995 1.00 68.88 367 LYS A CA 1
ATOM 2903 C C . LYS A 1 367 ? -15.260 -31.898 15.996 1.00 68.88 367 LYS A C 1
ATOM 2905 O O . LYS A 1 367 ? -14.061 -32.037 15.760 1.00 68.88 367 LYS A O 1
ATOM 2910 N N . ALA A 1 368 ? -15.683 -31.387 17.156 1.00 71.56 368 ALA A N 1
ATOM 2911 C CA . ALA A 1 368 ? -14.769 -30.874 18.187 1.00 71.56 368 ALA A CA 1
ATOM 2912 C C . ALA A 1 368 ? -13.814 -31.943 18.766 1.00 71.56 368 ALA A C 1
ATOM 2914 O O . ALA A 1 368 ? -12.647 -31.640 19.019 1.00 71.56 368 ALA A O 1
ATOM 2915 N N . ASP A 1 369 ? -14.276 -33.188 18.923 1.00 75.62 369 ASP A N 1
ATOM 2916 C CA . ASP A 1 369 ? -13.461 -34.295 19.450 1.00 75.62 369 ASP A CA 1
ATOM 2917 C C . ASP A 1 369 ? -12.306 -34.674 18.509 1.00 75.62 369 ASP A C 1
ATOM 2919 O O . ASP A 1 369 ? -11.176 -34.883 18.959 1.00 75.62 369 ASP A O 1
ATOM 2923 N N . ASP A 1 370 ? -12.563 -34.689 17.197 1.00 74.62 370 ASP A N 1
ATOM 2924 C CA . ASP A 1 370 ? -11.548 -34.969 16.175 1.00 74.62 370 ASP A CA 1
ATOM 2925 C C . ASP A 1 370 ? -10.485 -33.853 16.162 1.00 74.62 370 ASP A C 1
ATOM 2927 O O . ASP A 1 370 ? -9.283 -34.129 16.151 1.00 74.62 370 ASP A O 1
ATOM 2931 N N . ALA A 1 371 ? -10.907 -32.588 16.280 1.00 74.94 371 ALA A N 1
ATOM 2932 C CA . ALA A 1 371 ? -9.994 -31.450 16.383 1.00 74.94 371 ALA A CA 1
ATOM 2933 C C . ALA A 1 371 ? -9.153 -31.475 17.678 1.00 74.94 371 ALA A C 1
ATOM 2935 O O . ALA A 1 371 ? -7.958 -31.172 17.642 1.00 74.94 371 ALA A O 1
ATOM 2936 N N . MET A 1 372 ? -9.725 -31.889 18.818 1.00 79.38 372 MET A N 1
ATOM 2937 C CA . MET A 1 372 ? -8.965 -32.085 20.063 1.00 79.38 372 MET A CA 1
ATOM 2938 C C . MET A 1 372 ? -7.930 -33.210 19.933 1.00 79.38 372 MET A C 1
ATOM 2940 O O . MET A 1 372 ? -6.810 -33.083 20.439 1.00 79.38 372 MET A O 1
ATOM 2944 N N . ALA A 1 373 ? -8.260 -34.294 19.224 1.00 79.50 373 ALA A N 1
ATOM 2945 C CA . ALA A 1 373 ? -7.329 -35.392 18.976 1.00 79.50 373 ALA A CA 1
ATOM 2946 C C . ALA A 1 373 ? -6.103 -34.949 18.154 1.00 79.50 373 ALA A C 1
ATOM 2948 O O . ALA A 1 373 ? -4.994 -35.412 18.436 1.00 79.50 373 ALA A O 1
ATOM 2949 N N . LEU A 1 374 ? -6.273 -34.013 17.208 1.00 77.75 374 LEU A N 1
ATOM 2950 C CA . LEU A 1 374 ? -5.172 -33.429 16.425 1.00 77.75 374 LEU A CA 1
ATOM 2951 C C . LEU A 1 374 ? -4.193 -32.608 17.277 1.00 77.75 374 LEU A C 1
ATOM 2953 O O . LEU A 1 374 ? -2.999 -32.584 16.981 1.00 77.75 374 LEU A O 1
ATOM 2957 N N . LEU A 1 375 ? -4.669 -31.945 18.337 1.00 82.62 375 LEU A N 1
ATOM 2958 C CA . LEU A 1 375 ? -3.833 -31.101 19.203 1.00 82.62 375 LEU A CA 1
ATOM 2959 C C . LEU A 1 375 ? -3.014 -31.909 20.217 1.00 82.62 375 LEU A C 1
ATOM 2961 O O . LEU A 1 375 ? -1.933 -31.473 20.619 1.00 82.62 375 LEU A O 1
ATOM 2965 N N . LYS A 1 376 ? -3.492 -33.096 20.606 1.00 81.81 376 LYS A N 1
ATOM 2966 C CA . LYS A 1 376 ? -2.893 -33.946 21.648 1.00 81.81 376 LYS A CA 1
ATOM 2967 C C . LYS A 1 376 ? -1.386 -34.221 21.475 1.00 81.81 376 LYS A C 1
ATOM 2969 O O . LYS A 1 376 ? -0.662 -34.143 22.469 1.00 81.81 376 LYS A O 1
ATOM 2974 N N . PRO A 1 377 ? -0.859 -34.503 20.266 1.00 80.38 377 PRO A N 1
ATOM 2975 C CA . PRO A 1 377 ? 0.575 -34.726 20.066 1.00 80.38 377 PRO A CA 1
ATOM 2976 C C . PRO A 1 377 ? 1.443 -33.481 20.302 1.00 80.38 377 PRO A C 1
ATOM 2978 O O . PRO A 1 377 ? 2.650 -33.613 20.494 1.00 80.38 377 PRO A O 1
ATOM 2981 N N . LEU A 1 378 ? 0.852 -32.282 20.271 1.00 82.44 378 LEU A N 1
ATOM 2982 C CA . LEU A 1 378 ? 1.567 -31.008 20.346 1.00 82.44 378 LEU A CA 1
ATOM 2983 C C . LEU A 1 378 ? 1.584 -30.402 21.757 1.00 82.44 378 LEU A C 1
ATOM 2985 O O . LEU A 1 378 ? 2.322 -29.456 22.008 1.00 82.44 378 LEU A O 1
ATOM 2989 N N . GLU A 1 379 ? 0.802 -30.938 22.696 1.00 80.94 379 GLU A N 1
ATOM 2990 C CA . GLU A 1 379 ? 0.602 -30.342 24.028 1.00 80.94 379 GLU A CA 1
ATOM 2991 C C . GLU A 1 379 ? 1.875 -30.256 24.870 1.00 80.94 379 GLU A C 1
ATOM 2993 O O . GLU A 1 379 ? 2.041 -29.327 25.657 1.00 80.94 379 GLU A O 1
ATOM 2998 N N . ASN A 1 380 ? 2.781 -31.216 24.687 1.00 80.06 380 ASN A N 1
ATOM 2999 C CA . ASN A 1 380 ? 4.036 -31.294 25.434 1.00 80.06 380 ASN A CA 1
ATOM 3000 C C . ASN A 1 380 ? 5.164 -30.475 24.788 1.00 80.06 380 ASN A C 1
ATOM 3002 O O . ASN A 1 380 ? 6.288 -30.468 25.286 1.00 80.06 380 ASN A O 1
ATOM 3006 N N . LEU A 1 381 ? 4.892 -29.804 23.667 1.00 82.88 381 LEU A N 1
ATOM 3007 C CA . LEU A 1 381 ? 5.882 -29.030 22.932 1.00 82.88 381 LEU A CA 1
ATOM 3008 C C . LEU A 1 381 ? 5.852 -27.580 23.408 1.00 82.88 381 LEU A C 1
ATOM 3010 O O . LEU A 1 381 ? 4.918 -26.832 23.118 1.00 82.88 381 LEU A O 1
ATOM 3014 N N . THR A 1 382 ? 6.895 -27.149 24.118 1.00 82.88 382 THR A N 1
ATOM 3015 C CA . THR A 1 382 ? 6.905 -25.782 24.666 1.00 82.88 382 THR A CA 1
ATOM 3016 C C . THR A 1 382 ? 7.023 -24.712 23.576 1.00 82.88 382 THR A C 1
ATOM 3018 O O . THR A 1 382 ? 6.567 -23.585 23.759 1.00 82.88 382 THR A O 1
ATOM 3021 N N . TRP A 1 383 ? 7.563 -25.079 22.410 1.00 84.94 383 TRP A N 1
ATOM 3022 C CA . TRP A 1 383 ? 7.881 -24.149 21.333 1.00 84.94 383 TRP A CA 1
ATOM 3023 C C . TRP A 1 383 ? 6.683 -23.683 20.484 1.00 84.94 383 TRP A C 1
ATOM 3025 O O . TRP A 1 383 ? 6.843 -22.782 19.661 1.00 84.94 383 TRP A O 1
ATOM 3035 N N . CYS A 1 384 ? 5.500 -24.270 20.699 1.00 88.62 384 CYS A N 1
ATOM 3036 C CA . CYS A 1 384 ? 4.225 -23.880 20.084 1.00 88.62 384 CYS A CA 1
ATOM 3037 C C . CYS A 1 384 ? 3.085 -23.751 21.111 1.00 88.62 384 CYS A C 1
ATOM 3039 O O . CYS A 1 384 ? 1.902 -23.839 20.760 1.00 88.62 384 CYS A O 1
ATOM 3041 N N . LYS A 1 385 ? 3.435 -23.592 22.394 1.00 91.19 385 LYS A N 1
ATOM 3042 C CA . LYS A 1 385 ? 2.501 -23.646 23.526 1.00 91.19 385 LYS A CA 1
ATOM 3043 C C . LYS A 1 385 ? 1.351 -22.646 23.382 1.00 91.19 385 LYS A C 1
ATOM 3045 O O . LYS A 1 385 ? 0.202 -23.020 23.602 1.00 91.19 385 LYS A O 1
ATOM 3050 N N . THR A 1 386 ? 1.636 -21.407 22.980 1.00 93.62 386 THR A N 1
ATOM 3051 C CA . THR A 1 386 ? 0.634 -20.340 22.812 1.00 93.62 386 THR A CA 1
ATOM 3052 C C . THR A 1 386 ? -0.385 -20.703 21.736 1.00 93.62 386 THR A C 1
ATOM 3054 O O . THR A 1 386 ? -1.588 -20.577 21.964 1.00 93.62 386 THR A O 1
ATOM 3057 N N . SER A 1 387 ? 0.076 -21.217 20.593 1.00 93.19 387 SER A N 1
ATOM 3058 C CA . SER A 1 387 ? -0.788 -21.632 19.481 1.00 93.19 387 SER A CA 1
ATOM 3059 C C . SER A 1 387 ? -1.704 -22.780 19.881 1.00 93.19 387 SER A C 1
ATOM 3061 O O . SER A 1 387 ? -2.921 -22.679 19.743 1.00 93.19 387 SER A O 1
ATOM 3063 N N . VAL A 1 388 ? -1.136 -23.846 20.455 1.00 91.25 388 VAL A N 1
ATOM 3064 C CA . VAL A 1 388 ? -1.903 -25.022 20.894 1.00 91.25 388 VAL A CA 1
ATOM 3065 C C . VAL A 1 388 ? -2.922 -24.643 21.970 1.00 91.25 388 VAL A C 1
ATOM 3067 O O . VAL A 1 388 ? -4.074 -25.065 21.897 1.00 91.25 388 VAL A O 1
ATOM 3070 N N . ALA A 1 389 ? -2.534 -23.817 22.945 1.00 93.62 389 ALA A N 1
ATOM 3071 C CA . ALA A 1 389 ? -3.435 -23.359 23.997 1.00 93.62 389 ALA A CA 1
ATOM 3072 C C . ALA A 1 389 ? -4.605 -22.534 23.441 1.00 93.62 389 ALA A C 1
ATOM 3074 O O . ALA A 1 389 ? -5.747 -22.792 23.810 1.00 93.62 389 ALA A O 1
ATOM 3075 N N . CYS A 1 390 ? -4.360 -21.601 22.516 1.00 94.06 390 CYS A N 1
ATOM 3076 C CA . CYS A 1 390 ? -5.435 -20.830 21.886 1.00 94.06 390 CYS A CA 1
ATOM 3077 C C . CYS A 1 390 ? -6.413 -21.722 21.114 1.00 94.06 390 CYS A C 1
ATOM 3079 O O . CYS A 1 390 ? -7.623 -21.577 21.268 1.00 94.06 390 CYS A O 1
ATOM 3081 N N . LEU A 1 391 ? -5.905 -22.673 20.323 1.00 91.12 391 LEU A N 1
ATOM 3082 C CA . LEU A 1 391 ? -6.741 -23.613 19.567 1.00 91.12 391 LEU A CA 1
ATOM 3083 C C . LEU A 1 391 ? -7.602 -24.488 20.490 1.00 91.12 391 LEU A C 1
ATOM 3085 O O . LEU A 1 391 ? -8.777 -24.720 20.202 1.00 91.12 391 LEU A O 1
ATOM 3089 N N . LYS A 1 392 ? -7.057 -24.920 21.634 1.00 91.12 392 LYS A N 1
ATOM 3090 C CA . LYS A 1 392 ? -7.827 -25.613 22.676 1.00 91.12 392 LYS A CA 1
ATOM 3091 C C . LYS A 1 392 ? -8.914 -24.730 23.280 1.00 91.12 392 LYS A C 1
ATOM 3093 O O . LYS A 1 392 ? -10.048 -25.176 23.401 1.00 91.12 392 LYS A O 1
ATOM 3098 N N . ILE A 1 393 ? -8.584 -23.490 23.647 1.00 91.56 393 ILE A N 1
ATOM 3099 C CA . ILE A 1 393 ? -9.541 -22.541 24.237 1.00 91.56 393 ILE A CA 1
ATOM 3100 C C . ILE A 1 393 ? -10.713 -22.299 23.282 1.00 91.56 393 ILE A C 1
ATOM 3102 O O . ILE A 1 393 ? -11.859 -22.327 23.714 1.00 91.56 393 ILE A O 1
ATOM 3106 N N . LEU A 1 394 ? -10.442 -22.128 21.986 1.00 89.50 394 LEU A N 1
ATOM 3107 C CA . LEU A 1 394 ? -11.477 -21.971 20.963 1.00 89.50 394 LEU A CA 1
ATOM 3108 C C . LEU A 1 394 ? -12.412 -23.192 20.865 1.00 89.50 394 LEU A C 1
ATOM 3110 O O . LEU A 1 394 ? -13.622 -23.015 20.733 1.00 89.50 394 LEU A O 1
ATOM 3114 N N . LEU A 1 395 ? -11.878 -24.418 20.958 1.00 87.19 395 LEU A N 1
ATOM 3115 C CA . LEU A 1 395 ? -12.694 -25.642 20.963 1.00 87.19 395 LEU A CA 1
ATOM 3116 C C . LEU A 1 395 ? -13.548 -25.749 22.226 1.00 87.19 395 LEU A C 1
ATOM 3118 O O . LEU A 1 395 ? -14.741 -26.020 22.129 1.00 87.19 395 LEU A O 1
ATOM 3122 N N . LEU A 1 396 ? -12.953 -25.491 23.393 1.00 87.88 396 LEU A N 1
ATOM 3123 C CA . LEU A 1 396 ? -13.646 -25.514 24.683 1.00 87.88 396 LEU A CA 1
ATOM 3124 C C . LEU A 1 396 ? -14.758 -24.462 24.742 1.00 87.88 396 LEU A C 1
ATOM 3126 O O . LEU A 1 396 ? -15.864 -24.759 25.180 1.00 87.88 396 LEU A O 1
ATOM 3130 N N . HIS A 1 397 ? -14.504 -23.263 24.211 1.00 86.19 397 HIS A N 1
ATOM 3131 C CA . HIS A 1 397 ? -15.512 -22.211 24.071 1.00 86.19 397 HIS A CA 1
ATOM 3132 C C . HIS A 1 397 ? -16.658 -22.635 23.145 1.00 86.19 397 HIS A C 1
ATOM 3134 O O . HIS A 1 397 ? -17.817 -22.371 23.450 1.00 86.19 397 HIS A O 1
ATOM 3140 N N . LYS A 1 398 ? -16.360 -23.337 22.040 1.00 82.88 398 LYS A N 1
ATOM 3141 C CA . LYS A 1 398 ? -17.377 -23.857 21.109 1.00 82.88 398 LYS A CA 1
ATOM 3142 C C . LYS A 1 398 ? -18.281 -24.922 21.742 1.00 82.88 398 LYS A C 1
ATOM 3144 O O . LYS A 1 398 ? -19.463 -24.955 21.418 1.00 82.88 398 LYS A O 1
ATOM 3149 N N . VAL A 1 399 ? -17.752 -25.773 22.624 1.00 86.31 399 VAL A N 1
ATOM 3150 C CA . VAL A 1 399 ? -18.546 -26.771 23.375 1.00 86.31 399 VAL A CA 1
ATOM 3151 C C . VAL A 1 399 ? -19.093 -26.233 24.705 1.00 86.31 399 VAL A C 1
ATOM 3153 O O . VAL A 1 399 ? -19.573 -27.009 25.525 1.00 86.31 399 VAL A O 1
ATOM 3156 N N . GLU A 1 400 ? -19.023 -24.915 24.917 1.00 85.44 400 GLU A N 1
ATOM 3157 C CA . GLU A 1 400 ? -19.505 -24.203 26.111 1.00 85.44 400 GLU A CA 1
ATOM 3158 C C . GLU A 1 400 ? -18.835 -24.618 27.444 1.00 85.44 400 GLU A C 1
ATOM 3160 O O . GLU A 1 400 ? -19.331 -24.291 28.523 1.00 85.44 400 GLU A O 1
ATOM 3165 N N . ASP A 1 401 ? -17.658 -25.257 27.408 1.00 90.31 401 ASP A N 1
ATOM 3166 C CA . ASP A 1 401 ? -16.852 -25.569 28.600 1.00 90.31 401 ASP A CA 1
ATOM 3167 C C . ASP A 1 401 ? -15.905 -24.407 28.951 1.00 90.31 401 ASP A C 1
ATOM 3169 O O . ASP A 1 401 ? -14.684 -24.434 28.752 1.00 90.31 401 ASP A O 1
ATOM 3173 N N . LEU A 1 402 ? -16.502 -23.330 29.466 1.00 90.00 402 LEU A N 1
ATOM 3174 C CA . LEU A 1 402 ? -15.788 -22.094 29.795 1.00 90.00 402 LEU A CA 1
ATOM 3175 C C . LEU A 1 402 ? -14.804 -22.252 30.964 1.00 90.00 402 LEU A C 1
ATOM 3177 O O . LEU A 1 402 ? -13.825 -21.510 31.033 1.00 90.00 402 LEU A O 1
ATOM 3181 N N . GLU A 1 403 ? -15.032 -23.186 31.889 1.00 92.06 403 GLU A N 1
ATOM 3182 C CA . GLU A 1 403 ? -14.128 -23.390 33.028 1.00 92.06 403 GLU A CA 1
ATOM 3183 C C . GLU A 1 403 ? -12.842 -24.094 32.591 1.00 92.06 403 GLU A C 1
ATOM 3185 O O . GLU A 1 403 ? -11.750 -23.622 32.918 1.00 92.06 403 GLU A O 1
ATOM 3190 N N . ALA A 1 404 ? -12.937 -25.137 31.759 1.00 92.31 404 ALA A N 1
ATOM 3191 C CA . ALA A 1 404 ? -11.749 -25.742 31.166 1.00 92.31 404 ALA A CA 1
ATOM 3192 C C . ALA A 1 404 ? -10.974 -24.734 30.299 1.00 92.31 404 ALA A C 1
ATOM 3194 O O . ALA A 1 404 ? -9.742 -24.688 30.351 1.00 92.31 404 ALA A O 1
ATOM 3195 N N . ALA A 1 405 ? -11.677 -23.879 29.544 1.00 92.88 405 ALA A N 1
ATOM 3196 C CA . ALA A 1 405 ? -11.055 -22.827 28.740 1.00 92.88 405 ALA A CA 1
ATOM 3197 C C . ALA A 1 405 ? -10.237 -21.845 29.602 1.00 92.88 405 ALA A C 1
ATOM 3199 O O . ALA A 1 405 ? -9.091 -21.523 29.270 1.00 92.88 405 ALA A O 1
ATOM 3200 N N . LYS A 1 406 ? -10.787 -21.410 30.744 1.00 93.31 406 LYS A N 1
ATOM 3201 C CA . LYS A 1 406 ? -10.090 -20.541 31.706 1.00 93.31 406 LYS A CA 1
ATOM 3202 C C . LYS A 1 406 ? -8.859 -21.213 32.312 1.00 93.31 406 LYS A C 1
ATOM 3204 O O . LYS A 1 406 ? -7.842 -20.544 32.478 1.00 93.31 406 LYS A O 1
ATOM 3209 N N . GLU A 1 407 ? -8.916 -22.508 32.623 1.00 93.81 407 GLU A N 1
ATOM 3210 C CA . GLU A 1 407 ? -7.761 -23.244 33.160 1.00 93.81 407 GLU A CA 1
ATOM 3211 C C . GLU A 1 407 ? -6.620 -23.361 32.140 1.00 93.81 407 GLU A C 1
ATOM 3213 O O . GLU A 1 407 ? -5.461 -23.104 32.475 1.00 93.81 407 GLU A O 1
ATOM 3218 N N . VAL A 1 408 ? -6.933 -23.651 30.870 1.00 93.19 408 VAL A N 1
ATOM 3219 C CA . VAL A 1 408 ? -5.924 -23.656 29.794 1.00 93.19 408 VAL A CA 1
ATOM 3220 C C . VAL A 1 408 ? -5.280 -22.274 29.648 1.00 93.19 408 VAL A C 1
ATOM 3222 O O . VAL A 1 408 ? -4.059 -22.168 29.519 1.00 93.19 408 VAL A O 1
ATOM 3225 N N . LEU A 1 409 ? -6.086 -21.214 29.718 1.00 91.94 409 LEU A N 1
ATOM 3226 C CA . LEU A 1 409 ? -5.626 -19.834 29.601 1.00 91.94 409 LEU A CA 1
ATOM 3227 C C . LEU A 1 409 ? -4.729 -19.400 30.772 1.00 91.94 409 LEU A C 1
ATOM 3229 O O . LEU A 1 409 ? -3.704 -18.766 30.533 1.00 91.94 409 LEU A O 1
ATOM 3233 N N . LYS A 1 410 ? -5.047 -19.784 32.018 1.00 90.00 410 LYS A N 1
ATOM 3234 C CA . LYS A 1 410 ? -4.166 -19.568 33.186 1.00 90.00 410 LYS A CA 1
ATOM 3235 C C . LYS A 1 410 ? -2.813 -20.263 33.020 1.00 90.00 410 LYS A C 1
ATOM 3237 O O . LYS A 1 410 ? -1.797 -19.767 33.495 1.00 90.00 410 LYS A O 1
ATOM 3242 N N . GLY A 1 411 ? -2.762 -21.378 32.287 1.00 88.25 411 GLY A N 1
ATOM 3243 C CA . GLY A 1 411 ? -1.511 -22.048 31.916 1.00 88.25 411 GLY A CA 1
ATOM 3244 C C . GLY A 1 411 ? -0.569 -21.210 31.033 1.00 88.25 411 GLY A C 1
ATOM 3245 O O . GLY A 1 411 ? 0.609 -21.567 30.887 1.00 88.25 411 GLY A O 1
ATOM 3246 N N . LEU A 1 412 ? -1.060 -20.108 30.453 1.00 88.94 412 LEU A N 1
ATOM 3247 C CA . LEU A 1 412 ? -0.274 -19.108 29.725 1.00 88.94 412 LEU A CA 1
ATOM 3248 C C . LEU A 1 412 ? 0.152 -17.914 30.599 1.00 88.94 412 LEU A C 1
ATOM 3250 O O . LEU A 1 412 ? 0.852 -17.029 30.107 1.00 88.94 412 LEU A O 1
ATOM 3254 N N . ASP A 1 413 ? -0.210 -17.873 31.884 1.00 83.75 413 ASP A N 1
ATOM 3255 C CA . ASP A 1 413 ? 0.229 -16.806 32.786 1.00 83.75 413 ASP A CA 1
ATOM 3256 C C . ASP A 1 413 ? 1.758 -16.789 32.895 1.00 83.75 413 ASP A C 1
ATOM 3258 O O . ASP A 1 413 ? 2.401 -17.815 33.117 1.00 83.75 413 ASP A O 1
ATOM 3262 N N . ASN A 1 414 ? 2.352 -15.603 32.735 1.00 80.50 414 ASN A N 1
ATOM 3263 C CA . ASN A 1 414 ? 3.806 -15.378 32.690 1.00 80.50 414 ASN A CA 1
ATOM 3264 C C . ASN A 1 414 ? 4.547 -16.106 31.552 1.00 80.50 414 ASN A C 1
ATOM 3266 O O . ASN A 1 414 ? 5.777 -16.051 31.489 1.00 80.50 414 ASN A O 1
ATOM 3270 N N . HIS A 1 415 ? 3.831 -16.767 30.639 1.00 86.75 415 HIS A N 1
ATOM 3271 C CA . HIS A 1 415 ? 4.427 -17.352 29.446 1.00 86.75 415 HIS A CA 1
ATOM 3272 C C . HIS A 1 415 ? 4.809 -16.242 28.467 1.00 86.75 415 HIS A C 1
ATOM 3274 O O . HIS A 1 415 ? 4.048 -15.300 28.249 1.00 86.75 415 HIS A O 1
ATOM 3280 N N . THR A 1 416 ? 5.994 -16.344 27.871 1.00 84.25 416 THR A N 1
ATOM 3281 C CA . THR A 1 416 ? 6.475 -15.365 26.892 1.00 84.25 416 THR A CA 1
ATOM 3282 C C . THR A 1 416 ? 6.900 -16.068 25.622 1.00 84.25 416 THR A C 1
ATOM 3284 O O . THR A 1 416 ? 7.532 -17.125 25.650 1.00 84.25 416 THR A O 1
ATOM 3287 N N . VAL A 1 417 ? 6.545 -15.459 24.499 1.00 88.81 417 VAL A N 1
ATOM 3288 C CA . VAL A 1 417 ? 6.965 -15.937 23.190 1.00 88.81 417 VAL A CA 1
ATOM 3289 C C . VAL A 1 417 ? 8.316 -15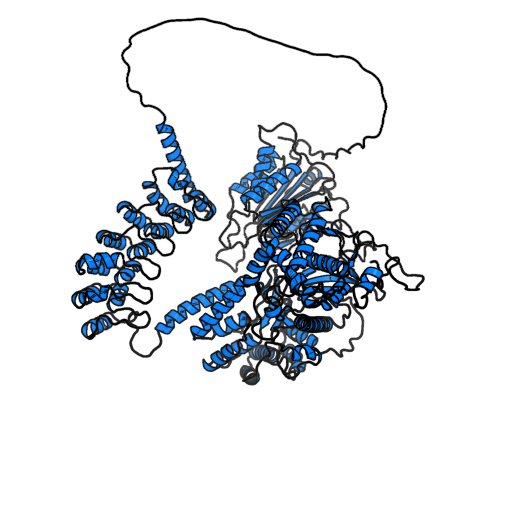.352 22.792 1.00 88.81 417 VAL A C 1
ATOM 3291 O O . VAL A 1 417 ? 8.656 -14.211 23.117 1.00 88.81 417 VAL A O 1
ATOM 3294 N N . MET A 1 418 ? 9.084 -16.122 22.032 1.00 88.19 418 MET A N 1
ATOM 3295 C CA . MET A 1 418 ? 10.284 -15.660 21.356 1.00 88.19 418 MET A CA 1
ATOM 3296 C C . MET A 1 418 ? 9.883 -14.878 20.106 1.00 88.19 418 MET A C 1
ATOM 3298 O O . MET A 1 418 ? 9.242 -15.387 19.186 1.00 88.19 418 MET A O 1
ATOM 3302 N N . ARG A 1 419 ? 10.268 -13.606 20.094 1.00 86.44 419 ARG A N 1
ATOM 3303 C CA . ARG A 1 419 ? 9.884 -12.633 19.062 1.00 86.44 419 ARG A CA 1
ATOM 3304 C C . ARG A 1 419 ? 11.029 -12.273 18.116 1.00 86.44 419 ARG A C 1
ATOM 3306 O O . ARG A 1 419 ? 10.785 -11.771 17.024 1.00 86.44 419 ARG A O 1
ATOM 3313 N N . SER A 1 420 ? 12.261 -12.555 18.525 1.00 88.94 420 SER A N 1
ATOM 3314 C CA . SER A 1 420 ? 13.472 -12.332 17.746 1.00 88.94 420 SER A CA 1
ATOM 3315 C C . SER A 1 420 ? 14.514 -13.406 18.053 1.00 88.94 420 SER A C 1
ATOM 3317 O O . SER A 1 420 ? 14.473 -14.049 19.103 1.00 88.94 420 SER A O 1
ATOM 3319 N N . TRP A 1 421 ? 15.451 -13.575 17.127 1.00 88.88 421 TRP A N 1
ATOM 3320 C CA . TRP A 1 421 ? 16.513 -14.567 17.165 1.00 88.88 421 TRP A CA 1
ATOM 3321 C C . TRP A 1 421 ? 17.857 -13.877 17.346 1.00 88.88 421 TRP A C 1
ATOM 3323 O O . TRP A 1 421 ? 18.234 -13.010 16.557 1.00 88.88 421 TRP A O 1
ATOM 3333 N N . LYS A 1 422 ? 18.608 -14.272 18.369 1.00 91.06 422 LYS A N 1
ATOM 3334 C CA . LYS A 1 422 ? 20.002 -13.851 18.533 1.00 91.06 422 LYS A CA 1
ATOM 3335 C C . LYS A 1 422 ? 20.896 -14.583 17.523 1.00 91.06 422 LYS A C 1
ATOM 3337 O O . LYS A 1 422 ? 20.586 -15.727 17.186 1.00 91.06 422 LYS A O 1
ATOM 3342 N N . PRO A 1 423 ? 22.029 -13.996 17.100 1.00 91.94 423 PRO A N 1
ATOM 3343 C CA . PRO A 1 423 ? 22.998 -14.658 16.223 1.00 91.94 423 PRO A CA 1
ATOM 3344 C C . PRO A 1 423 ? 23.322 -16.106 16.629 1.00 91.94 423 PRO A C 1
ATOM 3346 O O . PRO A 1 423 ? 23.098 -17.021 15.839 1.00 91.94 423 PRO A O 1
ATOM 3349 N N . ASP A 1 424 ? 23.702 -16.334 17.891 1.00 89.12 424 ASP A N 1
ATOM 3350 C CA . ASP A 1 424 ? 24.037 -17.666 18.425 1.00 89.12 424 ASP A CA 1
ATOM 3351 C C . ASP A 1 424 ? 22.869 -18.662 18.376 1.00 89.12 424 ASP A C 1
ATOM 3353 O O . ASP A 1 424 ? 23.075 -19.876 18.307 1.00 89.12 424 ASP A O 1
ATOM 3357 N N . GLN A 1 425 ? 21.630 -18.159 18.432 1.00 86.62 425 GLN A N 1
ATOM 3358 C CA . GLN A 1 425 ? 20.436 -18.992 18.322 1.00 86.62 425 GLN A CA 1
ATOM 3359 C C . GLN A 1 425 ? 20.218 -19.431 16.871 1.00 86.62 425 GLN A C 1
ATOM 3361 O O . GLN A 1 425 ? 19.955 -20.602 16.611 1.00 86.62 425 GLN A O 1
ATOM 3366 N N . ILE A 1 426 ? 20.398 -18.524 15.910 1.00 87.94 426 ILE A N 1
ATOM 3367 C CA . ILE A 1 426 ? 20.302 -18.840 14.476 1.00 87.94 426 ILE A CA 1
ATOM 3368 C C 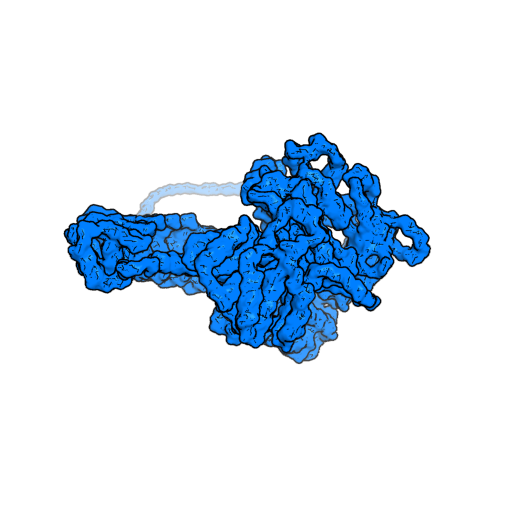. ILE A 1 426 ? 21.355 -19.879 14.087 1.00 87.94 426 ILE A C 1
ATOM 3370 O O . ILE A 1 426 ? 21.077 -20.795 13.316 1.00 87.94 426 ILE A O 1
ATOM 3374 N N . GLU A 1 427 ? 22.556 -19.795 14.664 1.00 84.00 427 GLU A N 1
ATOM 3375 C CA . GLU A 1 427 ? 23.611 -20.778 14.415 1.00 84.00 427 GLU A CA 1
ATOM 3376 C C . GLU A 1 427 ? 23.214 -22.210 14.791 1.00 84.00 427 GLU A C 1
ATOM 3378 O O . GLU A 1 427 ? 23.690 -23.164 14.172 1.00 84.00 427 GLU A O 1
ATOM 3383 N N . LYS A 1 428 ? 22.324 -22.345 15.777 1.00 77.25 428 LYS A N 1
ATOM 3384 C CA . LYS A 1 428 ? 21.852 -23.611 16.346 1.00 77.25 428 LYS A CA 1
ATOM 3385 C C . LYS A 1 428 ? 20.387 -23.901 16.003 1.00 77.25 428 LYS A C 1
ATOM 3387 O O . LYS A 1 428 ? 19.795 -24.785 16.608 1.00 77.25 428 LYS A O 1
ATOM 3392 N N . MET A 1 429 ? 19.798 -23.199 15.028 1.00 74.12 429 MET A N 1
ATOM 3393 C CA . MET A 1 429 ? 18.364 -23.288 14.693 1.00 74.12 429 MET A CA 1
ATOM 3394 C C . MET A 1 429 ? 17.903 -24.716 14.342 1.00 74.12 429 MET A C 1
ATOM 3396 O O . MET A 1 429 ? 16.793 -25.110 14.692 1.00 74.12 429 MET A O 1
ATOM 3400 N N . HIS A 1 430 ? 18.790 -25.531 13.764 1.00 62.75 430 HIS A N 1
ATOM 3401 C CA . HIS A 1 430 ? 18.560 -26.949 13.461 1.00 62.75 430 HIS A CA 1
ATOM 3402 C C . HIS A 1 430 ? 18.394 -27.849 14.701 1.00 62.75 430 HIS A C 1
ATOM 3404 O O . HIS A 1 430 ? 17.871 -28.953 14.585 1.00 62.75 430 HIS A O 1
ATOM 3410 N N . GLN A 1 431 ? 18.823 -27.410 15.890 1.00 61.91 431 GLN A N 1
ATOM 3411 C CA . GLN A 1 431 ? 18.745 -28.203 17.126 1.00 61.91 431 GLN A CA 1
ATOM 3412 C C . GLN A 1 431 ? 17.348 -28.181 17.763 1.00 61.91 431 GLN A C 1
ATOM 3414 O O . GLN A 1 431 ? 17.132 -28.898 18.734 1.00 61.91 431 GLN A O 1
ATOM 3419 N N . VAL A 1 432 ? 16.404 -27.420 17.183 1.00 56.62 432 VAL A N 1
ATOM 3420 C CA . VAL A 1 432 ? 15.072 -27.115 17.728 1.00 56.62 432 VAL A CA 1
ATOM 3421 C C . VAL A 1 432 ? 15.196 -26.438 19.095 1.00 56.62 432 VAL A C 1
ATOM 3423 O O . VAL A 1 432 ? 15.611 -27.050 20.073 1.00 56.62 432 VAL A O 1
ATOM 3426 N N . PHE A 1 433 ? 14.785 -25.173 19.217 1.00 59.97 433 PHE A N 1
ATOM 3427 C CA . PHE A 1 433 ? 14.640 -24.551 20.540 1.00 59.97 433 PHE A CA 1
ATOM 3428 C C . PHE A 1 433 ? 13.412 -25.138 21.228 1.00 59.97 433 PHE A C 1
ATOM 3430 O O . PHE A 1 433 ? 12.336 -24.551 21.192 1.00 59.97 433 PHE A O 1
ATOM 3437 N N . GLN A 1 434 ? 13.569 -26.338 21.790 1.00 61.91 434 GLN A N 1
ATOM 3438 C CA . GLN A 1 434 ? 12.488 -27.099 22.411 1.00 61.91 434 GLN A CA 1
ATOM 3439 C C . GLN A 1 434 ? 11.917 -26.411 23.648 1.00 61.91 434 GLN A C 1
ATOM 3441 O O . GLN A 1 434 ? 10.802 -26.756 24.029 1.00 61.91 434 GLN A O 1
ATOM 3446 N N . ASP A 1 435 ? 12.649 -25.443 24.211 1.00 66.62 435 ASP A N 1
ATOM 3447 C CA . ASP A 1 435 ? 12.368 -24.773 25.484 1.00 66.62 435 ASP A CA 1
ATOM 3448 C C . ASP A 1 435 ? 11.767 -23.363 25.329 1.00 66.62 435 ASP A C 1
ATOM 3450 O O . ASP A 1 435 ? 11.623 -22.643 26.318 1.00 66.62 435 ASP A O 1
ATOM 3454 N N . THR A 1 436 ? 11.490 -22.885 24.108 1.00 79.69 436 THR A N 1
ATOM 3455 C CA . THR A 1 436 ? 11.007 -21.505 23.916 1.00 79.69 436 THR A CA 1
ATOM 3456 C C . THR A 1 436 ? 9.973 -21.390 22.808 1.00 79.69 436 THR A C 1
ATOM 3458 O O . THR A 1 436 ? 10.166 -21.913 21.718 1.00 79.69 436 THR A O 1
ATOM 3461 N N . ASP A 1 437 ? 8.892 -20.659 23.072 1.00 88.19 437 ASP A N 1
ATOM 3462 C CA . ASP A 1 437 ? 7.728 -20.548 22.189 1.00 88.19 437 ASP A CA 1
ATOM 3463 C C . ASP A 1 437 ? 7.923 -19.544 21.052 1.00 88.19 437 ASP A C 1
ATOM 3465 O O . ASP A 1 437 ? 7.696 -18.350 21.217 1.00 88.19 437 ASP A O 1
ATOM 3469 N N . TRP A 1 438 ? 8.368 -20.011 19.890 1.00 88.12 438 TRP A N 1
ATOM 3470 C CA . TRP A 1 438 ? 8.572 -19.182 18.696 1.00 88.12 438 TRP A CA 1
ATOM 3471 C C . TRP A 1 438 ? 7.530 -19.443 17.592 1.00 88.12 438 TRP A C 1
ATOM 3473 O O . TRP A 1 438 ? 7.442 -18.662 16.642 1.00 88.12 438 TRP A O 1
ATOM 3483 N N . ALA A 1 439 ? 6.713 -20.496 17.705 1.00 89.06 439 ALA A N 1
ATOM 3484 C CA . ALA A 1 439 ? 5.732 -20.898 16.696 1.00 89.06 439 ALA A CA 1
ATOM 3485 C C . ALA A 1 439 ? 4.325 -20.367 17.004 1.00 89.06 439 ALA A C 1
ATOM 3487 O O . ALA A 1 439 ? 3.401 -21.137 17.266 1.00 89.06 439 ALA A O 1
ATOM 3488 N N . TRP A 1 440 ? 4.170 -19.043 16.966 1.00 91.12 440 TRP A N 1
ATOM 3489 C CA . TRP A 1 440 ? 2.946 -18.326 17.361 1.00 91.12 440 TRP A CA 1
ATOM 3490 C C . TRP A 1 440 ? 2.348 -17.429 16.262 1.00 91.12 440 TRP A C 1
ATOM 3492 O O . TRP A 1 440 ? 1.337 -16.764 16.494 1.00 91.12 440 TRP A O 1
ATOM 3502 N N . ARG A 1 441 ? 2.930 -17.425 15.055 1.00 90.00 441 ARG A N 1
ATOM 3503 C CA . ARG A 1 441 ? 2.404 -16.728 13.867 1.00 90.00 441 ARG A CA 1
ATOM 3504 C C . ARG A 1 441 ? 2.321 -17.657 12.676 1.00 90.00 441 ARG A C 1
ATOM 3506 O O . ARG A 1 441 ? 3.302 -18.335 12.394 1.00 90.00 441 ARG A O 1
ATOM 3513 N N . PHE A 1 442 ? 1.204 -17.627 11.958 1.00 89.31 442 PHE A N 1
ATOM 3514 C CA . PHE A 1 442 ? 0.973 -18.501 10.809 1.00 89.31 442 PHE A CA 1
ATOM 3515 C C . PHE A 1 442 ? 0.327 -17.747 9.652 1.00 89.31 442 PHE A C 1
ATOM 3517 O O . PHE A 1 442 ? -0.572 -16.933 9.857 1.00 89.31 442 PHE A O 1
ATOM 3524 N N . CYS A 1 443 ? 0.764 -18.080 8.439 1.00 84.88 443 CYS A N 1
ATOM 3525 C CA . CYS A 1 443 ? 0.050 -17.800 7.200 1.00 84.88 443 CYS A CA 1
ATOM 3526 C C . CYS A 1 443 ? -0.390 -19.132 6.595 1.00 84.88 443 CYS A C 1
ATOM 3528 O O . CYS A 1 443 ? 0.447 -19.983 6.283 1.00 84.88 443 CYS A O 1
ATOM 3530 N N . LEU A 1 444 ? -1.696 -19.312 6.436 1.00 83.50 444 LEU A N 1
ATOM 3531 C CA . LEU A 1 444 ? -2.307 -20.557 5.986 1.00 83.50 444 LEU A CA 1
ATOM 3532 C C . LEU A 1 444 ? -3.090 -20.324 4.688 1.00 83.50 444 LEU A C 1
ATOM 3534 O O . LEU A 1 444 ? -3.655 -19.236 4.505 1.00 83.50 444 LEU A O 1
ATOM 3538 N N . PRO A 1 445 ? -3.161 -21.321 3.790 1.00 78.62 445 PRO A N 1
ATOM 3539 C CA . PRO A 1 445 ? -4.073 -21.282 2.652 1.00 78.62 445 PRO A CA 1
ATOM 3540 C C . PRO A 1 445 ? -5.506 -21.016 3.128 1.00 78.62 445 PRO A C 1
ATOM 3542 O O . PRO A 1 445 ? -5.886 -21.422 4.227 1.00 78.62 445 PRO A O 1
ATOM 3545 N N . CYS A 1 446 ? -6.312 -20.318 2.324 1.00 73.94 446 CYS A N 1
ATOM 3546 C CA . CYS A 1 446 ? -7.719 -20.130 2.667 1.00 73.94 446 CYS A CA 1
ATOM 3547 C C . CYS A 1 446 ? -8.437 -21.490 2.662 1.00 73.94 446 CYS A C 1
ATOM 3549 O O . CYS A 1 446 ? -8.415 -22.156 1.622 1.00 73.94 446 CYS A O 1
ATOM 3551 N N . PRO A 1 447 ? -9.089 -21.895 3.766 1.00 65.19 447 PRO A N 1
ATOM 3552 C CA . PRO A 1 447 ? -9.866 -23.126 3.784 1.00 65.19 447 PRO A CA 1
ATOM 3553 C C . PRO A 1 447 ? -11.061 -23.013 2.823 1.00 65.19 447 PRO A C 1
ATOM 3555 O O . PRO A 1 447 ? -11.558 -21.914 2.556 1.00 65.19 447 PRO A O 1
ATOM 3558 N N . SER A 1 448 ? -11.491 -24.150 2.267 1.00 58.81 448 SER A N 1
ATOM 3559 C CA . SER A 1 448 ? -12.598 -24.225 1.297 1.00 58.81 448 SER A CA 1
ATOM 3560 C C . SER A 1 448 ? -13.940 -23.810 1.907 1.00 58.81 448 SER A C 1
ATOM 3562 O O . SER A 1 448 ? -14.770 -23.217 1.222 1.00 58.81 448 SER A O 1
ATOM 3564 N N . GLU A 1 449 ? -14.112 -24.067 3.203 1.00 57.88 449 GLU A N 1
ATOM 3565 C CA . GLU A 1 449 ? -15.216 -23.593 4.030 1.00 57.88 449 GLU A CA 1
ATOM 3566 C C . GLU A 1 449 ? -14.635 -22.852 5.238 1.00 57.88 449 GLU A C 1
ATOM 3568 O O . GLU A 1 449 ? -13.654 -23.286 5.841 1.00 57.88 449 GLU A O 1
ATOM 3573 N N . VAL A 1 450 ? -15.195 -21.688 5.565 1.00 58.56 450 VAL A N 1
ATOM 3574 C CA . VAL A 1 450 ? -14.710 -20.885 6.691 1.00 58.56 450 VAL A CA 1
ATOM 3575 C C . VAL A 1 450 ? -15.411 -21.359 7.951 1.00 58.56 450 VAL A C 1
ATOM 3577 O O . VAL A 1 450 ? -16.629 -21.244 8.061 1.00 58.56 450 VAL A O 1
ATOM 3580 N N . ALA A 1 451 ? -14.623 -21.852 8.899 1.00 63.88 451 ALA A N 1
ATOM 3581 C CA . ALA A 1 451 ? -15.038 -22.133 10.262 1.00 63.88 451 ALA A CA 1
ATOM 3582 C C . ALA A 1 451 ? -15.928 -21.015 10.847 1.00 63.88 451 ALA A C 1
ATOM 3584 O O . ALA A 1 451 ? -15.556 -19.837 10.827 1.00 63.88 451 ALA A O 1
ATOM 3585 N N . ASP A 1 452 ? -17.100 -21.380 11.381 1.00 69.19 452 ASP A N 1
ATOM 3586 C CA . ASP A 1 452 ? -17.979 -20.417 12.045 1.00 69.19 452 ASP A CA 1
ATOM 3587 C C . ASP A 1 452 ? -17.434 -20.051 13.433 1.00 69.19 452 ASP A C 1
ATOM 3589 O O . ASP A 1 452 ? -17.407 -20.869 14.354 1.00 69.19 452 ASP A O 1
ATOM 3593 N N . PHE A 1 453 ? -17.019 -18.793 13.574 1.00 76.81 453 PHE A N 1
ATOM 3594 C CA . PHE A 1 453 ? -16.565 -18.181 14.824 1.00 76.81 453 PHE A CA 1
ATOM 3595 C C . PHE A 1 453 ? -17.570 -17.142 15.355 1.00 76.81 453 PHE A C 1
ATOM 3597 O O . PHE A 1 453 ? -17.197 -16.207 16.069 1.00 76.81 453 PHE A O 1
ATOM 3604 N N . SER A 1 454 ? -18.851 -17.259 14.989 1.00 75.44 454 SER A N 1
ATOM 3605 C CA . SER A 1 454 ? -19.933 -16.372 15.441 1.00 75.44 454 SER A CA 1
ATOM 3606 C C . SER A 1 454 ? -20.085 -16.317 16.966 1.00 75.44 454 SER A C 1
ATOM 3608 O O . SER A 1 454 ? -20.490 -15.281 17.493 1.00 75.44 454 SER A O 1
ATOM 3610 N N . CYS A 1 455 ? -19.682 -17.379 17.676 1.00 75.56 455 CYS A N 1
ATOM 3611 C CA . CYS A 1 455 ? -19.667 -17.463 19.139 1.00 75.56 455 CYS A CA 1
ATOM 3612 C C . CYS A 1 455 ? -18.628 -16.551 19.822 1.00 75.56 455 CYS A C 1
ATOM 3614 O O . CYS A 1 455 ? -18.655 -16.406 21.047 1.00 75.56 455 CYS A O 1
ATOM 3616 N N . LEU A 1 456 ? -17.714 -15.940 19.058 1.00 82.75 456 LEU A N 1
ATOM 3617 C CA . LEU A 1 456 ? -16.697 -15.025 19.572 1.00 82.75 456 LEU A CA 1
ATOM 3618 C C . LEU A 1 456 ? -17.106 -13.549 19.404 1.00 82.75 456 LEU A C 1
ATOM 3620 O O . LEU A 1 456 ? -17.722 -13.175 18.389 1.00 82.75 456 LEU A O 1
ATOM 3624 N N . PRO A 1 457 ? -16.686 -12.676 20.343 1.00 83.31 457 PRO A N 1
ATOM 3625 C CA . PRO A 1 457 ? -16.797 -11.227 20.204 1.00 83.31 457 PRO A CA 1
ATOM 3626 C C . PRO A 1 457 ? -16.198 -10.723 18.891 1.00 83.31 457 PRO A C 1
ATOM 3628 O O . PRO A 1 457 ? -15.249 -11.300 18.356 1.00 83.31 457 PRO A O 1
ATOM 3631 N N . GLU A 1 458 ? -16.748 -9.623 18.367 1.00 83.69 458 GLU A N 1
ATOM 3632 C CA . GLU A 1 458 ? -16.389 -9.103 17.041 1.00 83.69 458 GLU A CA 1
ATOM 3633 C C . GLU A 1 458 ? -14.877 -8.876 16.900 1.00 83.69 458 GLU A C 1
ATOM 3635 O O . GLU A 1 458 ? -14.292 -9.263 15.892 1.00 83.69 458 GLU A O 1
ATOM 3640 N N . PHE A 1 459 ? -14.225 -8.302 17.918 1.00 86.31 459 PHE A N 1
ATOM 3641 C CA . PHE A 1 459 ? -12.785 -8.048 17.875 1.00 86.31 459 PHE A CA 1
ATOM 3642 C C . PHE A 1 459 ? -11.962 -9.343 17.826 1.00 86.31 459 PHE A C 1
ATOM 3644 O O . PHE A 1 459 ? -11.119 -9.485 16.945 1.00 86.31 459 PHE A O 1
ATOM 3651 N N . THR A 1 460 ? -12.237 -10.311 18.706 1.00 88.25 460 THR A N 1
ATOM 3652 C CA . THR A 1 460 ? -11.550 -11.615 18.722 1.00 88.25 460 THR A CA 1
ATOM 3653 C C . THR A 1 460 ? -11.743 -12.361 17.407 1.00 88.25 460 THR A C 1
ATOM 3655 O O . THR A 1 460 ? -10.792 -12.899 16.848 1.00 88.25 460 THR A O 1
ATOM 3658 N N . ARG A 1 461 ? -12.964 -12.334 16.864 1.00 85.62 461 ARG A N 1
ATOM 3659 C CA . ARG A 1 461 ? -13.274 -12.909 15.553 1.00 85.62 461 ARG A CA 1
ATOM 3660 C C . ARG A 1 461 ? -12.488 -12.228 14.437 1.00 85.62 461 ARG A C 1
ATOM 3662 O O . ARG A 1 461 ? -12.030 -12.904 13.525 1.00 85.62 461 ARG A O 1
ATOM 3669 N N . ASN A 1 462 ? -12.297 -10.910 14.527 1.00 81.75 462 ASN A N 1
ATOM 3670 C CA . ASN A 1 462 ? -11.529 -10.135 13.555 1.00 81.75 462 ASN A CA 1
ATOM 3671 C C . ASN A 1 462 ? -10.030 -10.489 13.532 1.00 81.75 462 ASN A C 1
ATOM 3673 O O . ASN A 1 462 ? -9.383 -10.237 12.517 1.00 81.75 462 ASN A O 1
ATOM 3677 N N . LEU A 1 463 ? -9.497 -11.116 14.588 1.00 85.69 463 LEU A N 1
ATOM 3678 C CA . LEU A 1 463 ? -8.137 -11.677 14.613 1.00 85.69 463 LEU A CA 1
ATOM 3679 C C . LEU A 1 463 ? -8.021 -13.026 13.872 1.00 85.69 463 LEU A C 1
ATOM 3681 O O . LEU A 1 463 ? -6.916 -13.510 13.655 1.00 85.69 463 LEU A O 1
ATOM 3685 N N . LEU A 1 464 ? -9.146 -13.645 13.496 1.00 81.12 464 LEU A N 1
ATOM 3686 C CA . LEU A 1 464 ? -9.228 -14.949 12.823 1.00 81.12 464 LEU A CA 1
ATOM 3687 C C . LEU A 1 464 ? -9.781 -14.818 11.395 1.00 81.12 464 LEU A C 1
ATOM 3689 O O . LEU A 1 464 ? -10.579 -15.644 10.948 1.00 81.12 464 LEU A O 1
ATOM 3693 N N . VAL A 1 465 ? -9.419 -13.752 10.675 1.00 66.44 465 VAL A N 1
ATOM 3694 C CA . VAL A 1 465 ? -10.049 -13.440 9.385 1.00 66.44 465 VAL A CA 1
ATOM 3695 C C . VAL A 1 465 ? -9.143 -13.711 8.196 1.00 66.44 465 VAL A C 1
ATOM 3697 O O . VAL A 1 465 ? -7.959 -13.387 8.175 1.00 66.44 465 VAL A O 1
ATOM 3700 N N . ILE A 1 466 ? -9.767 -14.245 7.149 1.00 68.88 466 ILE A N 1
ATOM 3701 C CA . ILE A 1 466 ? -9.201 -14.358 5.812 1.00 68.88 466 ILE A CA 1
ATOM 3702 C C . ILE A 1 466 ? -8.843 -12.968 5.278 1.00 68.88 466 ILE A C 1
ATOM 3704 O O . ILE A 1 466 ? -9.713 -12.131 5.001 1.00 68.88 466 ILE A O 1
ATOM 3708 N N . ARG A 1 467 ? -7.545 -12.760 5.084 1.00 66.12 467 ARG A N 1
ATOM 3709 C CA . ARG A 1 467 ? -6.952 -11.602 4.424 1.00 66.12 467 ARG A CA 1
ATOM 3710 C C . ARG A 1 467 ? -6.920 -11.839 2.918 1.00 66.12 467 ARG A C 1
ATOM 3712 O O . ARG A 1 467 ? -6.643 -12.945 2.450 1.00 66.12 467 ARG A O 1
ATOM 3719 N N . LYS A 1 468 ? -7.189 -10.798 2.130 1.00 56.03 468 LYS A N 1
ATOM 3720 C CA . LYS A 1 468 ? -7.043 -10.852 0.666 1.00 56.03 468 LYS A CA 1
ATOM 3721 C C . LYS A 1 468 ? -5.756 -10.138 0.277 1.00 56.03 468 LYS A C 1
ATOM 3723 O O . LYS A 1 468 ? -5.601 -8.958 0.563 1.00 56.03 468 LYS A O 1
ATOM 3728 N N . SER A 1 469 ? -4.838 -10.858 -0.367 1.00 51.59 469 SER A N 1
ATOM 3729 C CA . SER A 1 469 ? -3.652 -10.241 -0.979 1.00 51.59 469 SER A CA 1
ATOM 3730 C C . SER A 1 469 ? -4.059 -9.271 -2.098 1.00 51.59 469 SER A C 1
ATOM 3732 O O . SER A 1 469 ? -5.166 -9.365 -2.637 1.00 51.59 469 SER A O 1
ATOM 3734 N N . ARG A 1 470 ? -3.152 -8.364 -2.490 1.00 45.72 470 ARG A N 1
ATOM 3735 C CA . ARG A 1 470 ? -3.375 -7.391 -3.581 1.00 45.72 470 ARG A CA 1
ATOM 3736 C C . ARG A 1 470 ? -3.774 -8.047 -4.913 1.00 45.72 470 ARG A C 1
ATOM 3738 O O . ARG A 1 470 ? -4.488 -7.439 -5.702 1.00 45.72 470 ARG A O 1
ATOM 3745 N N . THR A 1 471 ? -3.379 -9.302 -5.143 1.00 44.03 471 THR A N 1
ATOM 3746 C CA . THR A 1 471 ? -3.732 -10.086 -6.344 1.00 44.03 471 THR A CA 1
ATOM 3747 C C . THR A 1 471 ? -4.935 -11.011 -6.157 1.00 44.03 471 THR A C 1
ATOM 3749 O O . THR A 1 471 ? -5.248 -11.812 -7.034 1.00 44.03 471 THR A O 1
ATOM 3752 N N . GLY A 1 472 ? -5.640 -10.901 -5.028 1.00 48.47 472 GLY A N 1
ATOM 3753 C CA . GLY A 1 472 ? -6.917 -11.569 -4.799 1.00 48.47 472 GLY A CA 1
ATOM 3754 C C . GLY A 1 472 ? -6.833 -12.995 -4.257 1.00 48.47 472 GLY A C 1
ATOM 3755 O O . GLY A 1 472 ? -7.888 -13.579 -4.030 1.00 48.47 472 GLY A O 1
ATOM 3756 N N . SER A 1 473 ? -5.640 -13.543 -3.990 1.00 57.06 473 SER A N 1
ATOM 3757 C CA . SER A 1 473 ? -5.513 -14.848 -3.319 1.00 57.06 473 SER A CA 1
ATOM 3758 C C . SER A 1 473 ? -5.838 -14.695 -1.824 1.00 57.06 473 SER A C 1
ATOM 3760 O O . SER A 1 473 ? -5.095 -13.991 -1.120 1.00 57.06 473 SER A O 1
ATOM 3762 N N . PRO A 1 474 ? -6.949 -15.277 -1.329 1.00 70.31 474 PRO A N 1
ATOM 3763 C CA . PRO A 1 474 ? -7.285 -15.240 0.085 1.00 70.31 474 PRO A CA 1
ATOM 3764 C C . PRO A 1 474 ? -6.341 -16.153 0.876 1.00 70.31 474 PRO A C 1
ATOM 3766 O O . PRO A 1 474 ? -5.963 -17.225 0.411 1.00 70.31 474 PRO A O 1
ATOM 3769 N N . HIS A 1 475 ? -5.976 -15.738 2.080 1.00 77.62 475 HIS A N 1
ATOM 3770 C CA . HIS A 1 475 ? -5.193 -16.534 3.022 1.00 77.62 475 HIS A CA 1
ATOM 3771 C C . HIS A 1 475 ? -5.614 -16.195 4.447 1.00 77.62 475 HIS A C 1
ATOM 3773 O O . HIS A 1 475 ? -6.140 -15.113 4.703 1.00 77.62 475 HIS A O 1
ATOM 3779 N N . LEU A 1 476 ? -5.385 -17.110 5.378 1.00 81.38 476 LEU A N 1
ATOM 3780 C CA . LEU A 1 476 ? -5.648 -16.891 6.792 1.00 81.38 476 LEU A CA 1
ATOM 3781 C C . LEU A 1 476 ? -4.332 -16.520 7.483 1.00 81.38 476 LEU A C 1
ATOM 3783 O O . LEU A 1 476 ? -3.383 -17.302 7.475 1.00 81.38 476 LEU A O 1
ATOM 3787 N N . TYR A 1 477 ? -4.266 -15.320 8.056 1.00 85.44 477 TYR A N 1
ATOM 3788 C CA . TYR A 1 477 ? -3.174 -14.920 8.943 1.00 85.44 477 TYR A CA 1
ATOM 3789 C C . TYR A 1 477 ? -3.655 -15.033 10.384 1.00 85.44 477 TYR A C 1
ATOM 3791 O O . TYR A 1 477 ? -4.739 -14.547 10.699 1.00 85.44 477 TYR A O 1
ATOM 3799 N N . VAL A 1 478 ? -2.860 -15.675 11.238 1.00 87.88 478 VAL A N 1
ATOM 3800 C CA . VAL A 1 478 ? -3.178 -15.826 12.660 1.00 87.88 478 VAL A CA 1
ATOM 3801 C C . VAL A 1 478 ? -1.967 -15.454 13.498 1.00 87.88 478 VAL A C 1
ATOM 3803 O O . VAL A 1 478 ? -0.905 -16.076 13.393 1.00 87.88 478 VAL A O 1
ATOM 3806 N N . ASN A 1 479 ? -2.149 -14.468 14.373 1.00 91.56 479 ASN A N 1
ATOM 3807 C CA . ASN A 1 479 ? -1.216 -14.127 15.434 1.00 91.56 479 ASN A CA 1
ATOM 3808 C C . ASN A 1 479 ? -1.765 -14.639 16.777 1.00 91.56 479 ASN A C 1
ATOM 3810 O O . ASN A 1 479 ? -2.601 -14.003 17.424 1.00 91.56 479 ASN A O 1
ATOM 3814 N N . PHE A 1 480 ? -1.279 -15.802 17.216 1.00 93.38 480 PHE A N 1
ATOM 3815 C CA . PHE A 1 480 ? -1.772 -16.461 18.427 1.00 93.38 480 PHE A CA 1
ATOM 3816 C C . PHE A 1 480 ? -1.458 -15.688 19.715 1.00 93.38 480 PHE A C 1
ATOM 3818 O O . PHE A 1 480 ? -2.145 -15.886 20.711 1.00 93.38 480 PHE A O 1
ATOM 3825 N N . CYS A 1 481 ? -0.495 -14.760 19.710 1.00 91.81 481 CYS A N 1
ATOM 3826 C CA . CYS A 1 481 ? -0.287 -13.865 20.853 1.00 91.81 481 CYS A CA 1
ATOM 3827 C C . CYS A 1 481 ? -1.431 -12.862 21.002 1.00 91.81 481 CYS A C 1
ATOM 3829 O O . CYS A 1 481 ? -1.966 -12.695 22.095 1.00 91.81 481 CYS A O 1
ATOM 3831 N N . CYS A 1 482 ? -1.840 -12.230 19.898 1.00 92.56 482 CYS A N 1
ATOM 3832 C CA . CYS A 1 482 ? -2.993 -11.331 19.887 1.00 92.56 482 CYS A CA 1
ATOM 3833 C C . CYS A 1 482 ? -4.270 -12.067 20.288 1.00 92.56 482 CYS A C 1
ATOM 3835 O O . CYS A 1 482 ? -5.065 -11.549 21.074 1.00 92.56 482 CYS A O 1
ATOM 3837 N N . LEU A 1 483 ? -4.432 -13.295 19.791 1.00 93.75 483 LEU A N 1
ATOM 3838 C CA . LEU A 1 483 ? -5.564 -14.140 20.136 1.00 93.75 483 LEU A CA 1
ATOM 3839 C C . LEU A 1 483 ? -5.558 -14.524 21.620 1.00 93.75 483 LEU A C 1
ATOM 3841 O O . LEU A 1 483 ? -6.593 -14.399 22.264 1.00 93.75 483 LEU A O 1
ATOM 3845 N N . ALA A 1 484 ? -4.411 -14.906 22.191 1.00 93.44 484 ALA A N 1
ATOM 3846 C CA . ALA A 1 484 ? -4.282 -15.190 23.621 1.00 93.44 484 ALA A CA 1
ATOM 3847 C C . ALA A 1 484 ? -4.633 -13.969 24.487 1.00 93.44 484 ALA A C 1
ATOM 3849 O O . ALA A 1 484 ? -5.366 -14.098 25.467 1.00 93.44 484 ALA A O 1
ATOM 3850 N N . TRP A 1 485 ? -4.150 -12.775 24.118 1.00 93.19 485 TRP A N 1
ATOM 3851 C CA . TRP A 1 485 ? -4.487 -11.526 24.810 1.00 93.19 485 TRP A CA 1
ATOM 3852 C C . TRP A 1 485 ? -5.981 -11.213 24.735 1.00 93.19 485 TRP A C 1
ATOM 3854 O O . TRP A 1 485 ? -6.589 -10.887 25.754 1.00 93.19 485 TRP A O 1
ATOM 3864 N N . SER A 1 486 ? -6.583 -11.358 23.552 1.00 94.00 486 SER A N 1
ATOM 3865 C CA . SER A 1 486 ? -8.016 -11.140 23.366 1.00 94.00 486 SER A CA 1
ATOM 3866 C C . SER A 1 486 ? -8.840 -12.157 24.157 1.00 94.00 486 SER A C 1
ATOM 3868 O O . SER A 1 486 ? -9.642 -11.755 24.989 1.00 94.00 486 SER A O 1
ATOM 3870 N N . LEU A 1 487 ? -8.572 -13.460 24.016 1.00 92.44 487 LEU A N 1
ATOM 3871 C CA . LEU A 1 487 ? -9.250 -14.520 24.774 1.00 92.44 487 LEU A CA 1
ATOM 3872 C C . LEU A 1 487 ? -9.126 -14.320 26.288 1.00 92.44 487 LEU A C 1
ATOM 3874 O O . LEU A 1 487 ? -10.081 -14.586 27.016 1.00 92.44 487 LEU A O 1
ATOM 3878 N N . ARG A 1 488 ? -7.987 -13.805 26.775 1.00 92.19 488 ARG A N 1
ATOM 3879 C CA . ARG A 1 488 ? -7.849 -13.421 28.183 1.00 92.19 488 ARG A CA 1
ATOM 3880 C C . ARG A 1 488 ? -8.808 -12.315 28.577 1.00 92.19 488 ARG A C 1
ATOM 3882 O O . ARG A 1 488 ? -9.532 -12.479 29.557 1.00 92.19 488 ARG A O 1
ATOM 3889 N N . ALA A 1 489 ? -8.810 -11.222 27.822 1.00 90.50 489 ALA A N 1
ATOM 3890 C CA . ALA A 1 489 ? -9.689 -10.098 28.090 1.00 90.50 489 ALA A CA 1
ATOM 3891 C C . ALA A 1 489 ? -11.169 -10.515 28.084 1.00 90.50 489 ALA A C 1
ATOM 3893 O O . ALA A 1 489 ? -11.919 -10.058 28.942 1.00 90.50 489 ALA A O 1
ATOM 3894 N N . GLU A 1 490 ? -11.565 -11.424 27.189 1.00 88.12 490 GLU A N 1
ATOM 3895 C CA . GLU A 1 490 ? -12.948 -11.902 27.095 1.00 88.12 490 GLU A CA 1
ATOM 3896 C C . GLU A 1 490 ? -13.334 -12.897 28.210 1.00 88.12 490 GLU A C 1
ATOM 3898 O O . GLU A 1 490 ? -14.421 -12.791 28.774 1.00 88.12 490 GLU A O 1
ATOM 3903 N N . LEU A 1 491 ? -12.471 -13.864 28.557 1.00 88.38 491 LEU A N 1
ATOM 3904 C CA . LEU A 1 491 ? -12.820 -14.949 29.494 1.00 88.38 491 LEU A CA 1
ATOM 3905 C C . LEU A 1 491 ? -12.530 -14.633 30.967 1.00 88.38 491 LEU A C 1
ATOM 3907 O O . LEU A 1 491 ? -13.231 -15.128 31.854 1.00 88.38 491 LEU A O 1
ATOM 3911 N N . LEU A 1 492 ? -11.472 -13.866 31.237 1.00 88.50 492 LEU A N 1
ATOM 3912 C CA . LEU A 1 492 ? -10.992 -13.558 32.591 1.00 88.50 492 LEU A CA 1
ATOM 3913 C C . LEU A 1 492 ? -11.053 -12.061 32.921 1.00 88.50 492 LEU A C 1
ATOM 3915 O O . LEU A 1 492 ? -10.863 -11.686 34.079 1.00 88.50 492 LEU A O 1
ATOM 3919 N N . GLY A 1 493 ? -11.331 -11.210 31.932 1.00 86.19 493 GLY A N 1
ATOM 3920 C CA . GLY A 1 493 ? -11.105 -9.775 32.041 1.00 86.19 493 GLY A CA 1
ATOM 3921 C C . GLY A 1 493 ? -9.626 -9.420 31.881 1.00 86.19 493 GLY A C 1
ATOM 3922 O O . GLY A 1 493 ? -8.743 -10.278 31.855 1.00 86.19 493 GLY A O 1
ATOM 3923 N N . VAL A 1 494 ? -9.346 -8.124 31.762 1.00 86.00 494 VAL A N 1
ATOM 3924 C CA . VAL A 1 494 ? -7.979 -7.607 31.676 1.00 86.00 494 VAL A CA 1
ATOM 3925 C C . VAL A 1 494 ? -7.822 -6.371 32.556 1.00 86.00 494 VAL A C 1
ATOM 3927 O O . VAL A 1 494 ? -8.665 -5.473 32.570 1.00 86.00 494 VAL A O 1
ATOM 3930 N N . THR A 1 495 ? -6.732 -6.324 33.310 1.00 87.62 495 THR A N 1
ATOM 3931 C CA . THR A 1 495 ? -6.342 -5.187 34.146 1.00 87.62 495 THR A CA 1
ATOM 3932 C C . THR A 1 495 ? -5.365 -4.270 33.408 1.00 87.62 495 THR A C 1
ATOM 3934 O O . THR A 1 495 ? -4.616 -4.698 32.531 1.00 87.62 495 THR A O 1
ATOM 3937 N N . ASN A 1 496 ? -5.292 -2.994 33.804 1.00 83.94 496 ASN A N 1
ATOM 3938 C CA . ASN A 1 496 ? -4.310 -2.064 33.227 1.00 83.94 496 ASN A CA 1
ATOM 3939 C C . ASN A 1 496 ? -2.859 -2.547 33.415 1.00 83.94 496 ASN A C 1
ATOM 3941 O O . ASN A 1 496 ? -2.047 -2.357 32.520 1.00 83.94 496 ASN A O 1
ATOM 3945 N N . SER A 1 497 ? -2.544 -3.223 34.529 1.00 86.62 497 SER A N 1
ATOM 3946 C CA . SER A 1 497 ? -1.202 -3.775 34.763 1.00 86.62 497 SER A CA 1
ATOM 3947 C C . SER A 1 497 ? -0.843 -4.882 33.770 1.00 86.62 497 SER A C 1
ATOM 3949 O O . SER A 1 497 ? 0.323 -5.021 33.410 1.00 86.62 497 SER A O 1
ATOM 3951 N N . GLU A 1 498 ? -1.817 -5.679 33.330 1.00 87.06 498 GLU A N 1
ATOM 3952 C CA . GLU A 1 498 ? -1.597 -6.707 32.309 1.00 87.06 498 GLU A CA 1
ATOM 3953 C C . GLU A 1 498 ? -1.413 -6.079 30.931 1.00 87.06 498 GLU A C 1
ATOM 3955 O O . GLU A 1 498 ? -0.513 -6.480 30.202 1.00 87.06 498 GLU A O 1
ATOM 3960 N N . ILE A 1 499 ? -2.187 -5.039 30.605 1.00 89.00 499 ILE A N 1
ATOM 3961 C CA . ILE A 1 499 ? -1.999 -4.263 29.371 1.00 89.00 499 ILE A CA 1
ATOM 3962 C C . ILE A 1 499 ? -0.618 -3.595 29.365 1.00 89.00 499 ILE A C 1
ATOM 3964 O O . ILE A 1 499 ? 0.062 -3.622 28.343 1.00 89.00 499 ILE A O 1
ATOM 3968 N N . ASP A 1 500 ? -0.168 -3.047 30.497 1.00 88.19 500 ASP A N 1
ATOM 3969 C CA . ASP A 1 500 ? 1.177 -2.483 30.653 1.00 88.19 500 ASP A CA 1
ATOM 3970 C C . ASP A 1 500 ? 2.260 -3.554 30.456 1.00 88.19 500 ASP A C 1
ATOM 3972 O O . ASP A 1 500 ? 3.285 -3.293 29.818 1.00 88.19 500 ASP A O 1
ATOM 3976 N N . ALA A 1 501 ? 2.025 -4.776 30.943 1.00 88.25 501 ALA A N 1
ATOM 3977 C CA . ALA A 1 501 ? 2.913 -5.909 30.709 1.00 88.25 501 ALA A CA 1
ATOM 3978 C C . ALA A 1 501 ? 2.934 -6.318 29.226 1.00 88.25 501 ALA A C 1
ATOM 3980 O O . ALA A 1 501 ? 4.015 -6.513 28.676 1.00 88.25 501 ALA A O 1
ATOM 3981 N N . TRP A 1 502 ? 1.782 -6.389 28.547 1.00 89.31 502 TRP A N 1
ATOM 3982 C CA . TRP A 1 502 ? 1.701 -6.658 27.103 1.00 89.31 502 TRP A CA 1
ATOM 3983 C C . TRP A 1 502 ? 2.395 -5.571 26.281 1.00 89.31 502 TRP A C 1
ATOM 3985 O O . TRP A 1 502 ? 3.166 -5.870 25.373 1.00 89.31 502 TRP A O 1
ATOM 3995 N N . PHE A 1 503 ? 2.180 -4.304 26.637 1.00 89.06 503 PHE A N 1
ATOM 3996 C CA . PHE A 1 503 ? 2.829 -3.158 26.008 1.00 89.06 503 PHE A CA 1
ATOM 3997 C C . PHE A 1 503 ? 4.347 -3.191 26.198 1.00 89.06 503 PHE A C 1
ATOM 3999 O O . PHE A 1 503 ? 5.085 -2.917 25.257 1.00 89.06 503 PHE A O 1
ATOM 4006 N N . SER A 1 504 ? 4.823 -3.601 27.375 1.00 86.50 504 SER A N 1
ATOM 4007 C CA . SER A 1 504 ? 6.255 -3.779 27.648 1.00 86.50 504 SER A CA 1
ATOM 4008 C C . SER A 1 504 ? 6.871 -4.961 26.886 1.00 86.50 504 SER A C 1
ATOM 4010 O O . SER A 1 504 ? 8.083 -4.994 26.686 1.00 86.50 504 SER A O 1
ATOM 4012 N N . GLN A 1 505 ? 6.055 -5.927 26.446 1.00 81.62 505 GLN A N 1
ATOM 4013 C CA . GLN A 1 505 ? 6.489 -7.045 25.602 1.00 81.62 505 GLN A CA 1
ATOM 4014 C C . GLN A 1 505 ? 6.571 -6.685 24.111 1.00 81.62 505 GLN A C 1
ATOM 4016 O O . GLN A 1 505 ? 7.113 -7.480 23.335 1.00 81.62 505 GLN A O 1
ATOM 4021 N N . LEU A 1 506 ? 6.062 -5.518 23.687 1.00 80.56 506 LEU A N 1
ATOM 4022 C CA . LEU A 1 506 ? 6.272 -5.036 22.324 1.00 80.56 506 LEU A CA 1
ATOM 4023 C C . LEU A 1 506 ? 7.774 -4.844 22.094 1.00 80.56 506 LEU A C 1
ATOM 4025 O O . LEU A 1 506 ? 8.418 -3.997 22.709 1.00 80.56 506 LEU A O 1
ATOM 4029 N N . GLN A 1 507 ? 8.340 -5.658 21.206 1.00 66.19 507 GLN A N 1
ATOM 4030 C CA . GLN A 1 507 ? 9.738 -5.532 20.806 1.00 66.19 507 GLN A CA 1
ATOM 4031 C C . GLN A 1 507 ? 9.964 -4.305 19.916 1.00 66.19 507 GLN A C 1
ATOM 4033 O O . GLN A 1 507 ? 9.043 -3.580 19.567 1.00 66.19 507 GLN A O 1
ATOM 4038 N N . GLU A 1 508 ? 11.202 -4.073 19.490 1.00 64.19 508 GLU A N 1
ATOM 4039 C CA . GLU A 1 508 ? 11.512 -2.944 18.608 1.00 64.19 508 GLU A CA 1
ATOM 4040 C C . GLU A 1 508 ? 10.862 -3.063 17.206 1.00 64.19 508 GLU A C 1
ATOM 4042 O O . GLU A 1 508 ? 10.673 -2.050 16.530 1.00 64.19 508 GLU A O 1
ATOM 4047 N N . TYR A 1 509 ? 10.418 -4.270 16.811 1.00 68.44 509 TYR A N 1
ATOM 4048 C CA . TYR A 1 509 ? 9.708 -4.552 15.550 1.00 68.44 509 TYR A CA 1
ATOM 4049 C C . TYR A 1 509 ? 8.389 -5.325 15.759 1.00 68.44 509 TYR A C 1
ATOM 4051 O O . TYR A 1 509 ? 8.280 -6.473 15.322 1.00 68.44 509 TYR A O 1
ATOM 4059 N N . PRO A 1 510 ? 7.366 -4.742 16.406 1.00 68.12 510 PRO A N 1
ATOM 4060 C CA . PRO A 1 510 ? 6.100 -5.436 16.598 1.00 68.12 510 PRO A CA 1
ATOM 4061 C C . PRO A 1 510 ? 5.279 -5.466 15.314 1.00 68.12 510 PRO A C 1
ATOM 4063 O O . PRO A 1 510 ? 5.417 -4.606 14.440 1.00 68.12 510 PRO A O 1
ATOM 4066 N N . ASP A 1 511 ? 4.403 -6.456 15.231 1.00 79.69 511 ASP A N 1
ATOM 4067 C CA . ASP A 1 511 ? 3.471 -6.619 14.118 1.00 79.69 511 ASP A CA 1
ATOM 4068 C C . ASP A 1 511 ? 2.302 -5.641 14.198 1.00 79.69 511 ASP A C 1
ATOM 4070 O O . ASP A 1 511 ? 2.006 -5.054 15.246 1.00 79.69 511 ASP A O 1
ATOM 4074 N N . PHE A 1 512 ? 1.621 -5.474 13.071 1.00 82.94 512 PHE A N 1
ATOM 4075 C CA . PHE A 1 512 ? 0.468 -4.597 12.963 1.00 82.94 512 PHE A CA 1
ATOM 4076 C C . PHE A 1 512 ? -0.673 -5.028 13.905 1.00 82.94 512 PHE A C 1
ATOM 4078 O O . PHE A 1 512 ? -1.230 -4.184 14.612 1.00 82.94 512 PHE A O 1
ATOM 4085 N N . GLU A 1 513 ? -0.975 -6.333 14.000 1.00 86.00 513 GLU A N 1
ATOM 4086 C CA . GLU A 1 513 ? -2.050 -6.838 14.873 1.00 86.00 513 GLU A CA 1
ATOM 4087 C C . GLU A 1 513 ? -1.754 -6.671 16.366 1.00 86.00 513 GLU A C 1
ATOM 4089 O O . GLU A 1 513 ? -2.676 -6.503 17.164 1.00 86.00 513 GLU A O 1
ATOM 4094 N N . GLU A 1 514 ? -0.483 -6.656 16.766 1.00 89.69 514 GLU A N 1
ATOM 4095 C CA . GLU A 1 514 ? -0.099 -6.502 18.173 1.00 89.69 514 GLU A CA 1
ATOM 4096 C C . GLU A 1 514 ? -0.362 -5.090 18.676 1.00 89.69 514 GLU A C 1
ATOM 4098 O O . GLU A 1 514 ? -0.976 -4.906 19.729 1.00 89.69 514 GLU A O 1
ATOM 4103 N N . HIS A 1 515 ? 0.039 -4.094 17.882 1.00 90.69 515 HIS A N 1
ATOM 4104 C CA . HIS A 1 515 ? -0.279 -2.697 18.155 1.00 90.69 515 HIS A CA 1
ATOM 4105 C C . HIS A 1 515 ? -1.789 -2.472 18.165 1.00 90.69 515 HIS A C 1
ATOM 4107 O O . HIS A 1 515 ? -2.297 -1.791 19.053 1.00 90.69 515 HIS A O 1
ATOM 4113 N N . MET A 1 516 ? -2.512 -3.075 17.219 1.00 89.88 516 MET A N 1
ATOM 4114 C CA . MET A 1 516 ? -3.966 -2.985 17.156 1.00 89.88 516 MET A CA 1
ATOM 4115 C C . MET A 1 516 ? -4.636 -3.609 18.385 1.00 89.88 516 MET A C 1
ATOM 4117 O O . MET A 1 516 ? -5.526 -2.992 18.964 1.00 89.88 516 MET A O 1
ATOM 4121 N N . THR A 1 517 ? -4.194 -4.792 18.815 1.00 91.50 517 THR A N 1
ATOM 4122 C CA . THR A 1 517 ? -4.754 -5.510 19.972 1.00 91.50 517 THR A CA 1
ATOM 4123 C C . THR A 1 517 ? -4.527 -4.743 21.266 1.00 91.50 517 THR A C 1
ATOM 4125 O O . THR A 1 517 ? -5.470 -4.506 22.021 1.00 91.50 517 THR A O 1
ATOM 4128 N N . ILE A 1 518 ? -3.305 -4.259 21.501 1.00 92.12 518 ILE A N 1
ATOM 4129 C CA . ILE A 1 518 ? -3.028 -3.441 22.686 1.00 92.12 518 ILE A CA 1
ATOM 4130 C C . ILE A 1 518 ? -3.794 -2.123 22.615 1.00 92.12 518 ILE A C 1
ATOM 4132 O O . ILE A 1 518 ? -4.401 -1.719 23.603 1.00 92.12 518 ILE A O 1
ATOM 4136 N N . ALA A 1 519 ? -3.836 -1.462 21.457 1.00 91.19 519 ALA A N 1
ATOM 4137 C CA . ALA A 1 519 ? -4.598 -0.230 21.305 1.00 91.19 519 ALA A CA 1
ATOM 4138 C C . ALA A 1 519 ? -6.110 -0.446 21.474 1.00 91.19 519 ALA A C 1
ATOM 4140 O O . ALA A 1 519 ? -6.791 0.473 21.927 1.00 91.19 519 ALA A O 1
ATOM 4141 N N . HIS A 1 520 ? -6.641 -1.632 21.159 1.00 89.88 520 HIS A N 1
ATOM 4142 C CA . HIS A 1 520 ? -8.044 -1.995 21.363 1.00 89.88 520 HIS A CA 1
ATOM 4143 C C . HIS A 1 520 ? -8.399 -2.117 22.849 1.00 89.88 520 HIS A C 1
ATOM 4145 O O . HIS A 1 520 ? -9.374 -1.499 23.278 1.00 89.88 520 HIS A O 1
ATOM 4151 N N . TYR A 1 521 ? -7.586 -2.813 23.646 1.00 90.00 521 TYR A N 1
ATOM 4152 C CA . TYR A 1 521 ? -7.863 -3.015 25.074 1.00 90.00 521 TYR A CA 1
ATOM 4153 C C . TYR A 1 521 ? -7.336 -1.887 25.973 1.00 90.00 521 TYR A C 1
ATOM 4155 O O . TYR A 1 521 ? -7.888 -1.639 27.042 1.00 90.00 521 TYR A O 1
ATOM 4163 N N . SER A 1 522 ? -6.317 -1.138 25.539 1.00 88.62 522 SER A N 1
ATOM 4164 C CA . SER A 1 522 ? -5.748 -0.044 26.328 1.00 88.62 522 SER A CA 1
ATOM 4165 C C . SER A 1 522 ? -6.702 1.145 26.452 1.00 88.62 522 SER A C 1
ATOM 4167 O O . SER A 1 522 ? -7.301 1.618 25.478 1.00 88.62 522 SER A O 1
ATOM 4169 N N . SER A 1 523 ? -6.801 1.657 27.677 1.00 83.94 523 SER A N 1
ATOM 4170 C CA . SER A 1 523 ? -7.418 2.944 28.011 1.00 83.94 523 SER A CA 1
ATOM 4171 C C . SER A 1 523 ? -6.387 4.081 28.102 1.00 83.94 523 SER A C 1
ATOM 4173 O O . SER A 1 523 ? -6.756 5.248 28.225 1.00 83.94 523 SER A O 1
ATOM 4175 N N . SER A 1 524 ? -5.089 3.766 28.009 1.00 85.69 524 SER A N 1
ATOM 4176 C CA . SER A 1 524 ? -3.997 4.733 28.101 1.00 85.69 524 SER A CA 1
ATOM 4177 C C . SER A 1 524 ? -3.792 5.443 26.770 1.00 85.69 524 SER A C 1
ATOM 4179 O O . SER A 1 524 ? -3.332 4.857 25.787 1.00 85.69 524 SER A O 1
ATOM 4181 N N . LYS A 1 525 ? -4.044 6.754 26.747 1.00 84.81 525 LYS A N 1
ATOM 4182 C CA . LYS A 1 525 ? -3.791 7.596 25.573 1.00 84.81 525 LYS A CA 1
ATOM 4183 C C . LYS A 1 525 ? -2.362 7.462 25.057 1.00 84.81 525 LYS A C 1
ATOM 4185 O O . LYS A 1 525 ? -2.163 7.389 23.850 1.00 84.81 525 LYS A O 1
ATOM 4190 N N . LYS A 1 526 ? -1.369 7.422 25.954 1.00 87.00 526 LYS A N 1
ATOM 4191 C CA . LYS A 1 526 ? 0.047 7.305 25.568 1.00 87.00 526 LYS A CA 1
ATOM 4192 C C . LYS A 1 526 ? 0.311 6.008 24.804 1.00 87.00 526 LYS A C 1
ATOM 4194 O O . LYS A 1 526 ? 0.991 6.041 23.784 1.00 87.00 526 LYS A O 1
ATOM 4199 N N . GLN A 1 527 ? -0.255 4.893 25.268 1.00 89.06 527 GLN A N 1
ATOM 4200 C CA . GLN A 1 527 ? -0.105 3.594 24.610 1.00 89.06 527 GLN A CA 1
ATOM 4201 C C . GLN A 1 527 ? -0.841 3.559 23.271 1.00 89.06 527 GLN A C 1
ATOM 4203 O O . GLN A 1 527 ? -0.256 3.141 22.277 1.00 89.06 527 GLN A O 1
ATOM 4208 N N . VAL A 1 528 ? -2.081 4.058 23.214 1.00 89.12 528 VAL A N 1
ATOM 4209 C CA . VAL A 1 528 ? -2.865 4.112 21.966 1.00 89.12 528 VAL A CA 1
ATOM 4210 C C . VAL A 1 528 ? -2.196 5.018 20.930 1.00 89.12 528 VAL A C 1
ATOM 4212 O O . VAL A 1 528 ? -2.088 4.637 19.769 1.00 89.12 528 VAL A O 1
ATOM 4215 N N . GLN A 1 529 ? -1.684 6.181 21.339 1.00 88.31 529 GLN A N 1
ATOM 4216 C CA . GLN A 1 529 ? -0.958 7.099 20.459 1.00 88.31 529 GLN A CA 1
ATOM 4217 C C . GLN A 1 529 ? 0.350 6.485 19.945 1.00 88.31 529 GLN A C 1
ATOM 4219 O O . GLN A 1 529 ? 0.655 6.613 18.761 1.00 88.31 529 GLN A O 1
ATOM 4224 N N . PHE A 1 530 ? 1.108 5.803 20.811 1.00 89.75 530 PHE A N 1
ATOM 4225 C CA . PHE A 1 530 ? 2.314 5.084 20.402 1.00 89.75 530 PHE A CA 1
ATOM 4226 C C . PHE A 1 530 ? 1.987 3.987 19.385 1.00 89.75 530 PHE A C 1
ATOM 4228 O O . PHE A 1 530 ? 2.618 3.924 18.332 1.00 89.75 530 PHE A O 1
ATOM 4235 N N . CYS A 1 531 ? 0.977 3.161 19.671 1.00 90.44 531 CYS A N 1
ATOM 4236 C CA . CYS A 1 531 ? 0.566 2.075 18.788 1.00 90.44 531 CYS A CA 1
ATOM 4237 C C . CYS A 1 531 ? 0.101 2.597 17.429 1.00 90.44 531 CYS A C 1
ATOM 4239 O O . CYS A 1 531 ? 0.546 2.090 16.405 1.00 90.44 531 CYS A O 1
ATOM 4241 N N . LEU A 1 532 ? -0.711 3.657 17.412 1.00 88.50 532 LEU A N 1
ATOM 4242 C CA . LEU A 1 532 ? -1.167 4.291 16.180 1.00 88.50 532 LEU A CA 1
ATOM 4243 C C . LEU A 1 532 ? 0.006 4.823 15.341 1.00 88.50 532 LEU A C 1
ATOM 4245 O O . LEU A 1 532 ? 0.105 4.494 14.163 1.00 88.50 532 LEU A O 1
ATOM 4249 N N . ALA A 1 533 ? 0.928 5.578 15.948 1.00 85.00 533 ALA A N 1
ATOM 4250 C CA . ALA A 1 533 ? 2.091 6.122 15.244 1.00 85.00 533 ALA A CA 1
ATOM 4251 C C . ALA A 1 533 ? 2.981 5.012 14.663 1.00 85.00 533 ALA A C 1
ATOM 4253 O O . ALA A 1 533 ? 3.507 5.136 13.555 1.00 85.00 533 ALA A O 1
ATOM 4254 N N . LYS A 1 534 ? 3.139 3.900 15.391 1.00 85.19 534 LYS A N 1
ATOM 4255 C CA . LYS A 1 534 ? 3.867 2.729 14.897 1.00 85.19 534 LYS A CA 1
ATOM 4256 C C . LYS A 1 534 ? 3.134 2.048 13.748 1.00 85.19 534 LYS A C 1
ATOM 4258 O O . LYS A 1 534 ? 3.773 1.765 12.742 1.00 85.19 534 LYS A O 1
ATOM 4263 N N . MET A 1 535 ? 1.821 1.856 13.840 1.00 84.88 535 MET A N 1
ATOM 4264 C CA . MET A 1 535 ? 1.020 1.299 12.745 1.00 84.88 535 MET A CA 1
ATOM 4265 C C . MET A 1 535 ? 1.114 2.166 11.479 1.00 84.88 535 MET A C 1
ATOM 4267 O O . MET A 1 535 ? 1.385 1.639 10.405 1.00 84.88 535 MET A O 1
ATOM 4271 N N . GLU A 1 536 ? 1.001 3.491 11.602 1.00 82.06 536 GLU A N 1
ATOM 4272 C CA . GLU A 1 536 ? 1.182 4.447 10.494 1.00 82.06 536 GLU A CA 1
ATOM 4273 C C . GLU A 1 536 ? 2.599 4.410 9.905 1.00 82.06 536 GLU A C 1
ATOM 4275 O O . GLU A 1 536 ? 2.784 4.547 8.694 1.00 82.06 536 GLU A O 1
ATOM 4280 N N . THR A 1 537 ? 3.608 4.164 10.742 1.00 76.75 537 THR A N 1
ATOM 4281 C CA . THR A 1 537 ? 4.991 3.976 10.291 1.00 76.75 537 THR A CA 1
ATOM 4282 C C . THR A 1 537 ? 5.133 2.693 9.470 1.00 76.75 537 THR A C 1
ATOM 4284 O O . THR A 1 537 ? 5.704 2.733 8.385 1.00 76.75 537 THR A O 1
ATOM 4287 N N . ILE A 1 538 ? 4.568 1.569 9.928 1.00 73.62 538 ILE A N 1
ATOM 4288 C CA . ILE A 1 538 ? 4.590 0.297 9.178 1.00 73.62 538 ILE A CA 1
ATOM 4289 C C . ILE A 1 538 ? 3.851 0.456 7.835 1.00 73.62 538 ILE A C 1
ATOM 4291 O O . ILE A 1 538 ? 4.344 -0.038 6.821 1.00 73.62 538 ILE A O 1
ATOM 4295 N N . LEU A 1 539 ? 2.734 1.200 7.814 1.00 68.44 539 LEU A N 1
ATOM 4296 C CA . LEU A 1 539 ? 2.000 1.551 6.590 1.00 68.44 539 LEU A CA 1
ATOM 4297 C C . LEU A 1 539 ? 2.858 2.371 5.617 1.00 68.44 539 LEU A C 1
ATOM 4299 O O . LEU A 1 539 ? 2.902 2.070 4.430 1.00 68.44 539 LEU A O 1
ATOM 4303 N N . THR A 1 540 ? 3.559 3.392 6.113 1.00 65.50 540 THR A N 1
ATOM 4304 C CA . THR A 1 540 ? 4.387 4.284 5.279 1.00 65.50 540 THR A CA 1
ATOM 4305 C C . THR A 1 540 ? 5.629 3.576 4.735 1.00 65.50 540 THR A C 1
ATOM 4307 O O . THR A 1 540 ? 6.089 3.872 3.636 1.00 65.50 540 THR A O 1
ATOM 4310 N N . GLU A 1 541 ? 6.180 2.636 5.500 1.00 61.94 541 GLU A N 1
ATOM 4311 C CA . GLU A 1 541 ? 7.367 1.870 5.121 1.00 61.94 541 GLU A CA 1
ATOM 4312 C C . GLU A 1 541 ? 7.067 0.722 4.147 1.00 61.94 541 GLU A C 1
ATOM 4314 O O . GLU A 1 541 ? 8.008 0.049 3.739 1.00 61.94 541 GLU A O 1
ATOM 4319 N N . ASN A 1 542 ? 5.794 0.473 3.792 1.00 57.94 542 ASN A N 1
ATOM 4320 C CA . ASN A 1 542 ? 5.364 -0.663 2.962 1.00 57.94 542 ASN A CA 1
ATOM 4321 C C . ASN A 1 542 ? 5.975 -2.004 3.410 1.00 57.94 542 ASN A C 1
ATOM 4323 O O . ASN A 1 542 ? 6.211 -2.897 2.602 1.00 57.94 542 ASN A O 1
ATOM 4327 N N . ARG A 1 543 ? 6.221 -2.179 4.717 1.00 55.16 543 ARG A N 1
ATOM 4328 C CA . ARG A 1 543 ? 6.843 -3.407 5.251 1.00 55.16 543 ARG A CA 1
ATOM 4329 C C . ARG A 1 543 ? 6.007 -4.661 4.986 1.00 55.16 543 ARG A C 1
ATOM 4331 O O . ARG A 1 543 ? 6.528 -5.761 5.117 1.00 55.16 543 ARG A O 1
ATOM 4338 N N . LEU A 1 544 ? 4.720 -4.481 4.692 1.00 55.12 544 LEU A N 1
ATOM 4339 C CA . LEU A 1 544 ? 3.695 -5.504 4.550 1.00 55.12 544 LEU A CA 1
ATOM 4340 C C . LEU A 1 544 ? 2.691 -5.048 3.474 1.00 55.12 544 LEU A C 1
ATOM 4342 O O . LEU A 1 544 ? 2.380 -3.858 3.386 1.00 55.12 544 LEU A O 1
ATOM 4346 N N . ALA A 1 545 ? 2.154 -5.966 2.664 1.00 51.00 545 ALA A N 1
ATOM 4347 C CA . ALA A 1 545 ? 1.082 -5.629 1.724 1.00 51.00 545 ALA A CA 1
ATOM 4348 C C . ALA A 1 545 ? -0.281 -5.571 2.441 1.00 51.00 545 ALA A C 1
ATOM 4350 O O . ALA A 1 545 ? -0.909 -6.592 2.713 1.00 51.00 545 ALA A O 1
ATOM 4351 N N . PHE A 1 546 ? -0.724 -4.358 2.759 1.00 56.69 546 PHE A N 1
ATOM 4352 C CA . PHE A 1 546 ? -1.953 -4.094 3.513 1.00 56.69 546 PHE A CA 1
ATOM 4353 C C . PHE A 1 546 ? -3.231 -4.223 2.677 1.00 56.69 546 PHE A C 1
ATOM 4355 O O . PHE A 1 546 ? -3.231 -3.899 1.484 1.00 56.69 546 PHE A O 1
ATOM 4362 N N . ASP A 1 547 ? -4.325 -4.640 3.324 1.00 57.03 547 ASP A N 1
ATOM 4363 C CA . ASP A 1 547 ? -5.671 -4.629 2.741 1.00 57.03 547 ASP A CA 1
ATOM 4364 C C . ASP A 1 547 ? -6.507 -3.424 3.226 1.00 57.03 547 ASP A C 1
ATOM 4366 O O . ASP A 1 547 ? -6.075 -2.620 4.055 1.00 57.03 547 ASP A O 1
ATOM 4370 N N . THR A 1 548 ? -7.714 -3.247 2.680 1.00 55.78 548 THR A N 1
ATOM 4371 C CA . THR A 1 548 ? -8.595 -2.116 3.029 1.00 55.78 548 THR A CA 1
ATOM 4372 C C . THR A 1 548 ? -8.981 -2.085 4.512 1.00 55.78 548 THR A C 1
ATOM 4374 O O . THR A 1 548 ? -9.236 -1.012 5.050 1.00 55.78 548 THR A O 1
ATOM 4377 N N . ARG A 1 549 ? -9.010 -3.235 5.198 1.00 64.62 549 ARG A N 1
ATOM 4378 C CA . ARG A 1 549 ? -9.398 -3.307 6.613 1.00 64.62 549 ARG A CA 1
ATOM 4379 C C . ARG A 1 549 ? -8.295 -2.810 7.525 1.00 64.62 549 ARG A C 1
ATOM 4381 O O . ARG A 1 549 ? -8.593 -2.235 8.567 1.00 64.62 549 ARG A O 1
ATOM 4388 N N . ASP A 1 550 ? -7.035 -3.018 7.153 1.00 69.81 550 ASP A N 1
ATOM 4389 C CA . ASP A 1 550 ? -5.909 -2.480 7.913 1.00 69.81 550 ASP A CA 1
ATOM 4390 C C . ASP A 1 550 ? -6.001 -0.940 7.977 1.00 69.81 550 ASP A C 1
ATOM 4392 O O . ASP A 1 550 ? -5.840 -0.349 9.047 1.00 69.81 550 ASP A O 1
ATOM 4396 N N . TRP A 1 551 ? -6.396 -0.288 6.875 1.00 67.44 551 TRP A N 1
ATOM 4397 C CA . TRP A 1 551 ? -6.683 1.152 6.846 1.00 67.44 551 TRP A CA 1
ATOM 4398 C C . TRP A 1 551 ? -7.883 1.546 7.714 1.00 67.44 551 TRP A C 1
ATOM 4400 O O . TRP A 1 551 ? -7.786 2.501 8.492 1.00 67.44 551 TRP A O 1
ATOM 4410 N N . ASP A 1 552 ? -8.984 0.793 7.646 1.00 72.62 552 ASP A N 1
ATOM 4411 C CA . ASP A 1 552 ? -10.162 1.025 8.493 1.00 72.62 552 ASP A CA 1
ATOM 4412 C C . ASP A 1 552 ? -9.821 0.899 9.985 1.00 72.62 552 ASP A C 1
ATOM 4414 O O . ASP A 1 552 ? -10.295 1.682 10.809 1.00 72.62 552 ASP A O 1
ATOM 4418 N N . ASN A 1 553 ? -8.969 -0.061 10.349 1.00 76.06 553 ASN A N 1
ATOM 4419 C CA . ASN A 1 553 ? -8.511 -0.269 11.720 1.00 76.06 553 ASN A CA 1
ATOM 4420 C C . ASN A 1 553 ? -7.674 0.914 12.224 1.00 76.06 553 ASN A C 1
ATOM 4422 O O . ASN A 1 553 ? -7.865 1.360 13.359 1.00 76.06 553 ASN A O 1
ATOM 4426 N N . VAL A 1 554 ? -6.803 1.479 11.380 1.00 80.88 554 VAL A N 1
ATOM 4427 C CA . VAL A 1 554 ? -6.068 2.714 11.704 1.00 80.88 554 VAL A CA 1
ATOM 4428 C C . VAL A 1 554 ? -7.029 3.881 11.919 1.00 80.88 554 VAL A C 1
ATOM 4430 O O . VAL A 1 554 ? -6.892 4.612 12.901 1.00 80.88 554 VAL A O 1
ATOM 4433 N N . GLU A 1 555 ? -8.048 4.034 11.073 1.00 77.50 555 GLU A N 1
ATOM 4434 C CA . GLU A 1 555 ? -9.030 5.112 11.226 1.00 77.50 555 GLU A CA 1
ATOM 4435 C C . GLU A 1 555 ? -9.909 4.931 12.476 1.00 77.50 555 GLU A C 1
ATOM 4437 O O . GLU A 1 555 ? -10.141 5.883 13.230 1.00 77.50 555 GLU A O 1
ATOM 4442 N N . ARG A 1 556 ? -10.331 3.698 12.784 1.00 79.06 556 ARG A N 1
ATOM 4443 C CA . ARG A 1 556 ? -11.020 3.361 14.042 1.00 79.06 556 ARG A CA 1
ATOM 4444 C C . ARG A 1 556 ? -10.172 3.738 15.254 1.00 79.06 556 ARG A C 1
ATOM 4446 O O . ARG A 1 556 ? -10.697 4.327 16.199 1.00 79.06 556 ARG A O 1
ATOM 4453 N N . LEU A 1 557 ? -8.868 3.463 15.225 1.00 83.19 557 LEU A N 1
ATOM 4454 C CA . LEU A 1 557 ? -7.952 3.843 16.301 1.00 83.19 557 LEU A CA 1
ATOM 4455 C C . LEU A 1 557 ? -7.711 5.352 16.377 1.00 83.19 557 LEU A C 1
ATOM 4457 O O . LEU A 1 557 ? -7.650 5.878 17.487 1.00 83.19 557 LEU A O 1
ATOM 4461 N N . ARG A 1 558 ? -7.658 6.079 15.252 1.00 83.44 558 ARG A N 1
ATOM 4462 C CA . ARG A 1 558 ? -7.655 7.556 15.263 1.00 83.44 558 ARG A CA 1
ATOM 4463 C C . ARG A 1 558 ? -8.892 8.095 15.964 1.00 83.44 558 ARG A C 1
ATOM 4465 O O . ARG A 1 558 ? -8.779 8.977 16.812 1.00 83.44 558 ARG A O 1
ATOM 4472 N N . ASN A 1 559 ? -10.063 7.539 15.669 1.00 77.06 559 ASN A N 1
ATOM 4473 C CA . ASN A 1 559 ? -11.309 7.932 16.322 1.00 77.06 559 ASN A CA 1
ATOM 4474 C C . ASN A 1 559 ? -11.340 7.527 17.802 1.00 77.06 559 ASN A C 1
ATOM 4476 O O . ASN A 1 559 ? -11.740 8.332 18.641 1.00 77.06 559 ASN A O 1
ATOM 4480 N N . LYS A 1 560 ? -10.818 6.348 18.163 1.00 82.00 560 LYS A N 1
ATOM 4481 C CA . LYS A 1 560 ? -10.629 5.958 19.568 1.00 82.00 560 LYS A CA 1
ATOM 4482 C C . LYS A 1 560 ? -9.686 6.915 20.295 1.00 82.00 560 LYS A C 1
ATOM 4484 O O . LYS A 1 560 ? -9.991 7.311 21.412 1.00 82.00 560 LYS A O 1
ATOM 4489 N N . LEU A 1 561 ? -8.577 7.325 19.683 1.00 80.31 561 LEU A N 1
ATOM 4490 C CA . LEU A 1 561 ? -7.644 8.284 20.269 1.00 80.31 561 LEU A CA 1
ATOM 4491 C C . LEU A 1 561 ? -8.303 9.656 20.448 1.00 80.31 561 LEU A C 1
ATOM 4493 O O . LEU A 1 561 ? -8.153 10.248 21.512 1.00 80.31 561 LEU A O 1
ATOM 4497 N N . LYS A 1 562 ? -9.089 10.130 19.469 1.00 75.94 562 LYS A N 1
ATOM 4498 C CA . LYS A 1 562 ? -9.927 11.334 19.625 1.00 75.94 562 LYS A CA 1
ATOM 4499 C C . LYS A 1 562 ? -10.872 11.184 20.823 1.00 75.94 562 LYS A C 1
ATOM 4501 O O . LYS A 1 562 ? -10.940 12.084 21.652 1.00 75.94 562 LYS A O 1
ATOM 4506 N N . ASN A 1 563 ? -11.526 10.031 20.969 1.00 69.06 563 ASN A N 1
ATOM 4507 C CA . ASN A 1 563 ? -12.439 9.742 22.079 1.00 69.06 563 ASN A CA 1
ATOM 4508 C C . ASN A 1 563 ? -11.728 9.605 23.435 1.00 69.06 563 ASN A C 1
ATOM 4510 O O . ASN A 1 563 ? -12.255 10.059 24.440 1.00 69.06 563 ASN A O 1
ATOM 4514 N N . LEU A 1 564 ? -10.526 9.029 23.490 1.00 67.88 564 LEU A N 1
ATOM 4515 C CA . LEU A 1 564 ? -9.708 8.963 24.705 1.00 67.88 564 LEU A CA 1
ATOM 4516 C C . LEU A 1 564 ? -9.168 10.334 25.091 1.00 67.88 564 LEU A C 1
ATOM 4518 O O . LEU A 1 564 ? -9.136 10.655 26.270 1.00 67.88 564 LEU A O 1
ATOM 4522 N N . VAL A 1 565 ? -8.814 11.168 24.112 1.00 58.81 565 VAL A N 1
ATOM 4523 C CA . VAL A 1 565 ? -8.543 12.587 24.346 1.00 58.81 565 VAL A CA 1
ATOM 4524 C C . VAL A 1 565 ? -9.791 13.238 24.942 1.00 58.81 565 VAL A C 1
ATOM 4526 O O . VAL A 1 565 ? -9.685 13.850 25.993 1.00 58.81 565 VAL A O 1
ATOM 4529 N N . LEU A 1 566 ? -10.979 13.009 24.369 1.00 47.19 566 LEU A N 1
ATOM 4530 C CA . LEU A 1 566 ? -12.266 13.493 24.892 1.00 47.19 566 LEU A CA 1
ATOM 4531 C C . LEU A 1 566 ? -12.641 12.920 26.283 1.00 47.19 566 LEU A C 1
ATOM 4533 O O . LEU A 1 566 ? -13.351 13.596 27.029 1.00 47.19 566 LEU A O 1
ATOM 4537 N N . ASN A 1 567 ? -12.160 11.724 26.651 1.00 40.84 567 ASN A N 1
ATOM 4538 C CA . ASN A 1 567 ? -12.461 11.010 27.904 1.00 40.84 567 ASN A CA 1
ATOM 4539 C C . ASN A 1 567 ? -11.413 11.202 29.020 1.00 40.84 567 ASN A C 1
ATOM 4541 O O . ASN A 1 567 ? -11.773 11.200 30.190 1.00 40.84 567 ASN A O 1
ATOM 4545 N N . GLU A 1 568 ? -10.137 11.474 28.732 1.00 42.44 568 GLU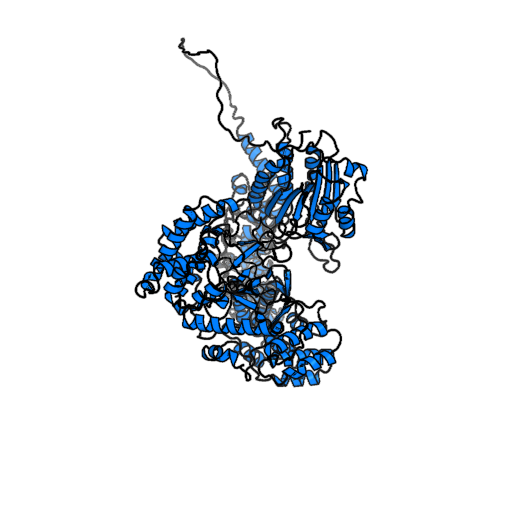 A N 1
ATOM 4546 C CA . GLU A 1 568 ? -9.183 11.963 29.755 1.00 42.44 568 GLU A CA 1
ATOM 4547 C C . GLU A 1 568 ? -9.668 13.275 30.384 1.00 42.44 568 GLU A C 1
ATOM 4549 O O . GLU A 1 568 ? -9.308 13.644 31.502 1.00 42.44 568 GLU A O 1
ATOM 4554 N N . TYR A 1 569 ? -10.543 13.962 29.662 1.00 38.72 569 TYR A N 1
ATOM 4555 C CA . TYR A 1 569 ? -11.234 15.140 30.114 1.00 38.72 569 TYR A CA 1
ATOM 4556 C C . TYR A 1 569 ? -12.422 14.838 31.047 1.00 38.72 569 TYR A C 1
ATOM 4558 O O . TYR A 1 569 ? -12.811 15.743 31.780 1.00 38.72 569 TYR A O 1
ATOM 4566 N N . THR A 1 570 ? -12.960 13.603 31.080 1.00 35.59 570 THR A N 1
ATOM 4567 C CA . THR A 1 570 ? -14.181 13.182 31.813 1.00 35.59 570 THR A CA 1
ATOM 4568 C C . THR A 1 570 ? -13.960 12.526 33.182 1.00 35.59 570 THR A C 1
ATOM 4570 O O . THR A 1 570 ? -14.885 12.571 33.992 1.00 35.59 570 THR A O 1
ATOM 4573 N N . THR A 1 571 ? -12.795 11.944 33.502 1.00 37.53 571 THR A N 1
ATOM 4574 C CA . THR A 1 571 ? -12.650 11.081 34.700 1.00 37.53 571 THR A CA 1
ATOM 4575 C C . THR A 1 571 ? -11.610 11.552 35.735 1.00 37.53 571 THR A C 1
ATOM 4577 O O . THR A 1 571 ? -10.490 11.048 35.797 1.00 37.53 571 THR A O 1
ATOM 4580 N N . LYS A 1 572 ? -12.024 12.465 36.627 1.00 32.34 572 LYS A N 1
ATOM 4581 C CA . LYS A 1 572 ? -11.596 12.585 38.045 1.00 32.34 572 LYS A CA 1
ATOM 4582 C C . LYS A 1 572 ? -12.844 12.922 38.892 1.00 32.34 572 LYS A C 1
ATOM 4584 O O . LYS A 1 572 ? -13.713 13.634 38.389 1.00 32.34 572 LYS A O 1
ATOM 4589 N N . PRO A 1 573 ? -12.983 12.433 40.141 1.00 31.53 573 PRO A N 1
ATOM 4590 C CA . PRO A 1 573 ? -14.245 12.511 40.873 1.00 31.53 573 PRO A CA 1
ATOM 4591 C C . PRO A 1 573 ? -14.567 13.938 41.356 1.00 31.53 573 PRO A C 1
ATOM 4593 O O . PRO A 1 573 ? -13.761 14.596 42.007 1.00 31.53 573 PRO A O 1
ATOM 4596 N N . ALA A 1 574 ? -15.788 14.367 41.021 1.00 35.09 574 ALA A N 1
ATOM 4597 C CA . ALA A 1 574 ? -16.578 15.475 41.563 1.00 35.09 574 ALA A CA 1
ATOM 4598 C C . ALA A 1 574 ? -15.917 16.865 41.697 1.00 35.09 574 ALA A C 1
ATOM 4600 O O . ALA A 1 574 ? -15.957 17.506 42.745 1.00 35.09 574 ALA A O 1
ATOM 4601 N N . ARG A 1 575 ? -15.518 17.438 40.562 1.00 40.28 575 ARG A N 1
ATOM 4602 C CA . ARG A 1 575 ? -16.150 18.696 40.128 1.00 40.28 575 ARG A CA 1
ATOM 4603 C C . ARG A 1 575 ? -16.707 18.420 38.740 1.00 40.28 575 ARG A C 1
ATOM 4605 O O . ARG A 1 575 ? -15.955 17.950 37.893 1.00 40.28 575 ARG A O 1
ATOM 4612 N N . ARG A 1 576 ? -18.018 18.620 38.527 1.00 45.94 576 ARG A N 1
ATOM 4613 C CA . ARG A 1 576 ? -18.634 18.530 37.185 1.00 45.94 576 ARG A CA 1
ATOM 4614 C C . ARG A 1 576 ? -17.694 19.224 36.194 1.00 45.94 576 ARG A C 1
ATOM 4616 O O . ARG A 1 576 ? -17.163 20.283 36.542 1.00 45.94 576 ARG A O 1
ATOM 4623 N N . ARG A 1 577 ? -17.437 18.644 35.016 1.00 50.34 577 ARG A N 1
ATOM 4624 C CA . ARG A 1 577 ? -16.617 19.344 34.018 1.00 50.34 577 ARG A CA 1
ATOM 4625 C C . ARG A 1 577 ? -17.257 20.705 33.738 1.00 50.34 577 ARG A C 1
ATOM 4627 O O . ARG A 1 577 ? -18.485 20.777 33.745 1.00 50.34 577 ARG A O 1
ATOM 4634 N N . PRO A 1 578 ? -16.487 21.760 33.446 1.00 59.28 578 PRO A N 1
ATOM 4635 C CA . PRO A 1 578 ? -17.080 23.073 33.218 1.00 59.28 578 PRO A CA 1
ATOM 4636 C C . PRO A 1 578 ? -18.112 23.109 32.076 1.00 59.28 578 PRO A C 1
ATOM 4638 O O . PRO A 1 578 ? -19.153 23.762 32.167 1.00 59.28 578 PRO A O 1
ATOM 4641 N N . GLN A 1 579 ? -17.897 22.291 31.044 1.00 57.38 579 GLN A N 1
ATOM 4642 C CA . GLN A 1 579 ? -18.864 22.058 29.967 1.00 57.38 579 GLN A CA 1
ATOM 4643 C C . GLN A 1 579 ? -20.159 21.353 30.423 1.00 57.38 579 GLN A C 1
ATOM 4645 O O . GLN A 1 579 ? -21.216 21.629 29.867 1.00 57.38 579 GLN A O 1
ATOM 4650 N N . ASP A 1 580 ? -20.126 20.573 31.506 1.00 63.84 580 ASP A N 1
ATOM 4651 C CA . ASP A 1 580 ? -21.288 19.886 32.096 1.00 63.84 580 ASP A CA 1
ATOM 4652 C C . ASP A 1 580 ? -21.945 20.698 33.237 1.00 63.84 580 ASP A C 1
ATOM 4654 O O . ASP A 1 580 ? -22.881 20.228 33.884 1.00 63.84 580 ASP A O 1
ATOM 4658 N N . TRP A 1 581 ? -21.453 21.907 33.544 1.00 74.38 581 TRP A N 1
ATOM 4659 C CA . TRP A 1 581 ? -22.076 22.783 34.545 1.00 74.38 581 TRP A CA 1
ATOM 4660 C C . TRP A 1 581 ? -23.496 23.182 34.142 1.00 74.38 581 TRP A C 1
ATOM 4662 O O . TRP A 1 581 ? -23.737 23.552 32.996 1.00 74.38 581 TRP A O 1
ATOM 4672 N N . SER A 1 582 ? -24.434 23.175 35.086 1.00 78.75 582 SER A N 1
ATOM 4673 C CA . SER A 1 582 ? -25.681 23.912 34.868 1.00 78.75 582 SER A CA 1
ATOM 4674 C C . SER A 1 582 ? -25.385 25.414 34.794 1.00 78.75 582 SER A C 1
ATOM 4676 O O . SER A 1 582 ? -24.334 25.876 35.252 1.00 78.75 582 SER A O 1
ATOM 4678 N N . ASP A 1 583 ? -26.310 26.197 34.250 1.00 77.69 583 ASP A N 1
ATOM 4679 C CA . ASP A 1 583 ? -26.155 27.653 34.218 1.00 77.69 583 ASP A CA 1
ATOM 4680 C C . ASP A 1 583 ? -26.053 28.251 35.630 1.00 77.69 583 ASP A C 1
ATOM 4682 O O . ASP A 1 583 ? -25.301 29.198 35.857 1.00 77.69 583 ASP A O 1
ATOM 4686 N N . GLU A 1 584 ? -26.727 27.640 36.608 1.00 77.81 584 GLU A N 1
ATOM 4687 C CA . GLU A 1 584 ? -26.603 27.981 38.027 1.00 77.81 584 GLU A CA 1
ATOM 4688 C C . GLU A 1 584 ? -25.211 27.668 38.582 1.00 77.81 584 GLU A C 1
ATOM 4690 O O . GLU A 1 584 ? -24.659 28.467 39.338 1.00 77.81 584 GLU A O 1
ATOM 4695 N N . ASP A 1 585 ? -24.616 26.534 38.200 1.00 77.50 585 ASP A N 1
ATOM 4696 C CA . ASP A 1 585 ? -23.260 26.165 38.614 1.00 77.50 585 ASP A CA 1
ATOM 4697 C C . ASP A 1 585 ? -22.224 27.125 38.022 1.00 77.50 585 ASP A C 1
ATOM 4699 O O . ASP A 1 585 ? -21.341 27.588 38.746 1.00 77.50 585 ASP A O 1
ATOM 4703 N N . LEU A 1 586 ? -22.339 27.463 36.733 1.00 82.69 586 LEU A N 1
ATOM 4704 C CA . LEU A 1 586 ? -21.460 28.431 36.076 1.00 82.69 586 LEU A CA 1
ATOM 4705 C C . LEU A 1 586 ? -21.597 29.809 36.735 1.00 82.69 586 LEU A C 1
ATOM 4707 O O . LEU A 1 586 ? -20.597 30.406 37.130 1.00 82.69 586 LEU A O 1
ATOM 4711 N N . ASN A 1 587 ? -22.828 30.276 36.951 1.00 82.31 587 ASN A N 1
ATOM 4712 C CA . ASN A 1 587 ? -23.084 31.552 37.607 1.00 82.31 587 ASN A CA 1
ATOM 4713 C C . ASN A 1 587 ? -22.565 31.561 39.060 1.00 82.31 587 ASN A C 1
ATOM 4715 O O . ASN A 1 587 ? -21.977 32.552 39.487 1.00 82.31 587 ASN A O 1
ATOM 4719 N N . ARG A 1 588 ? -22.682 30.453 39.808 1.00 79.81 588 ARG A N 1
ATOM 4720 C CA . ARG A 1 588 ? -22.107 30.317 41.159 1.00 79.81 588 ARG A CA 1
ATOM 4721 C C . ARG A 1 588 ? -20.589 30.510 41.143 1.00 79.81 588 ARG A C 1
ATOM 4723 O O . ARG A 1 588 ? -20.089 31.287 41.949 1.00 79.81 588 ARG A O 1
ATOM 4730 N N . HIS A 1 589 ? -19.875 29.893 40.198 1.00 79.12 589 HIS A N 1
ATOM 4731 C CA . HIS A 1 589 ? -18.422 30.063 40.057 1.00 79.12 589 HIS A CA 1
ATOM 4732 C C . HIS A 1 589 ? -18.031 31.498 39.672 1.00 79.12 589 HIS A C 1
ATOM 4734 O O . HIS A 1 589 ? -17.053 32.017 40.200 1.00 79.12 589 HIS A O 1
ATOM 4740 N N . VAL A 1 590 ? -18.816 32.174 38.828 1.00 83.12 590 VAL A N 1
ATOM 4741 C CA . VAL A 1 590 ? -18.610 33.595 38.473 1.00 83.12 590 VAL A CA 1
ATOM 4742 C C . VAL A 1 590 ? -18.806 34.536 39.674 1.00 83.12 590 VAL A C 1
ATOM 4744 O O . VAL A 1 590 ? -18.238 35.628 39.715 1.00 83.12 590 VAL A O 1
ATOM 4747 N N . HIS A 1 591 ? -19.610 34.141 40.665 1.00 79.50 591 HIS A N 1
ATOM 4748 C CA . HIS A 1 591 ? -19.824 34.920 41.890 1.00 79.50 591 HIS A CA 1
ATOM 4749 C C . HIS A 1 591 ? -18.831 34.575 43.004 1.00 79.50 591 HIS A C 1
ATOM 4751 O O . HIS A 1 591 ? -18.461 35.463 43.766 1.00 79.50 591 HIS A O 1
ATOM 4757 N N . SER A 1 592 ? -18.412 33.311 43.115 1.00 72.12 592 SER A N 1
ATOM 4758 C CA . SER A 1 592 ? -17.557 32.834 44.206 1.00 72.12 592 SER A CA 1
ATOM 4759 C C . SER A 1 592 ? -16.061 32.816 43.883 1.00 72.12 592 SER A C 1
ATOM 4761 O O . SER A 1 592 ? -15.262 32.653 44.803 1.00 72.12 592 SER A O 1
ATOM 4763 N N . SER A 1 593 ? -15.656 32.897 42.609 1.00 71.75 593 SER A N 1
ATOM 4764 C CA . SER A 1 593 ? -14.236 32.846 42.237 1.00 71.75 593 SER A CA 1
ATOM 4765 C C . SER A 1 593 ? -13.543 34.175 42.530 1.00 71.75 593 SER A C 1
ATOM 4767 O O . SER A 1 593 ? -13.963 35.218 42.035 1.00 71.75 593 SER A O 1
ATOM 4769 N N . SER A 1 594 ? -12.448 34.127 43.293 1.00 71.25 594 SER A N 1
ATOM 4770 C CA . SER A 1 594 ? -11.560 35.277 43.515 1.00 71.25 594 SER A CA 1
ATOM 4771 C C . SER A 1 594 ? -10.706 35.613 42.290 1.00 71.25 594 SER A C 1
ATOM 4773 O O . SER A 1 594 ? -10.204 36.725 42.185 1.00 71.25 594 SER A O 1
ATOM 4775 N N . ASP A 1 595 ? -10.536 34.653 41.376 1.00 80.81 595 ASP A N 1
ATOM 4776 C CA . ASP A 1 595 ? -9.784 34.804 40.134 1.00 80.81 595 ASP A CA 1
ATOM 4777 C C . ASP A 1 595 ? -10.661 34.387 38.943 1.00 80.81 595 ASP A C 1
ATOM 4779 O O . ASP A 1 595 ? -10.978 33.209 38.751 1.00 80.81 595 ASP A O 1
ATOM 4783 N N . LEU A 1 596 ? -11.097 35.371 38.156 1.00 83.06 596 LEU A N 1
ATOM 4784 C CA . LEU A 1 596 ? -11.910 35.153 36.954 1.00 83.06 596 LEU A CA 1
ATOM 4785 C C . LEU A 1 596 ? -11.060 34.794 35.723 1.00 83.06 596 LEU A C 1
ATOM 4787 O O . LEU A 1 596 ? -11.615 34.394 34.701 1.00 83.06 596 LEU A O 1
ATOM 4791 N N . SER A 1 597 ? -9.729 34.890 35.825 1.00 82.38 597 SER A N 1
ATOM 4792 C CA . SER A 1 597 ? -8.777 34.507 34.775 1.00 82.38 597 SER A CA 1
ATOM 4793 C C . SER A 1 597 ? -8.423 33.015 34.790 1.00 82.38 597 SER A C 1
ATOM 4795 O O . SER A 1 597 ? -7.688 32.539 33.923 1.00 82.38 597 SER A O 1
ATOM 4797 N N . ILE A 1 598 ? -8.971 32.261 35.751 1.00 78.81 598 ILE A N 1
ATOM 4798 C CA . ILE A 1 598 ? -8.657 30.849 35.953 1.00 78.81 598 ILE A CA 1
ATOM 4799 C C . ILE A 1 598 ? -8.892 30.022 34.682 1.00 78.81 598 ILE A C 1
ATOM 4801 O O . ILE A 1 598 ? -9.990 29.970 34.124 1.00 78.81 598 ILE A O 1
ATOM 4805 N N . GLN A 1 599 ? -7.841 29.330 34.246 1.00 77.38 599 GLN A N 1
ATOM 4806 C CA . GLN A 1 599 ? -7.898 28.371 33.151 1.00 77.38 599 GLN A CA 1
ATOM 4807 C C . GLN A 1 599 ? -8.223 26.988 33.706 1.00 77.38 599 GLN A C 1
ATOM 4809 O O . GLN A 1 599 ? -7.406 26.345 34.370 1.00 77.38 599 GLN A O 1
ATOM 4814 N N . LEU A 1 600 ? -9.437 26.526 33.437 1.00 72.94 600 LEU A N 1
ATOM 4815 C CA . LEU A 1 600 ? -9.936 25.271 33.961 1.00 72.94 600 LEU A CA 1
ATOM 4816 C C . LEU A 1 600 ? -9.397 24.110 33.124 1.00 72.94 600 LEU A C 1
ATOM 4818 O O . LEU A 1 600 ? -9.474 24.124 31.887 1.00 72.94 600 LEU A O 1
ATOM 4822 N N . PRO A 1 601 ? -8.839 23.076 33.774 1.00 53.06 601 PRO A N 1
ATOM 4823 C CA . PRO A 1 601 ? -8.487 21.874 33.066 1.00 53.06 601 PRO A CA 1
ATOM 4824 C C . PRO A 1 601 ? -9.774 21.243 32.513 1.00 53.06 601 PRO A C 1
ATOM 4826 O O . PRO A 1 601 ? -10.828 21.301 33.150 1.00 53.06 601 PRO A O 1
ATOM 4829 N N . PRO A 1 602 ? -9.692 20.635 31.330 1.00 53.78 602 PRO A N 1
ATOM 4830 C CA . PRO A 1 602 ? -8.438 20.111 30.791 1.00 53.78 602 PRO A CA 1
ATOM 4831 C C . PRO A 1 602 ? -8.000 20.734 29.454 1.00 53.78 602 PRO A C 1
ATOM 4833 O O . PRO A 1 602 ? -6.898 20.472 28.977 1.00 53.78 602 PRO A O 1
ATOM 4836 N N . PHE A 1 603 ? -8.826 21.627 28.911 1.00 66.38 603 PHE A N 1
ATOM 4837 C CA . PHE A 1 603 ? -8.554 22.425 27.717 1.00 66.38 603 PHE A CA 1
ATOM 4838 C C . PHE A 1 603 ? -8.031 23.834 28.038 1.00 66.38 603 PHE A C 1
ATOM 4840 O O . PHE A 1 603 ? -7.869 24.642 27.130 1.00 66.38 603 PHE A O 1
ATOM 4847 N N . LYS A 1 604 ? -7.756 24.139 29.316 1.00 75.50 604 LYS A N 1
ATOM 4848 C CA . LYS A 1 604 ? -7.407 25.489 29.794 1.00 75.50 604 LYS A CA 1
ATOM 4849 C C . LYS A 1 604 ? -8.472 26.543 29.439 1.00 75.50 604 LYS A C 1
ATOM 4851 O O . LYS A 1 604 ? -8.142 27.693 29.168 1.00 75.50 604 LYS A O 1
ATOM 4856 N N . GLU A 1 605 ? -9.747 26.154 29.449 1.00 83.25 605 GLU A N 1
ATOM 4857 C CA . GLU A 1 605 ? -10.868 27.059 29.168 1.00 83.25 605 GLU A CA 1
ATOM 4858 C C . GLU A 1 605 ? -11.103 28.009 30.343 1.00 83.25 605 GLU A C 1
ATOM 4860 O O . GLU A 1 605 ? -11.123 27.585 31.499 1.00 83.25 605 GLU A O 1
ATOM 4865 N N . THR A 1 606 ? -11.333 29.289 30.066 1.00 88.56 606 THR A N 1
ATOM 4866 C CA . THR A 1 606 ? -11.795 30.237 31.086 1.00 88.56 606 THR A CA 1
ATOM 4867 C C . THR A 1 606 ? -13.307 30.154 31.268 1.00 88.56 606 THR A C 1
ATOM 4869 O O . THR A 1 606 ? -14.032 29.678 30.390 1.00 88.56 606 THR A O 1
ATOM 4872 N N . LEU A 1 607 ? -13.811 30.684 32.389 1.00 89.12 607 LEU A N 1
ATOM 4873 C CA . LEU A 1 607 ? -15.255 30.845 32.623 1.00 89.12 607 LEU A CA 1
ATOM 4874 C C . LEU A 1 607 ? -15.947 31.580 31.464 1.00 89.12 607 LEU A C 1
ATOM 4876 O O . LEU A 1 607 ? -17.075 31.243 31.105 1.00 89.12 607 LEU A O 1
ATOM 4880 N N . LEU A 1 608 ? -15.243 32.535 30.849 1.00 93.31 608 LEU A N 1
ATOM 4881 C CA . LEU A 1 608 ? -15.716 33.303 29.702 1.00 93.31 608 LEU A CA 1
ATOM 4882 C C . LEU A 1 608 ? -15.846 32.437 28.439 1.00 93.31 608 LEU A C 1
ATOM 4884 O O . LEU A 1 608 ? -16.866 32.512 27.756 1.00 93.31 608 LEU A O 1
ATOM 4888 N N . VAL A 1 609 ? -14.866 31.567 28.158 1.00 91.88 609 VAL A N 1
ATOM 4889 C CA . VAL A 1 609 ? -14.938 30.600 27.044 1.00 91.88 609 VAL A CA 1
ATOM 4890 C C . VAL A 1 609 ? -16.115 29.643 27.230 1.00 91.88 609 VAL A C 1
ATOM 4892 O O . VAL A 1 609 ? -16.870 29.399 26.291 1.00 91.88 609 VAL A O 1
ATOM 4895 N N . ILE A 1 610 ? -16.326 29.140 28.447 1.00 90.00 610 ILE A N 1
ATOM 4896 C CA . ILE A 1 610 ? -17.429 28.216 28.746 1.00 90.00 610 ILE A CA 1
ATOM 4897 C C . ILE A 1 610 ? -18.788 28.907 28.578 1.00 90.00 610 ILE A C 1
ATOM 4899 O O . ILE A 1 610 ? -19.693 28.330 27.977 1.00 90.00 610 ILE A O 1
ATOM 4903 N N . ALA A 1 611 ? -18.932 30.144 29.063 1.00 92.12 611 ALA A N 1
ATOM 4904 C CA . ALA A 1 611 ? -20.155 30.930 28.897 1.00 92.12 611 ALA A CA 1
ATOM 4905 C C . ALA A 1 611 ? -20.465 31.197 27.413 1.00 92.12 611 ALA A C 1
ATOM 4907 O O . ALA A 1 611 ? -21.604 31.014 26.975 1.00 92.12 611 ALA A O 1
ATOM 4908 N N . ALA A 1 612 ? -19.443 31.539 26.621 1.00 93.31 612 ALA A N 1
ATOM 4909 C CA . ALA A 1 612 ? -19.562 31.719 25.176 1.00 93.31 612 ALA A CA 1
ATOM 4910 C C . ALA A 1 612 ? -19.961 30.417 24.456 1.00 93.31 612 ALA A C 1
ATOM 4912 O O . ALA A 1 612 ? -20.885 30.426 23.641 1.00 93.31 612 ALA A O 1
ATOM 4913 N N . LYS A 1 613 ? -19.353 29.274 24.812 1.00 91.62 613 LYS A N 1
ATOM 4914 C CA . LYS A 1 613 ? -19.715 27.944 24.280 1.00 91.62 613 LYS A CA 1
ATOM 4915 C C . LYS A 1 613 ? -21.129 27.495 24.650 1.00 91.62 613 LYS A C 1
ATOM 4917 O O . LYS A 1 613 ? -21.686 26.657 23.954 1.00 91.62 613 LYS A O 1
ATOM 4922 N N . LYS A 1 614 ? -21.710 28.032 25.724 1.00 89.19 614 LYS A N 1
ATOM 4923 C CA . LYS A 1 614 ? -23.085 27.739 26.166 1.00 89.19 614 LYS A CA 1
ATOM 4924 C C . LYS A 1 614 ? -24.123 28.752 25.692 1.00 89.19 614 LYS A C 1
ATOM 4926 O O . LYS A 1 614 ? -25.278 28.652 26.087 1.00 89.19 614 LYS A O 1
ATOM 4931 N N . ASN A 1 615 ? -23.723 29.728 24.876 1.00 93.62 615 ASN A N 1
ATOM 4932 C CA . ASN A 1 615 ? -24.590 30.817 24.423 1.00 93.62 615 ASN A CA 1
ATOM 4933 C C . ASN A 1 615 ? -25.208 31.631 25.585 1.00 93.62 615 ASN A C 1
ATOM 4935 O O . ASN A 1 615 ? -26.323 32.139 25.485 1.00 93.62 615 ASN A O 1
ATOM 4939 N N . ARG A 1 616 ? -24.497 31.752 26.716 1.00 93.94 616 ARG A N 1
ATOM 4940 C CA . ARG A 1 616 ? -24.959 32.479 27.911 1.00 93.94 616 ARG A CA 1
ATOM 4941 C C . ARG A 1 616 ? -24.461 33.920 27.902 1.00 93.94 616 ARG A C 1
ATOM 4943 O O . ARG A 1 616 ? -23.526 34.265 28.624 1.00 93.94 616 ARG A O 1
ATOM 4950 N N . SER A 1 617 ? -25.068 34.756 27.059 1.00 94.38 617 SER A N 1
ATOM 4951 C CA . SER A 1 617 ? -24.691 36.170 26.895 1.00 94.38 617 SER A CA 1
ATOM 4952 C C . SER A 1 617 ? -24.763 36.972 28.198 1.00 94.38 617 SER A C 1
ATOM 4954 O O . SER A 1 617 ? -23.901 37.809 28.441 1.00 94.38 617 SER A O 1
ATOM 4956 N N . ASP A 1 618 ? -25.714 36.654 29.078 1.00 93.94 618 ASP A N 1
ATOM 4957 C CA . ASP A 1 618 ? -25.866 37.264 30.402 1.00 93.94 618 ASP A CA 1
ATOM 4958 C C . ASP A 1 618 ? -24.672 36.995 31.334 1.00 93.94 618 ASP A C 1
ATOM 4960 O O . ASP A 1 618 ? -24.303 37.840 32.149 1.00 93.94 618 ASP A O 1
ATOM 4964 N N . ILE A 1 619 ? -24.057 35.815 31.223 1.00 93.25 619 ILE A N 1
ATOM 4965 C CA . ILE A 1 619 ? -22.868 35.443 31.998 1.00 93.25 619 ILE A CA 1
ATOM 4966 C C . ILE A 1 619 ? -21.603 36.012 31.347 1.00 93.25 619 ILE A C 1
ATOM 4968 O O . ILE A 1 619 ? -20.712 36.465 32.063 1.00 93.25 619 ILE A O 1
ATOM 4972 N N . VAL A 1 620 ? -21.535 36.024 30.010 1.00 95.44 620 VAL A N 1
ATOM 4973 C CA . VAL A 1 620 ? -20.457 36.689 29.254 1.00 95.44 620 VAL A CA 1
ATOM 4974 C C . VAL A 1 620 ? -20.383 38.170 29.632 1.00 95.44 620 VAL A C 1
ATOM 4976 O O . VAL A 1 620 ? -19.307 38.649 29.975 1.00 95.44 620 VAL A O 1
ATOM 4979 N N . GLU A 1 621 ? -21.522 38.864 29.661 1.00 95.44 621 GLU A N 1
ATOM 4980 C CA . GLU A 1 621 ? -21.625 40.274 30.052 1.00 95.44 621 GLU A CA 1
ATOM 4981 C C . GLU A 1 621 ? -21.098 40.508 31.468 1.00 95.44 621 GLU A C 1
ATOM 4983 O O . GLU A 1 621 ? -20.136 41.251 31.654 1.00 95.44 621 GLU A O 1
ATOM 4988 N N . LYS A 1 622 ? -21.628 39.775 32.454 1.00 92.25 622 LYS A N 1
ATOM 4989 C CA . LYS A 1 622 ? -21.184 39.879 33.854 1.00 92.25 622 LYS A CA 1
ATOM 4990 C C . LYS A 1 622 ? -19.690 39.612 34.038 1.00 92.25 622 LYS A C 1
ATOM 4992 O O . LYS A 1 622 ? -19.065 40.196 34.921 1.00 92.25 622 LYS A O 1
ATOM 4997 N N . LEU A 1 623 ? -19.120 38.680 33.274 1.00 92.62 623 LEU A N 1
ATOM 4998 C CA . LEU A 1 623 ? -17.696 38.354 33.346 1.00 92.62 623 LEU A CA 1
ATOM 4999 C C . LEU A 1 623 ? -16.826 39.483 32.791 1.00 92.62 623 LEU A C 1
ATOM 5001 O O . LEU A 1 623 ? -15.821 39.825 33.413 1.00 92.62 623 LEU A O 1
ATOM 5005 N N . LEU A 1 624 ? -17.222 40.070 31.661 1.00 93.06 624 LEU A N 1
ATOM 5006 C CA . LEU A 1 624 ? -16.494 41.173 31.037 1.00 93.06 624 LEU A CA 1
ATOM 5007 C C . LEU A 1 624 ? -16.604 42.473 31.843 1.00 93.06 624 LEU A C 1
ATOM 5009 O O . LEU A 1 624 ? -15.603 43.169 31.972 1.00 93.06 624 LEU A O 1
ATOM 5013 N N . GLU A 1 625 ? -17.757 42.761 32.454 1.00 91.56 625 GLU A N 1
ATOM 5014 C CA . GLU A 1 625 ? -17.924 43.911 33.360 1.00 91.56 625 GLU A CA 1
ATOM 5015 C C . GLU A 1 625 ? -17.034 43.803 34.608 1.00 91.56 625 GLU A C 1
ATOM 5017 O O . GLU A 1 625 ? -16.473 44.794 35.072 1.00 91.56 625 GLU A O 1
ATOM 5022 N N . LYS A 1 626 ? -16.892 42.592 35.166 1.00 89.12 626 LYS A N 1
ATOM 5023 C CA . LYS A 1 626 ? -16.073 42.356 36.365 1.00 89.12 626 LYS A CA 1
ATOM 5024 C C . LYS A 1 626 ? -14.576 42.300 36.075 1.00 89.12 626 LYS A C 1
ATOM 5026 O O . LYS A 1 626 ? -13.784 42.692 36.929 1.00 89.12 626 LYS A O 1
ATOM 5031 N N . ALA A 1 627 ? -14.179 41.738 34.935 1.00 87.44 627 ALA A N 1
ATOM 5032 C CA . ALA A 1 627 ? -12.779 41.495 34.604 1.00 87.44 627 ALA A CA 1
ATOM 5033 C C . ALA A 1 627 ? -12.550 41.509 33.079 1.00 87.44 627 ALA A C 1
ATOM 5035 O O . ALA A 1 627 ? -12.367 40.450 32.478 1.00 87.44 627 ALA A O 1
ATOM 5036 N N . PRO A 1 628 ? -12.487 42.688 32.435 1.00 86.06 628 PRO A N 1
ATOM 5037 C CA . PRO A 1 628 ? -12.388 42.788 30.975 1.00 86.06 628 PRO A CA 1
ATOM 5038 C C . PRO A 1 628 ? -11.114 42.141 30.408 1.00 86.06 628 PRO A C 1
ATOM 5040 O O . PRO A 1 628 ? -11.134 41.587 29.312 1.00 86.06 628 PRO A O 1
ATOM 5043 N N . ALA A 1 629 ? -10.018 42.106 31.176 1.00 85.62 629 ALA A N 1
ATOM 5044 C CA . ALA A 1 629 ? -8.745 41.513 30.754 1.00 85.62 629 ALA A CA 1
ATOM 5045 C C . ALA A 1 629 ? -8.828 40.008 30.408 1.00 85.62 629 ALA A C 1
ATOM 5047 O O . ALA A 1 629 ? -8.006 39.510 29.632 1.00 85.62 629 ALA A O 1
ATOM 5048 N N . VAL A 1 630 ? -9.824 39.278 30.935 1.00 90.25 630 VAL A N 1
ATOM 5049 C CA . VAL A 1 630 ? -9.972 37.827 30.702 1.00 90.25 630 VAL A CA 1
ATOM 5050 C C . VAL A 1 630 ? -10.376 37.488 29.267 1.00 90.25 630 VAL A C 1
ATOM 5052 O O . VAL A 1 630 ? -10.240 36.335 28.860 1.00 90.25 630 VAL A O 1
ATOM 5055 N N . VAL A 1 631 ? -10.824 38.482 28.489 1.00 92.25 631 VAL A N 1
ATOM 5056 C CA . VAL A 1 631 ? -11.170 38.327 27.068 1.00 92.25 631 VAL A CA 1
ATOM 5057 C C . VAL A 1 631 ? -10.006 37.790 26.233 1.00 92.25 631 VAL A C 1
ATOM 5059 O O . VAL A 1 631 ? -10.216 36.981 25.334 1.00 92.25 631 VAL A O 1
ATOM 5062 N N . SER A 1 632 ? -8.780 38.175 26.595 1.00 89.94 632 SER A N 1
ATOM 5063 C CA . SER A 1 632 ? -7.553 37.836 25.866 1.00 89.94 632 SER A CA 1
ATOM 5064 C C . SER A 1 632 ? -7.037 36.416 26.126 1.00 89.94 632 SER A C 1
ATOM 5066 O O . SER A 1 632 ? -6.113 35.947 25.453 1.00 89.94 632 SER A O 1
ATOM 5068 N N . ILE A 1 633 ? -7.609 35.713 27.109 1.00 89.88 633 ILE A N 1
ATOM 5069 C CA . ILE A 1 633 ? -7.140 34.396 27.536 1.00 89.88 633 ILE A CA 1
ATOM 5070 C C . ILE A 1 633 ? -7.742 33.324 26.631 1.00 89.88 633 ILE A C 1
ATOM 5072 O O . ILE A 1 633 ? -8.960 33.185 26.515 1.00 89.88 633 ILE A O 1
ATOM 5076 N N . CYS A 1 634 ? -6.863 32.534 26.023 1.00 88.25 634 CYS A N 1
ATOM 5077 C CA . CYS A 1 634 ? -7.224 31.495 25.069 1.00 88.25 634 CYS A CA 1
ATOM 5078 C C . CYS A 1 634 ? -7.085 30.089 25.663 1.00 88.25 634 CYS A C 1
ATOM 5080 O O . CYS A 1 634 ? -6.345 29.872 26.627 1.00 88.25 634 CYS A O 1
ATOM 5082 N N . ASP A 1 635 ? -7.786 29.132 25.062 1.00 84.31 635 ASP A N 1
ATOM 5083 C CA . ASP A 1 635 ? -7.662 27.711 25.385 1.00 84.31 635 ASP A CA 1
ATOM 5084 C C . ASP A 1 635 ? -6.366 27.085 24.818 1.00 84.31 635 ASP A C 1
ATOM 5086 O O . ASP A 1 635 ? -5.527 27.751 24.205 1.00 84.31 635 ASP A O 1
ATOM 5090 N N . VAL A 1 636 ? -6.176 25.775 25.010 1.00 80.25 636 VAL A N 1
ATOM 5091 C CA . VAL A 1 636 ? -5.012 25.033 24.477 1.00 80.25 636 VAL A CA 1
ATOM 5092 C C . VAL A 1 636 ? -4.891 25.058 22.948 1.00 80.25 636 VAL A C 1
ATOM 5094 O O . VAL A 1 636 ? -3.797 24.840 22.426 1.00 80.25 636 VAL A O 1
ATOM 5097 N N . SER A 1 637 ? -5.983 25.313 22.229 1.00 79.31 637 SER A N 1
ATOM 5098 C CA . SER A 1 637 ? -6.011 25.462 20.772 1.00 79.31 637 SER A CA 1
ATOM 5099 C C . SER A 1 637 ? -5.726 26.899 20.330 1.00 79.31 637 SER A C 1
ATOM 5101 O O . SER A 1 637 ? -5.659 27.156 19.129 1.00 79.31 637 SER A O 1
ATOM 5103 N N . GLY A 1 638 ? -5.511 27.820 21.272 1.00 86.62 638 GLY A N 1
ATOM 5104 C CA . GLY A 1 638 ? -5.315 29.238 20.997 1.00 86.62 638 GLY A CA 1
ATOM 5105 C C . GLY A 1 638 ? -6.621 29.979 20.702 1.00 86.62 638 GLY A C 1
ATOM 5106 O O . GLY A 1 638 ? -6.567 31.106 20.230 1.00 86.62 638 GLY A O 1
ATOM 5107 N N . ARG A 1 639 ? -7.792 29.384 20.973 1.00 92.38 639 ARG A N 1
ATOM 5108 C CA . ARG A 1 639 ? -9.096 30.000 20.687 1.00 92.38 639 ARG A CA 1
ATOM 5109 C C . ARG A 1 639 ? -9.587 30.825 21.870 1.00 92.38 639 ARG A C 1
ATOM 5111 O O . ARG A 1 639 ? -9.581 30.359 23.011 1.00 92.38 639 ARG A O 1
ATOM 5118 N N . SER A 1 640 ? -10.048 32.041 21.582 1.00 93.81 640 SER A N 1
ATOM 5119 C CA . SER A 1 640 ? -10.692 32.931 22.554 1.00 93.81 640 SER A CA 1
ATOM 5120 C C . SER A 1 640 ? -12.183 32.610 22.722 1.00 93.81 640 SER A C 1
ATOM 5122 O O . SER A 1 640 ? -12.770 31.829 21.967 1.00 93.81 640 SER A O 1
ATOM 5124 N N . ALA A 1 641 ? -12.835 33.243 23.699 1.00 94.88 641 ALA A N 1
ATOM 5125 C CA . ALA A 1 641 ? -14.282 33.120 23.880 1.00 94.88 641 ALA A CA 1
ATOM 5126 C C . ALA A 1 641 ? -15.067 33.639 22.659 1.00 94.88 641 ALA A C 1
ATOM 5128 O O . ALA A 1 641 ? -16.041 33.009 22.245 1.00 94.88 641 ALA A O 1
ATOM 5129 N N . LEU A 1 642 ? -14.593 34.724 22.032 1.00 96.62 642 LEU A N 1
ATOM 5130 C CA . LEU A 1 642 ? -15.146 35.239 20.778 1.00 96.62 642 LEU A CA 1
ATOM 5131 C C . LEU A 1 642 ? -14.971 34.231 19.632 1.00 96.62 642 LEU A C 1
ATOM 5133 O O . LEU A 1 642 ? -15.905 34.015 18.864 1.00 96.62 642 LEU A O 1
ATOM 5137 N N . SER A 1 643 ? -13.823 33.548 19.563 1.00 95.12 643 SER A N 1
ATOM 5138 C CA . SER A 1 643 ? -13.569 32.493 18.567 1.00 95.12 643 SER A CA 1
ATOM 5139 C C . SER A 1 643 ? -14.578 31.344 18.683 1.00 95.12 643 SER A C 1
ATOM 5141 O O . SER A 1 643 ? -15.128 30.895 17.680 1.00 95.12 643 SER A O 1
ATOM 5143 N N . TRP A 1 644 ? -14.870 30.889 19.907 1.00 94.88 644 TRP A N 1
ATOM 5144 C CA . TRP A 1 644 ? -15.847 29.823 20.152 1.00 94.88 644 TRP A CA 1
ATOM 5145 C C . TRP A 1 644 ? -17.292 30.253 19.905 1.00 94.88 644 TRP A C 1
ATOM 5147 O O . TRP A 1 644 ? -18.043 29.491 19.298 1.00 94.88 644 TRP A O 1
ATOM 5157 N N . ALA A 1 645 ? -17.682 31.457 20.335 1.00 96.31 645 ALA A N 1
ATOM 5158 C CA . ALA A 1 645 ? -19.000 32.004 20.009 1.00 96.31 645 ALA A CA 1
ATOM 5159 C C . ALA A 1 645 ? -19.198 32.100 18.489 1.00 96.31 645 ALA A C 1
ATOM 5161 O O . ALA A 1 645 ? -20.271 31.780 17.986 1.00 96.31 645 ALA A O 1
ATOM 5162 N N . SER A 1 646 ? -18.137 32.464 17.765 1.00 95.62 646 SER A N 1
ATOM 5163 C CA . SER A 1 646 ? -18.143 32.579 16.307 1.00 95.62 646 SER A CA 1
ATOM 5164 C C . SER A 1 646 ? -18.234 31.227 15.607 1.00 95.62 646 SER A C 1
ATOM 5166 O O . SER A 1 646 ? -19.057 31.056 14.715 1.00 95.62 646 SER A O 1
ATOM 5168 N N . PHE A 1 647 ? -17.455 30.240 16.058 1.00 95.62 647 PHE A N 1
ATOM 5169 C CA . PHE A 1 647 ? -17.495 28.874 15.531 1.00 95.62 647 PHE A CA 1
ATOM 5170 C C . PHE A 1 647 ? -18.845 28.175 15.753 1.00 95.62 647 PHE A C 1
ATOM 5172 O O . PHE A 1 647 ? -19.251 27.377 14.922 1.00 95.62 647 PHE A O 1
ATOM 5179 N N . LEU A 1 648 ? -19.527 28.457 16.870 1.00 92.81 648 LEU A N 1
ATOM 5180 C CA . LEU A 1 648 ? -20.807 27.831 17.233 1.00 92.81 648 LEU A CA 1
ATOM 5181 C C . LEU A 1 648 ? -22.042 28.640 16.797 1.00 92.81 648 LEU A C 1
ATOM 5183 O O . LEU A 1 648 ? -23.167 28.205 17.031 1.00 92.81 648 LEU A O 1
ATOM 5187 N N . GLY A 1 649 ? -21.856 29.829 16.216 1.00 94.75 649 GLY A N 1
ATOM 5188 C CA . GLY A 1 649 ? -22.963 30.656 15.724 1.00 94.75 649 GLY A CA 1
ATOM 5189 C C . GLY A 1 649 ? -23.741 31.392 16.816 1.00 94.75 649 GLY A C 1
ATOM 5190 O O . GLY A 1 649 ? -24.903 31.747 16.639 1.00 94.75 649 GLY A O 1
ATOM 5191 N N . HIS A 1 650 ? -23.124 31.627 17.971 1.00 97.56 650 HIS A N 1
ATOM 5192 C CA . HIS A 1 650 ? -23.764 32.261 19.119 1.00 97.56 650 HIS A CA 1
ATOM 5193 C C . HIS A 1 650 ? -23.723 33.793 19.010 1.00 97.56 650 HIS A C 1
ATOM 5195 O O . HIS A 1 650 ? -22.846 34.449 19.572 1.00 97.56 650 HIS A O 1
ATOM 5201 N N . LEU A 1 651 ? -24.705 34.377 18.313 1.00 97.25 651 LEU A N 1
ATOM 5202 C CA . LEU A 1 651 ? -24.776 35.822 18.046 1.00 97.25 651 LEU A CA 1
ATOM 5203 C C . LEU A 1 651 ? -24.852 36.695 19.308 1.00 97.25 651 LEU A C 1
ATOM 5205 O O . LEU A 1 651 ? -24.257 37.770 19.358 1.00 97.25 651 LEU A O 1
ATOM 5209 N N . GLN A 1 652 ? -25.585 36.260 20.336 1.00 97.06 652 GLN A N 1
ATOM 5210 C CA . GLN A 1 652 ? -25.818 37.092 21.521 1.00 97.06 652 GLN A CA 1
ATOM 5211 C C . GLN A 1 652 ? -24.520 37.359 22.309 1.00 97.06 652 GLN A C 1
ATOM 5213 O O . GLN A 1 652 ? -24.240 38.524 22.584 1.00 97.06 652 GLN A O 1
ATOM 5218 N N . PRO A 1 653 ? -23.671 36.356 22.616 1.00 96.81 653 PRO A N 1
ATOM 5219 C CA . PRO A 1 653 ? -22.322 36.601 23.127 1.00 96.81 653 PRO A CA 1
ATOM 5220 C C . PRO A 1 653 ? -21.468 37.527 22.250 1.00 96.81 653 PRO A C 1
ATOM 5222 O O . PRO A 1 653 ? -20.799 38.401 22.791 1.00 96.81 653 PRO A O 1
ATOM 5225 N N . VAL A 1 654 ? -21.502 37.382 20.919 1.00 97.44 654 VAL A N 1
ATOM 5226 C CA . VAL A 1 654 ? -20.735 38.240 19.987 1.00 97.44 654 VAL A CA 1
ATOM 5227 C C . VAL A 1 654 ? -21.138 39.712 20.133 1.00 97.44 654 VAL A C 1
ATOM 5229 O O . VAL A 1 654 ? -20.277 40.573 20.305 1.00 97.44 654 VAL A O 1
ATOM 5232 N N . LYS A 1 655 ? -22.445 39.996 20.197 1.00 97.25 655 LYS A N 1
ATOM 5233 C CA . LYS A 1 655 ? -22.971 41.350 20.448 1.00 97.25 655 LYS A CA 1
ATOM 5234 C C . LYS A 1 655 ? -22.548 41.917 21.802 1.00 97.25 655 LYS A C 1
ATOM 5236 O O . LYS A 1 655 ? -22.301 43.116 21.918 1.00 97.25 655 LYS A O 1
ATOM 5241 N N . VAL A 1 656 ? -22.442 41.068 22.824 1.00 96.75 656 VAL A N 1
ATOM 5242 C CA . VAL A 1 656 ? -21.938 41.475 24.143 1.00 96.75 656 VAL A CA 1
ATOM 5243 C C . VAL A 1 656 ? -20.469 41.895 24.065 1.00 96.75 656 VAL A C 1
ATOM 5245 O O . VAL A 1 656 ? -20.128 42.942 24.612 1.00 96.75 656 VAL A O 1
ATOM 5248 N N . PHE A 1 657 ? -19.614 41.147 23.354 1.00 95.50 657 PHE A N 1
ATOM 5249 C CA . PHE A 1 657 ? -18.214 41.543 23.146 1.00 95.50 657 PHE A CA 1
ATOM 5250 C C . PHE A 1 657 ? -18.113 42.917 22.470 1.00 95.50 657 PHE A C 1
ATOM 5252 O O . PHE A 1 657 ? -17.393 43.776 22.968 1.00 95.50 657 PHE A O 1
ATOM 5259 N N . ARG A 1 658 ? -18.896 43.162 21.412 1.00 94.38 658 ARG A N 1
ATOM 5260 C CA . ARG A 1 658 ? -18.945 44.464 20.724 1.00 94.38 658 ARG A CA 1
ATOM 5261 C C . ARG A 1 658 ? -19.375 45.622 21.621 1.00 94.38 658 ARG A C 1
ATOM 5263 O O . ARG A 1 658 ? -18.846 46.717 21.496 1.00 94.38 658 ARG A O 1
ATOM 5270 N N . ARG A 1 659 ? -20.359 45.398 22.493 1.00 94.62 659 ARG A N 1
ATOM 5271 C CA . ARG A 1 659 ? -20.915 46.450 23.356 1.00 94.62 659 ARG A CA 1
ATOM 5272 C C . ARG A 1 659 ? -20.003 46.806 24.534 1.00 94.62 659 ARG A C 1
ATOM 5274 O O . ARG A 1 659 ? -20.032 47.950 24.969 1.00 94.62 659 ARG A O 1
ATOM 5281 N N . ILE A 1 660 ? -19.286 45.828 25.095 1.00 93.12 660 ILE A N 1
ATOM 5282 C CA . ILE A 1 660 ? -18.577 45.982 26.381 1.00 93.12 660 ILE A CA 1
ATOM 5283 C C . ILE A 1 660 ? -17.079 46.245 26.212 1.00 93.12 660 ILE A C 1
ATOM 5285 O O . ILE A 1 660 ? -16.495 46.927 27.050 1.00 93.12 660 ILE A O 1
ATOM 5289 N N . LEU A 1 661 ? -16.434 45.686 25.186 1.00 91.88 661 LEU A N 1
ATOM 5290 C CA . LEU A 1 661 ? -14.991 45.850 25.015 1.00 91.88 661 LEU A CA 1
ATOM 5291 C C . LEU A 1 661 ? -14.654 47.231 24.447 1.00 91.88 661 LEU A C 1
ATOM 5293 O O . LEU A 1 661 ? -15.298 47.689 23.506 1.00 91.88 661 LEU A O 1
ATOM 5297 N N . ASP A 1 662 ? -13.588 47.844 24.964 1.00 91.12 662 ASP A N 1
ATOM 5298 C CA . ASP A 1 662 ? -12.997 49.043 24.366 1.00 91.12 662 ASP A CA 1
ATOM 5299 C C . ASP A 1 662 ? -12.569 48.770 22.916 1.00 91.12 662 ASP A C 1
ATOM 5301 O O . ASP A 1 662 ? -12.058 47.688 22.616 1.00 91.12 662 ASP A O 1
ATOM 5305 N N . GLU A 1 663 ? -12.691 49.768 22.036 1.00 88.00 663 GLU A N 1
ATOM 5306 C CA . GLU A 1 663 ? -12.440 49.635 20.588 1.00 88.00 663 GLU A CA 1
ATOM 5307 C C . GLU A 1 663 ? -11.084 48.983 20.265 1.00 88.00 663 GLU A C 1
ATOM 5309 O O . GLU A 1 663 ? -11.004 48.068 19.448 1.00 88.00 663 GLU A O 1
ATOM 5314 N N . ASN A 1 664 ? -10.017 49.371 20.974 1.00 87.94 664 ASN A N 1
ATOM 5315 C CA . ASN A 1 664 ? -8.682 48.793 20.780 1.00 87.94 664 ASN A CA 1
ATOM 5316 C C . ASN A 1 664 ? -8.624 47.294 21.119 1.00 87.94 664 ASN A C 1
ATOM 5318 O O . ASN A 1 664 ? -7.956 46.523 20.431 1.00 87.94 664 ASN A O 1
ATOM 5322 N N . VAL A 1 665 ? -9.300 46.870 22.190 1.00 90.12 665 VAL A N 1
ATOM 5323 C CA . VAL A 1 665 ? -9.334 45.461 22.616 1.00 90.12 665 VAL A CA 1
ATOM 5324 C C . VAL A 1 665 ? -10.236 44.664 21.681 1.00 90.12 665 VAL A C 1
ATOM 5326 O O . VAL A 1 665 ? -9.867 43.572 21.256 1.00 90.12 665 VAL A O 1
ATOM 5329 N N . LEU A 1 666 ? -11.384 45.234 21.314 1.00 91.69 666 LEU A N 1
ATOM 5330 C CA . LEU A 1 666 ? -12.325 44.652 20.369 1.00 91.69 666 LEU A CA 1
ATOM 5331 C C . LEU A 1 666 ? -11.654 44.355 19.022 1.00 91.69 666 LEU A C 1
ATOM 5333 O O . LEU A 1 666 ? -11.796 43.244 18.509 1.00 91.69 666 LEU A O 1
ATOM 5337 N N . GLN A 1 667 ? -10.861 45.292 18.497 1.00 90.75 667 GLN A N 1
ATOM 5338 C CA . GLN A 1 667 ? -10.140 45.114 17.236 1.00 90.75 667 GLN A CA 1
ATOM 5339 C C . GLN A 1 667 ? -9.112 43.976 17.302 1.00 90.75 667 GLN A C 1
ATOM 5341 O O . GLN A 1 667 ? -8.981 43.194 16.355 1.00 90.75 667 GLN A O 1
ATOM 5346 N N . ILE A 1 668 ? -8.388 43.859 18.423 1.00 91.31 668 ILE A N 1
ATOM 5347 C CA . ILE A 1 668 ? -7.414 42.781 18.648 1.00 91.31 668 ILE A CA 1
ATOM 5348 C C . ILE A 1 668 ? -8.126 41.428 18.710 1.00 91.31 668 ILE A C 1
ATOM 5350 O O . ILE A 1 668 ? -7.700 40.481 18.052 1.00 91.31 668 ILE A O 1
ATOM 5354 N N . GLU A 1 669 ? -9.206 41.320 19.486 1.00 93.44 669 GLU A N 1
ATOM 5355 C CA . GLU A 1 669 ? -9.902 40.048 19.702 1.00 93.44 669 GLU A CA 1
ATOM 5356 C C . GLU A 1 669 ? -10.652 39.561 18.463 1.00 93.44 669 GLU A C 1
ATOM 5358 O O . GLU A 1 669 ? -10.647 38.363 18.177 1.00 93.44 669 GLU A O 1
ATOM 5363 N N . THR A 1 670 ? -11.238 40.477 17.692 1.00 94.00 670 THR A N 1
ATOM 5364 C CA . THR A 1 670 ? -11.948 40.166 16.440 1.00 94.00 670 THR A CA 1
ATOM 5365 C C . THR A 1 670 ? -11.015 39.555 15.389 1.00 94.00 670 THR A C 1
ATOM 5367 O O . THR A 1 670 ? -11.439 38.720 14.590 1.00 94.00 670 THR A O 1
ATOM 5370 N N . ASN A 1 671 ? -9.724 39.895 15.447 1.00 95.88 671 ASN A N 1
ATOM 5371 C CA . ASN A 1 671 ? -8.691 39.426 14.522 1.00 95.88 671 ASN A CA 1
ATOM 5372 C C . ASN A 1 671 ? -7.708 38.429 15.147 1.00 95.88 671 ASN A C 1
ATOM 5374 O O . ASN A 1 671 ? -6.728 38.046 14.505 1.00 95.88 671 ASN A O 1
ATOM 5378 N N . ARG A 1 672 ? -7.942 37.996 16.392 1.00 93.06 672 ARG A N 1
ATOM 5379 C CA . ARG A 1 672 ? -7.015 37.124 17.117 1.00 93.06 672 ARG A CA 1
ATOM 5380 C C . ARG A 1 672 ? -6.954 35.739 16.451 1.00 93.06 672 ARG A C 1
ATOM 5382 O O . ARG A 1 672 ? -7.971 35.048 16.412 1.00 93.06 672 ARG A O 1
ATOM 5389 N N . PRO A 1 673 ? -5.781 35.300 15.964 1.00 93.25 673 PRO A N 1
ATOM 5390 C CA . PRO A 1 673 ? -5.636 33.983 15.363 1.00 93.25 673 PRO A CA 1
ATOM 5391 C C . PRO A 1 673 ? -5.513 32.884 16.422 1.00 93.25 673 PRO A C 1
ATOM 5393 O O . PRO A 1 673 ? -4.800 33.050 17.414 1.00 93.25 673 PRO A O 1
ATOM 5396 N N . ASP A 1 674 ? -6.120 31.727 16.162 1.00 91.62 674 ASP A N 1
ATOM 5397 C CA . ASP A 1 674 ? -5.851 30.505 16.919 1.00 91.62 674 ASP A CA 1
ATOM 5398 C C . ASP A 1 674 ? -4.510 29.853 16.519 1.00 91.62 674 ASP A C 1
ATOM 5400 O O . ASP A 1 674 ? -3.755 30.364 15.683 1.00 91.62 674 ASP A O 1
ATOM 5404 N N . ASN A 1 675 ? -4.183 28.691 17.096 1.00 92.19 675 ASN A N 1
ATOM 5405 C CA . ASN A 1 675 ? -2.930 28.003 16.781 1.00 92.19 675 ASN A CA 1
ATOM 5406 C C . ASN A 1 675 ? -2.817 27.607 15.300 1.00 92.19 675 ASN A C 1
ATOM 5408 O O . ASN A 1 675 ? -1.699 27.440 14.826 1.00 92.19 675 ASN A O 1
ATOM 5412 N N . MET A 1 676 ? -3.916 27.477 14.553 1.00 89.88 676 MET A N 1
ATOM 5413 C CA . MET A 1 676 ? -3.922 27.230 13.105 1.00 89.88 676 MET A CA 1
ATOM 5414 C C . MET A 1 676 ? -3.985 28.516 12.274 1.00 89.88 676 MET A C 1
ATOM 5416 O O . MET A 1 676 ? -4.081 28.449 11.050 1.00 89.88 676 MET A O 1
ATOM 5420 N N . ARG A 1 677 ? -3.831 29.675 12.921 1.00 94.50 677 ARG A N 1
ATOM 5421 C CA . ARG A 1 677 ? -4.023 31.012 12.355 1.00 94.50 677 ARG A CA 1
ATOM 5422 C C . ARG A 1 677 ? -5.460 31.303 11.909 1.00 94.50 677 ARG A C 1
ATOM 5424 O O . ARG A 1 677 ? -5.661 32.205 11.106 1.00 94.50 677 ARG A O 1
ATOM 5431 N N . GLN A 1 678 ? -6.449 30.582 12.434 1.00 95.12 678 GLN A N 1
ATOM 5432 C CA . GLN A 1 678 ? -7.850 30.842 12.110 1.00 95.12 678 GLN A CA 1
ATOM 5433 C C . GLN A 1 678 ? -8.399 31.971 12.985 1.00 95.12 678 GLN A C 1
ATOM 5435 O O . GLN A 1 678 ? -8.229 31.945 14.204 1.00 95.12 678 GLN A O 1
ATOM 5440 N N . THR A 1 679 ? -9.057 32.955 12.374 1.00 97.44 679 THR A N 1
ATOM 5441 C CA . THR A 1 679 ? -9.706 34.076 13.077 1.00 97.44 679 THR A CA 1
ATOM 5442 C C . THR A 1 679 ? -11.168 33.751 13.418 1.00 97.44 679 THR A C 1
ATOM 5444 O O . THR A 1 679 ? -11.755 32.857 12.797 1.00 97.44 679 THR A O 1
ATOM 5447 N N . PRO A 1 680 ? -11.813 34.479 14.352 1.00 97.56 680 PRO A N 1
ATOM 5448 C CA . PRO A 1 680 ? -13.250 34.354 14.607 1.00 97.56 680 PRO A CA 1
ATOM 5449 C C . PRO A 1 680 ? -14.103 34.430 13.331 1.00 97.56 680 PRO A C 1
ATOM 5451 O O . PRO A 1 680 ? -15.000 33.607 13.145 1.00 97.56 680 PRO A O 1
ATOM 5454 N N . LEU A 1 681 ? -13.766 35.344 12.412 1.00 98.19 681 LEU A N 1
ATOM 5455 C CA . LEU A 1 681 ? -14.444 35.487 11.122 1.00 98.19 681 LEU A CA 1
ATOM 5456 C C . LEU A 1 681 ? -14.300 34.230 10.249 1.00 98.19 681 LEU A C 1
ATOM 5458 O O . LEU A 1 681 ? -15.287 33.761 9.685 1.00 98.19 681 LEU A O 1
ATOM 5462 N N . MET A 1 682 ? -13.101 33.640 10.173 1.00 97.88 682 MET A N 1
ATOM 5463 C CA . MET A 1 682 ? -12.882 32.382 9.446 1.00 97.88 682 MET A CA 1
ATOM 5464 C C . MET A 1 682 ? -13.656 31.217 10.057 1.00 97.88 682 MET A C 1
ATOM 5466 O O . MET A 1 682 ? -14.198 30.399 9.322 1.00 97.88 682 MET A O 1
ATOM 5470 N N . LEU A 1 683 ? -13.722 31.133 11.388 1.00 96.62 683 LEU A N 1
ATOM 5471 C CA . LEU A 1 683 ? -14.438 30.068 12.092 1.00 96.62 683 LEU A CA 1
ATOM 5472 C C . LEU A 1 683 ? -15.959 30.166 11.894 1.00 96.62 683 LEU A C 1
ATOM 5474 O O . LEU A 1 683 ? -16.609 29.140 11.675 1.00 96.62 683 LEU A O 1
ATOM 5478 N N . ALA A 1 684 ? -16.516 31.382 11.917 1.00 97.06 684 ALA A N 1
ATOM 5479 C CA . ALA A 1 684 ? -17.921 31.626 11.588 1.00 97.06 684 ALA A CA 1
ATOM 5480 C C . ALA A 1 684 ? -18.215 31.316 10.112 1.00 97.06 684 ALA A C 1
ATOM 5482 O O . ALA A 1 684 ? -19.216 30.669 9.801 1.00 97.06 684 ALA A O 1
ATOM 5483 N N . ALA A 1 685 ? -17.311 31.702 9.206 1.00 96.44 685 ALA A N 1
ATOM 5484 C CA . ALA A 1 685 ? -17.441 31.430 7.778 1.00 96.44 685 ALA A CA 1
ATOM 5485 C C . ALA A 1 685 ? -17.304 29.937 7.433 1.00 96.44 685 ALA A C 1
ATOM 5487 O O . ALA A 1 685 ? -18.030 29.428 6.581 1.00 96.44 685 ALA A O 1
ATOM 5488 N N . HIS A 1 686 ? -16.423 29.218 8.131 1.00 94.75 686 HIS A N 1
ATOM 5489 C CA . HIS A 1 686 ? -16.254 27.770 8.018 1.00 94.75 686 HIS A CA 1
ATOM 5490 C C . HIS A 1 686 ? -17.497 26.990 8.452 1.00 94.75 686 HIS A C 1
ATOM 5492 O O . HIS A 1 686 ? -17.711 25.894 7.945 1.00 94.75 686 HIS A O 1
ATOM 5498 N N . SER A 1 687 ? -18.289 27.543 9.373 1.00 91.50 687 SER A N 1
ATOM 5499 C CA . SER A 1 687 ? -19.464 26.882 9.963 1.00 91.50 687 SER A CA 1
ATOM 5500 C C . SER A 1 687 ? -20.795 27.426 9.427 1.00 91.50 687 SER A C 1
ATOM 5502 O O . SER A 1 687 ? -21.856 26.928 9.790 1.00 91.50 687 SER A O 1
ATOM 5504 N N . GLY A 1 688 ? -20.750 28.430 8.544 1.00 94.62 688 GLY A N 1
ATOM 5505 C CA . GLY A 1 688 ? -21.923 28.950 7.842 1.00 94.62 688 GLY A CA 1
ATOM 5506 C C . GLY A 1 688 ? -22.793 29.925 8.639 1.00 94.62 688 GLY A C 1
ATOM 5507 O O . GLY A 1 688 ? -23.962 30.091 8.305 1.00 94.62 688 GLY A O 1
ATOM 5508 N N . HIS A 1 689 ? -22.260 30.568 9.682 1.00 97.25 689 HIS A N 1
ATOM 5509 C CA . HIS A 1 689 ? -23.027 31.449 10.573 1.00 97.25 689 HIS A CA 1
ATOM 5510 C C . HIS A 1 689 ? -23.068 32.897 10.066 1.00 97.25 689 HIS A C 1
ATOM 5512 O O . HIS A 1 689 ? -22.338 33.765 10.540 1.00 97.25 689 HIS A O 1
ATOM 5518 N N . ASP A 1 690 ? -23.940 33.156 9.099 1.00 96.38 690 ASP A N 1
ATOM 5519 C CA . ASP A 1 690 ? -24.126 34.435 8.409 1.00 96.38 690 ASP A CA 1
ATOM 5520 C C . ASP A 1 690 ? -24.408 35.630 9.331 1.00 96.38 690 ASP A C 1
ATOM 5522 O O . ASP A 1 690 ? -23.767 36.667 9.178 1.00 96.38 690 ASP A O 1
ATOM 5526 N N . GLU A 1 691 ? -25.291 35.493 10.325 1.00 96.94 691 GLU A N 1
ATOM 5527 C CA . GLU A 1 691 ? -25.581 36.589 11.265 1.00 96.94 691 GLU A CA 1
ATOM 5528 C C . GLU A 1 691 ? -24.359 36.970 12.113 1.00 96.94 691 GLU A C 1
ATOM 5530 O O . GLU A 1 691 ? -24.129 38.146 12.394 1.00 96.94 691 GLU A O 1
ATOM 5535 N N . VAL A 1 692 ? -23.546 35.980 12.496 1.00 98.00 692 VAL A N 1
ATOM 5536 C CA . VAL A 1 692 ? -22.310 36.217 13.250 1.00 98.00 692 VAL A CA 1
ATOM 5537 C C . VAL A 1 692 ? -21.230 36.813 12.356 1.00 98.00 692 VAL A C 1
ATOM 5539 O O . VAL A 1 692 ? -20.528 37.723 12.785 1.00 98.00 692 VAL A O 1
ATOM 5542 N N . VAL A 1 693 ? -21.126 36.362 11.103 1.00 98.12 693 VAL A N 1
ATOM 5543 C CA . VAL A 1 693 ? -20.241 36.976 10.105 1.00 98.12 693 VAL A CA 1
ATOM 5544 C C . VAL A 1 693 ? -20.590 38.453 9.927 1.00 98.12 693 VAL A C 1
ATOM 5546 O O . VAL A 1 693 ? -19.699 39.288 10.025 1.00 98.12 693 VAL A O 1
ATOM 5549 N N . SER A 1 694 ? -21.868 38.805 9.747 1.00 97.56 694 SER A N 1
ATOM 5550 C CA . SER A 1 694 ? -22.286 40.209 9.646 1.00 97.56 694 SER A CA 1
ATOM 5551 C C . SER A 1 694 ? -21.921 41.030 10.883 1.00 97.56 694 SER A C 1
ATOM 5553 O O . SER A 1 694 ? -21.459 42.158 10.742 1.00 97.56 694 SER A O 1
ATOM 5555 N N . GLU A 1 695 ? -22.104 40.483 12.086 1.00 97.69 695 GLU A N 1
ATOM 5556 C CA . GLU A 1 695 ? -21.763 41.189 13.325 1.00 97.69 695 GLU A CA 1
ATOM 5557 C C . GLU A 1 695 ? -20.247 41.404 13.467 1.00 97.69 695 GLU A C 1
ATOM 5559 O O . GLU A 1 695 ? -19.822 42.510 13.787 1.00 97.69 695 GLU A O 1
ATOM 5564 N N . LEU A 1 696 ? -19.426 40.391 13.162 1.00 97.50 696 LEU A N 1
ATOM 5565 C CA . LEU A 1 696 ? -17.961 40.500 13.188 1.00 97.50 696 LEU A CA 1
ATOM 5566 C C . LEU A 1 696 ? -17.440 41.520 12.166 1.00 97.50 696 LEU A C 1
ATOM 5568 O O . LEU A 1 696 ? -16.492 42.244 12.450 1.00 97.50 696 LEU A O 1
ATOM 5572 N N . LEU A 1 697 ? -18.067 41.626 10.992 1.00 96.44 697 LEU A N 1
ATOM 5573 C CA . LEU A 1 697 ? -17.704 42.637 9.991 1.00 96.44 697 LEU A CA 1
ATOM 5574 C C . LEU A 1 697 ? -18.051 44.056 10.448 1.00 96.44 697 LEU A C 1
ATOM 5576 O O . LEU A 1 697 ? -17.305 44.985 10.172 1.00 96.44 697 LEU A O 1
ATOM 5580 N N . GLN A 1 698 ? -19.134 44.226 11.210 1.00 94.38 698 GLN A N 1
ATOM 5581 C CA . GLN A 1 698 ? -19.447 45.500 11.868 1.00 94.38 698 GLN A CA 1
ATOM 5582 C C . GLN A 1 698 ? -18.514 45.824 13.052 1.00 94.38 698 GLN A C 1
ATOM 5584 O O . GLN A 1 698 ? -18.613 46.912 13.621 1.00 94.38 698 GLN A O 1
ATOM 5589 N N . MET A 1 699 ? -17.653 44.878 13.439 1.00 93.12 699 MET A N 1
ATOM 5590 C CA . MET A 1 699 ? -16.555 45.035 14.399 1.00 93.12 699 MET A CA 1
ATOM 5591 C C . MET A 1 699 ? -15.195 45.172 13.685 1.00 93.12 699 MET A C 1
ATOM 5593 O O . MET A 1 699 ? -14.166 44.885 14.290 1.00 93.12 699 MET A O 1
ATOM 5597 N N . ASP A 1 700 ? -15.192 45.545 12.398 1.00 91.56 700 ASP A N 1
ATOM 5598 C CA . ASP A 1 700 ? -13.994 45.734 11.569 1.00 91.56 700 ASP A CA 1
ATOM 5599 C C . ASP A 1 700 ? -13.061 44.500 11.523 1.00 91.56 700 ASP A C 1
ATOM 5601 O O . ASP A 1 700 ? -11.828 44.609 11.541 1.00 91.56 700 ASP A O 1
ATOM 5605 N N . ALA A 1 701 ? -13.648 43.295 11.455 1.00 96.19 701 ALA A N 1
ATOM 5606 C CA . ALA A 1 701 ? -12.906 42.059 11.201 1.00 96.19 701 ALA A CA 1
ATOM 5607 C C . ALA A 1 701 ? -12.158 42.109 9.857 1.00 96.19 701 ALA A C 1
ATOM 5609 O O . ALA A 1 701 ? -12.746 42.394 8.812 1.00 96.19 701 ALA A O 1
ATOM 5610 N N . ASP A 1 702 ? -10.871 41.760 9.867 1.00 94.12 702 ASP A N 1
ATOM 5611 C CA . ASP A 1 702 ? -10.021 41.760 8.680 1.00 94.12 702 ASP A CA 1
ATOM 5612 C C . ASP A 1 702 ? -10.350 40.571 7.765 1.00 94.12 702 ASP A C 1
ATOM 5614 O O . ASP A 1 702 ? -10.173 39.395 8.103 1.00 94.12 702 ASP A O 1
ATOM 5618 N N . LEU A 1 703 ? -10.821 40.913 6.568 1.00 94.75 703 LEU A N 1
ATOM 5619 C CA . LEU A 1 703 ? -11.212 39.999 5.499 1.00 94.75 703 LEU A CA 1
ATOM 5620 C C . LEU A 1 703 ? -10.025 39.289 4.832 1.00 94.75 703 LEU A C 1
ATOM 5622 O O . LEU A 1 703 ? -10.215 38.247 4.200 1.00 94.75 703 LEU A O 1
ATOM 5626 N N . ASN A 1 704 ? -8.820 39.855 4.942 1.00 87.44 704 ASN A N 1
ATOM 5627 C CA . ASN A 1 704 ? -7.638 39.451 4.178 1.00 87.44 704 ASN A CA 1
ATOM 5628 C C . ASN A 1 704 ? -6.670 38.570 4.970 1.00 87.44 704 ASN A C 1
ATOM 5630 O O . ASN A 1 704 ? -5.648 38.146 4.429 1.00 87.44 704 ASN A O 1
ATOM 5634 N N . LEU A 1 705 ? -6.955 38.294 6.244 1.00 94.00 705 LEU A N 1
ATOM 5635 C CA . LEU A 1 705 ? -6.140 37.363 7.013 1.00 94.00 705 LEU A CA 1
ATOM 5636 C C . LEU A 1 705 ? -6.226 35.957 6.410 1.00 94.00 705 LEU A C 1
ATOM 5638 O O . LEU A 1 705 ? -7.244 35.556 5.845 1.00 94.00 705 LEU A O 1
ATOM 5642 N N . GLU A 1 706 ? -5.140 35.205 6.573 1.00 94.81 706 GLU A N 1
ATOM 5643 C CA . GLU A 1 706 ? -4.987 33.844 6.064 1.00 94.81 706 GLU A CA 1
ATOM 5644 C C . GLU A 1 706 ? -4.561 32.881 7.175 1.00 94.81 706 GLU A C 1
ATOM 5646 O O . GLU A 1 706 ? -3.693 33.195 8.006 1.00 94.81 706 GLU A O 1
ATOM 5651 N N . ASP A 1 707 ? -5.139 31.681 7.151 1.00 93.38 707 ASP A N 1
ATOM 5652 C CA . ASP A 1 707 ? -4.755 30.592 8.041 1.00 93.38 707 ASP A CA 1
ATOM 5653 C C . ASP A 1 707 ? -3.405 29.947 7.635 1.00 93.38 707 ASP A C 1
ATOM 5655 O O . ASP A 1 707 ? -2.702 30.374 6.711 1.00 93.38 707 ASP A O 1
ATOM 5659 N N . ARG A 1 708 ? -2.980 28.887 8.336 1.00 91.69 708 ARG A N 1
ATOM 5660 C CA . ARG A 1 708 ? -1.727 28.173 8.012 1.00 91.69 708 ARG A CA 1
ATOM 5661 C C . ARG A 1 708 ? -1.710 27.505 6.632 1.00 91.69 708 ARG A C 1
ATOM 5663 O O . ARG A 1 708 ? -0.623 27.134 6.192 1.00 91.69 708 ARG A O 1
ATOM 5670 N N . LEU A 1 709 ? -2.849 27.336 5.969 1.00 88.44 709 LEU A N 1
ATOM 5671 C CA . LEU A 1 709 ? -2.967 26.779 4.621 1.00 88.44 709 LEU A CA 1
ATOM 5672 C C . LEU A 1 709 ? -3.156 27.863 3.550 1.00 88.44 709 LEU A C 1
ATOM 5674 O O . LEU A 1 709 ? -3.131 27.538 2.365 1.00 88.44 709 LEU A O 1
ATOM 5678 N N . GLY A 1 710 ? -3.260 29.135 3.941 1.00 92.25 710 GLY A N 1
ATOM 5679 C CA . GLY A 1 710 ? -3.549 30.241 3.027 1.00 92.25 710 GLY A CA 1
ATOM 5680 C C . GLY A 1 710 ? -5.049 30.441 2.780 1.00 92.25 710 GLY A C 1
ATOM 5681 O O . GLY A 1 710 ? -5.427 31.028 1.773 1.00 92.25 710 GLY A O 1
ATOM 5682 N N . TYR A 1 711 ? -5.931 29.912 3.636 1.00 94.88 711 TYR A N 1
ATOM 5683 C CA . TYR A 1 711 ? -7.373 30.122 3.498 1.00 94.88 711 TYR A CA 1
ATOM 5684 C C . TYR A 1 711 ? -7.812 31.427 4.155 1.00 94.88 711 TYR A C 1
ATOM 5686 O O . TYR A 1 711 ? -7.494 31.682 5.316 1.00 94.88 711 TYR A O 1
ATOM 5694 N N . THR A 1 712 ? -8.611 32.209 3.427 1.00 96.62 712 THR A N 1
ATOM 5695 C CA . THR A 1 712 ? -9.356 33.360 3.953 1.00 96.62 712 THR A CA 1
ATOM 5696 C C . THR A 1 712 ? -10.749 32.929 4.427 1.00 96.62 712 THR A C 1
ATOM 5698 O O . THR A 1 712 ? -11.197 31.803 4.169 1.00 96.62 712 THR A O 1
ATOM 5701 N N . ALA A 1 713 ? -11.486 33.832 5.083 1.00 96.81 713 ALA A N 1
ATOM 5702 C CA . ALA A 1 713 ? -12.890 33.590 5.432 1.00 96.81 713 ALA A CA 1
ATOM 5703 C C . ALA A 1 713 ? -13.744 33.265 4.189 1.00 96.81 713 ALA A C 1
ATOM 5705 O O . ALA A 1 713 ? -14.577 32.357 4.226 1.00 96.81 713 ALA A O 1
ATOM 5706 N N . LEU A 1 714 ? -13.475 33.937 3.061 1.00 97.25 714 LEU A N 1
ATOM 5707 C CA . LEU A 1 714 ? -14.148 33.682 1.788 1.00 97.25 714 LEU A CA 1
ATOM 5708 C C . LEU A 1 714 ? -13.834 32.280 1.250 1.00 97.25 714 LEU A C 1
ATOM 5710 O O . LEU A 1 714 ? -14.750 31.577 0.825 1.00 97.25 714 LEU A O 1
ATOM 5714 N N . THR A 1 715 ? -12.576 31.833 1.325 1.00 95.94 715 THR A N 1
ATOM 5715 C CA . THR A 1 715 ? -12.189 30.471 0.922 1.00 95.94 715 THR A CA 1
ATOM 5716 C C . THR A 1 715 ? -12.892 29.412 1.774 1.00 95.94 715 THR A C 1
ATOM 5718 O O . THR A 1 715 ? -13.398 28.424 1.239 1.00 95.94 715 THR A O 1
ATOM 5721 N N . HIS A 1 716 ? -12.985 29.621 3.092 1.00 95.88 716 HIS A N 1
ATOM 5722 C CA . HIS A 1 716 ? -13.702 28.715 3.993 1.00 95.88 716 HIS A CA 1
ATOM 5723 C C . HIS A 1 716 ? -15.204 28.627 3.690 1.00 95.88 716 HIS A C 1
ATOM 5725 O O . HIS A 1 716 ? -15.745 27.519 3.666 1.00 95.88 716 HIS A O 1
ATOM 5731 N N . ALA A 1 717 ? -15.867 29.758 3.437 1.00 96.75 717 ALA A N 1
ATOM 5732 C CA . ALA A 1 717 ? -17.284 29.777 3.078 1.00 96.75 717 ALA A CA 1
ATOM 5733 C C . ALA A 1 717 ? -17.535 29.143 1.699 1.00 96.75 717 ALA A C 1
ATOM 5735 O O . ALA A 1 717 ? -18.491 28.382 1.532 1.00 96.75 717 ALA A O 1
ATOM 5736 N N . ALA A 1 718 ? -16.649 29.403 0.730 1.00 94.88 718 ALA A N 1
ATOM 5737 C CA . ALA A 1 718 ? -16.767 28.878 -0.625 1.00 94.88 718 ALA A CA 1
ATOM 5738 C C . ALA A 1 718 ? -16.569 27.356 -0.686 1.00 94.88 718 ALA A C 1
ATOM 5740 O O . ALA A 1 718 ? -17.329 26.660 -1.354 1.00 94.88 718 ALA A O 1
ATOM 5741 N N . LYS A 1 719 ? -15.591 26.830 0.062 1.00 93.50 719 LYS A N 1
ATOM 5742 C CA . LYS A 1 719 ? -15.301 25.392 0.147 1.00 93.50 719 LYS A CA 1
ATOM 5743 C C . LYS A 1 719 ? -16.424 24.584 0.814 1.00 93.50 719 LYS A C 1
ATOM 5745 O O . LYS A 1 719 ? -16.592 23.417 0.484 1.00 93.50 719 LYS A O 1
ATOM 5750 N N . ASN A 1 720 ? -17.156 25.173 1.762 1.00 90.75 720 ASN A N 1
ATOM 5751 C CA . ASN A 1 720 ? -18.201 24.487 2.535 1.00 90.75 720 ASN A CA 1
ATOM 5752 C C . ASN A 1 720 ? -19.636 24.802 2.055 1.00 90.75 720 ASN A C 1
ATOM 5754 O O . ASN A 1 720 ? -20.594 24.508 2.763 1.00 90.75 720 ASN A O 1
ATOM 5758 N N . ASN A 1 721 ? -19.798 25.382 0.862 1.00 94.50 721 ASN A N 1
ATOM 5759 C CA . ASN A 1 721 ? -21.094 25.680 0.239 1.00 94.50 721 ASN A CA 1
ATOM 5760 C C . ASN A 1 721 ? -21.996 26.696 0.981 1.00 94.50 721 ASN A C 1
ATOM 5762 O O . ASN A 1 721 ? -23.223 26.607 0.923 1.00 94.50 721 ASN A O 1
ATOM 5766 N N . PHE A 1 722 ? -21.429 27.698 1.660 1.00 96.62 722 PHE A N 1
ATOM 5767 C CA . PHE A 1 722 ? -22.215 28.710 2.384 1.00 96.62 722 PHE A CA 1
ATOM 5768 C C . PHE A 1 722 ? -22.437 29.987 1.560 1.00 96.62 722 PHE A C 1
ATOM 5770 O O . PHE A 1 722 ? -21.892 31.048 1.864 1.00 96.62 722 PHE A O 1
ATOM 5777 N N . ALA A 1 723 ? -23.278 29.906 0.524 1.00 95.81 723 ALA A N 1
ATOM 5778 C CA . ALA A 1 723 ? -23.517 30.997 -0.435 1.00 95.81 723 ALA A CA 1
ATOM 5779 C C . ALA A 1 723 ? -23.948 32.333 0.206 1.00 95.81 723 ALA A C 1
ATOM 5781 O O . ALA A 1 723 ? -23.496 33.397 -0.216 1.00 95.81 723 ALA A O 1
ATOM 5782 N N . LYS A 1 724 ? -24.768 32.301 1.267 1.00 96.88 724 LYS A N 1
ATOM 5783 C CA . LYS A 1 724 ? -25.196 33.515 1.987 1.00 96.88 724 LYS A CA 1
ATOM 5784 C C . LYS A 1 724 ? -24.028 34.214 2.693 1.00 96.88 724 LYS A C 1
ATOM 5786 O O . LYS A 1 724 ? -23.922 35.434 2.632 1.00 96.88 724 LYS A O 1
ATOM 5791 N N . VAL A 1 725 ? -23.125 33.444 3.300 1.00 97.88 725 VAL A N 1
ATOM 5792 C CA . VAL A 1 725 ? -21.898 33.966 3.921 1.00 97.88 725 VAL A CA 1
ATOM 5793 C C . VAL A 1 725 ? -20.951 34.522 2.860 1.00 97.88 725 VAL A C 1
ATOM 5795 O O . VAL A 1 725 ? -20.423 35.616 3.032 1.00 97.88 725 VAL A O 1
ATOM 5798 N N . VAL A 1 726 ? -20.773 33.802 1.746 1.00 97.69 726 VAL A N 1
ATOM 5799 C CA . VAL A 1 726 ? -19.980 34.269 0.596 1.00 97.69 726 VAL A CA 1
ATOM 5800 C C . VAL A 1 726 ? -20.492 35.626 0.115 1.00 97.69 726 VAL A C 1
ATOM 5802 O O . VAL A 1 726 ? -19.699 36.551 -0.023 1.00 97.69 726 VAL A O 1
ATOM 5805 N N . LYS A 1 727 ? -21.810 35.780 -0.051 1.00 97.19 727 LYS A N 1
ATOM 5806 C CA . LYS A 1 727 ? -22.421 37.052 -0.452 1.00 97.19 727 LYS A CA 1
ATOM 5807 C C . LYS A 1 727 ? -22.099 38.187 0.524 1.00 97.19 727 LYS A C 1
ATOM 5809 O O . LYS A 1 727 ? -21.602 39.221 0.097 1.00 97.19 727 LYS A O 1
ATOM 5814 N N . ILE A 1 728 ? -22.304 37.968 1.825 1.00 97.75 728 ILE A N 1
ATOM 5815 C CA . ILE A 1 728 ? -22.009 38.961 2.873 1.00 97.75 728 ILE A CA 1
ATOM 5816 C C . ILE A 1 728 ? -20.535 39.393 2.836 1.00 97.75 728 ILE A C 1
ATOM 5818 O O . ILE A 1 728 ? -20.237 40.586 2.897 1.00 97.75 728 ILE A O 1
ATOM 5822 N N . LEU A 1 729 ? -19.615 38.431 2.712 1.00 97.44 729 LEU A N 1
ATOM 5823 C CA . LEU A 1 729 ? -18.175 38.691 2.657 1.00 97.44 729 LEU A CA 1
ATOM 5824 C C . LEU A 1 729 ? -17.784 39.500 1.412 1.00 97.44 729 LEU A C 1
ATOM 5826 O O . LEU A 1 729 ? -16.978 40.425 1.522 1.00 97.44 729 LEU A O 1
ATOM 5830 N N . LEU A 1 730 ? -18.355 39.186 0.245 1.00 95.69 730 LEU A N 1
ATOM 5831 C CA . LEU A 1 730 ? -18.125 39.935 -0.997 1.00 95.69 730 LEU A CA 1
ATOM 5832 C C . LEU A 1 730 ? -18.702 41.352 -0.927 1.00 95.69 730 LEU A C 1
ATOM 5834 O O . LEU A 1 730 ? -18.030 42.298 -1.327 1.00 95.69 730 LEU A O 1
ATOM 5838 N N . ASP A 1 731 ? -19.912 41.510 -0.388 1.00 95.25 731 ASP A N 1
ATOM 5839 C CA . ASP A 1 731 ? -20.563 42.816 -0.224 1.00 95.25 731 ASP A CA 1
ATOM 5840 C C . ASP A 1 731 ? -19.809 43.715 0.766 1.00 95.25 731 ASP A C 1
ATOM 5842 O O . ASP A 1 731 ? -19.845 44.937 0.646 1.00 95.25 731 ASP A O 1
ATOM 5846 N N . SER A 1 732 ? -19.065 43.110 1.695 1.00 93.94 732 SER A N 1
ATOM 5847 C CA . SER A 1 732 ? -18.163 43.808 2.620 1.00 93.94 732 SER A CA 1
ATOM 5848 C C . SER A 1 732 ? -16.746 44.019 2.062 1.00 93.94 732 SER A C 1
ATOM 5850 O O . SER A 1 732 ? -15.886 44.533 2.768 1.00 93.94 732 SER A O 1
ATOM 5852 N N . GLY A 1 733 ? -16.492 43.657 0.798 1.00 90.50 733 GLY A N 1
ATOM 5853 C CA . GLY A 1 733 ? -15.244 43.960 0.087 1.00 90.50 733 GLY A CA 1
ATOM 5854 C C . GLY A 1 733 ? -14.196 42.842 0.056 1.00 90.50 733 GLY A C 1
ATOM 5855 O O . GLY A 1 733 ? -13.038 43.113 -0.261 1.00 90.50 733 GLY A O 1
ATOM 5856 N N . SER A 1 734 ? -14.558 41.588 0.358 1.00 92.06 734 SER A N 1
ATOM 5857 C CA . SER A 1 734 ? -13.617 40.459 0.260 1.00 92.06 734 SER A CA 1
ATOM 5858 C C . SER A 1 734 ? -13.152 40.231 -1.178 1.00 92.06 734 SER A C 1
ATOM 5860 O O . SER A 1 734 ? -13.958 40.184 -2.107 1.00 92.06 734 SER A O 1
ATOM 5862 N N . SER A 1 735 ? -11.850 40.007 -1.363 1.00 87.44 735 SER A N 1
ATOM 5863 C CA . SER A 1 735 ? -11.279 39.705 -2.677 1.00 87.44 735 SER A CA 1
ATOM 5864 C C . SER A 1 735 ? -11.427 38.226 -3.037 1.00 87.44 735 SER A C 1
ATOM 5866 O O . SER A 1 735 ? -11.101 37.351 -2.239 1.00 87.44 735 SER A O 1
ATOM 5868 N N . ILE A 1 736 ? -11.836 37.941 -4.277 1.00 89.62 736 ILE A N 1
ATOM 5869 C CA . ILE A 1 736 ? -11.881 36.580 -4.847 1.00 89.62 736 ILE A CA 1
ATOM 5870 C C . ILE A 1 736 ? -10.519 36.098 -5.384 1.00 89.62 736 ILE A C 1
ATOM 5872 O O . ILE A 1 736 ? -10.414 34.972 -5.864 1.00 89.62 736 ILE A O 1
ATOM 5876 N N . ARG A 1 737 ? -9.486 36.955 -5.357 1.00 85.25 737 ARG A N 1
ATOM 5877 C CA . ARG A 1 737 ? -8.154 36.679 -5.928 1.00 85.25 737 ARG A CA 1
ATOM 5878 C C . ARG A 1 737 ? -7.215 35.831 -5.069 1.00 85.25 737 ARG A C 1
ATOM 5880 O O . ARG A 1 737 ? -6.461 35.076 -5.679 1.00 85.25 737 ARG A O 1
ATOM 5887 N N . PRO A 1 738 ? -7.168 35.976 -3.727 1.00 86.06 738 PRO A N 1
ATOM 5888 C CA . PRO A 1 738 ? -6.200 35.256 -2.912 1.00 86.06 738 PRO A CA 1
ATOM 5889 C C . PRO A 1 738 ? -6.272 33.755 -3.174 1.00 86.06 738 PRO A C 1
ATOM 5891 O O . PRO A 1 738 ? -7.353 33.163 -3.193 1.00 86.06 738 PRO A O 1
ATOM 5894 N N . ALA A 1 739 ? -5.108 33.166 -3.412 1.00 87.69 739 ALA A N 1
ATOM 5895 C CA . ALA A 1 739 ? -4.951 31.744 -3.622 1.00 87.69 739 ALA A CA 1
ATOM 5896 C C . ALA A 1 739 ? -4.329 31.125 -2.374 1.00 87.69 739 ALA A C 1
ATOM 5898 O O . ALA A 1 739 ? -3.443 31.715 -1.756 1.00 87.69 739 ALA A O 1
ATOM 5899 N N . ASP A 1 740 ? -4.783 29.927 -2.024 1.00 89.44 740 ASP A N 1
ATOM 5900 C CA . ASP A 1 740 ? -4.174 29.159 -0.947 1.00 89.44 740 ASP A CA 1
ATOM 5901 C C . ASP A 1 740 ? -2.725 28.754 -1.290 1.00 89.44 740 ASP A C 1
ATOM 5903 O O . ASP A 1 740 ? -2.218 28.980 -2.393 1.00 89.44 740 ASP A O 1
ATOM 5907 N N . ARG A 1 741 ? -2.036 28.085 -0.360 1.00 89.94 741 ARG A N 1
ATOM 5908 C CA . ARG A 1 741 ? -0.655 27.610 -0.584 1.00 89.94 741 ARG A CA 1
ATOM 5909 C C . ARG A 1 741 ? -0.509 26.583 -1.712 1.00 89.94 741 ARG A C 1
ATOM 5911 O O . ARG A 1 741 ? 0.616 26.252 -2.082 1.00 89.94 741 ARG A O 1
ATOM 5918 N N . PHE A 1 742 ? -1.617 26.072 -2.237 1.00 84.38 742 PHE A N 1
ATOM 5919 C CA . PHE A 1 742 ? -1.677 25.152 -3.365 1.00 84.38 742 PHE A CA 1
ATOM 5920 C C . PHE A 1 742 ? -2.077 25.860 -4.670 1.00 84.38 742 PHE A C 1
ATOM 5922 O O . PHE A 1 742 ? -2.196 25.202 -5.699 1.00 84.38 742 PHE A O 1
ATOM 5929 N N . GLY A 1 743 ? -2.268 27.183 -4.652 1.00 87.50 743 GLY A N 1
ATOM 5930 C CA . GLY A 1 743 ? -2.682 27.981 -5.802 1.00 87.50 743 GLY A CA 1
ATOM 5931 C C . GLY A 1 743 ? -4.196 28.011 -6.044 1.00 87.50 743 GLY A C 1
ATOM 5932 O O . GLY A 1 743 ? -4.635 28.591 -7.033 1.00 87.50 743 GLY A O 1
ATOM 5933 N N . ASN A 1 744 ? -5.023 27.414 -5.180 1.00 92.12 744 ASN A N 1
ATOM 5934 C CA . ASN A 1 744 ? -6.473 27.386 -5.384 1.00 92.12 744 ASN A CA 1
ATOM 5935 C C . ASN A 1 744 ? -7.142 28.660 -4.845 1.00 92.12 744 ASN A C 1
ATOM 5937 O O . ASN A 1 744 ? -7.008 28.997 -3.668 1.00 92.12 744 ASN A O 1
ATOM 5941 N N . THR A 1 745 ? -7.930 29.322 -5.689 1.00 93.88 745 THR A N 1
ATOM 5942 C CA . THR A 1 745 ? -8.781 30.470 -5.331 1.00 93.88 745 THR A CA 1
ATOM 5943 C C . THR A 1 745 ? -10.134 30.010 -4.758 1.00 93.88 745 THR A C 1
ATOM 5945 O O . THR A 1 745 ? -10.501 28.838 -4.913 1.00 93.88 745 THR A O 1
ATOM 5948 N N . PRO A 1 746 ? -10.939 30.900 -4.140 1.00 94.69 746 PRO A N 1
ATOM 5949 C CA . PRO A 1 746 ? -12.308 30.584 -3.722 1.00 94.69 746 PRO A CA 1
ATOM 5950 C C . PRO A 1 746 ? -13.176 29.990 -4.842 1.00 94.69 746 PRO A C 1
ATOM 5952 O O . PRO A 1 746 ? -13.958 29.076 -4.592 1.00 94.69 746 PRO A O 1
ATOM 5955 N N . VAL A 1 747 ? -12.994 30.457 -6.084 1.00 95.31 747 VAL A N 1
ATOM 5956 C CA . VAL A 1 747 ? -13.701 29.948 -7.274 1.00 95.31 747 VAL A CA 1
ATOM 5957 C C . VAL A 1 747 ? -13.295 28.506 -7.578 1.00 95.31 747 VAL A C 1
ATOM 5959 O O . VAL A 1 747 ? -14.155 27.662 -7.826 1.00 95.31 747 VAL A O 1
ATOM 5962 N N . ILE A 1 748 ? -11.996 28.194 -7.498 1.00 94.56 748 ILE A N 1
ATOM 5963 C CA . ILE A 1 748 ? -11.490 26.827 -7.674 1.00 94.56 748 ILE A CA 1
ATOM 5964 C C . ILE A 1 748 ? -12.031 25.906 -6.576 1.00 94.56 748 ILE A C 1
ATOM 5966 O O . ILE A 1 748 ? -12.469 24.798 -6.876 1.00 94.56 748 ILE A O 1
ATOM 5970 N N . TRP A 1 749 ? -12.059 26.355 -5.318 1.00 94.81 749 TRP A N 1
ATOM 5971 C CA . TRP A 1 749 ? -12.619 25.563 -4.219 1.00 94.81 749 TRP A CA 1
ATOM 5972 C C . TRP A 1 749 ? -14.118 25.305 -4.378 1.00 94.81 749 TRP A C 1
ATOM 5974 O O . TRP A 1 749 ? -14.544 24.167 -4.190 1.00 94.81 749 TRP A O 1
ATOM 5984 N N . ALA A 1 750 ? -14.901 26.313 -4.765 1.00 94.88 750 ALA A N 1
ATOM 5985 C CA . ALA A 1 750 ? -16.331 26.152 -5.018 1.00 94.88 750 ALA A CA 1
ATOM 5986 C C . ALA A 1 750 ? -16.597 25.167 -6.168 1.00 94.88 750 ALA A C 1
ATOM 5988 O O . ALA A 1 750 ? -17.458 24.298 -6.050 1.00 94.88 750 ALA A O 1
ATOM 5989 N N . ALA A 1 751 ? -15.811 25.245 -7.246 1.00 92.88 751 ALA A N 1
ATOM 5990 C CA . ALA A 1 751 ? -15.909 24.331 -8.379 1.00 92.88 751 ALA A CA 1
ATOM 5991 C C . ALA A 1 751 ? -15.491 22.895 -8.025 1.00 92.88 751 ALA A C 1
ATOM 5993 O O . ALA A 1 751 ? -16.194 21.948 -8.364 1.00 92.88 751 ALA A O 1
ATOM 5994 N N . ARG A 1 752 ? -14.395 22.734 -7.273 1.00 91.94 752 ARG A N 1
ATOM 5995 C CA . ARG A 1 752 ? -13.878 21.439 -6.800 1.00 91.94 752 ARG A CA 1
ATOM 5996 C C . ARG A 1 752 ? -14.831 20.712 -5.848 1.00 91.94 752 ARG A C 1
ATOM 5998 O O . ARG A 1 752 ? -14.762 19.492 -5.767 1.00 91.94 752 ARG A O 1
ATOM 6005 N N . GLN A 1 753 ? -15.649 21.448 -5.096 1.00 91.69 753 GLN A N 1
ATOM 6006 C CA . GLN A 1 753 ? -16.605 20.900 -4.123 1.00 91.69 753 GLN A CA 1
ATOM 6007 C C . GLN A 1 753 ? -18.050 20.879 -4.648 1.00 91.69 753 GLN A C 1
ATOM 6009 O O . GLN A 1 753 ? -18.965 20.544 -3.899 1.00 91.69 753 GLN A O 1
ATOM 6014 N N . GLY A 1 754 ? -18.285 21.296 -5.897 1.00 91.94 754 GLY A N 1
ATOM 6015 C CA . GLY A 1 754 ? -19.618 21.284 -6.506 1.00 91.94 754 GLY A CA 1
ATOM 6016 C C . GLY A 1 754 ? -20.600 22.289 -5.917 1.00 91.94 754 GLY A C 1
ATOM 6017 O O . GLY A 1 754 ? -21.809 22.070 -5.929 1.00 91.94 754 GLY A O 1
ATOM 6018 N N . CYS A 1 755 ? -20.097 23.390 -5.370 1.00 93.38 755 CYS A N 1
ATOM 6019 C CA . CYS A 1 755 ? -20.892 24.403 -4.687 1.00 93.38 755 CYS A CA 1
ATOM 6020 C C . CYS A 1 755 ? -21.536 25.366 -5.702 1.00 93.38 755 CYS A C 1
ATOM 6022 O O . CYS A 1 755 ? -21.111 26.514 -5.841 1.00 93.38 755 CYS A O 1
ATOM 6024 N N . GLN A 1 756 ? -22.553 24.905 -6.437 1.00 93.31 756 GLN A N 1
ATOM 6025 C CA . GLN A 1 756 ? -23.162 25.662 -7.542 1.00 93.31 756 GLN A CA 1
ATOM 6026 C C . GLN A 1 756 ? -23.707 27.033 -7.111 1.00 93.31 756 GLN A C 1
ATOM 6028 O O . GLN A 1 756 ? -23.465 28.035 -7.781 1.00 93.31 756 GLN A O 1
ATOM 6033 N N . GLU A 1 757 ? -24.414 27.101 -5.982 1.00 93.81 757 GLU A N 1
ATOM 6034 C CA . GLU A 1 757 ? -24.972 28.362 -5.475 1.00 93.81 757 GLU A CA 1
ATOM 6035 C C . GLU A 1 757 ? -23.876 29.352 -5.063 1.00 93.81 757 GLU A C 1
ATOM 6037 O O . GLU A 1 757 ? -24.009 30.556 -5.272 1.00 93.81 757 GLU A O 1
ATOM 6042 N N . VAL A 1 758 ? -22.745 28.856 -4.554 1.00 96.69 758 VAL A N 1
ATOM 6043 C CA . VAL A 1 758 ? -21.564 29.686 -4.289 1.00 96.69 758 VAL A CA 1
ATOM 6044 C C . VAL A 1 758 ? -20.958 30.207 -5.592 1.00 96.69 758 VAL A C 1
ATOM 6046 O O . VAL A 1 758 ? -20.612 31.383 -5.658 1.00 96.69 758 VAL A O 1
ATOM 6049 N N . LEU A 1 759 ? -20.833 29.371 -6.628 1.00 96.62 759 LEU A N 1
ATOM 6050 C CA . LEU A 1 759 ? -20.303 29.798 -7.928 1.00 96.62 759 LEU A CA 1
ATOM 6051 C C . LEU A 1 759 ? -21.164 30.884 -8.569 1.00 96.62 759 LEU A C 1
ATOM 6053 O O . LEU A 1 759 ? -20.610 31.834 -9.115 1.00 96.62 759 LEU A O 1
ATOM 6057 N N . LYS A 1 760 ? -22.494 30.785 -8.453 1.00 95.31 760 LYS A N 1
ATOM 6058 C CA . LYS A 1 760 ? -23.415 31.839 -8.901 1.00 95.31 760 LYS A CA 1
ATOM 6059 C C . LYS A 1 760 ? -23.100 33.164 -8.216 1.00 95.31 760 LYS A C 1
ATOM 6061 O O . LYS A 1 760 ? -22.842 34.147 -8.901 1.00 95.31 760 LYS A O 1
ATOM 6066 N N . VAL A 1 761 ? -23.011 33.169 -6.887 1.00 96.38 761 VAL A N 1
ATOM 6067 C CA . VAL A 1 761 ? -22.691 34.381 -6.117 1.00 96.38 761 VAL A CA 1
ATOM 6068 C C . VAL A 1 761 ? -21.287 34.914 -6.438 1.00 96.38 761 VAL A C 1
ATOM 6070 O O . VAL A 1 761 ? -21.113 36.115 -6.611 1.00 96.38 761 VAL A O 1
ATOM 6073 N N . LEU A 1 762 ? -20.275 34.047 -6.559 1.00 94.75 762 LEU A N 1
ATOM 6074 C CA . LEU A 1 762 ? -18.915 34.463 -6.926 1.00 94.75 762 LEU A CA 1
ATOM 6075 C C . LEU A 1 762 ? -18.859 35.059 -8.340 1.00 94.75 762 LEU A C 1
ATOM 6077 O O . LEU A 1 762 ? -18.135 36.028 -8.555 1.00 94.75 762 LEU A O 1
ATOM 6081 N N . SER A 1 763 ? -19.634 34.516 -9.285 1.00 93.06 763 SER A N 1
ATOM 6082 C CA . SER A 1 763 ? -19.675 34.996 -10.672 1.00 93.06 763 SER A CA 1
ATOM 6083 C C . SER A 1 763 ? -20.198 36.427 -10.805 1.00 93.06 763 SER A C 1
ATOM 6085 O O . SER A 1 763 ? -19.756 37.137 -11.700 1.00 93.06 763 SER A O 1
ATOM 6087 N N . GLU A 1 764 ? -21.033 36.898 -9.869 1.00 90.12 764 GLU A N 1
ATOM 6088 C CA . GLU A 1 764 ? -21.491 38.298 -9.821 1.00 90.12 764 GLU A CA 1
ATOM 6089 C C . GLU A 1 764 ? -20.329 39.292 -9.627 1.00 90.12 764 GLU A C 1
ATOM 6091 O O . GLU A 1 764 ? -20.471 40.482 -9.906 1.00 90.12 764 GLU A O 1
ATOM 6096 N N . ARG A 1 765 ? -19.171 38.819 -9.141 1.00 89.50 765 ARG A N 1
ATOM 6097 C CA . ARG A 1 765 ? -17.945 39.608 -8.937 1.00 89.50 765 ARG A CA 1
ATOM 6098 C C . ARG A 1 765 ? -16.831 39.267 -9.937 1.00 89.50 765 ARG A C 1
ATOM 6100 O O . ARG A 1 765 ? -15.728 39.791 -9.793 1.00 89.50 765 ARG A O 1
ATOM 6107 N N . ILE A 1 766 ? -17.090 38.401 -10.922 1.00 90.62 766 ILE A N 1
ATOM 6108 C CA . ILE A 1 766 ? -16.127 38.025 -11.966 1.00 90.62 766 ILE A CA 1
ATOM 6109 C C . ILE A 1 766 ? -16.485 38.741 -13.270 1.00 90.62 766 ILE A C 1
ATOM 6111 O O . ILE A 1 766 ? -17.467 38.409 -13.924 1.00 90.62 766 ILE A O 1
ATOM 6115 N N . ASP A 1 767 ? -15.647 39.691 -13.668 1.00 84.44 767 ASP A N 1
ATOM 6116 C CA . ASP A 1 767 ? -15.828 40.550 -14.846 1.00 84.44 767 ASP A CA 1
ATOM 6117 C C . ASP A 1 767 ? -14.845 40.243 -15.992 1.00 84.44 767 ASP A C 1
ATOM 6119 O O . ASP A 1 767 ? -14.869 40.892 -17.035 1.00 84.44 767 ASP A O 1
ATOM 6123 N N . SER A 1 768 ? -13.963 39.256 -15.813 1.00 86.25 768 SER A N 1
ATOM 6124 C CA . SER A 1 768 ? -12.894 38.939 -16.762 1.00 86.25 768 SER A CA 1
ATOM 6125 C C . SER A 1 768 ? -12.593 37.444 -16.818 1.00 86.25 768 SER A C 1
ATOM 6127 O O . SER A 1 768 ? -12.675 36.731 -15.813 1.00 86.25 768 SER A O 1
ATOM 6129 N N . LEU A 1 769 ? -12.181 36.976 -18.000 1.00 85.56 769 LEU A N 1
ATOM 6130 C CA . LEU A 1 769 ? -11.783 35.587 -18.248 1.00 85.56 769 LEU A CA 1
ATOM 6131 C C . LEU A 1 769 ? -10.622 35.137 -17.350 1.00 85.56 769 LEU A C 1
ATOM 6133 O O . LEU A 1 769 ? -10.600 33.986 -16.918 1.00 85.56 769 LEU A O 1
ATOM 6137 N N . GLN A 1 770 ? -9.735 36.061 -16.960 1.00 86.69 770 GLN A N 1
ATOM 6138 C CA . GLN A 1 770 ? -8.548 35.755 -16.154 1.00 86.69 770 GLN A CA 1
ATOM 6139 C C . GLN A 1 770 ? -8.868 35.040 -14.830 1.00 86.69 770 GLN A C 1
ATOM 6141 O O . GLN A 1 770 ? -8.043 34.281 -14.337 1.00 86.69 770 GLN A O 1
ATOM 6146 N N . TYR A 1 771 ? -10.050 35.269 -14.239 1.00 85.44 771 TYR A N 1
ATOM 6147 C CA . TYR A 1 771 ? -10.451 34.649 -12.968 1.00 85.44 771 TYR A CA 1
ATOM 6148 C C . TYR A 1 771 ? -10.867 33.183 -13.132 1.00 85.44 771 TYR A C 1
ATOM 6150 O O . TYR A 1 771 ? -10.672 32.381 -12.219 1.00 85.44 771 TYR A O 1
ATOM 6158 N N . TRP A 1 772 ? -11.421 32.830 -14.294 1.00 88.56 772 TRP A N 1
ATOM 6159 C CA . TRP A 1 772 ? -11.798 31.460 -14.637 1.00 88.56 772 TRP A CA 1
ATOM 6160 C C . TRP A 1 772 ? -10.599 30.644 -15.137 1.00 88.56 772 TRP A C 1
ATOM 6162 O O . TRP A 1 772 ? -10.567 29.427 -14.949 1.00 88.56 772 TRP A O 1
ATOM 6172 N N . GLU A 1 773 ? -9.604 31.323 -15.715 1.00 85.94 773 GLU A N 1
ATOM 6173 C CA . GLU A 1 773 ? -8.360 30.751 -16.249 1.00 85.94 773 GLU A CA 1
ATOM 6174 C C . GLU A 1 773 ? -7.270 30.524 -15.191 1.00 85.94 773 GLU A C 1
ATOM 6176 O O . GLU A 1 773 ? -6.277 29.852 -15.478 1.00 85.94 773 GLU A O 1
ATOM 6181 N N . VAL A 1 774 ? -7.437 31.039 -13.962 1.00 86.19 774 VAL A N 1
ATOM 6182 C CA . VAL A 1 774 ? -6.485 30.773 -12.873 1.00 86.19 774 VAL A CA 1
ATOM 6183 C C . VAL A 1 774 ? -6.363 29.268 -12.659 1.00 86.19 774 VAL A C 1
ATOM 6185 O O . VAL A 1 774 ? -7.360 28.562 -12.498 1.00 86.19 774 VAL A O 1
ATOM 6188 N N . VAL A 1 775 ? -5.120 28.794 -12.617 1.00 86.56 775 VAL A N 1
ATOM 6189 C CA . VAL A 1 775 ? -4.793 27.401 -12.334 1.00 86.56 775 VAL A CA 1
ATOM 6190 C C . VAL A 1 775 ? -4.292 27.247 -10.905 1.00 86.56 775 VAL A C 1
ATOM 6192 O O . VAL A 1 775 ? -3.401 27.974 -10.469 1.00 86.56 775 VAL A O 1
ATOM 6195 N N . GLY A 1 776 ? -4.870 26.289 -10.186 1.00 79.25 776 GLY A N 1
ATOM 6196 C CA . GLY A 1 776 ? -4.474 25.955 -8.823 1.00 79.25 776 GLY A CA 1
ATOM 6197 C C . GLY A 1 776 ? -3.612 24.702 -8.748 1.00 79.25 776 GLY A C 1
ATOM 6198 O O . GLY A 1 776 ? -2.732 24.465 -9.583 1.00 79.25 776 GLY A O 1
ATOM 6199 N N . GLU A 1 777 ? -3.888 23.871 -7.745 1.00 72.25 777 GLU A N 1
ATOM 6200 C CA . GLU A 1 777 ? -3.177 22.616 -7.509 1.00 72.25 777 GLU A CA 1
ATOM 6201 C C . GLU A 1 777 ? -3.249 21.737 -8.772 1.00 72.25 777 GLU A C 1
ATOM 6203 O O . GLU A 1 777 ? -4.292 21.649 -9.425 1.00 72.25 777 GLU A O 1
ATOM 6208 N N . TYR A 1 778 ? -2.132 21.104 -9.142 1.00 73.75 778 TYR A N 1
ATOM 6209 C CA . TYR A 1 778 ? -1.999 20.308 -10.375 1.00 73.75 778 TYR A CA 1
ATOM 6210 C C . TYR A 1 778 ? -2.217 21.084 -11.687 1.00 73.75 778 TYR A C 1
ATOM 6212 O O . TYR A 1 778 ? -2.493 20.472 -12.714 1.00 73.75 778 TYR A O 1
ATOM 6220 N N . LYS A 1 779 ? -2.060 22.417 -11.677 1.00 81.31 779 LYS A N 1
ATOM 6221 C CA . LYS A 1 779 ? -2.240 23.295 -12.849 1.00 81.31 779 LYS A CA 1
ATOM 6222 C C . LYS A 1 779 ? -3.641 23.211 -13.472 1.00 81.31 779 LYS A C 1
ATOM 6224 O O . LYS A 1 779 ? -3.780 23.336 -14.686 1.00 81.31 779 LYS A O 1
ATOM 6229 N N . ARG A 1 780 ? -4.673 23.010 -12.646 1.00 82.75 780 ARG A N 1
ATOM 6230 C CA . ARG A 1 780 ? -6.066 22.889 -13.102 1.00 82.75 780 ARG A CA 1
ATOM 6231 C C . ARG A 1 780 ? -6.891 24.143 -12.840 1.00 82.75 780 ARG A C 1
ATOM 6233 O O . ARG A 1 780 ? -6.776 24.737 -11.766 1.00 82.75 780 ARG A O 1
ATOM 6240 N N . THR A 1 781 ? -7.738 24.509 -13.800 1.00 91.12 781 THR A N 1
ATOM 6241 C CA . THR A 1 781 ? -8.705 25.611 -13.676 1.00 91.12 781 THR A CA 1
ATOM 6242 C C . THR A 1 781 ? -9.935 25.203 -12.867 1.00 91.12 781 THR A C 1
ATOM 6244 O O . THR A 1 781 ? -10.167 24.023 -12.598 1.00 91.12 781 THR A O 1
ATOM 6247 N N . SER A 1 782 ? -10.764 26.180 -12.493 1.00 88.19 782 SER A N 1
ATOM 6248 C CA . SER A 1 782 ? -12.052 25.920 -11.832 1.00 88.19 782 SER A CA 1
ATOM 6249 C C . SER A 1 782 ? -12.974 25.027 -12.676 1.00 88.19 782 SER A C 1
ATOM 6251 O O . SER A 1 782 ? -13.555 24.087 -12.140 1.00 88.19 782 SER A O 1
ATOM 6253 N N . LEU A 1 783 ? -13.037 25.235 -13.998 1.00 90.25 783 LEU A N 1
ATOM 6254 C CA . LEU A 1 783 ? -13.800 24.377 -14.909 1.00 90.25 783 LEU A CA 1
ATOM 6255 C C . LEU A 1 783 ? -13.297 22.928 -14.875 1.00 90.25 783 LEU A C 1
ATOM 6257 O O . LEU A 1 783 ? -14.081 22.010 -14.659 1.00 90.25 783 LEU A O 1
ATOM 6261 N N . GLN A 1 784 ? -11.982 22.737 -14.996 1.00 82.75 784 GLN A N 1
ATOM 6262 C CA . GLN A 1 784 ? -11.367 21.407 -14.969 1.00 82.75 784 GLN A CA 1
ATOM 6263 C C . GLN A 1 784 ? -11.579 20.703 -13.622 1.00 82.75 784 GLN A C 1
ATOM 6265 O O . GLN A 1 784 ? -11.733 19.485 -13.572 1.00 82.75 784 GLN A O 1
ATOM 6270 N N . TRP A 1 785 ? -11.617 21.455 -12.518 1.00 89.38 785 TRP A N 1
ATOM 6271 C CA . TRP A 1 785 ? -11.952 20.913 -11.203 1.00 89.38 785 TRP A CA 1
ATOM 6272 C C . TRP A 1 785 ? -13.427 20.524 -11.067 1.00 89.38 785 TRP A C 1
ATOM 6274 O O . TRP A 1 785 ? -13.701 19.469 -10.495 1.00 89.38 785 TRP A O 1
ATOM 6284 N N . ALA A 1 786 ? -14.361 21.318 -11.602 1.00 84.56 786 ALA A N 1
ATOM 6285 C CA . ALA A 1 786 ? -15.780 20.951 -11.643 1.00 84.56 786 ALA A CA 1
ATOM 6286 C C . ALA A 1 786 ? -16.016 19.703 -12.507 1.00 84.56 786 ALA A C 1
ATOM 6288 O O . ALA A 1 786 ? -16.772 18.818 -12.114 1.00 84.56 786 ALA A O 1
ATOM 6289 N N . GLU A 1 787 ? -15.331 19.598 -13.647 1.00 78.06 787 GLU A N 1
ATOM 6290 C CA . GLU A 1 787 ? -15.407 18.447 -14.553 1.00 78.06 787 GLU A CA 1
ATOM 6291 C C . GLU A 1 787 ? -14.815 17.180 -13.920 1.00 78.06 787 GLU A C 1
ATOM 6293 O O . GLU A 1 787 ? -15.446 16.124 -13.944 1.00 78.06 787 GLU A O 1
ATOM 6298 N N . LEU A 1 788 ? -13.653 17.286 -13.264 1.00 78.69 788 LEU A N 1
ATOM 6299 C CA . LEU A 1 788 ? -13.048 16.173 -12.526 1.00 78.69 788 LEU A CA 1
ATOM 6300 C C . LEU A 1 788 ? -13.931 15.709 -11.358 1.00 78.69 788 LEU A C 1
ATOM 6302 O O . LEU A 1 788 ? -14.080 14.511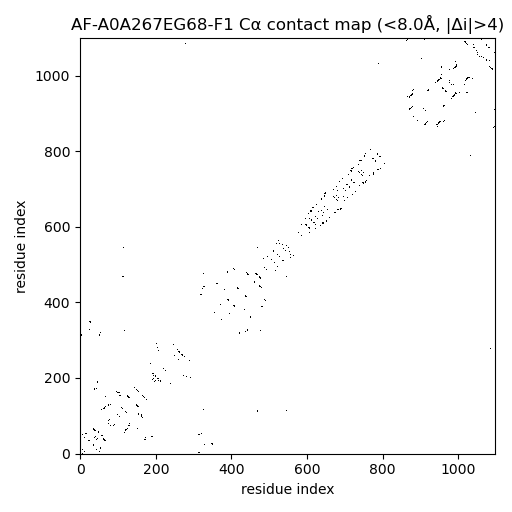 -11.123 1.00 78.69 788 LEU A O 1
ATOM 6306 N N . GLY A 1 789 ? -14.512 16.660 -10.620 1.00 68.00 789 GLY A N 1
ATOM 6307 C CA . GLY A 1 789 ? -15.417 16.394 -9.502 1.00 68.00 789 GLY A CA 1
ATOM 6308 C C . GLY A 1 789 ? -16.799 15.886 -9.922 1.00 68.00 789 GLY A C 1
ATOM 6309 O O . GLY A 1 789 ? -17.600 15.559 -9.050 1.00 68.00 789 GLY A O 1
ATOM 6310 N N . LYS A 1 790 ? -17.082 15.793 -11.233 1.00 86.25 790 LYS A N 1
ATOM 6311 C CA . LYS A 1 790 ? -18.400 15.449 -11.803 1.00 86.25 790 LYS A CA 1
ATOM 6312 C C . LYS A 1 790 ? -19.519 16.402 -11.374 1.00 86.25 790 LYS A C 1
ATOM 6314 O O . LYS A 1 790 ? -20.677 16.013 -11.258 1.00 86.25 790 LYS A O 1
ATOM 6319 N N . HIS A 1 791 ? -19.187 17.663 -11.137 1.00 84.88 791 HIS A N 1
ATOM 6320 C CA . HIS A 1 791 ? -20.146 18.702 -10.791 1.00 84.88 791 HIS A CA 1
ATOM 6321 C C . HIS A 1 791 ? -20.652 19.364 -12.074 1.00 84.88 791 HIS A C 1
ATOM 6323 O O . HIS A 1 791 ? -20.281 20.495 -12.391 1.00 84.88 791 HIS A O 1
ATOM 6329 N N . TRP A 1 792 ? -21.452 18.634 -12.856 1.00 81.69 792 TRP A N 1
ATOM 6330 C CA . TRP A 1 792 ? -21.836 19.040 -14.211 1.00 81.69 792 TRP A CA 1
ATOM 6331 C C . TRP A 1 792 ? -22.636 20.333 -14.249 1.00 81.69 792 TRP A C 1
ATOM 6333 O O . TRP A 1 792 ? -22.398 21.154 -15.131 1.00 81.69 792 TRP A O 1
ATOM 6343 N N . GLU A 1 793 ? -23.509 20.580 -13.272 1.00 86.12 793 GLU A N 1
ATOM 6344 C CA . GLU A 1 793 ? -24.222 21.855 -13.195 1.00 86.12 793 GLU A CA 1
ATOM 6345 C C . GLU A 1 793 ? -23.263 23.021 -12.922 1.00 86.12 793 GLU A C 1
ATOM 6347 O O . GLU A 1 793 ? -23.467 24.121 -13.432 1.00 86.12 793 GLU A O 1
ATOM 6352 N N . CYS A 1 794 ? -22.185 22.781 -12.169 1.00 87.19 794 CYS A N 1
ATOM 6353 C CA . CYS A 1 794 ? -21.122 23.761 -11.953 1.00 87.19 794 CYS A CA 1
ATOM 6354 C C . CYS A 1 794 ? -20.284 23.957 -13.220 1.00 87.19 794 CYS A C 1
ATOM 6356 O O . CYS A 1 794 ? -20.038 25.093 -13.605 1.00 87.19 794 CYS A O 1
ATOM 6358 N N . ALA A 1 795 ? -19.878 22.882 -13.900 1.00 90.31 795 ALA A N 1
ATOM 6359 C CA . ALA A 1 795 ? -19.100 22.961 -15.136 1.00 90.31 795 ALA A CA 1
ATOM 6360 C C . ALA A 1 795 ? -19.885 23.657 -16.259 1.00 90.31 795 ALA A C 1
ATOM 6362 O O . ALA A 1 795 ? -19.357 24.552 -16.916 1.00 90.31 795 ALA A O 1
ATOM 6363 N N . ALA A 1 796 ? -21.161 23.308 -16.441 1.00 88.81 796 ALA A N 1
ATOM 6364 C CA . ALA A 1 796 ? -22.054 23.954 -17.398 1.00 88.81 796 ALA A CA 1
ATOM 6365 C C . ALA A 1 796 ? -22.235 25.441 -17.076 1.00 88.81 796 ALA A C 1
ATOM 6367 O O . ALA A 1 796 ? -22.129 26.280 -17.969 1.00 88.81 796 ALA A O 1
ATOM 6368 N N . PHE A 1 797 ? -22.435 25.774 -15.798 1.00 94.12 797 PHE A N 1
ATOM 6369 C CA . PHE A 1 797 ? -22.519 27.158 -15.348 1.00 94.12 797 PHE A CA 1
ATOM 6370 C C . PHE A 1 797 ? -21.224 27.938 -15.624 1.00 94.12 797 PHE A C 1
ATOM 6372 O O . PHE A 1 797 ? -21.275 29.018 -16.203 1.00 94.12 797 PHE A O 1
ATOM 6379 N N . ILE A 1 798 ? -20.059 27.372 -15.294 1.00 94.56 798 ILE A N 1
ATOM 6380 C CA . ILE A 1 798 ? -18.753 27.997 -15.545 1.00 94.56 798 ILE A CA 1
ATOM 6381 C C . ILE A 1 798 ? -18.524 28.201 -17.049 1.00 94.56 798 ILE A C 1
ATOM 6383 O O . ILE A 1 798 ? -18.114 29.285 -17.459 1.00 94.56 798 ILE A O 1
ATOM 6387 N N . ARG A 1 799 ? -18.823 27.197 -17.887 1.00 93.50 799 ARG A N 1
ATOM 6388 C CA . ARG A 1 799 ? -18.733 27.313 -19.355 1.00 93.50 799 ARG A CA 1
ATOM 6389 C C . ARG A 1 799 ? -19.628 28.428 -19.881 1.00 93.50 799 ARG A C 1
ATOM 6391 O O . ARG A 1 799 ? -19.198 29.186 -20.744 1.00 93.50 799 ARG A O 1
ATOM 6398 N N . GLU A 1 800 ? -20.844 28.545 -19.356 1.00 91.81 800 GLU A N 1
ATOM 6399 C CA . GLU A 1 800 ? -21.770 29.606 -19.742 1.00 91.81 800 GLU A CA 1
ATOM 6400 C C . GLU A 1 800 ? -21.256 30.992 -19.325 1.00 91.81 800 GLU A C 1
ATOM 6402 O O . GLU A 1 800 ? -21.257 31.906 -20.147 1.00 91.81 800 GLU A O 1
ATOM 6407 N N . CYS A 1 801 ? -20.726 31.143 -18.106 1.00 90.88 801 CYS A N 1
ATOM 6408 C CA . CYS A 1 801 ? -20.087 32.385 -17.660 1.00 90.88 801 CYS A CA 1
ATOM 6409 C C . CYS A 1 801 ? -18.887 32.769 -18.540 1.00 90.88 801 CYS A C 1
ATOM 6411 O O . CYS A 1 801 ? -18.783 33.918 -18.970 1.00 90.88 801 CYS A O 1
ATOM 6413 N N . ILE A 1 802 ? -18.005 31.811 -18.854 1.00 92.44 802 ILE A N 1
ATOM 6414 C CA . ILE A 1 802 ? -16.866 32.018 -19.761 1.00 92.44 802 ILE A CA 1
ATOM 6415 C C . ILE A 1 802 ? -17.371 32.467 -21.137 1.00 92.44 802 ILE A C 1
ATOM 6417 O O . ILE A 1 802 ? -16.942 33.502 -21.639 1.00 92.44 802 ILE A O 1
ATOM 6421 N N . ARG A 1 803 ? -18.341 31.750 -21.717 1.00 89.69 803 ARG A N 1
ATOM 6422 C CA . ARG A 1 803 ? -18.922 32.054 -23.034 1.00 89.69 803 ARG A CA 1
ATOM 6423 C C . ARG A 1 803 ? -19.531 33.458 -23.090 1.00 89.69 803 ARG A C 1
ATOM 6425 O O . ARG A 1 803 ? -19.346 34.161 -24.083 1.00 89.69 803 ARG A O 1
ATOM 6432 N N . GLN A 1 804 ? -20.256 33.875 -22.051 1.00 87.88 804 GLN A N 1
ATOM 6433 C CA . GLN A 1 804 ? -20.836 35.219 -21.966 1.00 87.88 804 GLN A CA 1
ATOM 6434 C C . GLN A 1 804 ? -19.750 36.302 -21.954 1.00 87.88 804 GLN A C 1
ATOM 6436 O O . GLN A 1 804 ? -19.843 37.255 -22.728 1.00 87.88 804 GLN A O 1
ATOM 6441 N N . LEU A 1 805 ? -18.692 36.125 -21.156 1.00 88.06 805 LEU A N 1
ATOM 6442 C CA . LEU A 1 805 ? -17.567 37.063 -21.084 1.00 88.06 805 LEU A CA 1
ATOM 6443 C C . LEU A 1 805 ? -16.763 37.116 -22.395 1.00 88.06 805 LEU A C 1
ATOM 6445 O O . LEU A 1 805 ? -16.376 38.204 -22.826 1.00 88.06 805 LEU A O 1
ATOM 6449 N N . THR A 1 806 ? -16.565 35.981 -23.077 1.00 83.75 806 THR A N 1
ATOM 6450 C CA . THR A 1 806 ? -15.927 35.920 -24.408 1.00 83.75 806 THR A CA 1
ATOM 6451 C C . THR A 1 806 ? -16.752 36.656 -25.473 1.00 83.75 806 THR A C 1
ATOM 6453 O O . THR A 1 806 ? -16.209 37.362 -26.319 1.00 83.75 806 THR A O 1
ATOM 6456 N N . ASN A 1 807 ? -18.083 36.549 -25.430 1.00 77.44 807 ASN A N 1
ATOM 6457 C CA . ASN A 1 807 ? -18.954 37.262 -26.370 1.00 77.44 807 ASN A CA 1
ATOM 6458 C C . ASN A 1 807 ? -19.003 38.774 -26.101 1.00 77.44 807 ASN A C 1
ATOM 6460 O O . ASN A 1 807 ? -19.043 39.553 -27.050 1.00 77.44 807 ASN A O 1
ATOM 6464 N N . GLN A 1 808 ? -18.957 39.197 -24.834 1.00 71.06 808 GLN A N 1
ATOM 6465 C CA . GLN A 1 808 ? -18.882 40.615 -24.458 1.00 71.06 808 GLN A CA 1
ATOM 6466 C C . GLN A 1 808 ? -17.546 41.254 -24.868 1.00 71.06 808 GLN A C 1
ATOM 6468 O O . GLN A 1 808 ? -17.533 42.378 -25.364 1.00 71.06 808 GLN A O 1
ATOM 6473 N N . THR A 1 809 ? -16.430 40.529 -24.741 1.00 62.41 809 THR A N 1
ATOM 6474 C CA . THR A 1 809 ? -15.111 40.996 -25.213 1.00 62.41 809 THR A CA 1
ATOM 6475 C C . THR A 1 809 ? -15.044 41.110 -26.739 1.00 62.41 809 THR A C 1
ATOM 6477 O O . THR A 1 809 ? -14.473 42.074 -27.243 1.00 62.41 809 THR A O 1
ATOM 6480 N N . ASN A 1 810 ? -15.707 40.213 -27.477 1.00 56.47 810 ASN A N 1
ATOM 6481 C CA . ASN A 1 810 ? -15.808 40.291 -28.941 1.00 56.47 810 ASN A CA 1
ATOM 6482 C C . ASN A 1 810 ? -16.792 41.373 -29.443 1.00 56.47 810 ASN A C 1
ATOM 6484 O O . ASN A 1 810 ? -16.639 41.862 -30.559 1.00 56.47 810 ASN A O 1
ATOM 6488 N N . GLN A 1 811 ? -17.780 41.785 -28.636 1.00 48.81 811 GLN A N 1
ATOM 6489 C CA . GLN A 1 811 ? -18.683 42.910 -28.944 1.00 48.81 811 GLN A CA 1
ATOM 6490 C C . GLN A 1 811 ? -18.084 44.288 -28.603 1.00 48.81 811 GLN A C 1
ATOM 6492 O O . GLN A 1 811 ? -18.507 45.286 -29.176 1.00 48.81 811 GLN A O 1
ATOM 6497 N N . GLY A 1 812 ? -17.068 44.357 -27.735 1.00 49.81 812 GLY A N 1
ATOM 6498 C CA . GLY A 1 812 ? -16.335 45.588 -27.400 1.00 49.81 812 GLY A CA 1
ATOM 6499 C C . GLY A 1 812 ? -15.305 46.046 -28.445 1.00 49.81 812 GLY A C 1
ATOM 6500 O O . GLY A 1 812 ? -14.645 47.062 -28.239 1.00 49.81 812 GLY A O 1
ATOM 6501 N N . GLN A 1 813 ? -15.155 45.317 -29.558 1.00 39.25 813 GLN A N 1
ATOM 6502 C CA . GLN A 1 813 ? -14.233 45.642 -30.657 1.00 39.25 813 GLN A CA 1
ATOM 6503 C C . GLN A 1 813 ? -14.931 46.129 -31.941 1.00 39.25 813 GLN A C 1
ATOM 6505 O O . GLN A 1 813 ? -14.297 46.203 -32.992 1.00 39.25 813 GLN A O 1
ATOM 6510 N N . VAL A 1 814 ? -16.212 46.516 -31.869 1.00 41.69 814 VAL A N 1
ATOM 6511 C CA . VAL A 1 814 ? -16.945 47.099 -33.004 1.00 41.69 814 VAL A CA 1
ATOM 6512 C C . VAL A 1 814 ? -17.729 48.347 -32.552 1.00 41.69 814 VAL A C 1
ATOM 6514 O O . VAL A 1 814 ? -18.560 48.260 -31.656 1.00 41.69 814 VAL A O 1
ATOM 6517 N N . TYR A 1 815 ? -17.462 49.475 -33.228 1.00 32.38 815 TYR A N 1
ATOM 6518 C CA . TYR A 1 815 ? -18.078 50.819 -33.156 1.00 32.38 815 TYR A CA 1
ATOM 6519 C C . TYR A 1 815 ? -17.651 51.789 -32.031 1.00 32.38 815 TYR A C 1
ATOM 6521 O O . TYR A 1 815 ? -18.297 51.918 -30.997 1.00 32.38 815 TYR A O 1
ATOM 6529 N N . LEU A 1 816 ? -16.638 52.611 -32.337 1.00 29.55 816 LEU A N 1
ATOM 6530 C CA . LEU A 1 816 ? -16.682 54.051 -32.057 1.00 29.55 816 LEU A CA 1
ATOM 6531 C C . LEU A 1 816 ? -16.830 54.765 -33.408 1.00 29.55 816 LEU A C 1
ATOM 6533 O O . LEU A 1 816 ? -15.837 54.990 -34.093 1.00 29.55 816 LEU A O 1
ATOM 6537 N N . ASP A 1 817 ? -18.065 55.084 -33.791 1.00 31.95 817 ASP A N 1
ATOM 6538 C CA . ASP A 1 817 ? -18.335 56.090 -34.819 1.00 31.95 817 ASP A CA 1
ATOM 6539 C C . ASP A 1 817 ? -18.542 57.435 -34.117 1.00 31.95 817 ASP A C 1
ATOM 6541 O O . ASP A 1 817 ? -19.461 57.577 -33.313 1.00 31.95 817 ASP A O 1
ATOM 6545 N N . HIS A 1 818 ? -17.728 58.431 -34.460 1.00 29.45 818 HIS A N 1
ATOM 6546 C CA . HIS A 1 818 ? -18.151 59.828 -34.430 1.00 29.45 818 HIS A CA 1
ATOM 6547 C C . HIS A 1 818 ? -17.601 60.552 -35.666 1.00 29.45 818 HIS A C 1
ATOM 6549 O O . HIS A 1 818 ? -16.402 60.763 -35.800 1.00 29.45 818 HIS A O 1
ATOM 6555 N N . GLU A 1 819 ? -18.552 60.900 -36.537 1.00 27.56 819 GLU A N 1
ATOM 6556 C CA . GLU A 1 819 ? -18.706 62.193 -37.218 1.00 27.56 819 GLU A CA 1
ATOM 6557 C C . GLU A 1 819 ? -17.646 62.658 -38.241 1.00 27.56 819 GLU A C 1
ATOM 6559 O O . GLU A 1 819 ? -16.532 63.054 -37.921 1.00 27.56 819 GLU A O 1
ATOM 6564 N N . ASN A 1 820 ? -18.095 62.746 -39.502 1.00 27.66 820 ASN A N 1
ATOM 6565 C CA . ASN A 1 820 ? -17.681 63.785 -40.462 1.00 27.66 820 ASN A CA 1
ATOM 6566 C C . ASN A 1 820 ? -18.038 65.176 -39.877 1.00 27.66 820 ASN A C 1
ATOM 6568 O O . ASN A 1 820 ? -19.091 65.243 -39.234 1.00 27.66 820 ASN A O 1
ATOM 6572 N N . PRO A 1 821 ? -17.326 66.294 -40.160 1.00 38.94 821 PRO A N 1
ATOM 6573 C CA . PRO A 1 821 ? -16.888 66.676 -41.512 1.00 38.94 821 PRO A CA 1
ATOM 6574 C C . PRO A 1 821 ? -15.539 67.447 -41.600 1.00 38.94 821 PRO A C 1
ATOM 6576 O O . PRO A 1 821 ? -14.910 67.758 -40.597 1.00 38.94 821 PRO A O 1
ATOM 6579 N N . GLU A 1 822 ? -15.193 67.827 -42.838 1.00 26.61 822 GLU A N 1
ATOM 6580 C CA . GLU A 1 822 ? -14.225 68.860 -43.276 1.00 26.61 822 GLU A CA 1
ATOM 6581 C C . GLU A 1 822 ? -12.872 68.374 -43.841 1.00 26.61 822 GLU A C 1
ATOM 6583 O O . GLU A 1 822 ? -11.877 68.180 -43.149 1.00 26.61 822 GLU A O 1
ATOM 6588 N N . ASP A 1 823 ? -12.869 68.269 -45.177 1.00 28.89 823 ASP A N 1
ATOM 6589 C CA . ASP A 1 823 ? -11.774 68.660 -46.082 1.00 28.89 823 ASP A CA 1
ATOM 6590 C C . ASP A 1 823 ? -11.119 69.992 -45.640 1.00 28.89 823 ASP A C 1
ATOM 6592 O O . ASP A 1 823 ? -11.844 70.883 -45.183 1.00 28.89 823 ASP A O 1
ATOM 6596 N N . PRO A 1 824 ? -9.797 70.213 -45.851 1.00 35.88 824 PRO A N 1
ATOM 6597 C CA . PRO A 1 824 ? -9.317 70.392 -47.223 1.00 35.88 824 PRO A CA 1
ATOM 6598 C C . PRO A 1 824 ? -7.874 69.955 -47.556 1.00 35.88 824 PRO A C 1
ATOM 6600 O O . PRO A 1 824 ? -6.946 69.996 -46.753 1.00 35.88 824 PRO A O 1
ATOM 6603 N N . ASP A 1 825 ? -7.720 69.725 -48.860 1.00 26.77 825 ASP A N 1
ATOM 6604 C CA . ASP A 1 825 ? -6.584 70.072 -49.717 1.00 26.77 825 ASP A CA 1
ATOM 6605 C C . ASP A 1 825 ? -5.345 69.161 -49.859 1.00 26.77 825 ASP A C 1
ATOM 6607 O O . ASP A 1 825 ? -4.572 68.886 -48.947 1.00 26.77 825 ASP A O 1
ATOM 6611 N N . ASN A 1 826 ? -5.083 68.932 -51.154 1.00 28.11 826 ASN A N 1
ATOM 6612 C CA . ASN A 1 826 ? -3.798 68.822 -51.847 1.00 28.11 826 ASN A CA 1
ATOM 6613 C C . ASN A 1 826 ? -3.108 67.454 -52.050 1.00 28.11 826 ASN A C 1
ATOM 6615 O O . ASN A 1 826 ? -2.163 67.072 -51.372 1.00 28.11 826 ASN A O 1
ATOM 6619 N N . SER A 1 827 ? -3.387 66.919 -53.246 1.00 26.55 827 SER A N 1
ATOM 6620 C CA . SER A 1 827 ? -2.452 66.926 -54.395 1.00 26.55 827 SER A CA 1
ATOM 6621 C C . SER A 1 827 ? -1.621 65.668 -54.732 1.00 26.55 827 SER A C 1
ATOM 6623 O O . SER A 1 827 ? -0.751 65.233 -53.994 1.00 26.55 827 SER A O 1
ATOM 6625 N N . ALA A 1 828 ? -1.842 65.237 -55.985 1.00 26.95 828 ALA A N 1
ATOM 6626 C CA . ALA A 1 828 ? -0.855 64.918 -57.031 1.00 26.95 828 ALA A CA 1
ATOM 6627 C C . ALA A 1 828 ? -0.136 63.545 -57.098 1.00 26.95 828 ALA A C 1
ATOM 6629 O O . ALA A 1 828 ? 0.760 63.256 -56.319 1.00 26.95 828 ALA A O 1
ATOM 6630 N N . GLY A 1 829 ? -0.411 62.843 -58.219 1.00 25.78 829 GLY A N 1
ATOM 6631 C CA . GLY A 1 829 ? 0.535 62.066 -59.058 1.00 25.78 829 GLY A CA 1
ATOM 6632 C C . GLY A 1 829 ? 0.981 60.697 -58.517 1.00 25.78 829 GLY A C 1
ATOM 6633 O O . GLY A 1 829 ? 1.243 60.550 -57.342 1.00 25.78 829 GLY A O 1
ATOM 6634 N N . GLY A 1 830 ? 1.140 59.610 -59.273 1.00 25.91 830 GLY A N 1
ATOM 6635 C CA . GLY A 1 830 ? 1.213 59.378 -60.710 1.00 25.91 830 GLY A CA 1
ATOM 6636 C C . GLY A 1 830 ? 2.200 58.221 -60.985 1.00 25.91 830 GLY A C 1
ATOM 6637 O O . GLY A 1 830 ? 3.321 58.260 -60.506 1.00 25.91 830 GLY A O 1
ATOM 6638 N N . VAL A 1 831 ? 1.773 57.265 -61.825 1.00 27.39 831 VAL A N 1
ATOM 6639 C CA . VAL A 1 831 ? 2.556 56.450 -62.794 1.00 27.39 831 VAL A CA 1
ATOM 6640 C C . VAL A 1 831 ? 3.589 55.394 -62.314 1.00 27.39 831 VAL A C 1
ATOM 6642 O O . VAL A 1 831 ? 4.586 55.721 -61.688 1.00 27.39 831 VAL A O 1
ATOM 6645 N N . GLY A 1 832 ? 3.457 54.160 -62.846 1.00 24.64 832 GLY A N 1
ATOM 6646 C CA . GLY A 1 832 ? 4.568 53.493 -63.565 1.00 24.64 832 GLY A CA 1
ATOM 6647 C C . GLY A 1 832 ? 5.035 52.087 -63.135 1.00 24.64 832 GLY A C 1
ATOM 6648 O O . GLY A 1 832 ? 5.737 51.978 -62.145 1.00 24.64 832 GLY A O 1
ATOM 6649 N N . ALA A 1 833 ? 4.697 51.070 -63.960 1.00 27.75 833 ALA A N 1
ATOM 6650 C CA . ALA A 1 833 ? 5.559 50.056 -64.633 1.00 27.75 833 ALA A CA 1
ATOM 6651 C C . ALA A 1 833 ? 6.734 49.371 -63.869 1.00 27.75 833 ALA A C 1
ATOM 6653 O O . ALA A 1 833 ? 7.408 49.997 -63.074 1.00 27.75 833 ALA A O 1
ATOM 6654 N N . SER A 1 834 ? 7.225 48.148 -64.128 1.00 29.08 834 SER A N 1
ATOM 6655 C CA . SER A 1 834 ? 6.919 46.964 -64.955 1.00 29.08 834 SER A CA 1
ATOM 6656 C C . SER A 1 834 ? 8.125 45.991 -64.841 1.00 29.08 834 SER A C 1
ATOM 6658 O O . SER A 1 834 ? 9.244 46.467 -64.677 1.00 29.08 834 SER A O 1
ATOM 6660 N N . ALA A 1 835 ? 7.900 44.700 -65.135 1.00 27.94 835 ALA A N 1
ATOM 6661 C CA . ALA A 1 835 ? 8.772 43.774 -65.899 1.00 27.94 835 ALA A CA 1
ATOM 6662 C C . ALA A 1 835 ? 9.827 42.839 -65.236 1.00 27.94 835 ALA A C 1
ATOM 6664 O O . ALA A 1 835 ? 10.766 43.275 -64.581 1.00 27.94 835 ALA A O 1
ATOM 6665 N N . GLY A 1 836 ? 9.718 41.555 -65.652 1.00 24.45 836 GLY A N 1
ATOM 6666 C CA . GLY A 1 836 ? 10.800 40.598 -65.997 1.00 24.45 836 GLY A CA 1
ATOM 6667 C C . GLY A 1 836 ? 11.012 39.427 -65.014 1.00 24.45 836 GLY A C 1
ATOM 6668 O O . GLY A 1 836 ? 11.209 39.678 -63.838 1.00 24.45 836 GLY A O 1
ATOM 6669 N N . GLY A 1 837 ? 11.028 38.123 -65.348 1.00 27.27 837 GLY A N 1
ATOM 6670 C CA . GLY A 1 837 ? 10.912 37.366 -66.608 1.00 27.27 837 GLY A CA 1
ATOM 6671 C C . GLY A 1 837 ? 11.966 36.230 -66.730 1.00 27.27 837 GLY A C 1
ATOM 6672 O O . GLY A 1 837 ? 13.138 36.552 -66.851 1.00 27.27 837 GLY A O 1
ATOM 6673 N N . SER A 1 838 ? 11.511 34.957 -66.807 1.00 28.36 838 SER A N 1
ATOM 6674 C CA . SER A 1 838 ? 12.117 33.721 -67.415 1.00 28.36 838 SER A CA 1
ATOM 6675 C C . SER A 1 838 ? 13.463 33.163 -66.878 1.00 28.36 838 SER A C 1
ATOM 6677 O O . SER A 1 838 ? 14.260 33.908 -66.335 1.00 28.36 838 SER A O 1
ATOM 6679 N N . ALA A 1 839 ? 13.836 31.869 -66.954 1.00 26.58 839 ALA A N 1
ATOM 6680 C CA . ALA A 1 839 ? 13.590 30.719 -67.863 1.00 26.58 839 ALA A CA 1
ATOM 6681 C C . ALA A 1 839 ? 13.710 29.372 -67.068 1.00 26.58 839 ALA A C 1
ATOM 6683 O O . ALA A 1 839 ? 14.173 29.407 -65.936 1.00 26.58 839 ALA A O 1
ATOM 6684 N N . GLY A 1 840 ? 13.364 28.140 -67.481 1.00 26.06 840 GLY A N 1
ATOM 6685 C CA . GLY A 1 840 ? 13.082 27.484 -68.767 1.00 26.06 840 GLY A CA 1
ATOM 6686 C C . GLY A 1 840 ? 14.011 26.257 -68.950 1.00 26.06 840 GLY A C 1
ATOM 6687 O O . GLY A 1 840 ? 15.223 26.439 -68.987 1.00 26.06 840 GLY A O 1
ATOM 6688 N N . GLY A 1 841 ? 13.480 25.027 -69.086 1.00 24.97 841 GLY A N 1
ATOM 6689 C CA . GLY A 1 841 ? 14.283 23.852 -69.487 1.00 24.97 841 GLY A CA 1
ATOM 6690 C C . GLY A 1 841 ? 13.637 22.470 -69.287 1.00 24.97 841 GLY A C 1
ATOM 6691 O O . GLY A 1 841 ? 13.632 21.933 -68.187 1.00 24.97 841 GLY A O 1
ATOM 6692 N N . SER A 1 842 ? 13.151 21.875 -70.378 1.00 27.77 842 SER A N 1
ATOM 6693 C CA . SER A 1 842 ? 12.605 20.513 -70.510 1.00 27.77 842 SER A CA 1
ATOM 6694 C C . SER A 1 842 ? 13.476 19.661 -71.443 1.00 27.77 842 SER A C 1
ATOM 6696 O O . SER A 1 842 ? 13.957 20.191 -72.443 1.00 27.77 842 SER A O 1
ATOM 6698 N N . ALA A 1 843 ? 13.587 18.345 -71.212 1.00 24.28 843 ALA A N 1
ATOM 6699 C CA . ALA A 1 843 ? 14.041 17.384 -72.227 1.00 24.28 843 ALA A CA 1
ATOM 6700 C C . ALA A 1 843 ? 13.399 15.991 -72.039 1.00 24.28 843 ALA A C 1
ATOM 6702 O O . ALA A 1 843 ? 13.420 15.422 -70.950 1.00 24.28 843 ALA A O 1
ATOM 6703 N N . GLN A 1 844 ? 12.838 15.462 -73.130 1.00 28.61 844 GLN A N 1
ATOM 6704 C CA . GLN A 1 844 ? 12.353 14.090 -73.339 1.00 28.61 844 GLN A CA 1
ATOM 6705 C C . GLN A 1 844 ? 13.420 13.265 -74.087 1.00 28.61 844 GLN A C 1
ATOM 6707 O O . GLN A 1 844 ? 14.114 13.826 -74.933 1.00 28.61 844 GLN A O 1
ATOM 6712 N N . GLY A 1 845 ? 13.436 11.932 -73.910 1.00 26.25 845 GLY A N 1
ATOM 6713 C CA . GLY A 1 845 ? 13.824 11.021 -75.001 1.00 26.25 845 GLY A CA 1
ATOM 6714 C C . GLY A 1 845 ? 14.463 9.661 -74.663 1.00 26.25 845 GLY A C 1
ATOM 6715 O O . GLY A 1 845 ? 15.649 9.590 -74.372 1.00 26.25 845 GLY A O 1
ATOM 6716 N N . THR A 1 846 ? 13.711 8.593 -74.974 1.00 25.23 846 THR A N 1
ATOM 6717 C CA . THR A 1 846 ? 14.128 7.291 -75.565 1.00 25.23 846 THR A CA 1
ATOM 6718 C C . THR A 1 846 ? 14.574 6.098 -74.697 1.00 25.23 846 THR A C 1
ATOM 6720 O O . THR A 1 846 ? 15.020 6.221 -73.566 1.00 25.23 846 THR A O 1
ATOM 6723 N N . ALA A 1 847 ? 14.320 4.913 -75.269 1.00 26.30 847 ALA A N 1
ATOM 6724 C CA . ALA A 1 847 ? 14.059 3.609 -74.661 1.00 26.30 847 ALA A CA 1
ATOM 6725 C C . ALA A 1 847 ? 15.205 2.586 -74.811 1.00 26.30 847 ALA A C 1
ATOM 6727 O O . ALA A 1 847 ? 16.024 2.718 -75.716 1.00 26.30 847 ALA A O 1
ATOM 6728 N N . GLY A 1 848 ? 15.153 1.490 -74.032 1.00 24.00 848 GLY A N 1
ATOM 6729 C CA . GLY A 1 848 ? 15.725 0.186 -74.415 1.00 24.00 848 GLY A CA 1
ATOM 6730 C C . GLY A 1 848 ? 16.407 -0.639 -73.307 1.00 24.00 848 GLY A C 1
ATOM 6731 O O . GLY A 1 848 ? 17.428 -0.223 -72.781 1.00 24.00 848 GLY A O 1
ATOM 6732 N N . GLY A 1 849 ? 15.910 -1.865 -73.067 1.00 24.80 849 GLY A N 1
ATOM 6733 C CA . GLY A 1 849 ? 16.763 -3.054 -72.851 1.00 24.80 849 GLY A CA 1
ATOM 6734 C C . GLY A 1 849 ? 17.062 -3.552 -71.423 1.00 24.80 849 GLY A C 1
ATOM 6735 O O . GLY A 1 849 ? 18.001 -3.106 -70.784 1.00 24.80 849 GLY A O 1
ATOM 6736 N N . SER A 1 850 ? 16.302 -4.572 -71.007 1.00 24.53 850 SER A N 1
ATOM 6737 C CA . SER A 1 850 ? 16.597 -5.699 -70.089 1.00 24.53 850 SER A CA 1
ATOM 6738 C C . SER A 1 850 ? 17.984 -5.857 -69.422 1.00 24.53 850 SER A C 1
ATOM 6740 O O . SER A 1 850 ? 18.980 -5.999 -70.125 1.00 24.53 850 SER A O 1
ATOM 6742 N N . ALA A 1 851 ? 17.999 -6.116 -68.104 1.00 26.02 851 ALA A N 1
ATOM 6743 C CA . ALA A 1 851 ? 18.550 -7.344 -67.494 1.00 26.02 851 ALA A CA 1
ATOM 6744 C C . ALA A 1 851 ? 18.245 -7.415 -65.980 1.00 26.02 851 ALA A C 1
ATOM 6746 O O . ALA A 1 851 ? 18.274 -6.426 -65.259 1.00 26.02 851 ALA A O 1
ATOM 6747 N N . SER A 1 852 ? 17.922 -8.622 -65.532 1.00 27.16 852 SER A N 1
ATOM 6748 C CA . SER A 1 852 ? 17.471 -9.052 -64.206 1.00 27.16 852 SER A CA 1
ATOM 6749 C C . SER A 1 852 ? 18.566 -9.132 -63.133 1.00 27.16 852 SER A C 1
ATOM 6751 O O . SER A 1 852 ? 19.611 -9.714 -63.409 1.00 27.16 852 SER A O 1
ATOM 6753 N N . SER A 1 853 ? 18.244 -8.773 -61.880 1.00 25.53 853 SER A N 1
ATOM 6754 C CA . SER A 1 853 ? 18.712 -9.509 -60.685 1.00 25.53 853 SER A CA 1
ATOM 6755 C C . SER A 1 853 ? 17.968 -9.107 -59.394 1.00 25.53 853 SER A C 1
ATOM 6757 O O . SER A 1 853 ? 18.233 -8.058 -58.819 1.00 25.53 853 SER A O 1
ATOM 6759 N N . GLY A 1 854 ? 17.070 -9.987 -58.929 1.00 31.31 854 GLY A N 1
ATOM 6760 C CA . GLY A 1 854 ? 16.892 -10.335 -57.509 1.00 31.31 854 GLY A CA 1
ATOM 6761 C C . GLY A 1 854 ? 16.361 -9.288 -56.523 1.00 31.31 854 GLY A C 1
ATOM 6762 O O . GLY A 1 854 ? 17.043 -8.985 -55.551 1.00 31.31 854 GLY A O 1
ATOM 6763 N N . GLY A 1 855 ? 15.124 -8.815 -56.697 1.00 26.05 855 GLY A N 1
ATOM 6764 C CA . GLY A 1 855 ? 14.357 -8.172 -55.622 1.00 26.05 855 GLY A CA 1
ATOM 6765 C C . GLY A 1 855 ? 13.395 -9.173 -54.982 1.00 26.05 855 GLY A C 1
ATOM 6766 O O . GLY A 1 855 ? 12.535 -9.717 -55.672 1.00 26.05 855 GLY A O 1
ATOM 6767 N N . ALA A 1 856 ? 13.539 -9.428 -53.681 1.00 29.12 856 ALA A N 1
ATOM 6768 C CA . ALA A 1 856 ? 12.570 -10.191 -52.904 1.00 29.12 856 ALA A CA 1
ATOM 6769 C C . ALA A 1 856 ? 11.201 -9.498 -52.987 1.00 29.12 856 ALA A C 1
ATOM 6771 O O . ALA A 1 856 ? 11.020 -8.384 -52.498 1.00 29.12 856 ALA A O 1
ATOM 6772 N N . THR A 1 857 ? 10.235 -10.142 -53.638 1.00 30.59 857 THR A N 1
ATOM 6773 C CA . THR A 1 857 ? 8.844 -9.695 -53.647 1.00 30.59 857 THR A CA 1
ATOM 6774 C C . THR A 1 857 ? 8.308 -9.736 -52.221 1.00 30.59 857 THR A C 1
ATOM 6776 O O . THR A 1 857 ? 8.132 -10.817 -51.659 1.00 30.59 857 THR A O 1
ATOM 6779 N N . ALA A 1 858 ? 8.030 -8.566 -51.645 1.00 34.72 858 ALA A N 1
ATOM 6780 C CA . ALA A 1 858 ? 7.163 -8.453 -50.485 1.00 34.72 858 ALA A CA 1
ATOM 678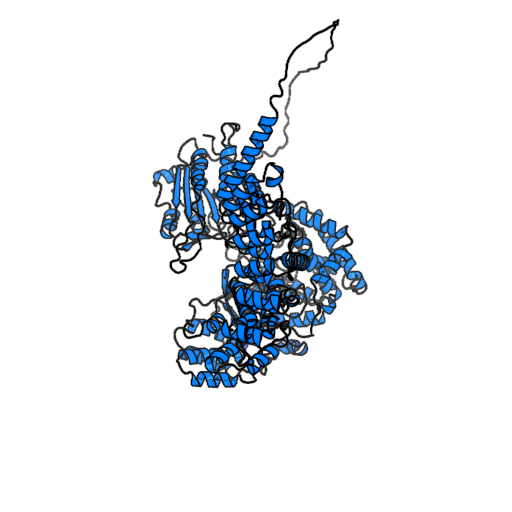1 C C . ALA A 1 858 ? 5.811 -9.076 -50.856 1.00 34.72 858 ALA A C 1
ATOM 6783 O O . ALA A 1 858 ? 5.080 -8.553 -51.698 1.00 34.72 858 ALA A O 1
ATOM 6784 N N . THR A 1 859 ? 5.491 -10.230 -50.278 1.00 37.34 859 THR A N 1
ATOM 6785 C CA . THR A 1 859 ? 4.162 -10.827 -50.389 1.00 37.34 859 THR A CA 1
ATOM 6786 C C . THR A 1 859 ? 3.153 -9.848 -49.790 1.00 37.34 859 THR A C 1
ATOM 6788 O O . THR A 1 859 ? 3.090 -9.698 -48.570 1.00 37.34 859 THR A O 1
ATOM 6791 N N . GLN A 1 860 ? 2.380 -9.161 -50.635 1.00 48.03 860 GLN A N 1
ATOM 6792 C CA . GLN A 1 860 ? 1.210 -8.391 -50.209 1.00 48.03 860 GLN A CA 1
ATOM 6793 C C . GLN A 1 860 ? 0.292 -9.327 -49.409 1.00 48.03 860 GLN A C 1
ATOM 6795 O O . GLN A 1 860 ? -0.172 -10.340 -49.937 1.00 48.03 860 GLN A O 1
ATOM 6800 N N . ARG A 1 861 ? 0.052 -9.026 -48.125 1.00 57.88 861 ARG A N 1
ATOM 6801 C CA . ARG A 1 861 ? -0.925 -9.775 -47.321 1.00 57.88 861 ARG A CA 1
ATOM 6802 C C . ARG A 1 861 ? -2.288 -9.700 -48.013 1.00 57.88 861 ARG A C 1
ATOM 6804 O O . ARG A 1 861 ? -2.748 -8.617 -48.373 1.00 57.88 861 ARG A O 1
ATOM 6811 N N . GLN A 1 862 ? -2.926 -10.855 -48.191 1.00 71.25 862 GLN A N 1
ATOM 6812 C CA . GLN A 1 862 ? -4.282 -10.940 -48.736 1.00 71.25 862 GLN A CA 1
ATOM 6813 C C . GLN A 1 862 ? -5.266 -10.166 -47.839 1.00 71.25 862 GLN A C 1
ATOM 6815 O O . GLN A 1 862 ? -5.018 -10.019 -46.644 1.00 71.25 862 GLN A O 1
ATOM 6820 N N . ARG A 1 863 ? -6.372 -9.666 -48.403 1.00 78.38 863 ARG A N 1
ATOM 6821 C CA . ARG A 1 863 ? -7.425 -8.930 -47.676 1.00 78.38 863 ARG A CA 1
ATOM 6822 C C . ARG A 1 863 ? -8.626 -9.837 -47.403 1.00 78.38 863 ARG A C 1
ATOM 6824 O O . ARG A 1 863 ? -8.895 -10.739 -48.197 1.00 78.38 863 ARG A O 1
ATOM 6831 N N . TYR A 1 864 ? -9.326 -9.621 -46.291 1.00 80.81 864 TYR A N 1
ATOM 6832 C CA . TYR A 1 864 ? -10.654 -10.208 -46.103 1.00 80.81 864 TYR A CA 1
ATOM 6833 C C . TYR A 1 864 ? -11.638 -9.574 -47.084 1.00 80.81 864 TYR A C 1
ATOM 6835 O O . TYR A 1 864 ? -11.629 -8.357 -47.260 1.00 80.81 864 TYR A O 1
ATOM 6843 N N . ASP A 1 865 ? -12.474 -10.399 -47.711 1.00 67.75 865 ASP A N 1
ATOM 6844 C CA . ASP A 1 865 ? -13.612 -9.913 -48.484 1.00 67.75 865 ASP A CA 1
ATOM 6845 C C . ASP A 1 865 ? -14.778 -9.698 -47.518 1.00 67.75 865 ASP A C 1
ATOM 6847 O O . ASP A 1 865 ? -15.452 -10.642 -47.110 1.00 67.75 865 ASP A O 1
ATOM 6851 N N . VAL A 1 866 ? -14.917 -8.459 -47.051 1.00 69.69 866 VAL A N 1
ATOM 6852 C CA . VAL A 1 866 ? -15.902 -8.080 -46.027 1.00 69.69 866 VAL A CA 1
ATOM 6853 C C . VAL A 1 866 ? -17.183 -7.483 -46.628 1.00 69.69 866 VAL A C 1
ATOM 6855 O O . VAL A 1 866 ? -18.042 -7.033 -45.865 1.00 69.69 866 VAL A O 1
ATOM 6858 N N . GLY A 1 867 ? -17.320 -7.514 -47.967 1.00 62.59 867 GLY A N 1
ATOM 6859 C CA . GLY A 1 867 ? -18.505 -7.108 -48.739 1.00 62.59 867 GLY A CA 1
ATOM 6860 C C . GLY A 1 867 ? -18.981 -5.660 -48.536 1.00 62.59 867 GLY A C 1
ATOM 6861 O O . GLY A 1 867 ? -18.477 -4.938 -47.679 1.00 62.59 867 GLY A O 1
ATOM 6862 N N . ASN A 1 868 ? -19.992 -5.242 -49.306 1.00 54.88 868 ASN A N 1
ATOM 6863 C CA . ASN A 1 868 ? -20.742 -3.989 -49.116 1.00 54.88 868 ASN A CA 1
ATOM 6864 C C . ASN A 1 868 ? -22.187 -4.324 -48.683 1.00 54.88 868 ASN A C 1
ATOM 6866 O O . ASN A 1 868 ? -23.102 -4.212 -49.496 1.00 54.88 868 ASN A O 1
ATOM 6870 N N . SER A 1 869 ? -22.403 -4.791 -47.448 1.00 57.50 869 SER A N 1
ATOM 6871 C CA . SER A 1 869 ? -23.750 -5.106 -46.920 1.00 57.50 869 SER A CA 1
ATOM 6872 C C . SER A 1 869 ? -23.774 -5.333 -45.398 1.00 57.50 869 SER A C 1
ATOM 6874 O O . SER A 1 869 ? -22.731 -5.564 -44.782 1.00 57.50 869 SER A O 1
ATOM 6876 N N . ASP A 1 870 ? -24.995 -5.329 -44.835 1.00 57.25 870 ASP A N 1
ATOM 6877 C CA . ASP A 1 870 ? -25.421 -5.592 -43.439 1.00 57.25 870 ASP A CA 1
ATOM 6878 C C . ASP A 1 870 ? -25.052 -6.987 -42.871 1.00 57.25 870 ASP A C 1
ATOM 6880 O O . ASP A 1 870 ? -25.550 -7.402 -41.822 1.00 57.25 870 ASP A O 1
ATOM 6884 N N . ASP A 1 871 ? -24.166 -7.731 -43.536 1.00 77.75 871 ASP A N 1
ATOM 6885 C CA . ASP A 1 871 ? -23.785 -9.102 -43.181 1.00 77.75 871 ASP A CA 1
ATOM 6886 C C . ASP A 1 871 ? -22.697 -9.152 -42.089 1.00 77.75 871 ASP A C 1
ATOM 6888 O O . ASP A 1 871 ? -22.044 -10.173 -41.884 1.00 77.75 871 ASP A O 1
ATOM 6892 N N . ARG A 1 872 ? -22.439 -8.059 -41.368 1.00 89.56 872 ARG A N 1
ATOM 6893 C CA . ARG A 1 872 ? -21.491 -8.042 -40.240 1.00 89.56 872 ARG A CA 1
ATOM 6894 C C . ARG A 1 872 ? -22.278 -8.075 -38.946 1.00 89.56 872 ARG A C 1
ATOM 6896 O O . ARG A 1 872 ? -23.199 -7.288 -38.767 1.00 89.56 872 ARG A O 1
ATOM 6903 N N . LEU A 1 873 ? -21.912 -8.964 -38.029 1.00 92.12 873 LEU A N 1
ATOM 6904 C CA . LEU A 1 873 ? -22.669 -9.174 -36.795 1.00 92.12 873 LEU A CA 1
ATOM 6905 C C . LEU A 1 873 ? -21.880 -8.702 -35.580 1.00 92.12 873 LEU A C 1
ATOM 6907 O O . LEU A 1 873 ? -20.705 -9.038 -35.437 1.00 92.12 873 LEU A O 1
ATOM 6911 N N . ALA A 1 874 ? -22.529 -7.953 -34.693 1.00 91.56 874 ALA A N 1
ATOM 6912 C CA . ALA A 1 874 ? -21.944 -7.500 -33.439 1.00 91.56 874 ALA A CA 1
ATOM 6913 C C . ALA A 1 874 ? -22.839 -7.809 -32.231 1.00 91.56 874 ALA A C 1
ATOM 6915 O O . ALA A 1 874 ? -24.051 -7.605 -32.248 1.00 91.56 874 ALA A O 1
ATOM 6916 N N . ILE A 1 875 ? -22.232 -8.269 -31.142 1.00 91.94 875 ILE A N 1
ATOM 6917 C CA . ILE A 1 875 ? -22.883 -8.403 -29.837 1.00 91.94 875 ILE A CA 1
ATOM 6918 C C . ILE A 1 875 ? -22.164 -7.464 -28.876 1.00 91.94 875 ILE A C 1
ATOM 6920 O O . ILE A 1 875 ? -20.952 -7.568 -28.696 1.00 91.94 875 ILE A O 1
ATOM 6924 N N . VAL A 1 876 ? -22.906 -6.549 -28.258 1.00 88.62 876 VAL A N 1
ATOM 6925 C CA . VAL A 1 876 ? -22.385 -5.594 -27.279 1.00 88.62 876 VAL A CA 1
ATOM 6926 C C . VAL A 1 876 ? -23.037 -5.882 -25.934 1.00 88.62 876 VAL A C 1
ATOM 6928 O O . VAL A 1 876 ? -24.248 -5.745 -25.794 1.00 88.62 876 VAL A O 1
ATOM 6931 N N . ILE A 1 877 ? -22.246 -6.286 -24.944 1.00 86.62 877 ILE A N 1
ATOM 6932 C CA . ILE A 1 877 ? -22.698 -6.552 -23.576 1.00 86.62 877 ILE A CA 1
ATOM 6933 C C . ILE A 1 877 ? -22.204 -5.430 -22.671 1.00 86.62 877 ILE A C 1
ATOM 6935 O O . ILE A 1 877 ? -21.008 -5.146 -22.635 1.00 86.62 877 ILE A O 1
ATOM 6939 N N . ASN A 1 878 ? -23.123 -4.825 -21.927 1.00 81.12 878 ASN A N 1
ATOM 6940 C CA . ASN A 1 878 ? -22.866 -3.737 -20.999 1.00 81.12 878 ASN A CA 1
ATOM 6941 C C . ASN A 1 878 ? -23.394 -4.082 -19.592 1.00 81.12 878 ASN A C 1
ATOM 6943 O O . ASN A 1 878 ? -24.568 -3.874 -19.287 1.00 81.12 878 ASN A O 1
ATOM 6947 N N . ASN A 1 879 ? 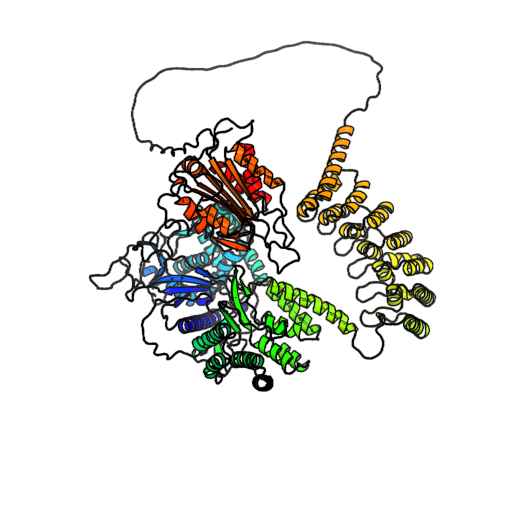-22.530 -4.638 -18.741 1.00 73.38 879 ASN A N 1
ATOM 6948 C CA . ASN A 1 879 ? -22.854 -5.141 -17.403 1.00 73.38 879 ASN A CA 1
ATOM 6949 C C . ASN A 1 879 ? -22.207 -4.278 -16.323 1.00 73.38 879 ASN A C 1
ATOM 6951 O O . ASN A 1 879 ? -21.139 -4.589 -15.790 1.00 73.38 879 ASN A O 1
ATOM 6955 N N . ILE A 1 880 ? -22.862 -3.167 -16.021 1.00 58.69 880 ILE A N 1
ATOM 6956 C CA . ILE A 1 880 ? -22.314 -2.137 -15.144 1.00 58.69 880 ILE A CA 1
ATOM 6957 C C . ILE A 1 880 ? -22.888 -2.216 -13.712 1.00 58.69 880 ILE A C 1
ATOM 6959 O O . ILE A 1 880 ? -22.258 -1.728 -12.775 1.00 58.69 880 ILE A O 1
ATOM 6963 N N . ILE A 1 881 ? -24.018 -2.902 -13.490 1.00 52.12 881 ILE A N 1
ATOM 6964 C CA . ILE A 1 881 ? -24.659 -3.001 -12.168 1.00 52.12 881 ILE A CA 1
ATOM 6965 C C . ILE A 1 881 ? -24.371 -4.361 -11.512 1.00 52.12 881 ILE A C 1
ATOM 6967 O O . ILE A 1 881 ? -24.610 -5.415 -12.097 1.00 52.12 881 ILE A O 1
ATOM 6971 N N . PHE A 1 882 ? -23.893 -4.332 -10.262 1.00 44.03 882 PHE A N 1
ATOM 6972 C CA . PHE A 1 882 ? -23.706 -5.509 -9.407 1.00 44.03 882 PHE A CA 1
ATOM 6973 C C . PHE A 1 882 ? -24.775 -5.493 -8.300 1.00 44.03 882 PHE A C 1
ATOM 6975 O O . PHE A 1 882 ? -24.687 -4.687 -7.373 1.00 44.03 882 PHE A O 1
ATOM 6982 N N . ASN A 1 883 ? -25.789 -6.358 -8.385 1.00 39.97 883 ASN A N 1
ATOM 6983 C CA . ASN A 1 883 ? -26.819 -6.486 -7.345 1.00 39.97 883 ASN A CA 1
ATOM 6984 C C . ASN A 1 883 ? -26.366 -7.492 -6.272 1.00 39.97 883 ASN A C 1
ATOM 6986 O O . ASN A 1 883 ? -26.658 -8.680 -6.370 1.00 39.97 883 ASN A O 1
ATOM 6990 N N . ASP A 1 884 ? -25.662 -7.020 -5.238 1.00 39.75 884 ASP A N 1
ATOM 6991 C CA . ASP A 1 884 ? -25.433 -7.777 -3.996 1.00 39.75 884 ASP A CA 1
ATOM 6992 C C . ASP A 1 884 ? -26.492 -7.371 -2.944 1.00 39.75 884 ASP A C 1
ATOM 6994 O O . ASP A 1 884 ? -26.441 -6.245 -2.435 1.00 39.75 884 ASP A O 1
ATOM 6998 N N . PRO A 1 885 ? -27.452 -8.250 -2.588 1.00 33.81 885 PRO A N 1
ATOM 6999 C CA . PRO A 1 885 ? -28.530 -7.928 -1.649 1.00 33.81 885 PRO A CA 1
ATOM 7000 C C . PRO A 1 885 ? -28.059 -7.619 -0.217 1.00 33.81 885 PRO A C 1
ATOM 7002 O O . PRO A 1 885 ? -28.812 -7.022 0.551 1.00 33.81 885 PRO A O 1
ATOM 7005 N N . ALA A 1 886 ? -26.831 -7.998 0.165 1.00 35.81 886 ALA A N 1
ATOM 7006 C CA . ALA A 1 886 ? -26.304 -7.807 1.522 1.00 35.81 886 ALA A CA 1
ATOM 7007 C C . ALA A 1 886 ? -25.620 -6.441 1.742 1.00 35.81 886 ALA A C 1
ATOM 7009 O O . ALA A 1 886 ? -25.194 -6.128 2.856 1.00 35.81 886 ALA A O 1
ATOM 7010 N N . ARG A 1 887 ? -25.502 -5.609 0.698 1.00 39.28 887 ARG A N 1
ATOM 7011 C CA . ARG A 1 887 ? -24.811 -4.308 0.726 1.00 39.28 887 ARG A CA 1
ATOM 7012 C C . ARG A 1 887 ? -25.670 -3.206 0.105 1.00 39.28 887 ARG A C 1
ATOM 7014 O O . ARG A 1 887 ? -25.361 -2.671 -0.952 1.00 39.28 887 ARG A O 1
ATOM 7021 N N . LEU A 1 888 ? -26.731 -2.821 0.810 1.00 32.12 888 LEU A N 1
ATOM 7022 C CA . LEU A 1 888 ? -27.673 -1.765 0.402 1.00 32.12 888 LEU A CA 1
ATOM 7023 C C . LEU A 1 888 ? -27.165 -0.318 0.589 1.00 32.12 888 LEU A C 1
ATOM 7025 O O . LEU A 1 888 ? -27.947 0.622 0.475 1.00 32.12 888 LEU A O 1
ATOM 7029 N N . GLN A 1 889 ? -25.867 -0.099 0.829 1.00 31.05 889 GLN A N 1
ATOM 7030 C CA . GLN A 1 889 ? -25.279 1.243 0.801 1.00 31.05 889 GLN A CA 1
ATOM 7031 C C . GLN A 1 889 ? -24.037 1.279 -0.100 1.00 31.05 889 GLN A C 1
ATOM 7033 O O . GLN A 1 889 ? -23.016 0.647 0.168 1.00 31.05 889 GLN A O 1
ATOM 7038 N N . THR A 1 890 ? -24.185 2.041 -1.189 1.00 34.22 890 THR A N 1
ATOM 7039 C CA . THR A 1 890 ? -23.133 2.644 -2.024 1.00 34.22 890 THR A CA 1
ATOM 7040 C C . THR A 1 890 ? -22.111 1.699 -2.659 1.00 34.22 890 THR A C 1
ATOM 7042 O O . THR A 1 890 ? -20.956 1.664 -2.247 1.00 34.22 890 THR A O 1
ATOM 7045 N N . ARG A 1 891 ? -22.489 1.032 -3.757 1.00 39.06 891 ARG A N 1
ATOM 7046 C CA . ARG A 1 891 ? -21.566 0.717 -4.866 1.00 39.06 891 ARG A CA 1
ATOM 7047 C C . ARG A 1 891 ? -22.301 0.823 -6.200 1.00 39.06 891 ARG A C 1
ATOM 7049 O O . ARG A 1 891 ? -22.670 -0.179 -6.797 1.00 39.06 891 ARG A O 1
ATOM 7056 N N . VAL A 1 892 ? -22.518 2.056 -6.651 1.00 32.78 892 VAL A N 1
ATOM 7057 C CA . VAL A 1 892 ? -22.958 2.330 -8.025 1.00 32.78 892 VAL A CA 1
ATOM 7058 C C . VAL A 1 892 ? -21.716 2.215 -8.914 1.00 32.78 892 VAL A C 1
ATOM 7060 O O . VAL A 1 892 ? -20.976 3.179 -9.103 1.00 32.78 892 VAL A O 1
ATOM 7063 N N . GLY A 1 893 ? -21.414 0.991 -9.353 1.00 36.53 893 GLY A N 1
ATOM 7064 C CA . GLY A 1 893 ? -20.595 0.779 -10.546 1.00 36.53 893 GLY A CA 1
ATOM 7065 C C . GLY A 1 893 ? -21.318 1.428 -11.720 1.00 36.53 893 GLY A C 1
ATOM 7066 O O . GLY A 1 893 ? -22.527 1.266 -11.794 1.00 36.53 893 GLY A O 1
ATOM 7067 N N . ALA A 1 894 ? -20.581 2.246 -12.483 1.00 38.88 894 ALA A N 1
ATOM 7068 C CA . ALA A 1 894 ? -21.000 3.223 -13.498 1.00 38.88 894 ALA A CA 1
ATOM 7069 C C . ALA A 1 894 ? -22.506 3.595 -13.579 1.00 38.88 894 ALA A C 1
ATOM 7071 O O . ALA A 1 894 ? -23.408 2.789 -13.786 1.00 38.88 894 ALA A O 1
ATOM 7072 N N . GLU A 1 895 ? -22.794 4.890 -13.468 1.00 36.38 895 GLU A N 1
ATOM 7073 C CA . GLU A 1 895 ? -24.091 5.405 -13.911 1.00 36.38 895 GLU A CA 1
ATOM 7074 C C . GLU A 1 895 ? -24.343 4.959 -15.361 1.00 36.38 895 GLU A C 1
ATOM 7076 O O . GLU A 1 895 ? -23.400 4.753 -16.128 1.00 36.38 895 GLU A O 1
ATOM 7081 N N . ARG A 1 896 ? -25.615 4.738 -15.716 1.00 45.25 896 ARG A N 1
ATOM 7082 C CA . ARG A 1 896 ? -26.021 4.518 -17.106 1.00 45.25 896 ARG A CA 1
ATOM 7083 C C . ARG A 1 896 ? -25.535 5.724 -17.912 1.00 45.25 896 ARG A C 1
ATOM 7085 O O . ARG A 1 896 ? -26.185 6.758 -17.898 1.00 45.25 896 ARG A O 1
ATOM 7092 N N . ASP A 1 897 ? -24.378 5.599 -18.551 1.00 45.78 897 ASP A N 1
ATOM 7093 C CA . ASP A 1 897 ? -23.890 6.600 -19.489 1.00 45.78 897 ASP A CA 1
ATOM 7094 C C . ASP A 1 897 ? -24.862 6.607 -20.672 1.00 45.78 897 ASP A C 1
ATOM 7096 O O . ASP A 1 897 ? -24.863 5.693 -21.502 1.00 45.78 897 ASP A O 1
ATOM 7100 N N . ASP A 1 898 ? -25.698 7.638 -20.742 1.00 44.03 898 ASP A N 1
ATOM 7101 C CA . ASP A 1 898 ? -26.531 7.927 -21.912 1.00 44.03 898 ASP A CA 1
ATOM 7102 C C . ASP A 1 898 ? -25.643 8.257 -23.143 1.00 44.03 898 ASP A C 1
ATOM 7104 O O . ASP A 1 898 ? -26.071 8.123 -24.285 1.00 44.03 898 ASP A O 1
ATOM 7108 N N . GLU A 1 899 ? -24.354 8.587 -22.949 1.00 46.69 899 GLU A N 1
ATOM 7109 C CA . GLU A 1 899 ? -23.365 8.772 -24.030 1.00 46.69 899 GLU A CA 1
ATOM 7110 C C . GLU A 1 899 ? -22.897 7.457 -24.696 1.00 46.69 899 GLU A C 1
ATOM 7112 O O . GLU A 1 899 ? -22.386 7.471 -25.824 1.00 46.69 899 GLU A O 1
ATOM 7117 N N . LEU A 1 900 ? -23.088 6.305 -24.038 1.00 52.19 900 LEU A N 1
ATOM 7118 C CA . LEU A 1 900 ? -22.745 4.976 -24.571 1.00 52.19 900 LEU A CA 1
ATOM 7119 C C . LEU A 1 900 ? -23.751 4.478 -25.625 1.00 52.19 900 LEU A C 1
ATOM 7121 O O . LEU A 1 900 ? -23.440 3.544 -26.370 1.00 52.19 900 LEU A O 1
ATOM 7125 N N . ASP A 1 901 ? -24.900 5.148 -25.763 1.00 51.88 901 ASP A N 1
ATOM 7126 C CA . ASP A 1 901 ? -25.866 4.913 -26.846 1.00 51.88 901 ASP A CA 1
ATOM 7127 C C . ASP A 1 901 ? -25.324 5.328 -28.236 1.00 51.88 901 ASP A C 1
ATOM 7129 O O . ASP A 1 901 ? -25.930 5.012 -29.259 1.00 51.88 901 ASP A O 1
ATOM 7133 N N . CYS A 1 902 ? -24.129 5.938 -28.308 1.00 52.62 902 CYS A N 1
ATOM 7134 C CA . CYS A 1 902 ? -23.460 6.321 -29.557 1.00 52.62 902 CYS A CA 1
ATOM 7135 C C . CYS A 1 902 ? -22.433 5.297 -30.099 1.00 52.62 902 CYS A C 1
ATOM 7137 O O . CYS A 1 902 ? -22.046 5.413 -31.261 1.00 52.62 902 CYS A O 1
ATOM 7139 N N . LEU A 1 903 ? -21.986 4.285 -29.330 1.00 71.56 903 LEU A N 1
ATOM 7140 C CA . LEU A 1 903 ? -21.189 3.154 -29.867 1.00 71.56 903 LEU A CA 1
ATOM 7141 C C . LEU A 1 903 ? -21.913 2.423 -31.022 1.00 71.56 903 LEU A C 1
ATOM 7143 O O . LEU A 1 903 ? -21.268 2.120 -32.032 1.00 71.56 903 LEU A O 1
ATOM 7147 N N . PRO A 1 904 ? -23.240 2.203 -30.934 1.00 71.62 904 PRO A N 1
ATOM 7148 C CA . PRO A 1 904 ? -24.105 1.933 -32.077 1.00 71.62 904 PRO A CA 1
ATOM 7149 C C . PRO A 1 904 ? -23.787 2.667 -33.383 1.00 71.62 904 PRO A C 1
ATOM 7151 O O . PRO A 1 904 ? -23.777 2.034 -34.434 1.00 71.62 904 PRO A O 1
ATOM 7154 N N . LEU A 1 905 ? -23.499 3.971 -33.335 1.00 75.12 905 LEU A N 1
ATOM 7155 C CA . LEU A 1 905 ? -23.260 4.793 -34.522 1.00 75.12 905 LEU A CA 1
ATOM 7156 C C . LEU A 1 905 ? -21.932 4.427 -35.202 1.00 75.12 905 LEU A C 1
ATOM 7158 O O . LEU A 1 905 ? -21.864 4.327 -36.425 1.00 75.12 905 LEU A O 1
ATOM 7162 N N . SER A 1 906 ? -20.882 4.160 -34.420 1.00 80.81 906 SER A N 1
ATOM 7163 C CA . SER A 1 906 ? -19.600 3.673 -34.948 1.00 80.81 906 SER A CA 1
ATOM 7164 C C . SER A 1 906 ? -19.725 2.268 -35.535 1.00 80.81 906 SER A C 1
ATOM 7166 O O . SER A 1 906 ? -19.146 1.992 -36.582 1.00 80.81 906 SER A O 1
ATOM 7168 N N . LEU A 1 907 ? -20.504 1.385 -34.900 1.00 84.44 907 LEU A N 1
ATOM 7169 C CA . LEU A 1 907 ? -20.786 0.052 -35.439 1.00 84.44 907 LEU A CA 1
ATOM 7170 C C . LEU A 1 907 ? -21.596 0.129 -36.742 1.00 84.44 907 LEU A C 1
ATOM 7172 O O . LEU A 1 907 ? -21.275 -0.590 -37.683 1.00 84.44 907 LEU A O 1
ATOM 7176 N N . GLN A 1 908 ? -22.567 1.043 -36.834 1.00 80.50 908 GLN A N 1
ATOM 7177 C CA . GLN A 1 908 ? -23.322 1.315 -38.062 1.00 80.50 908 GLN A CA 1
ATOM 7178 C C . GLN A 1 908 ? -22.432 1.857 -39.186 1.00 80.50 908 GLN A C 1
ATOM 7180 O O . GLN A 1 908 ? -22.508 1.344 -40.298 1.00 80.50 908 GLN A O 1
ATOM 7185 N N . LYS A 1 909 ? -21.529 2.813 -38.909 1.00 79.56 909 LYS A N 1
ATOM 7186 C CA . LYS A 1 909 ? -20.539 3.289 -39.900 1.00 79.56 909 LYS A CA 1
ATOM 7187 C C . LYS A 1 909 ? -19.599 2.182 -40.382 1.00 79.56 909 LYS A C 1
ATOM 7189 O O . LYS A 1 909 ? -19.154 2.192 -41.523 1.00 79.56 909 LYS A O 1
ATOM 7194 N N . LEU A 1 910 ? -19.311 1.210 -39.518 1.00 82.38 910 LEU A N 1
ATOM 7195 C CA . LEU A 1 910 ? -18.556 0.006 -39.860 1.00 82.38 910 LEU A CA 1
ATOM 7196 C C . LEU A 1 910 ? -19.435 -1.106 -40.466 1.00 82.38 910 LEU A C 1
ATOM 7198 O O . LEU A 1 910 ? -18.932 -2.206 -40.694 1.00 82.38 910 LEU A O 1
ATOM 7202 N N . GLY A 1 911 ? -20.721 -0.858 -40.732 1.00 82.81 911 GLY A N 1
ATOM 7203 C CA . GLY A 1 911 ? -21.649 -1.795 -41.373 1.00 82.81 911 GLY A CA 1
ATOM 7204 C C . GLY A 1 911 ? -22.064 -2.998 -40.519 1.00 82.81 911 GLY A C 1
ATOM 7205 O O . GLY A 1 911 ? -22.410 -4.035 -41.076 1.00 82.81 911 GLY A O 1
ATOM 7206 N N . PHE A 1 912 ? -21.979 -2.916 -39.185 1.00 87.50 912 PHE A N 1
ATOM 7207 C CA . PHE A 1 912 ? -22.407 -3.987 -38.279 1.00 87.50 912 PHE A CA 1
ATOM 7208 C C . PHE A 1 912 ? -23.894 -3.896 -37.929 1.00 87.50 912 PHE A C 1
ATOM 7210 O O . PHE A 1 912 ? -24.350 -2.925 -37.321 1.00 87.50 912 PHE A O 1
ATOM 7217 N N . LYS A 1 913 ? -24.622 -4.988 -38.168 1.00 88.06 913 LYS A N 1
ATOM 7218 C CA . LYS A 1 913 ? -25.875 -5.299 -37.483 1.00 88.06 913 LYS A CA 1
ATOM 7219 C C . LYS A 1 913 ? -25.549 -5.748 -36.058 1.00 88.06 913 LYS A C 1
ATOM 7221 O O . LYS A 1 913 ? -24.824 -6.725 -35.865 1.00 88.06 913 LYS A O 1
ATOM 7226 N N . TYR A 1 914 ? -26.062 -5.045 -35.050 1.00 88.62 914 TYR A N 1
ATOM 7227 C CA . TYR A 1 914 ? -25.666 -5.274 -33.659 1.00 88.62 914 TYR A CA 1
ATOM 7228 C C . TYR A 1 914 ? -26.846 -5.483 -32.703 1.00 88.62 914 TYR A C 1
ATOM 7230 O O . TYR A 1 914 ? -27.938 -4.960 -32.915 1.00 88.62 914 TYR A O 1
ATOM 7238 N N . HIS A 1 915 ? -26.594 -6.205 -31.610 1.00 87.62 915 HIS A N 1
ATOM 7239 C CA . HIS A 1 915 ? -27.457 -6.236 -30.427 1.00 87.62 915 HIS A CA 1
ATOM 7240 C C . HIS A 1 915 ? -26.727 -5.627 -29.230 1.00 87.62 915 HIS A C 1
ATOM 7242 O O . HIS A 1 915 ? -25.637 -6.080 -28.880 1.00 87.62 915 HIS A O 1
ATOM 7248 N N . LEU A 1 916 ? -27.338 -4.621 -28.595 1.00 84.44 916 LEU A N 1
ATOM 7249 C CA . LEU A 1 916 ? -26.879 -4.047 -27.331 1.00 84.44 916 LEU A CA 1
ATOM 7250 C C . LEU A 1 916 ? -27.659 -4.670 -26.173 1.00 84.44 916 LEU A C 1
ATOM 7252 O O . LEU A 1 916 ? -28.885 -4.598 -26.124 1.00 84.44 916 LEU A O 1
ATOM 7256 N N . LEU A 1 917 ? -26.937 -5.269 -25.236 1.00 83.19 917 LEU A N 1
ATOM 7257 C CA . LEU A 1 917 ? -27.481 -6.017 -24.115 1.00 83.19 917 LEU A CA 1
ATOM 7258 C C . LEU A 1 917 ? -26.966 -5.430 -22.812 1.00 83.19 917 LEU A C 1
ATOM 7260 O O . LEU A 1 917 ? -25.779 -5.137 -22.689 1.00 83.19 917 LEU A O 1
ATOM 7264 N N . ARG A 1 918 ? -27.861 -5.268 -21.841 1.00 81.06 918 ARG A N 1
ATOM 7265 C CA . ARG A 1 918 ? -27.557 -4.658 -20.546 1.00 81.06 918 ARG A CA 1
ATOM 7266 C C . ARG A 1 918 ? -27.888 -5.635 -19.420 1.00 81.06 918 ARG A C 1
ATOM 7268 O O . ARG A 1 918 ? -28.869 -6.367 -19.521 1.00 81.06 918 ARG A O 1
ATOM 7275 N N . ASP A 1 919 ? -27.064 -5.635 -18.376 1.00 74.25 919 ASP A N 1
ATOM 7276 C CA . ASP A 1 919 ? -27.284 -6.369 -17.119 1.00 74.25 919 ASP A CA 1
ATOM 7277 C C . ASP A 1 919 ? -27.548 -7.882 -17.293 1.00 74.25 919 ASP A C 1
ATOM 7279 O O . ASP A 1 919 ? -28.425 -8.488 -16.675 1.00 74.25 919 ASP A O 1
ATOM 7283 N N . VAL A 1 920 ? -26.727 -8.516 -18.121 1.00 80.31 920 VAL A N 1
ATOM 7284 C CA . VAL A 1 920 ? -26.812 -9.912 -18.549 1.00 80.31 920 VAL A CA 1
ATOM 7285 C C . VAL A 1 920 ? -26.213 -10.884 -17.515 1.00 80.31 920 VAL A C 1
ATOM 7287 O O . VAL A 1 920 ? -25.041 -10.768 -17.144 1.00 80.31 920 VAL A O 1
ATOM 7290 N N . GLY A 1 921 ? -26.995 -11.877 -17.074 1.00 82.44 921 GLY A N 1
ATOM 7291 C CA . GLY A 1 921 ? -26.567 -12.921 -16.127 1.00 82.44 921 GLY A CA 1
ATOM 7292 C C . GLY A 1 921 ? -25.693 -14.020 -16.754 1.00 82.44 921 GLY A C 1
ATOM 7293 O O . GLY A 1 921 ? -25.557 -14.107 -17.978 1.00 82.44 921 GLY A O 1
ATOM 7294 N N . ARG A 1 922 ? -25.116 -14.906 -15.932 1.00 85.19 922 ARG A N 1
ATOM 7295 C CA . ARG A 1 922 ? -24.181 -15.952 -16.395 1.00 85.19 922 ARG A CA 1
ATOM 7296 C C . ARG A 1 922 ? -24.790 -16.917 -17.408 1.00 85.19 922 ARG A C 1
ATOM 7298 O O . ARG A 1 922 ? -24.127 -17.270 -18.379 1.00 85.19 922 ARG A O 1
ATOM 7305 N N . ALA A 1 923 ? -26.050 -17.303 -17.209 1.00 83.75 923 ALA A N 1
ATOM 7306 C CA . ALA A 1 923 ? -26.755 -18.216 -18.110 1.00 83.75 923 ALA A CA 1
ATOM 7307 C C . ALA A 1 923 ? -26.789 -17.688 -19.554 1.00 83.75 923 ALA A C 1
ATOM 7309 O O . ALA A 1 923 ? -26.597 -18.435 -20.507 1.00 83.75 923 ALA A O 1
ATOM 7310 N N . PHE A 1 924 ? -26.941 -16.378 -19.716 1.00 85.81 924 PHE A N 1
ATOM 7311 C CA . PHE A 1 924 ? -26.979 -15.756 -21.030 1.00 85.81 924 PHE A CA 1
ATOM 7312 C C . PHE A 1 924 ? -25.577 -15.644 -21.650 1.00 85.81 924 PHE A C 1
ATOM 7314 O O . PHE A 1 924 ? -25.429 -15.823 -22.856 1.00 85.81 924 PHE A O 1
ATOM 7321 N N . PHE A 1 925 ? -24.514 -15.440 -20.858 1.00 86.62 925 PHE A N 1
ATOM 7322 C CA . PHE A 1 925 ? -23.142 -15.592 -21.370 1.00 86.62 925 PHE A CA 1
ATOM 7323 C C . PHE A 1 925 ? -22.880 -17.008 -21.892 1.00 86.62 925 PHE A C 1
ATOM 7325 O O . PHE A 1 925 ? -22.196 -17.155 -22.904 1.00 86.62 925 PHE A O 1
ATOM 7332 N N . ASP A 1 926 ? -23.428 -18.041 -21.244 1.00 85.25 926 ASP A N 1
ATOM 7333 C CA . ASP A 1 926 ? -23.336 -19.422 -21.729 1.00 85.25 926 ASP A CA 1
ATOM 7334 C C . ASP A 1 926 ? -24.112 -19.628 -23.048 1.00 85.25 926 ASP A C 1
ATOM 7336 O O . ASP A 1 926 ? -23.658 -20.386 -23.906 1.00 85.25 926 ASP A O 1
ATOM 7340 N N . GLU A 1 927 ? -25.230 -18.926 -23.257 1.00 85.56 927 GLU A N 1
ATOM 7341 C CA . GLU A 1 927 ? -25.975 -18.935 -24.526 1.00 85.56 927 GLU A CA 1
ATOM 7342 C C . GLU A 1 927 ? -25.245 -18.180 -25.651 1.00 85.56 927 GLU A C 1
ATOM 7344 O O . GLU A 1 927 ? -25.150 -18.697 -26.769 1.00 85.56 927 GLU A O 1
ATOM 7349 N N . VAL A 1 928 ? -24.663 -17.007 -25.358 1.00 84.75 928 VAL A N 1
ATOM 7350 C CA . VAL A 1 928 ? -23.802 -16.247 -26.289 1.00 84.75 928 VAL A CA 1
ATOM 7351 C C . VAL A 1 928 ? -22.569 -17.062 -26.668 1.00 84.75 928 VAL A C 1
ATOM 7353 O O . VAL A 1 928 ? -22.193 -17.105 -27.838 1.00 84.75 928 VAL A O 1
ATOM 7356 N N . ARG A 1 929 ? -21.964 -17.759 -25.699 1.00 84.75 929 ARG A N 1
ATOM 7357 C CA . ARG A 1 929 ? -20.819 -18.653 -25.919 1.00 84.75 929 ARG A CA 1
ATOM 7358 C C . ARG A 1 929 ? -21.113 -19.729 -26.967 1.00 84.75 929 ARG A C 1
ATOM 7360 O O . ARG A 1 929 ? -20.207 -20.155 -27.677 1.00 84.75 929 ARG A O 1
ATOM 7367 N N . GLU A 1 930 ? -22.364 -20.169 -27.053 1.00 84.06 930 GLU A N 1
ATOM 7368 C CA . GLU A 1 930 ? -22.823 -21.199 -27.985 1.00 84.06 930 GLU A CA 1
ATOM 7369 C C . GLU A 1 930 ? -23.530 -20.619 -29.229 1.00 84.06 930 GLU A C 1
ATOM 7371 O O . GLU A 1 930 ? -24.054 -21.394 -30.026 1.00 84.06 930 GLU A O 1
ATOM 7376 N N . LEU A 1 931 ? -23.564 -19.286 -29.397 1.00 84.31 931 LEU A N 1
ATOM 7377 C CA . LEU A 1 931 ? -24.270 -18.564 -30.473 1.00 84.31 931 LEU A CA 1
ATOM 7378 C C . LEU A 1 931 ? -25.736 -19.008 -30.659 1.00 84.31 931 LEU A C 1
ATOM 7380 O O . LEU A 1 931 ? -26.245 -19.057 -31.775 1.00 84.31 931 LEU A O 1
ATOM 7384 N N . ARG A 1 932 ? -26.430 -19.362 -29.569 1.00 78.56 932 ARG A N 1
ATOM 7385 C CA . ARG A 1 932 ? -27.795 -19.932 -29.633 1.00 78.56 932 ARG A CA 1
ATOM 7386 C C . ARG A 1 932 ? -28.914 -18.894 -29.672 1.00 78.56 932 ARG A C 1
ATOM 7388 O O . ARG A 1 932 ? -30.080 -19.268 -29.763 1.00 78.56 932 ARG A O 1
ATOM 7395 N N . ILE A 1 933 ? -28.571 -17.618 -29.561 1.00 77.81 933 ILE A N 1
ATOM 7396 C CA . ILE A 1 933 ? -29.509 -16.514 -29.357 1.00 77.81 933 ILE A CA 1
ATOM 7397 C C . ILE A 1 933 ? -29.088 -15.284 -30.170 1.00 77.81 933 ILE A C 1
ATOM 7399 O O . ILE A 1 933 ? -27.959 -15.217 -30.648 1.00 77.81 933 ILE A O 1
ATOM 7403 N N . LEU A 1 934 ? -29.977 -14.286 -30.256 1.00 87.12 934 LEU A N 1
ATOM 7404 C CA . LEU A 1 934 ? -29.799 -12.968 -30.897 1.00 87.12 934 LEU A CA 1
ATOM 7405 C C . LEU A 1 934 ? -29.877 -12.962 -32.426 1.00 87.12 934 LEU A C 1
ATOM 7407 O O . LEU A 1 934 ? -30.712 -12.245 -32.967 1.00 87.12 934 LEU A O 1
ATOM 7411 N N . PHE A 1 935 ? -29.074 -13.776 -33.111 1.00 88.38 935 PHE A N 1
ATOM 7412 C CA . PHE A 1 935 ? -29.129 -13.908 -34.571 1.00 88.38 935 PHE A CA 1
ATOM 7413 C C . PHE A 1 935 ? -29.556 -15.318 -34.982 1.00 88.38 935 PHE A C 1
ATOM 7415 O O . PHE A 1 935 ? -29.390 -16.287 -34.238 1.00 88.38 935 PHE A O 1
ATOM 7422 N N . THR A 1 936 ? -30.129 -15.440 -36.175 1.00 88.12 936 THR A N 1
ATOM 7423 C CA . THR A 1 936 ? -30.490 -16.734 -36.756 1.00 88.12 936 THR A CA 1
ATOM 7424 C C . THR A 1 936 ? -29.242 -17.515 -37.172 1.00 88.12 936 THR A C 1
ATOM 7426 O O . THR A 1 936 ? -28.184 -16.949 -37.457 1.00 88.12 936 THR A O 1
ATOM 7429 N N . GLU A 1 937 ? -29.358 -18.844 -37.237 1.00 87.44 937 GLU A N 1
ATOM 7430 C CA . GLU A 1 937 ? -28.264 -19.707 -37.700 1.00 87.44 937 GLU A CA 1
ATOM 7431 C C . GLU A 1 937 ? -27.765 -19.303 -39.101 1.00 87.44 937 GLU A C 1
ATOM 7433 O O . GLU A 1 937 ? -26.557 -19.314 -39.350 1.00 87.44 937 GLU A O 1
ATOM 7438 N N . ASP A 1 938 ? -28.668 -18.907 -40.002 1.00 86.19 938 ASP A N 1
ATOM 7439 C CA . ASP A 1 938 ? -28.305 -18.481 -41.355 1.00 86.19 938 ASP A CA 1
ATOM 7440 C C . ASP A 1 938 ? -27.557 -17.142 -41.361 1.00 86.19 938 ASP A C 1
ATOM 7442 O O . ASP A 1 938 ? -26.594 -16.987 -42.109 1.00 86.19 938 ASP A O 1
ATOM 7446 N N . GLU A 1 939 ? -27.902 -16.203 -40.478 1.00 89.88 939 GLU A N 1
ATOM 7447 C CA . GLU A 1 939 ? -27.151 -14.950 -40.324 1.00 89.88 939 GLU A CA 1
ATOM 7448 C C . GLU A 1 939 ? -25.721 -15.208 -39.834 1.00 89.88 939 GLU A C 1
ATOM 7450 O O . GLU A 1 939 ? -24.769 -14.694 -40.420 1.00 89.88 939 GLU A O 1
ATOM 7455 N N . TYR A 1 940 ? -25.528 -16.064 -38.824 1.00 89.94 940 TYR A N 1
ATOM 7456 C CA . TYR A 1 940 ? -24.179 -16.432 -38.375 1.00 89.94 940 TYR A CA 1
ATOM 7457 C C . TYR A 1 940 ? -23.371 -17.141 -39.470 1.00 89.94 940 TYR A C 1
ATOM 7459 O O . TYR A 1 940 ? -22.173 -16.890 -39.629 1.00 89.94 940 TYR A O 1
ATOM 7467 N N . LYS A 1 941 ? -24.009 -18.019 -40.253 1.00 87.75 941 LYS A N 1
ATOM 7468 C CA . LYS A 1 941 ? -23.364 -18.711 -41.381 1.00 87.75 941 LYS A CA 1
ATOM 7469 C C . LYS A 1 941 ? -23.008 -17.783 -42.528 1.00 87.75 941 LYS A C 1
ATOM 7471 O O . LYS A 1 941 ? -21.981 -18.012 -43.163 1.00 87.75 941 LYS A O 1
ATOM 7476 N N . ASN A 1 942 ? -23.787 -16.737 -42.764 1.00 86.56 942 ASN A N 1
ATOM 7477 C CA . ASN A 1 942 ? -23.575 -15.824 -43.884 1.00 86.56 942 ASN A CA 1
ATOM 7478 C C . ASN A 1 942 ? -22.766 -14.581 -43.503 1.00 86.56 942 ASN A C 1
ATOM 7480 O O . ASN A 1 942 ? -22.319 -13.867 -44.394 1.00 86.56 942 ASN A O 1
ATOM 7484 N N . CYS A 1 943 ? -22.504 -14.349 -42.209 1.00 89.12 943 CYS A N 1
ATOM 7485 C CA . CYS A 1 943 ? -21.813 -13.130 -41.807 1.00 89.12 943 CYS A CA 1
ATOM 7486 C C . CYS A 1 943 ? -20.394 -13.021 -42.391 1.00 89.12 943 CYS A C 1
ATOM 7488 O O . CYS A 1 943 ? -19.703 -14.031 -42.518 1.00 89.12 943 CYS A O 1
ATOM 7490 N N . THR A 1 944 ? -19.917 -11.814 -42.687 1.00 88.19 944 THR A N 1
ATOM 7491 C CA . THR A 1 944 ? -18.569 -11.570 -43.238 1.00 88.19 944 THR A CA 1
ATOM 7492 C C . THR A 1 944 ? -17.540 -11.213 -42.164 1.00 88.19 944 THR A C 1
ATOM 7494 O O . THR A 1 944 ? -16.352 -11.482 -42.331 1.00 88.19 944 THR A O 1
ATOM 7497 N N . ALA A 1 945 ? -17.990 -10.674 -41.027 1.00 90.06 945 ALA A N 1
ATOM 7498 C CA . ALA A 1 945 ? -17.189 -10.426 -39.830 1.00 90.06 945 ALA A CA 1
ATOM 7499 C C . ALA A 1 945 ? -18.056 -10.542 -38.569 1.00 90.06 945 ALA A C 1
ATOM 7501 O O . ALA A 1 945 ? -19.249 -10.233 -38.601 1.00 90.06 945 ALA A O 1
ATOM 7502 N N . PHE A 1 946 ? -17.449 -10.968 -37.460 1.00 92.69 946 PHE A N 1
ATOM 7503 C CA . PHE A 1 946 ? -18.123 -11.075 -36.165 1.00 92.69 946 PHE A CA 1
ATOM 7504 C C . PHE A 1 946 ? -17.404 -10.246 -35.098 1.00 92.69 946 PHE A C 1
ATOM 7506 O O . PHE A 1 946 ? -16.184 -10.339 -34.968 1.00 92.69 946 PHE A O 1
ATOM 7513 N N . LEU A 1 947 ? -18.148 -9.469 -34.311 1.00 92.88 947 LEU A N 1
ATOM 7514 C CA . LEU A 1 947 ? -17.626 -8.652 -33.218 1.00 92.88 947 LEU A CA 1
ATOM 7515 C C . LEU A 1 947 ? -18.346 -8.970 -31.902 1.00 92.88 947 LEU A C 1
ATOM 7517 O O . LEU A 1 947 ? -19.570 -9.004 -31.836 1.00 92.88 947 LEU A O 1
ATOM 7521 N N . LEU A 1 948 ? -17.585 -9.155 -30.828 1.00 92.38 948 LEU A N 1
ATOM 7522 C CA . LEU A 1 948 ? -18.101 -9.253 -29.466 1.00 92.38 948 LEU A CA 1
ATOM 7523 C C . LEU A 1 948 ? -17.414 -8.194 -28.603 1.00 92.38 948 LEU A C 1
ATOM 7525 O O . LEU A 1 948 ? -16.208 -8.259 -28.373 1.00 92.38 948 LEU A O 1
ATOM 7529 N N . CYS A 1 949 ? -18.191 -7.224 -28.129 1.00 89.69 949 CYS A N 1
ATOM 7530 C CA . CYS A 1 949 ? -17.745 -6.167 -27.232 1.00 89.69 949 CYS A CA 1
ATOM 7531 C C . CYS A 1 949 ? -18.331 -6.396 -25.840 1.00 89.69 949 CYS A C 1
ATOM 7533 O O . CYS A 1 949 ? -19.547 -6.476 -25.691 1.00 89.69 949 CYS A O 1
ATOM 7535 N N . ILE A 1 950 ? -17.482 -6.494 -24.819 1.00 86.06 950 ILE A N 1
ATOM 7536 C CA . ILE A 1 950 ? -17.901 -6.704 -23.433 1.00 86.06 950 ILE A CA 1
ATOM 7537 C C . ILE A 1 950 ? -17.379 -5.560 -22.576 1.00 86.06 950 ILE A C 1
ATOM 7539 O O . ILE A 1 950 ? -16.174 -5.366 -22.442 1.00 86.06 950 ILE A O 1
ATOM 7543 N N . MET A 1 951 ? -18.298 -4.834 -21.960 1.00 82.00 951 MET A N 1
ATOM 7544 C CA . MET A 1 951 ? -18.024 -3.798 -20.975 1.00 82.00 951 MET A CA 1
ATOM 7545 C C . MET A 1 951 ? -18.601 -4.292 -19.659 1.00 82.00 951 MET A C 1
ATOM 7547 O O . MET A 1 951 ? -19.815 -4.448 -19.527 1.00 82.00 951 MET A O 1
ATOM 7551 N N . SER A 1 952 ? -17.735 -4.647 -18.715 1.00 75.62 952 SER A N 1
ATOM 7552 C CA . SER A 1 952 ? -18.183 -5.189 -17.435 1.00 75.62 952 SER A CA 1
ATOM 7553 C C . SER A 1 952 ? -17.153 -4.979 -16.331 1.00 75.62 952 SER A C 1
ATOM 7555 O O . SER A 1 952 ? -15.959 -4.783 -16.575 1.00 75.62 952 SER A O 1
ATOM 7557 N N . HIS A 1 953 ? -17.594 -5.066 -15.079 1.00 71.12 953 HIS A N 1
ATOM 7558 C CA . HIS A 1 953 ? -16.674 -5.260 -13.966 1.00 71.12 953 HIS A CA 1
ATOM 7559 C C . HIS A 1 953 ? -15.878 -6.550 -14.158 1.00 71.12 953 HIS A C 1
ATOM 7561 O O . HIS A 1 953 ? -16.425 -7.584 -14.515 1.00 71.12 953 HIS A O 1
ATOM 7567 N N . GLY A 1 954 ? -14.578 -6.517 -13.894 1.00 68.25 954 GLY A N 1
ATOM 7568 C CA . GLY A 1 954 ? -13.712 -7.661 -14.151 1.00 68.25 954 GLY A CA 1
ATOM 7569 C C . GLY A 1 954 ? -12.251 -7.300 -13.982 1.00 68.25 954 GLY A C 1
ATOM 7570 O O . GLY A 1 954 ? -11.927 -6.176 -13.615 1.00 68.25 954 GLY A O 1
ATOM 7571 N N . PHE A 1 955 ? -11.377 -8.245 -14.274 1.00 66.12 955 PHE A N 1
ATOM 7572 C CA . PHE A 1 955 ? -9.936 -8.044 -14.356 1.00 66.12 955 PHE A CA 1
ATOM 7573 C C . PHE A 1 955 ? -9.426 -8.659 -15.659 1.00 66.12 955 PHE A C 1
ATOM 7575 O O . PHE A 1 955 ? -10.168 -9.298 -16.407 1.00 66.12 955 PHE A O 1
ATOM 7582 N N . LEU A 1 956 ? -8.151 -8.456 -15.966 1.00 61.88 956 LEU A N 1
ATOM 7583 C CA . LEU A 1 956 ? -7.554 -8.958 -17.197 1.00 61.88 956 LEU A CA 1
ATOM 7584 C C . LEU A 1 956 ? -7.728 -10.493 -17.301 1.00 61.88 956 LEU A C 1
ATOM 7586 O O . LEU A 1 956 ? -7.086 -11.251 -16.577 1.00 61.88 956 LEU A O 1
ATOM 7590 N N . GLY A 1 957 ? -8.622 -10.938 -18.194 1.00 66.50 957 GLY A N 1
ATOM 7591 C CA . GLY A 1 957 ? -8.931 -12.352 -18.459 1.00 66.50 957 GLY A CA 1
ATOM 7592 C C . GLY A 1 957 ? -10.264 -12.858 -17.910 1.00 66.50 957 GLY A C 1
ATOM 7593 O O . GLY A 1 957 ? -10.657 -13.982 -18.222 1.00 66.50 957 GLY A O 1
ATOM 7594 N N . SER A 1 958 ? -10.980 -12.078 -17.099 1.00 75.56 958 SER A N 1
ATOM 7595 C CA . SER A 1 958 ? -12.282 -12.474 -16.540 1.00 75.56 958 SER A CA 1
ATOM 7596 C C . SER A 1 958 ? -13.182 -11.264 -16.311 1.00 75.56 958 SER A C 1
ATOM 7598 O O . SER A 1 958 ? -12.740 -10.231 -15.819 1.00 75.56 958 SER A O 1
ATOM 7600 N N . VAL A 1 959 ? -14.463 -11.397 -16.631 1.00 80.12 959 VAL A N 1
ATOM 7601 C CA . VAL A 1 959 ? -15.494 -10.385 -16.354 1.00 80.12 959 VAL A CA 1
ATOM 7602 C C . VAL A 1 959 ? -16.561 -10.973 -15.447 1.00 80.12 959 VAL A C 1
ATOM 7604 O O . VAL A 1 959 ? -16.692 -12.186 -15.368 1.00 80.12 959 VAL A O 1
ATOM 7607 N N . TYR A 1 960 ? -17.327 -10.143 -14.760 1.00 77.19 960 TYR A N 1
ATOM 7608 C CA . TYR A 1 960 ? -18.461 -10.578 -13.960 1.00 77.19 960 TYR A CA 1
ATOM 7609 C C . TYR A 1 960 ? -19.761 -10.406 -14.752 1.00 77.19 960 TYR A C 1
ATOM 7611 O O . TYR A 1 960 ? -19.932 -9.444 -15.505 1.00 77.19 960 TYR A O 1
ATOM 7619 N N . SER A 1 961 ? -20.685 -11.348 -14.615 1.00 81.62 961 SER A N 1
ATOM 7620 C CA . SER A 1 961 ? -22.072 -11.173 -15.044 1.00 81.62 961 SER A CA 1
ATOM 7621 C C . SER A 1 961 ? -22.853 -10.322 -14.035 1.00 81.62 961 SER A C 1
ATOM 7623 O O . SER A 1 961 ? -22.370 -10.052 -12.934 1.00 81.62 961 SER A O 1
ATOM 7625 N N . SER A 1 962 ? -24.056 -9.869 -14.400 1.00 76.19 962 SER A N 1
ATOM 7626 C CA . SER A 1 962 ? -24.885 -9.009 -13.531 1.00 76.19 962 SER A CA 1
ATOM 7627 C C . SER A 1 962 ? -25.354 -9.694 -12.238 1.00 76.19 962 SER A C 1
ATOM 7629 O O . SER A 1 962 ? -25.609 -9.029 -11.236 1.00 76.19 962 SER A O 1
ATOM 7631 N N . ASP A 1 963 ? -25.409 -11.028 -12.237 1.00 72.94 963 ASP A N 1
ATOM 7632 C CA . ASP A 1 963 ? -25.650 -11.885 -11.065 1.00 72.94 963 ASP A CA 1
ATOM 7633 C C . ASP A 1 963 ? -24.383 -12.128 -10.217 1.00 72.94 963 ASP A C 1
ATOM 7635 O O . ASP A 1 963 ? -24.400 -12.896 -9.257 1.00 72.94 963 ASP A O 1
ATOM 7639 N N . GLY A 1 964 ? -23.271 -11.478 -10.568 1.00 65.25 964 GLY A N 1
ATOM 7640 C CA . GLY A 1 964 ? -22.013 -11.509 -9.835 1.00 65.25 964 GLY A CA 1
ATOM 7641 C C . GLY A 1 964 ? -21.143 -12.739 -10.068 1.00 65.25 964 GLY A C 1
ATOM 7642 O O . GLY A 1 964 ? -20.089 -12.865 -9.440 1.00 65.25 964 GLY A O 1
ATOM 7643 N N . ALA A 1 965 ? -21.533 -13.635 -10.975 1.00 75.50 965 ALA A N 1
ATOM 7644 C CA . ALA A 1 965 ? -20.716 -14.789 -11.310 1.00 75.50 965 ALA A CA 1
ATOM 7645 C C . ALA A 1 965 ? -19.548 -14.416 -12.237 1.00 75.50 965 ALA A C 1
ATOM 7647 O O . ALA A 1 965 ? -19.643 -13.546 -13.100 1.00 75.50 965 ALA A O 1
ATOM 7648 N N . GLU A 1 966 ? -18.414 -15.088 -12.062 1.00 82.19 966 GLU A N 1
ATOM 7649 C CA . GLU A 1 966 ? -17.239 -14.870 -12.900 1.00 82.19 966 GLU A CA 1
ATOM 7650 C C . GLU A 1 966 ? -17.377 -15.597 -14.250 1.00 82.19 966 GLU A C 1
ATOM 7652 O O . GLU A 1 966 ? -17.632 -16.803 -14.324 1.00 82.19 966 GLU A O 1
ATOM 7657 N N . VAL A 1 967 ? -17.150 -14.860 -15.332 1.00 80.62 967 VAL A N 1
ATOM 7658 C CA . VAL A 1 967 ? -17.093 -15.327 -16.715 1.00 80.62 967 VAL A CA 1
ATOM 7659 C C . VAL A 1 967 ? -15.647 -15.238 -17.196 1.00 80.62 967 VAL A C 1
ATOM 7661 O O . VAL A 1 967 ? -15.091 -14.160 -17.420 1.00 80.62 967 VAL A O 1
ATOM 7664 N N . LYS A 1 968 ? -15.028 -16.405 -17.367 1.00 81.06 968 LYS A N 1
ATOM 7665 C CA . LYS A 1 968 ? -13.669 -16.539 -17.899 1.00 81.06 968 LYS A CA 1
ATOM 7666 C C . LYS A 1 968 ? -13.658 -16.249 -19.408 1.00 81.06 968 LYS A C 1
ATOM 7668 O O . LYS A 1 968 ? -14.357 -16.923 -20.171 1.00 81.06 968 LYS A O 1
ATOM 7673 N N . LEU A 1 969 ? -12.897 -15.237 -19.834 1.00 82.56 969 LEU A N 1
ATOM 7674 C CA . LEU A 1 969 ? -12.909 -14.748 -21.222 1.00 82.56 969 LEU A CA 1
ATOM 7675 C C . LEU A 1 969 ? -12.260 -15.730 -22.201 1.00 82.56 969 LEU A C 1
ATOM 7677 O O . LEU A 1 969 ? -12.709 -15.839 -23.336 1.00 82.56 969 LEU A O 1
ATOM 7681 N N . ASP A 1 970 ? -11.252 -16.480 -21.763 1.00 75.31 970 ASP A N 1
ATOM 7682 C CA . ASP A 1 970 ? -10.614 -17.547 -22.543 1.00 75.31 970 ASP A CA 1
ATOM 7683 C C . ASP A 1 970 ? -11.620 -18.638 -22.943 1.00 75.31 970 ASP A C 1
ATOM 7685 O O . ASP A 1 970 ? -11.696 -19.024 -24.109 1.00 75.31 970 ASP A O 1
ATOM 7689 N N . LYS A 1 971 ? -12.469 -19.073 -22.005 1.00 79.75 971 LYS A N 1
ATOM 7690 C CA . LYS A 1 971 ? -13.530 -20.057 -22.262 1.00 79.75 971 LYS A CA 1
ATOM 7691 C C . LYS A 1 971 ? -14.624 -19.502 -23.167 1.00 79.75 971 LYS A C 1
ATOM 7693 O O . LYS A 1 971 ? -15.159 -20.235 -23.998 1.00 79.75 971 LYS A O 1
ATOM 7698 N N . LEU A 1 972 ? -14.974 -18.228 -22.994 1.00 84.56 972 LEU A N 1
ATOM 7699 C CA . LEU A 1 972 ? -15.979 -17.560 -23.816 1.00 84.56 972 LEU A CA 1
ATOM 7700 C C . LEU A 1 972 ? -15.493 -17.408 -25.264 1.00 84.56 972 LEU A C 1
ATOM 7702 O O . LEU A 1 972 ? -16.157 -17.870 -26.191 1.00 84.56 972 LEU A O 1
ATOM 7706 N N . PHE A 1 973 ? -14.316 -16.812 -25.457 1.00 87.50 973 PHE A N 1
ATOM 7707 C CA . PHE A 1 973 ? -13.751 -16.552 -26.780 1.00 87.50 973 PHE A CA 1
ATOM 7708 C C . PHE A 1 973 ? -13.348 -17.842 -27.483 1.00 87.50 973 PHE A C 1
ATOM 7710 O O . PHE A 1 973 ? -13.705 -18.022 -28.645 1.00 87.50 973 PHE A O 1
ATOM 7717 N N . GLY A 1 974 ? -12.712 -18.778 -26.772 1.00 79.94 974 GLY A N 1
ATOM 7718 C CA . GLY A 1 974 ? -12.291 -20.061 -27.334 1.00 79.94 974 GLY A CA 1
ATOM 7719 C C . GLY A 1 974 ? -13.448 -20.848 -27.951 1.00 79.94 974 GLY A C 1
ATOM 7720 O O . GLY A 1 974 ? -13.298 -21.441 -29.016 1.00 79.94 974 GLY A O 1
ATOM 7721 N N . ARG A 1 975 ? -14.642 -20.805 -27.344 1.00 82.50 975 ARG A N 1
ATOM 7722 C CA . ARG A 1 975 ? -15.814 -21.507 -27.885 1.00 82.50 975 ARG A CA 1
ATOM 7723 C C . ARG A 1 975 ? -16.397 -20.837 -29.131 1.00 82.50 975 ARG A C 1
ATOM 7725 O O . ARG A 1 975 ? -16.760 -21.537 -30.073 1.00 82.50 975 ARG A O 1
ATOM 7732 N N . ILE A 1 976 ? -16.439 -19.505 -29.156 1.00 87.19 976 ILE A N 1
ATOM 7733 C CA . ILE A 1 976 ? -16.898 -18.724 -30.316 1.00 87.19 976 ILE A CA 1
ATOM 7734 C C . ILE A 1 976 ? -15.934 -18.902 -31.498 1.00 87.19 976 ILE A C 1
ATOM 7736 O O . ILE A 1 976 ? -16.363 -19.022 -32.644 1.00 87.19 976 ILE A O 1
ATOM 7740 N N . GLN A 1 977 ? -14.630 -18.969 -31.227 1.00 82.38 977 GLN A N 1
ATOM 7741 C CA . GLN A 1 977 ? -13.588 -19.125 -32.246 1.00 82.38 977 GLN A CA 1
ATOM 7742 C C . GLN A 1 977 ? -13.714 -20.420 -33.042 1.00 82.38 977 GLN A C 1
ATOM 7744 O O . GLN A 1 977 ? -13.573 -20.393 -34.264 1.00 82.38 977 GLN A O 1
ATOM 7749 N N . ILE A 1 978 ? -13.994 -21.531 -32.356 1.00 80.94 978 ILE A N 1
ATOM 7750 C CA . ILE A 1 978 ? -14.144 -22.856 -32.972 1.00 80.94 978 ILE A CA 1
ATOM 7751 C C . ILE A 1 978 ? -15.562 -23.126 -33.477 1.00 80.94 978 ILE A C 1
ATOM 7753 O O . ILE A 1 978 ? -15.867 -24.244 -33.897 1.00 80.94 978 ILE A O 1
ATOM 7757 N N . HIS A 1 979 ? -16.460 -22.142 -33.403 1.00 86.56 979 HIS A N 1
ATOM 7758 C CA . HIS A 1 979 ? -17.836 -22.352 -33.812 1.00 86.56 979 HIS A CA 1
ATOM 7759 C C . HIS A 1 979 ? -17.924 -22.518 -35.333 1.00 86.56 979 HIS A C 1
ATOM 7761 O O . HIS A 1 979 ? -17.520 -21.635 -36.090 1.00 86.56 979 HIS A O 1
ATOM 7767 N N . LYS A 1 980 ? -18.518 -23.630 -35.783 1.00 86.06 980 LYS A N 1
ATOM 7768 C CA . LYS A 1 980 ? -18.606 -24.026 -37.203 1.00 86.06 980 LYS A CA 1
ATOM 7769 C C . LYS A 1 980 ? -19.172 -22.943 -38.133 1.00 86.06 980 LYS A C 1
ATOM 7771 O O . LYS A 1 980 ? -18.799 -22.873 -39.293 1.00 86.06 980 LYS A O 1
ATOM 7776 N N . TRP A 1 981 ? -20.073 -22.089 -37.641 1.00 89.75 981 TRP A N 1
ATOM 7777 C CA . TRP A 1 981 ? -20.679 -21.018 -38.448 1.00 89.75 981 TRP A CA 1
ATOM 7778 C C . TRP A 1 981 ? -19.738 -19.830 -38.696 1.00 89.75 981 TRP A C 1
ATOM 7780 O O . TRP A 1 981 ? -19.949 -19.067 -39.638 1.00 89.75 981 TRP A O 1
ATOM 7790 N N . LEU A 1 982 ? -18.702 -19.676 -37.866 1.00 86.94 982 LEU A N 1
ATOM 7791 C CA . LEU A 1 982 ? -17.738 -18.580 -37.948 1.00 86.94 982 LEU A CA 1
ATOM 7792 C C . LEU A 1 982 ? -16.380 -19.012 -38.528 1.00 86.94 982 LEU A C 1
ATOM 7794 O O . LEU A 1 982 ? -15.431 -18.226 -38.536 1.00 86.94 982 LEU A O 1
ATOM 7798 N N . GLU A 1 983 ? -16.241 -20.251 -38.997 1.00 84.19 983 GLU A N 1
ATOM 7799 C CA . GLU A 1 983 ? -14.977 -20.774 -39.523 1.00 84.19 983 GLU A CA 1
ATOM 7800 C C . GLU A 1 983 ? -14.462 -19.940 -40.717 1.00 84.19 983 GLU A C 1
ATOM 7802 O O . GLU A 1 983 ? -15.226 -19.555 -41.598 1.00 84.19 983 GLU A O 1
ATOM 7807 N N . GLY A 1 984 ? -13.165 -19.601 -40.722 1.00 79.38 984 GLY A N 1
ATOM 7808 C CA . GLY A 1 984 ? -12.520 -18.817 -41.793 1.00 79.38 984 GLY A CA 1
ATOM 7809 C C . GLY A 1 984 ? -12.861 -17.318 -41.853 1.00 79.38 984 GLY A C 1
ATOM 7810 O O . GLY A 1 984 ? -12.352 -16.615 -42.726 1.00 79.38 984 GLY A O 1
ATOM 7811 N N . LYS A 1 985 ? -13.698 -16.818 -40.938 1.00 86.69 985 LYS A N 1
ATOM 7812 C CA . LYS A 1 985 ? -14.105 -15.404 -40.857 1.00 86.69 985 LYS A CA 1
ATOM 7813 C C . LYS A 1 985 ? -13.329 -14.644 -39.775 1.00 86.69 985 LYS A C 1
ATOM 7815 O O . LYS A 1 985 ? -12.983 -15.266 -38.764 1.00 86.69 985 LYS A O 1
ATOM 7820 N N . PRO A 1 986 ? -13.104 -13.324 -39.925 1.00 90.56 986 PRO A N 1
ATOM 7821 C CA . PRO A 1 986 ? -12.471 -12.503 -38.898 1.00 90.56 986 PRO A CA 1
ATOM 7822 C C . PRO A 1 986 ? -13.389 -12.322 -37.676 1.00 90.56 986 PRO A C 1
ATOM 7824 O O . PRO A 1 986 ? -14.554 -11.938 -37.817 1.00 90.56 986 PRO A O 1
ATOM 7827 N N . LYS A 1 987 ? -12.852 -12.573 -36.473 1.00 91.56 987 LYS A N 1
ATOM 7828 C CA . LYS A 1 987 ? -13.523 -12.308 -35.186 1.00 91.56 987 LYS A CA 1
ATOM 7829 C C . LYS A 1 987 ? -12.838 -11.170 -34.442 1.00 91.56 987 LYS A C 1
ATOM 7831 O O . LYS A 1 987 ? -11.618 -11.159 -34.327 1.00 91.56 987 LYS A O 1
ATOM 7836 N N . ILE A 1 988 ? -13.602 -10.235 -33.897 1.00 91.81 988 ILE A N 1
ATOM 7837 C CA . ILE A 1 988 ? -13.084 -9.091 -33.144 1.00 91.81 988 ILE A CA 1
ATOM 7838 C C . ILE A 1 988 ? -13.634 -9.167 -31.724 1.00 91.81 988 ILE A C 1
ATOM 7840 O O . ILE A 1 988 ? -14.843 -9.121 -31.519 1.00 91.81 988 ILE A O 1
ATOM 7844 N N . PHE A 1 989 ? -12.751 -9.279 -30.740 1.00 90.69 989 PHE A N 1
ATOM 7845 C CA . PHE A 1 989 ? -13.098 -9.323 -29.326 1.00 90.69 989 PHE A CA 1
ATOM 7846 C C . PHE A 1 989 ? -12.616 -8.040 -28.663 1.00 90.69 989 PHE A C 1
ATOM 7848 O O . PHE A 1 989 ? -11.414 -7.810 -28.559 1.00 90.69 989 PHE A O 1
ATOM 7855 N N . ILE A 1 990 ? -13.551 -7.205 -28.220 1.00 88.31 990 ILE A N 1
ATOM 7856 C CA . ILE A 1 990 ? -13.265 -5.980 -27.473 1.00 88.31 990 ILE A CA 1
ATOM 7857 C C . ILE A 1 990 ? -13.697 -6.210 -26.030 1.00 88.31 990 ILE A C 1
ATOM 7859 O O . ILE A 1 990 ? -14.815 -6.650 -25.772 1.00 88.31 990 ILE A O 1
ATOM 7863 N N . THR A 1 991 ? -12.824 -5.948 -25.064 1.00 84.06 991 THR A N 1
ATOM 7864 C CA . THR A 1 991 ? -13.180 -6.053 -23.649 1.00 84.06 991 THR A CA 1
ATOM 7865 C C . THR A 1 991 ? -12.658 -4.877 -22.851 1.00 84.06 991 THR A C 1
ATOM 7867 O O . THR A 1 991 ? -11.457 -4.621 -22.815 1.00 84.06 991 THR A O 1
ATOM 7870 N N . GLN A 1 992 ? -13.567 -4.208 -22.152 1.00 80.31 992 GLN A N 1
ATOM 7871 C CA . GLN A 1 992 ? -13.249 -3.196 -21.159 1.00 80.31 992 GLN A CA 1
ATOM 7872 C C . GLN A 1 992 ? -13.612 -3.725 -19.771 1.00 80.31 992 GLN A C 1
ATOM 7874 O O . GLN A 1 992 ? -14.778 -4.013 -19.495 1.00 80.31 992 GLN A O 1
ATOM 7879 N N . ALA A 1 993 ? -12.598 -3.880 -18.915 1.00 69.25 993 ALA A N 1
ATOM 7880 C CA . ALA A 1 993 ? -12.743 -4.399 -17.560 1.00 69.25 993 ALA A CA 1
ATOM 7881 C C . ALA A 1 993 ? -12.422 -3.314 -16.516 1.00 69.25 993 ALA A C 1
ATOM 7883 O O . ALA A 1 993 ? -11.330 -2.746 -16.505 1.00 69.25 993 ALA A O 1
ATOM 7884 N N . CYS A 1 994 ? -13.365 -3.037 -15.610 1.00 55.94 994 CYS A N 1
ATOM 7885 C CA . CYS A 1 994 ? -13.278 -1.904 -14.673 1.00 55.94 994 CYS A CA 1
ATOM 7886 C C . CYS A 1 994 ? -12.655 -2.233 -13.294 1.00 55.94 994 CYS A C 1
ATOM 7888 O O . CYS A 1 994 ? -13.145 -1.738 -12.277 1.00 55.94 994 CYS A O 1
ATOM 7890 N N . ARG A 1 995 ? -11.615 -3.081 -13.201 1.00 56.00 995 ARG A N 1
ATOM 7891 C CA . ARG A 1 995 ? -10.898 -3.336 -11.929 1.00 56.00 995 ARG A CA 1
ATOM 7892 C C . ARG A 1 995 ? -9.423 -3.745 -12.107 1.00 56.00 995 ARG A C 1
ATOM 7894 O O . ARG A 1 995 ? -9.077 -4.436 -13.058 1.00 56.00 995 ARG A O 1
ATOM 7901 N N . HIS A 1 996 ? -8.618 -3.320 -11.124 1.00 44.78 996 HIS A N 1
ATOM 7902 C CA . HIS A 1 996 ? -7.177 -3.524 -10.877 1.00 44.78 996 HIS A CA 1
ATOM 7903 C C . HIS A 1 996 ? -6.425 -4.544 -11.762 1.00 44.78 996 HIS A C 1
ATOM 7905 O O . HIS A 1 996 ? -6.693 -5.745 -11.710 1.00 44.78 996 HIS A O 1
ATOM 7911 N N . VAL A 1 997 ? -5.378 -4.068 -12.452 1.00 37.91 997 VAL A N 1
ATOM 7912 C CA . VAL A 1 997 ? -4.194 -4.874 -12.801 1.00 37.91 997 VAL A CA 1
ATOM 7913 C C . VAL A 1 997 ? -3.123 -4.596 -11.736 1.00 37.91 997 VAL A C 1
ATOM 7915 O O . VAL A 1 997 ? -2.701 -3.450 -11.596 1.00 37.91 997 VAL A O 1
ATOM 7918 N N . PRO A 1 998 ? -2.673 -5.592 -10.961 1.00 34.44 998 PRO A N 1
ATOM 7919 C CA . PRO A 1 998 ? -1.485 -5.469 -10.124 1.00 34.44 998 PRO A CA 1
ATOM 7920 C C . PRO A 1 998 ? -0.255 -5.160 -10.984 1.00 34.44 998 PRO A C 1
ATOM 7922 O O . PRO A 1 998 ? -0.047 -5.811 -12.008 1.00 34.44 998 PRO A O 1
ATOM 7925 N N . ARG A 1 999 ? 0.591 -4.221 -10.534 1.00 35.44 999 ARG A N 1
ATOM 7926 C CA . ARG A 1 999 ? 1.816 -3.736 -11.214 1.00 35.44 999 ARG A CA 1
ATOM 7927 C C . ARG A 1 999 ? 2.847 -4.810 -11.599 1.00 35.44 999 ARG A C 1
ATOM 7929 O O . ARG A 1 999 ? 3.822 -4.497 -12.273 1.00 35.44 999 ARG A O 1
ATOM 7936 N N . GLU A 1 1000 ? 2.635 -6.061 -11.205 1.00 33.91 1000 GLU A N 1
ATOM 7937 C CA . GLU A 1 1000 ? 3.524 -7.190 -11.499 1.00 33.91 1000 GLU A CA 1
ATOM 7938 C C . GLU A 1 1000 ? 2.873 -8.302 -12.332 1.00 33.91 1000 GLU A C 1
ATOM 7940 O O . GLU A 1 1000 ? 3.506 -9.325 -12.597 1.00 33.91 1000 GLU A O 1
ATOM 7945 N N . ILE A 1 1001 ? 1.639 -8.118 -12.812 1.00 33.00 1001 ILE A N 1
ATOM 7946 C CA . ILE A 1 1001 ? 1.058 -9.069 -13.756 1.00 33.00 1001 ILE A CA 1
ATOM 7947 C C . ILE A 1 1001 ? 1.708 -8.877 -15.132 1.00 33.00 1001 ILE A C 1
ATOM 7949 O O . ILE A 1 1001 ? 1.412 -7.942 -15.873 1.00 33.00 1001 ILE A O 1
ATOM 7953 N N . THR A 1 1002 ? 2.554 -9.835 -15.509 1.00 37.31 1002 THR A N 1
ATOM 7954 C CA . THR A 1 1002 ? 2.826 -10.113 -16.925 1.00 37.31 1002 THR A CA 1
ATOM 7955 C C . THR A 1 1002 ? 1.503 -10.573 -17.543 1.00 37.31 1002 THR A C 1
ATOM 7957 O O . THR A 1 1002 ? 0.894 -11.488 -16.996 1.00 37.31 1002 THR A O 1
ATOM 7960 N N . LEU A 1 1003 ? 1.031 -9.928 -18.619 1.00 36.91 1003 LEU A N 1
ATOM 7961 C CA . LEU A 1 1003 ? -0.214 -10.247 -19.350 1.00 36.91 1003 LEU A CA 1
ATOM 7962 C C . LEU A 1 1003 ? -0.533 -11.770 -19.344 1.00 36.91 1003 LEU A C 1
ATOM 7964 O O . LEU A 1 1003 ? 0.038 -12.500 -20.155 1.00 36.91 1003 LEU A O 1
ATOM 7968 N N . PRO A 1 1004 ? -1.462 -12.291 -18.510 1.00 34.09 1004 PRO A N 1
ATOM 7969 C CA . PRO A 1 1004 ? -1.753 -13.726 -18.463 1.00 34.09 1004 PRO A CA 1
ATOM 7970 C C . PRO A 1 1004 ? -2.671 -14.135 -19.618 1.00 34.09 1004 PRO A C 1
ATOM 7972 O O . PRO A 1 1004 ? -2.754 -15.303 -19.986 1.00 34.09 1004 PRO A O 1
ATOM 7975 N N . VAL A 1 1005 ? -3.366 -13.167 -20.221 1.00 37.22 1005 VAL A N 1
ATOM 7976 C CA . VAL A 1 1005 ? -4.459 -13.428 -21.169 1.00 37.22 1005 VAL A CA 1
ATOM 7977 C C . VAL A 1 1005 ? -3.962 -13.895 -22.531 1.00 37.22 1005 VAL A C 1
ATOM 7979 O O . VAL A 1 1005 ? -4.719 -14.483 -23.294 1.00 37.22 1005 VAL A O 1
ATOM 7982 N N . CYS A 1 1006 ? -2.676 -13.734 -22.828 1.00 35.56 1006 CYS A N 1
ATOM 7983 C CA . CYS A 1 1006 ? -2.143 -14.139 -24.123 1.00 35.56 1006 CYS A CA 1
ATOM 7984 C C . CYS A 1 1006 ? -1.524 -15.543 -24.145 1.00 35.56 1006 CYS A C 1
ATOM 7986 O O . CYS A 1 1006 ? -1.283 -16.036 -25.248 1.00 35.56 1006 CYS A O 1
ATOM 7988 N N . HIS A 1 1007 ? -1.290 -16.181 -22.990 1.00 36.59 1007 HIS A N 1
ATOM 7989 C CA . HIS A 1 1007 ? -0.659 -17.508 -22.919 1.00 36.59 1007 HIS A CA 1
ATOM 7990 C C . HIS A 1 1007 ? -1.667 -18.667 -22.850 1.00 36.59 1007 HIS A C 1
ATOM 7992 O O . HIS A 1 1007 ? -1.361 -19.755 -23.323 1.00 36.59 1007 HIS A O 1
ATOM 7998 N N . GLY A 1 1008 ? -2.886 -18.439 -22.343 1.00 36.03 1008 GLY A N 1
ATOM 7999 C CA . GLY A 1 1008 ? -3.928 -19.477 -22.263 1.00 36.03 1008 GLY A CA 1
ATOM 8000 C C . GLY A 1 1008 ? -4.694 -19.741 -23.567 1.00 36.03 1008 GLY A C 1
ATOM 8001 O O . GLY A 1 1008 ? -5.307 -20.793 -23.713 1.00 36.03 1008 GLY A O 1
ATOM 8002 N N . LEU A 1 1009 ? -4.654 -18.813 -24.529 1.00 39.34 1009 LEU A N 1
ATOM 8003 C CA . LEU A 1 1009 ? -5.391 -18.940 -25.795 1.00 39.34 1009 LEU A CA 1
ATOM 8004 C C . LEU A 1 1009 ? -4.605 -19.696 -26.886 1.00 39.34 1009 LEU A C 1
ATOM 8006 O O . LEU A 1 1009 ? -5.199 -20.158 -27.846 1.00 39.34 1009 LEU A O 1
ATOM 8010 N N . GLY A 1 1010 ? -3.286 -19.879 -26.735 1.00 32.94 1010 GLY A N 1
ATOM 8011 C CA . GLY A 1 1010 ? -2.413 -20.356 -27.820 1.00 32.94 1010 GLY A CA 1
ATOM 8012 C C . GLY A 1 1010 ? -2.393 -21.864 -28.099 1.00 32.94 1010 GLY A C 1
ATOM 8013 O O . GLY A 1 1010 ? -1.987 -22.263 -29.186 1.00 32.94 1010 GLY A O 1
ATOM 8014 N N . ASN A 1 1011 ? -2.844 -22.721 -27.176 1.00 37.06 1011 ASN A N 1
ATOM 8015 C CA . ASN A 1 1011 ? -2.467 -24.144 -27.234 1.00 37.06 1011 ASN A CA 1
ATOM 8016 C C . ASN A 1 1011 ? -3.507 -25.104 -27.832 1.00 37.06 1011 ASN A C 1
ATOM 8018 O O . ASN A 1 1011 ? -3.270 -26.311 -27.825 1.00 37.06 1011 ASN A O 1
ATOM 8022 N N . SER A 1 1012 ? -4.639 -24.635 -28.377 1.00 38.09 1012 SER A N 1
ATOM 8023 C CA . SER A 1 1012 ? -5.648 -25.571 -28.923 1.00 38.09 1012 SER A CA 1
ATOM 8024 C C . SER A 1 1012 ? -6.204 -25.286 -30.320 1.00 38.09 1012 SER A C 1
ATOM 8026 O O . SER A 1 1012 ? -6.810 -26.189 -30.896 1.00 38.09 1012 SER A O 1
ATOM 8028 N N . CYS A 1 1013 ? -5.964 -24.123 -30.935 1.00 39.16 1013 CYS A N 1
ATOM 8029 C CA . CYS A 1 1013 ? -6.604 -23.786 -32.213 1.00 39.16 1013 CYS A CA 1
ATOM 8030 C C . CYS A 1 1013 ? -5.599 -23.362 -33.290 1.00 39.16 1013 CYS A C 1
ATOM 8032 O O . CYS A 1 1013 ? -5.252 -22.198 -33.438 1.00 39.16 1013 CYS A O 1
ATOM 8034 N N . LYS A 1 1014 ? -5.187 -24.309 -34.145 1.00 43.50 1014 LYS A N 1
ATOM 8035 C CA . LYS A 1 1014 ? -4.296 -24.076 -35.305 1.00 43.50 1014 LYS A CA 1
ATOM 8036 C C . LYS A 1 1014 ? -4.873 -23.134 -36.391 1.00 43.50 1014 LYS A C 1
ATOM 8038 O O . LYS A 1 1014 ? -4.235 -22.955 -37.425 1.00 43.50 1014 LYS A O 1
ATOM 8043 N N . ASN A 1 1015 ? -6.047 -22.526 -36.185 1.00 51.53 1015 ASN A N 1
ATOM 8044 C CA . ASN A 1 1015 ? -6.817 -21.750 -37.168 1.00 51.53 1015 ASN A CA 1
ATOM 8045 C C . ASN A 1 1015 ? -7.472 -20.483 -36.582 1.00 51.53 1015 ASN A C 1
ATOM 8047 O O . ASN A 1 1015 ? -8.662 -20.247 -36.776 1.00 51.53 1015 ASN A O 1
ATOM 8051 N N . GLU A 1 1016 ? -6.713 -19.661 -35.856 1.00 64.56 1016 GLU A N 1
ATOM 8052 C CA . GLU A 1 1016 ? -7.237 -18.393 -35.333 1.00 64.56 1016 GLU A CA 1
ATOM 8053 C C . GLU A 1 1016 ? -7.126 -17.245 -36.344 1.00 64.56 1016 GLU A C 1
ATOM 8055 O O . GLU A 1 1016 ? -6.032 -16.912 -36.788 1.00 64.56 1016 GLU A O 1
ATOM 8060 N N . ASP A 1 1017 ? -8.271 -16.629 -36.650 1.00 80.75 1017 ASP A N 1
ATOM 8061 C CA . ASP A 1 1017 ? -8.411 -15.376 -37.400 1.00 80.75 1017 ASP A CA 1
ATOM 8062 C C . ASP A 1 1017 ? -9.148 -14.360 -36.515 1.00 80.75 1017 ASP A C 1
ATOM 8064 O O . ASP A 1 1017 ? -10.314 -14.026 -36.743 1.00 80.75 1017 ASP A O 1
ATOM 8068 N N . SER A 1 1018 ? -8.470 -13.911 -35.454 1.00 84.44 1018 SER A N 1
ATOM 8069 C CA . SER A 1 1018 ? -9.065 -13.086 -34.400 1.00 84.44 1018 SER A CA 1
ATOM 8070 C C . SER A 1 1018 ? -8.252 -11.819 -34.112 1.00 84.44 1018 SER A C 1
ATOM 8072 O O . SER A 1 1018 ? -7.029 -11.794 -34.226 1.00 84.44 1018 SER A O 1
ATOM 8074 N N . LEU A 1 1019 ? -8.929 -10.759 -33.687 1.00 83.12 1019 LEU A N 1
ATOM 8075 C CA . LEU A 1 1019 ? -8.335 -9.543 -33.142 1.00 83.12 1019 LEU A CA 1
ATOM 8076 C C . LEU A 1 1019 ? -8.869 -9.339 -31.729 1.00 83.12 1019 LEU A C 1
ATOM 8078 O O . LEU A 1 1019 ? -10.078 -9.256 -31.536 1.00 83.12 1019 LEU A O 1
ATOM 8082 N N . TYR A 1 1020 ? -7.974 -9.245 -30.756 1.00 80.88 1020 TYR A N 1
ATOM 8083 C CA . TYR A 1 1020 ? -8.318 -9.027 -29.359 1.00 80.88 1020 TYR A CA 1
ATOM 8084 C C . TYR A 1 1020 ? -7.881 -7.635 -28.939 1.00 80.88 1020 TYR A C 1
ATOM 8086 O O . TYR A 1 1020 ? -6.732 -7.254 -29.167 1.00 80.88 1020 TYR A O 1
ATOM 8094 N N . ILE A 1 1021 ? -8.781 -6.894 -28.309 1.00 81.75 1021 ILE A N 1
ATOM 8095 C CA . ILE A 1 1021 ? -8.526 -5.561 -27.786 1.00 81.75 1021 ILE A CA 1
ATOM 8096 C C . ILE A 1 1021 ? -9.033 -5.532 -26.349 1.00 81.75 1021 ILE A C 1
ATOM 8098 O O . ILE A 1 1021 ? -10.206 -5.787 -26.085 1.00 81.75 1021 ILE A O 1
ATOM 8102 N N . TYR A 1 1022 ? -8.139 -5.239 -25.418 1.00 78.12 1022 TYR A N 1
ATOM 8103 C CA . TYR A 1 1022 ? -8.410 -5.213 -23.991 1.00 78.12 1022 TYR A CA 1
ATOM 8104 C C . TYR A 1 1022 ? -8.082 -3.841 -23.436 1.00 78.12 1022 TYR A C 1
ATOM 8106 O O . TYR A 1 1022 ? -7.054 -3.274 -23.779 1.00 78.12 1022 TYR A O 1
ATOM 8114 N N . SER A 1 1023 ? -8.910 -3.335 -22.534 1.00 73.69 1023 SER A N 1
ATOM 8115 C CA . SER A 1 1023 ? -8.616 -2.126 -21.776 1.00 73.69 1023 SER A CA 1
ATOM 8116 C C . SER A 1 1023 ? -8.939 -2.343 -20.308 1.00 73.69 1023 SER A C 1
ATOM 8118 O O . SER A 1 1023 ? -10.015 -2.845 -19.970 1.00 73.69 1023 SER A O 1
ATOM 8120 N N . VAL A 1 1024 ? -7.991 -1.991 -19.439 1.00 64.50 1024 VAL A N 1
ATOM 8121 C CA . VAL A 1 1024 ? -8.137 -2.114 -17.986 1.00 64.50 1024 VAL A CA 1
ATOM 8122 C C . VAL A 1 1024 ? -7.758 -0.800 -17.318 1.00 64.50 1024 VAL A C 1
ATOM 8124 O O . VAL A 1 1024 ? -6.845 -0.108 -17.765 1.00 64.50 1024 VAL A O 1
ATOM 8127 N N . VAL A 1 1025 ? -8.482 -0.461 -16.253 1.00 60.06 1025 VAL A N 1
ATOM 8128 C CA . VAL A 1 1025 ? -8.282 0.756 -15.459 1.00 60.06 1025 VAL A CA 1
ATOM 8129 C C . VAL A 1 1025 ? -7.538 0.425 -14.157 1.00 60.06 1025 VAL A C 1
ATOM 8131 O O . VAL A 1 1025 ? -7.974 -0.431 -13.383 1.00 60.06 1025 VAL A O 1
ATOM 8134 N N . GLU A 1 1026 ? -6.428 1.114 -13.891 1.00 49.88 1026 GLU A N 1
ATOM 8135 C CA . GLU A 1 1026 ? -5.591 0.989 -12.693 1.00 49.88 1026 GLU A CA 1
ATOM 8136 C C . GLU A 1 1026 ? -6.130 1.873 -11.547 1.00 49.88 1026 GLU A C 1
ATOM 8138 O O . GLU A 1 1026 ? -5.509 2.853 -11.157 1.00 49.88 1026 GLU A O 1
ATOM 8143 N N . CYS A 1 1027 ? -7.302 1.564 -10.973 1.00 42.25 1027 CYS A N 1
ATOM 8144 C CA . CYS A 1 1027 ? -7.723 2.186 -9.707 1.00 42.25 1027 CYS A CA 1
ATOM 8145 C C . CYS A 1 1027 ? -8.657 1.325 -8.845 1.00 42.25 1027 CYS A C 1
ATOM 8147 O O . CYS A 1 1027 ? -9.450 0.518 -9.335 1.00 42.25 1027 CYS A O 1
ATOM 8149 N N . ASP A 1 1028 ? -8.555 1.533 -7.528 1.00 39.56 1028 ASP A N 1
ATOM 8150 C CA . ASP A 1 1028 ? -9.585 1.150 -6.569 1.00 39.56 1028 ASP A CA 1
ATOM 8151 C C . ASP A 1 1028 ? -10.791 2.065 -6.827 1.00 39.56 1028 ASP A C 1
ATOM 8153 O O . ASP A 1 1028 ? -10.663 3.290 -6.814 1.00 39.56 1028 ASP A O 1
ATOM 8157 N N . MET A 1 1029 ? -11.957 1.488 -7.122 1.00 37.72 1029 MET A N 1
ATOM 8158 C CA . MET A 1 1029 ? -13.197 2.233 -7.393 1.00 37.72 1029 MET A CA 1
ATOM 8159 C C . MET A 1 1029 ? -13.799 2.797 -6.090 1.00 37.72 1029 MET A C 1
ATOM 8161 O O . MET A 1 1029 ? -14.985 2.625 -5.816 1.00 37.72 1029 MET A O 1
ATOM 8165 N N . SER A 1 1030 ? -12.970 3.428 -5.256 1.00 38.50 1030 SER A N 1
ATOM 8166 C CA . SER A 1 1030 ? -13.374 4.258 -4.127 1.00 38.50 1030 SER A CA 1
ATOM 8167 C C . SER A 1 1030 ? -13.319 5.732 -4.550 1.00 38.50 1030 SER A C 1
ATOM 8169 O O . SER A 1 1030 ? -12.272 6.364 -4.665 1.00 38.50 1030 SER A O 1
ATOM 8171 N N . ASP A 1 1031 ? -14.506 6.250 -4.862 1.00 36.34 1031 ASP A N 1
ATOM 8172 C CA . ASP A 1 1031 ? -14.939 7.655 -4.822 1.00 36.34 1031 ASP A CA 1
ATOM 8173 C C . ASP A 1 1031 ? -14.160 8.766 -5.558 1.00 36.34 1031 ASP A C 1
ATOM 8175 O O . ASP A 1 1031 ? -14.594 9.913 -5.490 1.00 36.34 1031 ASP A O 1
ATOM 8179 N N . ARG A 1 1032 ? -13.088 8.498 -6.323 1.00 34.53 1032 ARG A N 1
ATOM 8180 C CA . ARG A 1 1032 ? -12.324 9.575 -7.006 1.00 34.53 1032 ARG A CA 1
ATOM 8181 C C . ARG A 1 1032 ? -12.307 9.609 -8.533 1.00 34.53 1032 ARG A C 1
ATOM 8183 O O . ARG A 1 1032 ? -11.903 10.633 -9.058 1.00 34.53 1032 ARG A O 1
ATOM 8190 N N . ASN A 1 1033 ? -12.752 8.581 -9.256 1.00 44.41 1033 ASN A N 1
ATOM 8191 C CA . ASN A 1 1033 ? -12.778 8.604 -10.729 1.00 44.41 1033 ASN A CA 1
ATOM 8192 C C . ASN A 1 1033 ? -13.843 7.636 -11.269 1.00 44.41 1033 ASN A C 1
ATOM 8194 O O . ASN A 1 1033 ? -13.535 6.484 -11.555 1.00 44.41 1033 ASN A O 1
ATOM 8198 N N . ARG A 1 1034 ? -15.105 8.079 -11.418 1.00 41.94 1034 ARG A N 1
ATOM 8199 C CA . ARG A 1 1034 ? -16.147 7.243 -12.065 1.00 41.94 1034 ARG A CA 1
ATOM 8200 C C . ARG A 1 1034 ? -16.196 7.358 -13.607 1.00 41.94 1034 ARG A C 1
ATOM 8202 O O . ARG A 1 1034 ? -17.075 6.744 -14.187 1.00 41.94 1034 ARG A O 1
ATOM 8209 N N . ASN A 1 1035 ? -15.299 8.118 -14.261 1.00 44.12 1035 ASN A N 1
ATOM 8210 C CA . ASN A 1 1035 ? -15.268 8.295 -15.736 1.00 44.12 1035 ASN A CA 1
ATOM 8211 C C . ASN A 1 1035 ? -14.183 7.475 -16.460 1.00 44.12 1035 ASN A C 1
ATOM 8213 O O . ASN A 1 1035 ? -14.219 7.345 -17.675 1.00 44.12 1035 ASN A O 1
ATOM 8217 N N . THR A 1 1036 ? -13.212 6.888 -15.759 1.00 47.59 1036 THR A N 1
ATOM 8218 C CA . THR A 1 1036 ? -12.101 6.157 -16.405 1.00 47.59 1036 THR A CA 1
ATOM 8219 C C . THR A 1 1036 ? -12.529 4.811 -17.008 1.00 47.59 1036 THR A C 1
ATOM 8221 O O . THR A 1 1036 ? -11.831 4.250 -17.852 1.00 47.59 1036 THR A O 1
ATOM 8224 N N . GLY A 1 1037 ? -13.699 4.294 -16.617 1.00 53.34 1037 GLY A N 1
ATOM 8225 C CA . GLY A 1 1037 ? -14.268 3.031 -17.086 1.00 53.34 1037 GLY A CA 1
ATOM 8226 C C . GLY A 1 1037 ? -14.836 3.040 -18.507 1.00 53.34 1037 GLY A C 1
ATOM 8227 O O . GLY A 1 1037 ? -15.246 1.976 -18.949 1.00 53.34 1037 GLY A O 1
ATOM 8228 N N . THR A 1 1038 ? -14.851 4.178 -19.218 1.00 61.34 1038 THR A N 1
ATOM 8229 C CA . THR A 1 1038 ? -15.432 4.309 -20.574 1.00 61.34 1038 THR A CA 1
ATOM 8230 C C . THR A 1 1038 ? -14.526 5.021 -21.590 1.00 61.34 1038 THR A C 1
ATOM 8232 O O . THR A 1 1038 ? -14.777 4.912 -22.790 1.00 61.34 1038 THR A O 1
ATOM 8235 N N . VAL A 1 1039 ? -13.407 5.628 -21.157 1.00 74.25 1039 VAL A N 1
ATOM 8236 C CA . VAL A 1 1039 ? -12.496 6.413 -22.025 1.00 74.25 1039 VAL A CA 1
ATOM 8237 C C . VAL A 1 1039 ? -11.983 5.608 -23.224 1.00 74.25 1039 VAL A C 1
ATOM 8239 O O . VAL A 1 1039 ? -12.015 6.101 -24.347 1.00 74.25 1039 VAL A O 1
ATOM 8242 N N . PHE A 1 1040 ? -11.589 4.343 -23.043 1.00 81.44 1040 PHE A N 1
ATOM 8243 C CA . PHE A 1 1040 ? -11.180 3.495 -24.168 1.00 81.44 1040 PHE A CA 1
ATOM 8244 C C . PHE A 1 1040 ? -12.262 3.335 -25.243 1.00 81.44 1040 PHE A C 1
ATOM 8246 O O . PHE A 1 1040 ? -11.978 3.537 -26.424 1.00 81.44 1040 PHE A O 1
ATOM 8253 N N . ILE A 1 1041 ? -13.495 3.001 -24.857 1.00 80.12 1041 ILE A N 1
ATOM 8254 C CA . ILE A 1 1041 ? -14.600 2.848 -25.813 1.00 80.12 1041 ILE A CA 1
ATOM 8255 C C . ILE A 1 1041 ? -14.957 4.194 -26.451 1.00 80.12 1041 ILE A C 1
ATOM 8257 O O . ILE A 1 1041 ? -15.261 4.234 -27.642 1.00 80.12 1041 ILE A O 1
ATOM 8261 N N . GLN A 1 1042 ? -14.838 5.299 -25.711 1.00 78.19 1042 GLN A N 1
ATOM 8262 C CA . GLN A 1 1042 ? -15.049 6.648 -26.231 1.00 78.19 1042 GLN A CA 1
ATOM 8263 C C . GLN A 1 1042 ? -14.001 7.035 -27.283 1.00 78.19 1042 GLN A C 1
ATOM 8265 O O . GLN A 1 1042 ? -14.370 7.417 -28.390 1.00 78.19 1042 GLN A O 1
ATOM 8270 N N . LYS A 1 1043 ? -12.707 6.838 -27.013 1.00 85.12 1043 LYS A N 1
ATOM 8271 C CA . LYS A 1 1043 ? -11.636 7.110 -27.990 1.00 85.12 1043 LYS A CA 1
ATOM 8272 C C . LYS A 1 1043 ? -11.668 6.182 -29.188 1.00 85.12 1043 LYS A C 1
ATOM 8274 O O . LYS A 1 1043 ? -11.403 6.619 -30.309 1.00 85.12 1043 LYS A O 1
ATOM 8279 N N . PHE A 1 1044 ? -12.026 4.919 -28.970 1.00 85.69 1044 PHE A N 1
ATOM 8280 C CA . PHE A 1 1044 ? -12.257 3.972 -30.051 1.00 85.69 1044 PHE A CA 1
ATOM 8281 C C . PHE A 1 1044 ? -13.394 4.449 -30.965 1.00 85.69 1044 PHE A C 1
ATOM 8283 O O . PHE A 1 1044 ? -13.217 4.511 -32.181 1.00 85.69 1044 PHE A O 1
ATOM 8290 N N . LYS A 1 1045 ? -14.526 4.860 -30.379 1.00 83.75 1045 LYS A N 1
ATOM 8291 C CA . LYS A 1 1045 ? -15.663 5.452 -31.095 1.00 83.75 1045 LYS A CA 1
ATOM 8292 C C . LYS A 1 1045 ? -15.229 6.679 -31.902 1.00 83.75 1045 LYS A C 1
ATOM 8294 O O . LYS A 1 1045 ? -15.467 6.710 -33.107 1.00 83.75 1045 LYS A O 1
ATOM 8299 N N . ASP A 1 1046 ? -14.568 7.644 -31.266 1.00 84.38 1046 ASP A N 1
ATOM 8300 C CA . ASP A 1 1046 ? -14.164 8.909 -31.892 1.00 84.38 1046 ASP A CA 1
ATOM 8301 C C . ASP A 1 1046 ? -13.204 8.678 -33.069 1.00 84.38 1046 ASP A C 1
ATOM 8303 O O . ASP A 1 1046 ? -13.412 9.218 -34.155 1.00 84.38 1046 ASP A O 1
ATOM 8307 N N . SER A 1 1047 ? -12.222 7.785 -32.905 1.00 86.38 1047 SER A N 1
ATOM 8308 C CA . SER A 1 1047 ? -11.270 7.439 -33.970 1.00 86.38 1047 SER A CA 1
ATOM 8309 C C . SER A 1 1047 ? -11.939 6.758 -35.167 1.00 86.38 1047 SER A C 1
ATOM 8311 O O . SER A 1 1047 ? -11.551 6.997 -36.311 1.00 86.38 1047 SER A O 1
ATOM 8313 N N . VAL A 1 1048 ? -12.956 5.920 -34.931 1.00 84.12 1048 VAL A N 1
ATOM 8314 C CA . VAL A 1 1048 ? -13.760 5.330 -36.013 1.00 84.12 1048 VAL A CA 1
ATOM 8315 C C . VAL A 1 1048 ? -14.596 6.408 -36.707 1.00 84.12 1048 VAL A C 1
ATOM 8317 O O . VAL A 1 1048 ? -14.639 6.448 -37.932 1.00 84.12 1048 VAL A O 1
ATOM 8320 N N . LEU A 1 1049 ? -15.244 7.308 -35.965 1.00 83.19 1049 LEU A N 1
ATOM 8321 C CA . LEU A 1 1049 ? -16.069 8.362 -36.565 1.00 83.19 1049 LEU A CA 1
ATOM 8322 C C . LEU A 1 1049 ? -15.242 9.351 -37.399 1.00 83.19 1049 LEU A C 1
ATOM 8324 O O . LEU A 1 1049 ? -15.717 9.785 -38.447 1.00 83.19 1049 LEU A O 1
ATOM 8328 N N . GLU A 1 1050 ? -14.019 9.662 -36.966 1.00 83.62 1050 GLU A N 1
ATOM 8329 C CA . GLU A 1 1050 ? -13.073 10.520 -37.685 1.00 83.62 1050 GLU A CA 1
ATOM 8330 C C . GLU A 1 1050 ? -12.542 9.853 -38.959 1.00 83.62 1050 GLU A C 1
ATOM 8332 O O . GLU A 1 1050 ? -12.549 10.467 -40.024 1.00 83.62 1050 GLU A O 1
ATOM 8337 N N . ALA A 1 1051 ? -12.125 8.584 -38.883 1.00 79.31 1051 ALA A N 1
ATOM 8338 C CA . ALA A 1 1051 ? -11.619 7.859 -40.048 1.00 79.31 1051 ALA A CA 1
ATOM 8339 C C . ALA A 1 1051 ? -12.694 7.666 -41.136 1.00 79.31 1051 ALA A C 1
ATOM 8341 O O . ALA A 1 1051 ? -12.377 7.621 -42.327 1.00 79.31 1051 ALA A O 1
ATOM 8342 N N . TYR A 1 1052 ? -13.964 7.603 -40.731 1.00 77.00 1052 TYR A N 1
ATOM 8343 C CA . TYR A 1 1052 ? -15.126 7.405 -41.598 1.00 77.00 1052 TYR A CA 1
ATOM 8344 C C . TYR A 1 1052 ? -16.022 8.663 -41.657 1.00 77.00 1052 TYR A C 1
ATOM 8346 O O . TYR A 1 1052 ? -17.246 8.553 -41.759 1.00 77.00 1052 TYR A O 1
ATOM 8354 N N . SER A 1 1053 ? -15.444 9.865 -41.543 1.00 78.69 1053 SER A N 1
ATOM 8355 C CA . SER A 1 1053 ? -16.145 11.148 -41.736 1.00 78.69 1053 SER A CA 1
ATOM 8356 C C . SER A 1 1053 ? -16.314 11.483 -43.221 1.00 78.69 1053 SER A C 1
ATOM 8358 O O . SER A 1 1053 ? -15.539 11.006 -44.046 1.00 78.69 1053 SER A O 1
ATOM 8360 N N . ASP A 1 1054 ? -17.290 12.319 -43.583 1.00 68.62 1054 ASP A N 1
ATOM 8361 C CA . ASP A 1 1054 ? -17.550 12.673 -44.992 1.00 68.62 1054 ASP A CA 1
ATOM 8362 C C . ASP A 1 1054 ? -16.341 13.363 -45.659 1.00 68.62 1054 ASP A C 1
ATOM 8364 O O . ASP A 1 1054 ? -16.114 13.185 -46.852 1.00 68.62 1054 ASP A O 1
ATOM 8368 N N . ASP A 1 1055 ? -15.496 14.034 -44.868 1.00 65.44 1055 ASP A N 1
ATOM 8369 C CA . ASP A 1 1055 ? -14.302 14.759 -45.322 1.00 65.44 1055 ASP A CA 1
ATOM 8370 C C . ASP A 1 1055 ? -13.036 13.880 -45.478 1.00 65.44 1055 ASP A C 1
ATOM 8372 O O . ASP A 1 1055 ? -12.003 14.359 -45.953 1.00 65.44 1055 ASP A O 1
ATOM 8376 N N . SER A 1 1056 ? -13.062 12.601 -45.070 1.00 63.66 1056 SER A N 1
ATOM 8377 C CA . SER A 1 1056 ? -11.894 11.704 -45.164 1.00 63.66 1056 SER A CA 1
ATOM 8378 C C . SER A 1 1056 ? -11.697 11.125 -46.583 1.00 63.66 1056 SER A C 1
ATOM 8380 O O . SER A 1 1056 ? -12.679 10.905 -47.292 1.00 63.66 1056 SER A O 1
ATOM 8382 N N . PRO A 1 1057 ? -10.458 10.836 -47.034 1.00 62.59 1057 PRO A N 1
ATOM 8383 C CA . PRO A 1 1057 ? -10.218 10.265 -48.364 1.00 62.59 1057 PRO A CA 1
ATOM 8384 C C . PRO A 1 1057 ? -10.915 8.904 -48.552 1.00 62.59 1057 PRO A C 1
ATOM 8386 O O . PRO A 1 1057 ? -10.909 8.077 -47.645 1.00 62.59 1057 PRO A O 1
ATOM 8389 N N . ASP A 1 1058 ? -11.437 8.633 -49.756 1.00 59.44 1058 ASP A N 1
ATOM 8390 C CA . ASP A 1 1058 ? -12.228 7.427 -50.095 1.00 59.44 1058 ASP A CA 1
ATOM 8391 C C . ASP A 1 1058 ? -11.487 6.080 -49.952 1.00 59.44 1058 ASP A C 1
ATOM 8393 O O . ASP A 1 1058 ? -12.060 5.008 -50.159 1.00 59.44 1058 ASP A O 1
ATOM 8397 N N . SER A 1 1059 ? -10.195 6.091 -49.620 1.00 61.62 1059 SER A N 1
ATOM 8398 C CA . SER A 1 1059 ? -9.427 4.863 -49.435 1.00 61.62 1059 SER A CA 1
ATOM 8399 C C . SER A 1 1059 ? -9.759 4.204 -48.086 1.00 61.62 1059 SER A C 1
ATOM 8401 O O . SER A 1 1059 ? -9.577 4.844 -47.048 1.00 61.62 1059 SER A O 1
ATOM 8403 N N . PRO A 1 1060 ? -10.157 2.920 -48.056 1.00 63.16 1060 PRO A N 1
ATOM 8404 C CA . PRO A 1 1060 ? -10.495 2.226 -46.817 1.00 63.16 1060 PRO A CA 1
ATOM 8405 C C . PRO A 1 1060 ? -9.279 2.114 -45.888 1.00 63.16 1060 PRO A C 1
ATOM 8407 O O . PRO A 1 1060 ? -8.195 1.695 -46.308 1.00 63.16 1060 PRO A O 1
ATOM 8410 N N . VAL A 1 1061 ? -9.472 2.461 -44.614 1.00 70.50 1061 VAL A N 1
ATOM 8411 C CA . VAL A 1 1061 ? -8.438 2.394 -43.571 1.00 70.50 1061 VAL A CA 1
ATOM 8412 C C . VAL A 1 1061 ? -8.359 0.969 -43.023 1.00 70.50 1061 VAL A C 1
ATOM 8414 O O . VAL A 1 1061 ? -9.381 0.350 -42.721 1.00 70.50 1061 VAL A O 1
ATOM 8417 N N . GLU A 1 1062 ? -7.143 0.431 -42.885 1.00 82.75 1062 GLU A N 1
ATOM 8418 C CA . GLU A 1 1062 ? -6.944 -0.854 -42.207 1.00 82.75 1062 GLU A CA 1
ATOM 8419 C C . GLU A 1 1062 ? -7.368 -0.715 -40.741 1.00 82.75 1062 GLU A C 1
ATOM 8421 O O . GLU A 1 1062 ? -6.874 0.157 -40.028 1.00 82.75 1062 GLU A O 1
ATOM 8426 N N . PHE A 1 1063 ? -8.271 -1.576 -40.269 1.00 82.19 1063 PHE A N 1
ATOM 8427 C CA . PHE A 1 1063 ? -8.895 -1.430 -38.949 1.00 82.19 1063 PHE A CA 1
ATOM 8428 C C . PHE A 1 1063 ? -7.880 -1.393 -37.791 1.00 82.19 1063 PHE A C 1
ATOM 8430 O O . PHE A 1 1063 ? -8.067 -0.682 -36.806 1.00 82.19 1063 PHE A O 1
ATOM 8437 N N . THR A 1 1064 ? -6.767 -2.117 -37.922 1.00 80.75 1064 THR A N 1
ATOM 8438 C CA . THR A 1 1064 ? -5.675 -2.159 -36.935 1.00 80.75 1064 THR A CA 1
ATOM 8439 C C . THR A 1 1064 ? -4.905 -0.838 -36.833 1.00 80.75 1064 THR A C 1
ATOM 8441 O O . THR A 1 1064 ? -4.356 -0.553 -35.772 1.00 80.75 1064 THR A O 1
ATOM 8444 N N . HIS A 1 1065 ? -4.895 0.003 -37.876 1.00 82.94 1065 HIS A N 1
ATOM 8445 C CA . HIS A 1 1065 ? -4.216 1.305 -37.862 1.00 82.94 1065 HIS A CA 1
ATOM 8446 C C . HIS A 1 1065 ? -4.919 2.350 -36.992 1.00 82.94 1065 HIS A C 1
ATOM 8448 O O . HIS A 1 1065 ? -4.297 3.340 -36.613 1.00 82.94 1065 HIS A O 1
ATOM 8454 N N . LEU A 1 1066 ? -6.184 2.125 -36.630 1.00 80.50 1066 LEU A N 1
ATOM 8455 C CA . LEU A 1 1066 ? -6.892 2.980 -35.677 1.00 80.50 1066 LEU A CA 1
ATOM 8456 C C . LEU A 1 1066 ? -6.368 2.775 -34.246 1.00 80.50 1066 LEU A C 1
ATOM 8458 O O . LEU A 1 1066 ? -6.399 3.695 -33.433 1.00 80.50 1066 LEU A O 1
ATOM 8462 N N . LEU A 1 1067 ? -5.846 1.584 -33.934 1.00 82.81 1067 LEU A N 1
ATOM 8463 C CA . LEU A 1 1067 ? -5.526 1.179 -32.564 1.00 82.81 1067 LEU A CA 1
ATOM 8464 C C . LEU A 1 1067 ? -4.362 1.961 -31.930 1.00 82.81 1067 LEU A C 1
ATOM 8466 O O . LEU A 1 1067 ? -4.518 2.357 -30.781 1.00 82.81 1067 LEU A O 1
ATOM 8470 N N . PRO A 1 1068 ? -3.233 2.256 -32.611 1.00 79.25 1068 PRO A N 1
ATOM 8471 C CA . PRO A 1 1068 ? -2.160 3.065 -32.025 1.00 79.25 1068 PRO A CA 1
ATOM 8472 C C . PRO A 1 1068 ? -2.613 4.464 -31.598 1.00 79.25 1068 PRO A C 1
ATOM 8474 O O . PRO A 1 1068 ? -2.226 4.925 -30.525 1.00 79.25 1068 PRO A O 1
ATOM 8477 N N . LYS A 1 1069 ? -3.458 5.117 -32.411 1.00 80.62 1069 LYS A N 1
ATOM 8478 C CA . LYS A 1 1069 ? -4.023 6.434 -32.092 1.00 80.62 1069 LYS A CA 1
ATOM 8479 C C . LYS A 1 1069 ? -4.954 6.338 -30.887 1.00 80.62 1069 LYS A C 1
ATOM 8481 O O . LYS A 1 1069 ? -4.728 7.032 -29.905 1.00 80.62 1069 LYS A O 1
ATOM 8486 N N . VAL A 1 1070 ? -5.906 5.400 -30.915 1.00 81.56 1070 VAL A N 1
ATOM 8487 C CA . VAL A 1 1070 ? -6.815 5.137 -29.786 1.00 81.56 1070 VAL A CA 1
ATOM 8488 C C . VAL A 1 1070 ? -6.026 4.869 -28.504 1.00 81.56 1070 VAL A C 1
ATOM 8490 O O . VAL A 1 1070 ? -6.328 5.446 -27.467 1.00 81.56 1070 VAL A O 1
ATOM 8493 N N . THR A 1 1071 ? -4.985 4.037 -28.561 1.00 77.94 1071 THR A N 1
ATOM 8494 C CA . THR A 1 1071 ? -4.135 3.747 -27.403 1.00 77.94 1071 THR A CA 1
ATOM 8495 C C . THR A 1 1071 ? -3.419 4.993 -26.892 1.00 77.94 1071 THR A C 1
ATOM 8497 O O . THR A 1 1071 ? -3.408 5.215 -25.684 1.00 77.94 1071 THR A O 1
ATOM 8500 N N . SER A 1 1072 ? -2.855 5.814 -27.782 1.00 76.06 1072 SER A N 1
ATOM 8501 C CA . SER A 1 1072 ? -2.188 7.065 -27.408 1.00 76.06 1072 SER A CA 1
ATOM 8502 C C . SER A 1 1072 ? -3.157 8.070 -26.786 1.00 76.06 1072 SER A C 1
ATOM 8504 O O . SER A 1 1072 ? -2.829 8.690 -25.779 1.00 76.06 1072 SER A O 1
ATOM 8506 N N . ASP A 1 1073 ? -4.348 8.227 -27.356 1.00 78.88 1073 ASP A N 1
ATOM 8507 C CA . ASP A 1 1073 ? -5.343 9.186 -26.877 1.00 78.88 1073 ASP A CA 1
ATOM 8508 C C . ASP A 1 1073 ? -5.892 8.773 -25.509 1.00 78.88 1073 ASP A C 1
ATOM 8510 O O . ASP A 1 1073 ? -6.032 9.609 -24.622 1.00 78.88 1073 ASP A O 1
ATOM 8514 N N . VAL A 1 1074 ? -6.131 7.475 -25.299 1.00 74.75 1074 VAL A N 1
ATOM 8515 C CA . VAL A 1 1074 ? -6.533 6.931 -23.992 1.00 74.75 1074 VAL A CA 1
ATOM 8516 C C . VAL A 1 1074 ? -5.422 7.106 -22.962 1.00 74.75 1074 VAL A C 1
ATOM 8518 O O . VAL A 1 1074 ? -5.692 7.509 -21.833 1.00 74.75 1074 VAL A O 1
ATOM 8521 N N . PHE A 1 1075 ? -4.173 6.834 -23.339 1.00 67.75 1075 PHE A N 1
ATOM 8522 C CA . PHE A 1 1075 ? -3.013 7.007 -22.467 1.00 67.75 1075 PHE A CA 1
ATOM 8523 C C . PHE A 1 1075 ? -2.868 8.466 -22.012 1.00 67.75 1075 PHE A C 1
ATOM 8525 O O . PHE A 1 1075 ? -2.757 8.725 -20.815 1.00 67.75 1075 PHE A O 1
ATOM 8532 N N . ASN A 1 1076 ? -2.966 9.407 -22.956 1.00 71.69 1076 ASN A N 1
ATOM 8533 C CA . ASN A 1 1076 ? -2.868 10.842 -22.698 1.00 71.69 1076 ASN A CA 1
ATOM 8534 C C . ASN A 1 1076 ? -4.045 11.373 -21.868 1.00 71.69 1076 ASN A C 1
ATOM 8536 O O . ASN A 1 1076 ? -3.843 12.177 -20.965 1.00 71.69 1076 ASN A O 1
ATOM 8540 N N . GLU A 1 1077 ? -5.273 10.937 -22.156 1.00 71.62 1077 GLU A N 1
ATOM 8541 C CA . GLU A 1 1077 ? -6.468 11.422 -21.453 1.00 71.62 1077 GLU A CA 1
ATOM 8542 C C . GLU A 1 1077 ? -6.592 10.864 -20.037 1.00 71.62 1077 GLU A C 1
ATOM 8544 O O . GLU A 1 1077 ? -7.132 11.517 -19.145 1.00 71.62 1077 GLU A O 1
ATOM 8549 N N . THR A 1 1078 ? -6.087 9.651 -19.818 1.00 63.66 1078 THR A N 1
ATOM 8550 C CA . THR A 1 1078 ? -6.175 8.994 -18.515 1.00 63.66 1078 THR A CA 1
ATOM 8551 C C . THR A 1 1078 ? -4.931 9.169 -17.655 1.00 63.66 1078 THR A C 1
ATOM 8553 O O . THR A 1 1078 ? -4.883 8.543 -16.605 1.00 63.66 1078 THR A O 1
ATOM 8556 N N . ASP A 1 1079 ? -3.940 9.985 -18.042 1.00 59.81 1079 ASP A N 1
ATOM 8557 C CA . ASP A 1 1079 ? -2.660 10.139 -17.319 1.00 59.81 1079 ASP A CA 1
ATOM 8558 C C . ASP A 1 1079 ? -1.995 8.774 -16.997 1.00 59.81 1079 ASP A C 1
ATOM 8560 O O . ASP A 1 1079 ? -1.451 8.560 -15.911 1.00 59.81 1079 ASP A O 1
ATOM 8564 N N . ASN A 1 1080 ? -2.067 7.821 -17.934 1.00 59.19 1080 ASN A N 1
ATOM 8565 C CA . ASN A 1 1080 ? -1.589 6.430 -17.822 1.00 59.19 1080 ASN A CA 1
ATOM 8566 C C . ASN A 1 1080 ? -2.416 5.501 -16.913 1.00 59.19 1080 ASN A C 1
ATOM 8568 O O . ASN A 1 1080 ? -1.997 4.372 -16.664 1.00 59.19 1080 ASN A O 1
ATOM 8572 N N . TRP A 1 1081 ? -3.587 5.928 -16.432 1.00 57.28 1081 TRP A N 1
ATOM 8573 C CA . TRP A 1 1081 ? -4.436 5.108 -15.556 1.00 57.28 1081 TRP A CA 1
ATOM 8574 C C . TRP A 1 1081 ? -5.254 4.058 -16.313 1.00 57.28 1081 TRP A C 1
ATOM 8576 O O . TRP A 1 1081 ? -5.718 3.097 -15.702 1.00 57.28 1081 TRP A O 1
ATOM 8586 N N . GLN A 1 1082 ? -5.468 4.216 -17.619 1.00 67.94 1082 GLN A N 1
ATOM 8587 C CA . GLN A 1 1082 ? -6.077 3.193 -18.465 1.00 67.94 1082 GLN A CA 1
ATOM 8588 C C . GLN A 1 1082 ? -5.104 2.792 -19.567 1.00 67.94 1082 GLN A C 1
ATOM 8590 O O . GLN A 1 1082 ? -4.665 3.621 -20.361 1.00 67.94 1082 GLN A O 1
ATOM 8595 N N . ILE A 1 1083 ? -4.791 1.498 -19.631 1.00 65.69 1083 ILE A N 1
ATOM 8596 C CA . ILE A 1 1083 ? -3.834 0.962 -20.601 1.00 65.69 1083 ILE A CA 1
ATOM 8597 C C . ILE A 1 1083 ? -4.570 -0.011 -21.524 1.00 65.69 1083 ILE A C 1
ATOM 8599 O O . ILE A 1 1083 ? -4.868 -1.140 -21.120 1.00 65.69 1083 ILE A O 1
ATOM 8603 N N . PRO A 1 1084 ? -4.900 0.410 -22.756 1.00 71.00 1084 PRO A N 1
ATOM 8604 C CA . PRO A 1 1084 ? -5.446 -0.486 -23.755 1.00 71.00 1084 PRO A CA 1
ATOM 8605 C C . PRO A 1 1084 ? -4.333 -1.263 -24.469 1.00 71.00 1084 PRO A C 1
ATOM 8607 O O . PRO A 1 1084 ? -3.389 -0.688 -25.013 1.00 71.00 1084 PRO A O 1
ATOM 8610 N N . CYS A 1 1085 ? -4.482 -2.582 -24.509 1.00 69.62 1085 CYS A N 1
ATOM 8611 C CA . CYS A 1 1085 ? -3.602 -3.531 -25.180 1.00 69.62 1085 CYS A CA 1
ATOM 8612 C C . CYS A 1 1085 ? -4.364 -4.229 -26.308 1.00 69.62 1085 CYS A C 1
ATOM 8614 O O . CYS A 1 1085 ? -5.554 -4.512 -26.179 1.00 69.62 1085 CYS A O 1
ATOM 8616 N N . TYR A 1 1086 ? -3.687 -4.589 -27.396 1.00 73.19 1086 TYR A N 1
ATOM 8617 C CA . TYR A 1 1086 ? -4.299 -5.387 -28.457 1.00 73.19 1086 TYR A CA 1
ATOM 8618 C C . TYR A 1 1086 ? -3.349 -6.459 -28.992 1.00 73.19 1086 TYR A C 1
ATOM 8620 O O . TYR A 1 1086 ? -2.130 -6.300 -28.978 1.00 73.19 1086 TYR A O 1
ATOM 8628 N N . LYS A 1 1087 ? -3.919 -7.568 -29.472 1.00 72.88 1087 LYS A N 1
ATOM 8629 C CA . LYS A 1 1087 ? -3.209 -8.683 -30.113 1.00 72.88 1087 LYS A CA 1
ATOM 8630 C C . LYS A 1 1087 ? -3.996 -9.140 -31.335 1.00 72.88 1087 LYS A C 1
ATOM 8632 O O . LYS A 1 1087 ? -5.196 -9.372 -31.243 1.00 72.88 1087 LYS A O 1
ATOM 8637 N N . SER A 1 1088 ? -3.321 -9.304 -32.469 1.00 78.38 1088 SER A N 1
ATOM 8638 C CA . SER A 1 1088 ? -3.937 -9.756 -33.721 1.00 78.38 1088 SER A CA 1
ATOM 8639 C C . SER A 1 1088 ? -3.368 -11.105 -34.151 1.00 78.38 1088 SER A C 1
ATOM 8641 O O . SER A 1 1088 ? -2.151 -11.263 -34.227 1.00 78.38 1088 SER A O 1
ATOM 8643 N N . THR A 1 1089 ? -4.245 -12.062 -34.454 1.00 79.25 1089 THR A N 1
ATOM 8644 C CA . THR A 1 1089 ? -3.929 -13.326 -35.141 1.00 79.25 1089 THR A CA 1
ATOM 8645 C C . THR A 1 1089 ? -4.467 -13.354 -36.576 1.00 79.25 1089 THR A C 1
ATOM 8647 O O . THR A 1 1089 ? -4.306 -14.351 -37.271 1.00 79.25 1089 THR A O 1
ATOM 8650 N N . LEU A 1 1090 ? -5.058 -12.251 -37.054 1.00 77.06 1090 LEU A N 1
ATOM 8651 C CA . LEU A 1 1090 ? -5.629 -12.138 -38.397 1.00 77.06 1090 LEU A CA 1
ATOM 8652 C C . LEU A 1 1090 ? -4.600 -12.479 -39.489 1.00 77.06 1090 LEU A C 1
ATOM 8654 O O . LEU A 1 1090 ? -3.575 -11.808 -39.635 1.00 77.06 1090 LEU A O 1
ATOM 8658 N N . ARG A 1 1091 ? -4.902 -13.490 -40.313 1.00 78.38 1091 ARG A N 1
ATOM 8659 C CA . ARG A 1 1091 ? -4.044 -13.905 -41.440 1.00 78.38 1091 ARG A CA 1
ATOM 8660 C C . ARG A 1 1091 ? -4.113 -12.966 -42.644 1.00 78.38 1091 ARG A C 1
ATOM 8662 O O . ARG A 1 1091 ? -3.191 -12.937 -43.460 1.00 78.38 1091 ARG A O 1
ATOM 8669 N N . LYS A 1 1092 ? -5.207 -12.213 -42.762 1.00 82.62 1092 LYS A N 1
ATOM 8670 C CA . LYS A 1 1092 ? -5.478 -11.256 -43.837 1.00 82.62 1092 LYS A CA 1
ATOM 8671 C C . LYS A 1 1092 ? -5.701 -9.858 -43.267 1.00 82.62 1092 LYS A C 1
ATOM 8673 O O . LYS A 1 1092 ? -6.105 -9.708 -42.117 1.00 82.62 1092 LYS A O 1
ATOM 8678 N N . LEU A 1 1093 ? -5.438 -8.837 -44.074 1.00 82.50 1093 LEU A N 1
ATOM 8679 C CA . LEU A 1 1093 ? -5.712 -7.453 -43.695 1.00 82.50 1093 LEU A CA 1
ATOM 8680 C C . LEU A 1 1093 ? -7.228 -7.224 -43.643 1.00 82.50 1093 LEU A C 1
ATOM 8682 O O . LEU A 1 1093 ? -7.957 -7.667 -44.538 1.00 82.50 1093 LEU A O 1
ATOM 8686 N N . LEU A 1 1094 ? -7.686 -6.532 -42.603 1.00 84.94 1094 LEU A N 1
ATOM 8687 C CA . LEU A 1 1094 ? -9.096 -6.245 -42.366 1.00 84.94 1094 LEU A CA 1
ATOM 8688 C C . LEU A 1 1094 ? -9.389 -4.779 -42.693 1.00 84.94 1094 LEU A C 1
ATOM 8690 O O . LEU A 1 1094 ? -8.901 -3.873 -42.017 1.00 84.94 1094 LEU A O 1
ATOM 8694 N N . PHE A 1 1095 ? -10.195 -4.567 -43.728 1.00 83.31 1095 PHE A N 1
ATOM 8695 C CA . PHE A 1 1095 ? -10.615 -3.252 -44.199 1.00 83.31 1095 PHE A CA 1
ATOM 8696 C C . PHE A 1 1095 ? -12.130 -3.173 -44.152 1.00 83.31 1095 PHE A C 1
ATOM 8698 O O . PHE A 1 1095 ? -12.794 -4.047 -44.705 1.00 83.31 1095 PHE A O 1
ATOM 8705 N N . PHE A 1 1096 ? -12.671 -2.121 -43.547 1.00 81.06 1096 PHE A N 1
ATOM 8706 C CA . PHE A 1 1096 ? -14.094 -1.838 -43.655 1.00 81.06 1096 PHE A CA 1
ATOM 8707 C C . PHE A 1 1096 ? -14.298 -0.766 -44.741 1.00 81.06 1096 PHE A C 1
ATOM 8709 O O . PHE A 1 1096 ? -13.631 0.267 -44.705 1.00 81.06 1096 PHE A O 1
ATOM 8716 N N . PRO A 1 1097 ? -15.135 -1.013 -45.762 1.00 70.06 1097 PRO A N 1
ATOM 8717 C CA . PRO A 1 1097 ? -15.499 0.001 -46.743 1.00 70.06 1097 PRO A CA 1
ATOM 8718 C C . PRO A 1 1097 ? -16.272 1.137 -46.068 1.00 70.06 1097 PRO A C 1
ATOM 8720 O O . PRO A 1 1097 ? -17.031 0.901 -45.127 1.00 70.06 1097 PRO A O 1
ATOM 8723 N N . LYS A 1 1098 ? -16.044 2.360 -46.555 1.00 63.88 1098 LYS A N 1
ATOM 8724 C CA . LYS A 1 1098 ? -16.727 3.575 -46.109 1.00 63.88 1098 LYS A CA 1
ATOM 8725 C C . LYS A 1 1098 ? -18.167 3.562 -46.638 1.00 63.88 1098 LYS A C 1
ATOM 8727 O O . LYS A 1 1098 ? -18.365 3.216 -47.803 1.00 63.88 1098 LYS A O 1
ATOM 8732 N N . PHE A 1 1099 ? -19.130 3.870 -45.770 1.00 56.62 1099 PHE A N 1
ATOM 8733 C CA . PHE A 1 1099 ? -20.569 3.817 -46.040 1.00 56.62 1099 PHE A CA 1
ATOM 8734 C C . PHE A 1 1099 ? -21.223 5.176 -45.853 1.00 56.62 1099 PHE A C 1
ATOM 8736 O O . PHE A 1 1099 ? -20.851 5.856 -44.866 1.00 56.62 1099 PHE A O 1
#

InterPro domains:
  IPR001309 Peptidase C14, p20 domain [PS50208] (870-995)
  IPR002110 Ankyrin repeat [PF12796] (681-764)
  IPR002110 Ankyrin repeat [PS50088] (676-708)
  IPR002110 Ankyrin repeat [PS50088] (709-741)
  IPR002110 Ankyrin repeat [SM00248] (603-633)
  IPR002110 Ankyrin repeat [SM00248] (637-667)
  IPR002110 Ankyrin repeat [SM00248] (676-705)
  IPR002110 Ankyrin repeat [SM00248] (709-738)
  IPR002110 Ankyrin repeat [SM00248] (742-771)
  IPR011600 Peptidase C14, caspase domain [PF00656] (872-1094)
  IPR015917 Peptidase C14A, caspase catalytic domain [PR00376] (870-883)
  IPR015917 Peptidase C14A, caspase catalytic domain [PR00376] (946-954)
  IPR015917 Peptidase C14A, caspase catalytic domain [PR00376] (979-997)
  IPR015917 Peptidase C14A, caspase catalytic domain [PR00376] (1030-1041)
  IPR015917 Peptidase C14A, caspase catalytic domain [SM00115] (863-1098)
  IPR029030 Caspase-like domain superfamily [SSF52129] (859-1097)
  IPR036770 Ankyrin repeat-containing domain superfamily [G3DSA:1.25.40.20] (555-806)
  IPR036770 Ankyrin repeat-containing domain superfamily [SSF48403] (602-799)

Sequence (1099 aa):
MLKEAGFTWQRAKLQQKMADSMEDIVRQIHENNEYIHLVGSFAEGWGSSLTQLNGQASDDCDMNWTCLVGPREPMHLLNGCSCKAVKKTRFEVKQGYVQVDATIGSEPAMTAAECGSKPAESFCFANPCCSNSIAEQTVIRGCFEANVSPLHLVRTARPTADHELRVSFSFLEKAIMRSLTDCQGQLYILMKFVLKIFVSGQVATAGLKTYHAKTLLLYLLHKHGFDEQIWRPDNLIWLLNESLDKLLEFIDSNPDPDICMPSFFLPDSPLYFTNAGVGGDFQQTKSRVRDQLMRLCTTNVAEAVVKRLQHQLKPLQNENFYFHPFTMVPLQALNPLQTEGNPDISVSTFGKLYDVVRSYFEQFSDKADDAMALLKPLENLTWCKTSVACLKILLLHKVEDLEAAKEVLKGLDNHTVMRSWKPDQIEKMHQVFQDTDWAWRFCLPCPSEVADFSCLPEFTRNLLVIRKSRTGSPHLYVNFCCLAWSLRAELLGVTNSEIDAWFSQLQEYPDFEEHMTIAHYSSSKKQVQFCLAKMETILTENRLAFDTRDWDNVERLRNKLKNLVLNEYTTKPARRRPQDWSDEDLNRHVHSSSDLSIQLPPFKETLLVIAAKKNRSDIVEKLLEKAPAVVSICDVSGRSALSWASFLGHLQPVKVFRRILDENVLQIETNRPDNMRQTPLMLAAHSGHDEVVSELLQMDADLNLEDRLGYTALTHAAKNNFAKVVKILLDSGSSIRPADRFGNTPVIWAARQGCQEVLKVLSERIDSLQYWEVVGEYKRTSLQWAELGKHWECAAFIRECIRQLTNQTNQGQVYLDHENPEDPDNSAGGVGASAGGSAGGSAQGTAGGSASSGGATATQRQRYDVGNSDDRLAIVINNIIFNDPARLQTRVGAERDDELDCLPLSLQKLGFKYHLLRDVGRAFFDEVRELRILFTEDEYKNCTAFLLCIMSHGFLGSVYSSDGAEVKLDKLFGRIQIHKWLEGKPKIFITQACRHVPREITLPVCHGLGNSCKNEDSLYIYSVVECDMSDRNRNTGTVFIQKFKDSVLEAYSDDSPDSPVEFTHLLPKVTSDVFNETDNWQIPCYKSTLRKLLFFPKF

Secondary structure (DSSP, 8-state):
-TTTTT-SHHHHHHHHHHHHHHHHHHHHHTTS-TTEEEESHHHHTS-S-SS--SS---TT--EEEEEE-S-SSPBEETTT-----TT--EE-EETTEEE--TTT---PPEEEPPBTTB--EEEEEEEEB----SS-HHHHHHH--S--PPPEEESPPPTT-SSEEEEE-HHHHHHHHTT--HHHHHHHHHHHHIIIIIITTTSSS----HHHHHHHHHHHHHHHTT-TTTSSGGGHHHHHHHHHHHHHHHHHH---SSEEEE-SS-TTSEEEPTTTT--GGGGGHHHHHHHHHHHHHHS-HHHHHHHHHHHH----SSS-B---GGGSS-SS----------------HHHHHHHHHHHHHHHTTT-HHHHHHHHGGGTT-GGGHHHHHHHHHHHHHHTT-HHHHHHHHHTTTT--B--SB-HHHHHTGGG--TTSB---EEEEEPPSS----TTS-HHHHHTT-EEEPTTS-EEEEEEHHHHHHHHHHHHT---HHHHHHHHHT--SS--HHHHHHHHHH---HHHHHHHHHHHHHHHHTT-S---HHHHHHHHHHHHHHHHHHHHHTT-SSSS--GGG--HHHHHHHHHH-S-TT--BTTTTB-HHHHHHHTT-HHHHHHHHHH-GGGGG---TTS--HHHHHHHTT-HHHHHHHHHHS-HHHHHHHHT---TT---HHHHHHHHT-HHHHHHHHTTT--TT---TTS--HHHHHHHTT-HHHHHHHHHTT--S----TTS--HHHHHHHTT-HHHHHHHHTT--STHHHH---GGG--HHHHHHHTT-HHHHHHHHHHHHHHHHHHHHTTS---------------------------------------------PPPBP---SSS-EEEEEEEE-----TT--S----S---GGGGGHHHHHHHTTEEEEEEES--HHHHHHHHTT-SSS-HHHHHH-SEEEEEEEESEETTEEE-TTS-EEEHHHHHHHHHT-GGGTTS-EEEEEEE-S---TT---GGGTSSTTS-TT--EEEEEEEE-S--SSS-SSTTTHHHHHHHHHHHHHTSTTS-SSPPBGGGHHHHHHHHHHHHTTTSEEEEEEE--SSB-BPPP-

Nearest PDB structures (foldseek):
  8v0e-assembly2_B  TM=8.292E-01  e=3.476E-09  Homo sapiens
  6zo6-assembly1_D  TM=9.308E-01  e=3.165E-08  synthetic construct
  3v30-assembly1_A  TM=9.162E-01  e=1.687E-06  Homo sapiens
  4rlv-assembly1_A  TM=3.460E-01  e=5.969E-11  Mus musculus
  5y4d-assembly1_A  TM=3.262E-01  e=1.510E-10  Mus musculus

Organism: NCBI:txid282301

Mean predicted aligned error: 20.88 Å